Protein AF-0000000081495431 (afdb_homodimer)

Secondary structure (DSSP, 8-state):
-HHHHHHH--PEESB-GGGTT-TTSSS-SBSTTSPPB--TBS--BEEESSTTTTTPEEEEE---SS-GGG-EEEEE-TTSPPTTPEEEEEEEEEEE-SS-SSSHHHHHHHHHHHHHHHHHTTT---SEEEEEETTEEE----HHHHHHHHHHHTS---B---TT--TT--EEEEEEEEE-STTTTB-HHHHHHHHHHHHHHHHHHTT---S-GGG-B-TTSPBPEEEEEEE-SSTT-BS-HHHHHHHHHHHHHTSTTEEEEEEEGGG--HHHHHHHHHT-SEEEEESSGGGGGGGGSPTT-EEEEEE-TTHHHHSGGGGGHHHHHHHHTT-EEEEEEE-S-----TT-TT-GGGHHHHTT--B---HHHHHHHHHHHHHHHHHHHHHHHHHTTS----SS-TT-/-HHHHHHH--PEESB-GGGGGGTTSSS-SBSTTSPPB--TBS--BEEESSTTTTTPEEEEE---SS-GGG-EEEEE-TTSPPTTPEEEEEEEEEEE-SS-SSSHHHHHHHHHHHHHHHHHTTTPPPSEEEEEETTEEE----HHHHHHHHHHHTS---B---TT--TT--EEEEEEEEE-STTTTB-HHHHHHHHHHHHHHHHHHTT--SS-GGG-B-TTSPBPEEEEEEE-SSTT-BS-HHHHHHHHHHHHHTSTTEEEEEEEGGG--HHHHHHHHHT-SEEEEESSGGGGGGGGSPTT-EEEEEE-TTHHHHSGGGGGHHHHHHHHTT-EEEEEEE-S-----TT-TT-GGGHHHHTT--B---HHHHHHHHHHHHHHHHHHHHHHHHHTTS-------TT-

Solvent-accessible surface area (backbone atoms only — not comparable to full-atom values): 42639 Å² total; per-residue (Å²): 107,51,63,57,44,18,68,41,51,55,71,40,46,23,29,35,70,89,30,63,89,40,47,86,58,92,50,53,21,64,50,57,92,57,76,64,49,68,52,94,40,32,53,41,30,39,55,21,46,31,80,91,51,71,53,15,19,48,27,39,30,44,72,35,62,84,49,8,59,67,13,26,34,33,60,31,42,84,86,19,52,46,82,78,45,44,78,44,79,55,36,32,38,36,38,42,31,94,73,45,38,61,49,57,40,52,29,47,43,46,44,48,32,55,51,42,49,20,66,74,53,82,49,56,61,63,66,30,34,37,41,26,38,71,38,8,46,42,79,70,61,22,69,65,53,46,50,50,46,15,32,56,62,74,43,76,76,42,65,53,70,60,79,91,54,54,66,86,37,34,40,30,33,62,25,36,40,37,40,74,50,38,64,43,62,41,30,63,66,52,37,28,52,37,39,48,34,43,34,42,25,44,31,55,65,56,71,44,77,84,68,65,62,75,79,42,48,42,98,87,66,38,56,51,41,23,34,29,41,46,47,58,76,71,60,34,8,56,73,53,56,67,60,53,51,50,48,54,46,55,54,33,65,72,38,84,41,40,43,80,42,77,45,49,65,95,77,48,54,67,55,52,47,46,50,53,27,51,53,29,42,32,40,36,30,46,67,54,58,76,58,58,52,60,51,41,25,52,70,66,21,35,35,38,37,33,38,21,18,59,42,87,81,53,51,59,76,70,74,44,52,64,53,51,46,23,55,34,35,40,33,37,61,75,51,71,48,64,27,90,52,62,83,88,52,94,77,41,83,85,32,72,80,35,37,74,58,29,69,49,24,43,18,68,85,52,70,68,58,52,44,52,51,48,45,52,54,52,49,53,51,49,54,50,50,52,53,46,54,69,62,50,82,71,67,81,72,85,92,62,41,74,86,98,106,50,64,58,44,19,67,41,51,55,72,40,46,23,28,36,71,90,30,62,90,38,48,86,57,90,55,52,22,64,50,56,90,58,76,62,48,68,51,92,39,32,54,42,30,37,54,22,47,31,79,92,52,71,54,15,21,48,26,39,29,42,73,34,63,84,50,7,60,67,12,26,35,32,59,31,42,85,87,21,52,48,82,79,46,44,78,43,80,53,36,32,38,36,39,42,32,92,71,47,38,59,49,57,42,54,28,46,44,46,44,49,32,56,51,42,49,20,65,74,53,82,50,55,61,61,64,31,33,36,40,25,38,71,37,9,48,41,78,71,60,21,69,66,51,45,50,51,48,16,33,56,63,72,44,75,76,41,66,54,68,60,79,92,55,55,65,85,38,34,40,30,33,63,25,36,40,36,40,73,51,38,64,44,63,41,31,63,67,51,35,28,52,37,38,49,35,44,35,42,25,44,31,54,66,57,74,43,76,83,68,63,63,76,76,42,49,42,98,84,66,38,57,51,41,23,35,30,40,46,47,56,76,73,59,34,8,56,73,52,54,67,60,54,51,49,47,54,45,54,54,34,67,73,37,82,40,41,42,80,43,81,44,49,67,96,77,46,54,67,55,52,47,46,51,53,26,51,54,28,42,33,39,37,29,46,68,54,58,74,58,58,52,60,50,42,24,51,70,66,22,35,34,38,35,35,37,22,18,58,42,87,82,52,51,57,77,70,73,45,52,64,52,51,46,23,55,35,35,40,33,37,60,75,51,72,47,64,28,90,52,61,82,87,52,96,78,41,83,84,31,72,80,33,37,75,59,29,69,49,24,43,17,70,84,52,69,69,58,52,44,53,51,49,46,52,54,50,49,52,52,50,52,50,50,54,53,47,54,70,64,54,83,72,72,77,70,87,70,72,39,71,86,102

Organism: Populus tomentosa (NCBI:txid118781)

Sequence (808 aa):
MAEKLRQAVTFLPLKDLRYADTAPQGHTWFMSSMYDTHEEGEVQYQQFPSESSKGRLLCLKGKETHDGSWNSYALAWPEALPINATLLKGLTFVSYNHYNYDNIWHGLSAMVPFVSWHRRNGCESPSRWILYHWGELRLNMSPWLKILIEATFGGAPYIENFEGVNDSQPVCFEKSVVMRHNEGGMSRDRRIETYDLMRCRAKVYCNLSLEGRIAEVNKQGLPVIGMTLFMRTGPRSFKNESAVIGIFEKECAKIDGCRLMVAYSNNLTFCEQVKLMSLTDILASPHGAQLTNLFLMDKNSSVMEFFPKGWLKLAGVGQYVYHWMASWSGMRHQGAWRDPNGDECPYGEDDRRCMSIYKTGKIGLNETYFTEWAKKVLNEVKIKKLEEAAANKTNASASICACGMAEKLRQAVTFLPLKDLRYADTAPQGHTWFMSSMYDTHEEGEVQYQQFPSESSKGRLLCLKGKETHDGSWNSYALAWPEALPINATLLKGLTFVSYNHYNYDNIWHGLSAMVPFVSWHRRNGCESPSRWILYHWGELRLNMSPWLKILIEATFGGAPYIENFEGVNDSQPVCFEKSVVMRHNEGGMSRDRRIETYDLMRCRAKVYCNLSLEGRIAEVNKQGLPVIGMTLFMRTGPRSFKNESAVIGIFEKECAKIDGCRLMVAYSNNLTFCEQVKLMSLTDILASPHGAQLTNLFLMDKNSSVMEFFPKGWLKLAGVGQYVYHWMASWSGMRHQGAWRDPNGDECPYGEDDRRCMSIYKTGKIGLNETYFTEWAKKVLNEVKIKKLEEAAANKTNASASICACG

Foldseek 3Di:
DLAVLQVPWDWAQQAQVVCVPPCVPPAHRGVRVAFWDADFQAATKDKPPDVRLVRWWKKKFAQAAPALRLITITTGHPSRHHDQEAEDEWEEEEWEFQPDQAQPLSVVLRCLNVLLVCLVPLVGATPAYWYDHSNHTDQDHHPLSQVLSCLLSVHGHHYDNCPPPDNGYMYTYPMYMYHHDRCPSHDLVSLQLSLLQSLQSLCVSLVHDPQAQLCDAPPVRARAAEEEEAAEDAFQGAPDPPLLLVLLVVLQVVDPRYDYHYHYPVPDDNSRLLVSQSRHQEYEYEDDSSLVSNLNHDAQREYEYEFEALCVQAVPPVSCSSVVVCSSNRYHYLDYYYANDWDDDPVDSNDNVCCVVRVRIYHYDDSVVSNVSSNVSVVVSSVVSVVCSVVPPPDSDDRDRRSD/DLAVLQVPWDWAQQAQVVCVPPCVPDAHRGVRVAFWDADFQAATKDKPPDVRLVRWWKKKFAQAAPALRLITITTGHPSRHHDQEAEDEWEEEEWEFQPDQAQPLSVCLRCLNVLLVCLVPLVGATPAYWYDHSNHTDQDHHPLSQVLSCLLSVHGHHYDSCPPPDNGYMYTYPMYMYHHDRCPSHDLVSLQLSLLLSLQSLCVSLVHAPQAQLCPAPPVRARAAEEEEAAEDAFQGAPDPPLLLVLLVVLQVVDPRYDYHYHYPVPDDNSRLLVSQSRHQEYEYEDDSSLVSNLNYDAQREYEYEFEALCVQAVPPVSCSSVVVCSSNRYHYLDYYYANDWDDDPVDSNDNVCCVVRVRIYHYDDSVVSNVSSNVSVVVSSVVSVVSSVVPPPDSPSDDRSSD

Structure (mmCIF, N/CA/C/O backbone):
data_AF-0000000081495431-model_v1
#
loop_
_entity.id
_entity.type
_entity.pdbx_description
1 polymer 'Glycosyltransferase 61 catalytic domain-containing protein'
#
loop_
_atom_site.group_PDB
_atom_site.id
_atom_site.type_symbol
_atom_site.label_atom_id
_atom_site.label_alt_id
_atom_site.label_comp_id
_atom_site.label_asym_id
_atom_site.label_entity_id
_atom_site.label_seq_id
_atom_site.pdbx_PDB_ins_code
_atom_site.Cartn_x
_atom_site.Cartn_y
_atom_site.Cartn_z
_atom_site.occupancy
_atom_site.B_iso_or_equiv
_atom_site.auth_seq_id
_atom_site.auth_comp_id
_atom_site.auth_asym_id
_atom_site.auth_atom_id
_atom_site.pdbx_PDB_model_num
ATOM 1 N N . MET A 1 1 ? 33.969 2.383 -5.781 1 79.5 1 MET A N 1
ATOM 2 C CA . MET A 1 1 ? 33.312 2.371 -4.488 1 79.5 1 MET A CA 1
ATOM 3 C C . MET A 1 1 ? 32.156 3.371 -4.465 1 79.5 1 MET A C 1
ATOM 5 O O . MET A 1 1 ? 31.031 3.021 -4.109 1 79.5 1 MET A O 1
ATOM 9 N N . ALA A 1 2 ? 32.469 4.52 -4.949 1 86.31 2 ALA A N 1
ATOM 10 C CA . ALA A 1 2 ? 31.406 5.527 -5.035 1 86.31 2 ALA A CA 1
ATOM 11 C C . ALA A 1 2 ? 30.297 5.09 -5.992 1 86.31 2 ALA A C 1
ATOM 13 O O . ALA A 1 2 ? 29.125 5.332 -5.742 1 86.31 2 ALA A O 1
ATOM 14 N N . GLU A 1 3 ? 30.734 4.391 -6.973 1 91 3 GLU A N 1
ATOM 15 C CA . GLU A 1 3 ? 29.75 3.924 -7.957 1 91 3 GLU A CA 1
ATOM 16 C C . GLU A 1 3 ? 28.812 2.891 -7.355 1 91 3 GLU A C 1
ATOM 18 O O . GLU A 1 3 ? 27.609 2.908 -7.629 1 91 3 GLU A O 1
ATOM 23 N N . LYS A 1 4 ? 29.375 2.041 -6.57 1 92.44 4 LYS A N 1
ATOM 24 C CA . LYS A 1 4 ? 28.531 1.056 -5.898 1 92.44 4 LYS A CA 1
ATOM 25 C C . LYS A 1 4 ? 27.531 1.732 -4.953 1 92.44 4 LYS A C 1
ATOM 27 O O . LYS A 1 4 ? 26.375 1.33 -4.867 1 92.44 4 LYS A O 1
ATOM 32 N N . LEU A 1 5 ? 28.016 2.713 -4.32 1 93.19 5 LEU A N 1
ATOM 33 C CA . LEU A 1 5 ? 27.156 3.438 -3.396 1 93.19 5 LEU A CA 1
ATOM 34 C C . LEU A 1 5 ? 26.031 4.145 -4.148 1 93.19 5 LEU A C 1
ATOM 36 O O . LEU A 1 5 ? 24.891 4.18 -3.68 1 93.19 5 LEU A O 1
ATOM 40 N N . ARG A 1 6 ? 26.359 4.676 -5.277 1 93.31 6 ARG A N 1
ATOM 41 C CA . ARG A 1 6 ? 25.344 5.312 -6.121 1 93.31 6 ARG A CA 1
ATOM 42 C C . ARG A 1 6 ? 24.281 4.312 -6.551 1 93.31 6 ARG A C 1
ATOM 44 O O . ARG A 1 6 ? 23.094 4.621 -6.523 1 93.31 6 ARG A O 1
ATOM 51 N N . GLN A 1 7 ? 24.734 3.184 -6.836 1 90.31 7 GLN A N 1
ATOM 52 C CA . GLN A 1 7 ? 23.828 2.141 -7.32 1 90.31 7 GLN A CA 1
ATOM 53 C C . GLN A 1 7 ? 23 1.558 -6.184 1 90.31 7 GLN A C 1
ATOM 55 O O . GLN A 1 7 ? 21.938 0.988 -6.418 1 90.31 7 GLN A O 1
ATOM 60 N N . ALA A 1 8 ? 23.484 1.745 -5.004 1 91.81 8 ALA A N 1
ATOM 61 C CA . ALA A 1 8 ? 22.828 1.162 -3.836 1 91.81 8 ALA A CA 1
ATOM 62 C C . ALA A 1 8 ? 21.656 2.027 -3.375 1 91.81 8 ALA A C 1
ATOM 64 O O . ALA A 1 8 ? 20.844 1.596 -2.557 1 91.81 8 ALA A O 1
ATOM 65 N N . VAL A 1 9 ? 21.547 3.227 -3.9 1 93.94 9 VAL A N 1
ATOM 66 C CA . VAL A 1 9 ? 20.453 4.109 -3.479 1 93.94 9 VAL A CA 1
ATOM 67 C C . VAL A 1 9 ? 19.125 3.525 -3.916 1 93.94 9 VAL A C 1
ATOM 69 O O . VAL A 1 9 ? 18.906 3.256 -5.102 1 93.94 9 VAL A O 1
ATOM 72 N N . THR A 1 10 ? 18.266 3.25 -2.943 1 94.12 10 THR A N 1
ATOM 73 C CA . THR A 1 10 ? 16.938 2.691 -3.182 1 94.12 10 THR A CA 1
ATOM 74 C C . THR A 1 10 ? 15.852 3.646 -2.693 1 94.12 10 THR A C 1
ATOM 76 O O . THR A 1 10 ? 15.867 4.082 -1.54 1 94.12 10 THR A O 1
ATOM 79 N N . PHE A 1 11 ? 14.953 3.971 -3.59 1 95.31 11 PHE A N 1
ATOM 80 C CA . PHE A 1 11 ? 13.883 4.902 -3.268 1 95.31 11 PHE A CA 1
ATOM 81 C C . PHE A 1 11 ? 12.688 4.168 -2.668 1 95.31 11 PHE A C 1
ATOM 83 O O . PHE A 1 11 ? 12.227 3.17 -3.223 1 95.31 11 PHE A O 1
ATOM 90 N N . LEU A 1 12 ? 12.25 4.645 -1.57 1 95 12 LEU A N 1
ATOM 91 C CA . LEU A 1 12 ? 11.062 4.176 -0.87 1 95 12 LEU A CA 1
ATOM 92 C C . LEU A 1 12 ? 9.883 5.113 -1.112 1 95 12 LEU A C 1
ATOM 94 O O . LEU A 1 12 ? 10.07 6.312 -1.325 1 95 12 LEU A O 1
ATOM 98 N N . PRO A 1 13 ? 8.703 4.531 -1.135 1 92.5 13 PRO A N 1
ATOM 99 C CA . PRO A 1 13 ? 7.547 5.418 -1.3 1 92.5 13 PRO A CA 1
ATOM 100 C C . PRO A 1 13 ? 7.418 6.43 -0.164 1 92.5 13 PRO A C 1
ATOM 102 O O . PRO A 1 13 ? 7.656 6.094 0.999 1 92.5 13 PRO A O 1
ATOM 105 N N . LEU A 1 14 ? 7.066 7.625 -0.516 1 95.12 14 LEU A N 1
ATOM 106 C CA . LEU A 1 14 ? 6.797 8.641 0.5 1 95.12 14 LEU A CA 1
ATOM 107 C C . LEU A 1 14 ? 5.594 8.25 1.354 1 95.12 14 LEU A C 1
ATOM 109 O O . LEU A 1 14 ? 5.59 8.469 2.566 1 95.12 14 LEU A O 1
ATOM 113 N N . LYS A 1 15 ? 4.691 7.719 0.676 1 92.44 15 LYS A N 1
ATOM 114 C CA . LYS A 1 15 ? 3.48 7.234 1.332 1 92.44 15 LYS A CA 1
ATOM 115 C C . LYS A 1 15 ? 3.521 5.723 1.521 1 92.44 15 LYS A C 1
ATOM 117 O O . LYS A 1 15 ? 3.443 4.969 0.548 1 92.44 15 LYS A O 1
ATOM 122 N N . ASP A 1 16 ? 3.684 5.309 2.664 1 90.44 16 ASP A N 1
ATOM 123 C CA . ASP A 1 16 ? 3.686 3.887 3 1 90.44 16 ASP A CA 1
ATOM 124 C C . ASP A 1 16 ? 2.264 3.361 3.18 1 90.44 16 ASP A C 1
ATOM 126 O O . ASP A 1 16 ? 1.643 3.578 4.223 1 90.44 16 ASP A O 1
ATOM 130 N N . LEU A 1 17 ? 1.799 2.639 2.229 1 89.38 17 LEU A N 1
ATOM 131 C CA . LEU A 1 17 ? 0.406 2.213 2.154 1 89.38 17 LEU A CA 1
ATOM 132 C C . LEU A 1 17 ? 0.091 1.193 3.244 1 89.38 17 LEU A C 1
ATOM 134 O O . LEU A 1 17 ? -1.078 0.931 3.535 1 89.38 17 LEU A O 1
ATOM 138 N N . ARG A 1 18 ? 1.053 0.629 3.943 1 88.31 18 ARG A N 1
ATOM 139 C CA . ARG A 1 18 ? 0.846 -0.298 5.051 1 88.31 18 ARG A CA 1
ATOM 140 C C . ARG A 1 18 ? 0.197 0.403 6.238 1 88.31 18 ARG A C 1
ATOM 142 O O . ARG A 1 18 ? -0.5 -0.229 7.035 1 88.31 18 ARG A O 1
ATOM 149 N N . TYR A 1 19 ? 0.465 1.66 6.234 1 84.81 19 TYR A N 1
ATOM 150 C CA . TYR A 1 19 ? -0.022 2.432 7.371 1 84.81 19 TYR A CA 1
ATOM 151 C C . TYR A 1 19 ? -1.181 3.334 6.965 1 84.81 19 TYR A C 1
ATOM 153 O O . TYR A 1 19 ? -1.578 4.223 7.723 1 84.81 19 TYR A O 1
ATOM 161 N N . ALA A 1 20 ? -1.657 3.1 5.789 1 76.19 20 ALA A N 1
ATOM 162 C CA . ALA A 1 20 ? -2.678 3.99 5.238 1 76.19 20 ALA A CA 1
ATOM 163 C C . ALA A 1 20 ? -3.912 4.027 6.137 1 76.19 20 ALA A C 1
ATOM 165 O O . ALA A 1 20 ? -4.547 5.074 6.281 1 76.19 20 ALA A O 1
ATOM 166 N N . ASP A 1 21 ? -4.207 2.959 6.852 1 73.88 21 ASP A N 1
ATOM 167 C CA . ASP A 1 21 ? -5.43 2.906 7.648 1 73.88 21 ASP A CA 1
ATOM 168 C C . ASP A 1 21 ? -5.156 3.301 9.102 1 73.88 21 ASP A C 1
ATOM 170 O O . ASP A 1 21 ? -6.082 3.404 9.906 1 73.88 21 ASP A O 1
ATOM 174 N N . THR A 1 22 ? -3.877 3.482 9.461 1 68.62 22 THR A N 1
ATOM 175 C CA . THR A 1 22 ? -3.562 3.795 10.852 1 68.62 22 THR A CA 1
ATOM 176 C C . THR A 1 22 ? -2.799 5.113 10.945 1 68.62 22 THR A C 1
ATOM 178 O O . THR A 1 22 ? -2.004 5.309 11.867 1 68.62 22 THR A O 1
ATOM 181 N N . ALA A 1 23 ? -2.963 5.953 10.07 1 57.31 23 ALA A N 1
ATOM 182 C CA . ALA A 1 23 ? -2.201 7.195 9.977 1 57.31 23 ALA A CA 1
ATOM 183 C C . ALA A 1 23 ? -2.051 7.852 11.344 1 57.31 23 ALA A C 1
ATOM 185 O O . ALA A 1 23 ? -0.956 8.281 11.719 1 57.31 23 ALA A O 1
ATOM 186 N N . PRO A 1 24 ? -3.113 7.844 12.07 1 53.66 24 PRO A N 1
ATOM 187 C CA . PRO A 1 24 ? -2.988 8.602 13.312 1 53.66 24 PRO A CA 1
ATOM 188 C C . PRO A 1 24 ? -2.242 7.828 14.406 1 53.66 24 PRO A C 1
ATOM 190 O O . PRO A 1 24 ? -1.797 8.422 15.391 1 53.66 24 PRO A O 1
ATOM 193 N N . GLN A 1 25 ? -2.162 6.484 14.094 1 54.25 25 GLN A N 1
ATOM 194 C CA . GLN A 1 25 ? -1.682 5.688 15.219 1 54.25 25 GLN A CA 1
ATOM 195 C C . GLN A 1 25 ? -0.157 5.621 15.234 1 54.25 25 GLN A C 1
ATOM 197 O O . GLN A 1 25 ? 0.447 4.898 14.438 1 54.25 25 GLN A O 1
ATOM 202 N N . GLY A 1 26 ? 0.597 6.355 15.922 1 53.53 26 GLY A N 1
ATOM 203 C CA . GLY A 1 26 ? 1.973 6.297 16.391 1 53.53 26 GLY A CA 1
ATOM 204 C C . GLY A 1 26 ? 2.988 6.379 15.266 1 53.53 26 GLY A C 1
ATOM 205 O O . GLY A 1 26 ? 4.027 7.023 15.406 1 53.53 26 GLY A O 1
ATOM 206 N N . HIS A 1 27 ? 2.754 5.52 14.258 1 62.09 27 HIS A N 1
ATOM 207 C CA . HIS A 1 27 ? 3.742 5.543 13.18 1 62.09 27 HIS A CA 1
ATOM 208 C C . HIS A 1 27 ? 3.193 6.242 11.945 1 62.09 27 HIS A C 1
ATOM 210 O O . HIS A 1 27 ? 2.002 6.133 11.641 1 62.09 27 HIS A O 1
ATOM 216 N N . THR A 1 28 ? 4.012 7.215 11.461 1 74.5 28 THR A N 1
ATOM 217 C CA . THR A 1 28 ? 3.574 8.016 10.328 1 74.5 28 THR A CA 1
ATOM 218 C C . THR A 1 28 ? 3.719 7.227 9.023 1 74.5 28 THR A C 1
ATOM 220 O O . THR A 1 28 ? 4.621 6.398 8.891 1 74.5 28 THR A O 1
ATOM 223 N N . TRP A 1 29 ? 2.752 7.309 8.18 1 86.31 29 TRP A N 1
ATOM 224 C CA . TRP A 1 29 ? 2.785 6.715 6.844 1 86.31 29 TRP A CA 1
ATOM 225 C C . TRP A 1 29 ? 3.676 7.523 5.91 1 86.31 29 TRP A C 1
ATOM 227 O O . TRP A 1 29 ? 4.008 7.07 4.812 1 86.31 29 TRP A O 1
ATOM 237 N N . PHE A 1 30 ? 3.98 8.766 6.285 1 92.5 30 PHE A N 1
ATOM 238 C CA . PHE A 1 30 ? 4.848 9.602 5.469 1 92.5 30 PHE A CA 1
ATOM 239 C C . PHE A 1 30 ? 6.309 9.422 5.863 1 92.5 30 PHE A C 1
ATOM 241 O O . PHE A 1 30 ? 6.691 9.719 6.996 1 92.5 30 PHE A O 1
ATOM 248 N N . MET A 1 31 ? 7.16 8.922 4.934 1 93.06 31 MET A N 1
ATOM 249 C CA . MET A 1 31 ? 8.562 8.609 5.184 1 93.06 31 MET A CA 1
ATOM 250 C C . MET A 1 31 ? 8.719 7.742 6.43 1 93.06 31 MET A C 1
ATOM 252 O O . MET A 1 31 ? 9.453 8.094 7.352 1 93.06 31 MET A O 1
ATOM 256 N N . SER A 1 32 ? 8.117 6.535 6.367 1 89.62 32 SER A N 1
ATOM 257 C CA . SER A 1 32 ? 7.887 5.688 7.535 1 89.62 32 SER A CA 1
ATOM 258 C C . SER A 1 32 ? 9.156 4.949 7.938 1 89.62 32 SER A C 1
ATOM 260 O O . SER A 1 32 ? 9.242 4.398 9.039 1 89.62 32 SER A O 1
ATOM 262 N N . SER A 1 33 ? 10.211 4.957 7.098 1 87.31 33 SER A N 1
ATOM 263 C CA . SER A 1 33 ? 11.383 4.141 7.363 1 87.31 33 SER A CA 1
ATOM 264 C C . SER A 1 33 ? 12.344 4.84 8.32 1 87.31 33 SER A C 1
ATOM 266 O O . SER A 1 33 ? 13.312 4.242 8.789 1 87.31 33 SER A O 1
ATOM 268 N N . MET A 1 34 ? 12.031 6.102 8.602 1 86.12 34 MET A N 1
ATOM 269 C CA . MET A 1 34 ? 12.922 6.863 9.477 1 86.12 34 MET A CA 1
ATOM 270 C C . MET A 1 34 ? 12.164 7.391 10.695 1 86.12 34 MET A C 1
ATOM 272 O O . MET A 1 34 ? 11 7.781 10.586 1 86.12 34 MET A O 1
ATOM 276 N N . TYR A 1 35 ? 12.891 7.449 11.773 1 86.44 35 TYR A N 1
ATOM 277 C CA . TYR A 1 35 ? 12.305 8 12.984 1 86.44 35 TYR A CA 1
ATOM 278 C C . TYR A 1 35 ? 12.641 9.484 13.133 1 86.44 35 TYR A C 1
ATOM 280 O O . TYR A 1 35 ? 13.648 9.953 12.594 1 86.44 35 TYR A O 1
ATOM 288 N N . ASP A 1 36 ? 11.828 10.109 13.828 1 90.94 36 ASP A N 1
ATOM 289 C CA . ASP A 1 36 ? 12.07 11.523 14.117 1 90.94 36 ASP A CA 1
ATOM 290 C C . ASP A 1 36 ? 13.102 11.688 15.234 1 90.94 36 ASP A C 1
ATOM 292 O O . ASP A 1 36 ? 13.195 10.844 16.125 1 90.94 36 ASP A O 1
ATOM 296 N N . THR A 1 37 ? 13.883 12.742 15.086 1 90.56 37 THR A N 1
ATOM 297 C CA . THR A 1 37 ? 14.609 13.258 16.234 1 90.56 37 THR A CA 1
ATOM 298 C C . THR A 1 37 ? 13.672 13.992 17.188 1 90.56 37 THR A C 1
ATOM 300 O O . THR A 1 37 ? 12.828 14.781 16.75 1 90.56 37 THR A O 1
ATOM 303 N N . HIS A 1 38 ? 13.773 13.617 18.469 1 91.44 38 HIS A N 1
ATOM 304 C CA . HIS A 1 38 ? 12.875 14.273 19.422 1 91.44 38 HIS A CA 1
ATOM 305 C C . HIS A 1 38 ? 13.539 14.43 20.781 1 91.44 38 HIS A C 1
ATOM 307 O O . HIS A 1 38 ? 13.984 13.453 21.375 1 91.44 38 HIS A O 1
ATOM 313 N N . GLU A 1 39 ? 13.68 15.641 21.141 1 91.94 39 GLU A N 1
ATOM 314 C CA . GLU A 1 39 ? 13.977 15.984 22.531 1 91.94 39 GLU A CA 1
ATOM 315 C C . GLU A 1 39 ? 12.703 16.359 23.297 1 91.94 39 GLU A C 1
ATOM 317 O O . GLU A 1 39 ? 11.828 17.031 22.75 1 91.94 39 GLU A O 1
ATOM 322 N N . GLU A 1 40 ? 12.625 15.977 24.547 1 92.75 40 GLU A N 1
ATOM 323 C CA . GLU A 1 40 ? 11.422 16.219 25.328 1 92.75 40 GLU A CA 1
ATOM 324 C C . GLU A 1 40 ? 11.047 17.703 25.312 1 92.75 40 GLU A C 1
ATOM 326 O O . GLU A 1 40 ? 11.891 18.562 25.594 1 92.75 40 GLU A O 1
ATOM 331 N N . GLY A 1 41 ? 9.82 17.953 24.906 1 94.81 41 GLY A N 1
ATOM 332 C CA . GLY A 1 41 ? 9.305 19.312 24.922 1 94.81 41 GLY A CA 1
ATOM 333 C C . GLY A 1 41 ? 9.602 20.078 23.641 1 94.81 41 GLY A C 1
ATOM 334 O O . GLY A 1 41 ? 9.125 21.188 23.438 1 94.81 41 GLY A O 1
ATOM 335 N N . GLU A 1 42 ? 10.398 19.438 22.797 1 94.81 42 GLU A N 1
ATOM 336 C CA . GLU A 1 42 ? 10.766 20.078 21.531 1 94.81 42 GLU A CA 1
ATOM 337 C C . GLU A 1 42 ? 10.023 19.438 20.359 1 94.81 42 GLU A C 1
ATOM 339 O O . GLU A 1 42 ? 9.367 18.406 20.516 1 94.81 42 GLU A O 1
ATOM 344 N N . VAL A 1 43 ? 10.141 20.094 19.266 1 94.31 43 VAL A N 1
ATOM 345 C CA . VAL A 1 43 ? 9.477 19.609 18.062 1 94.31 43 VAL A CA 1
ATOM 346 C C . VAL A 1 43 ? 10.117 18.312 17.609 1 94.31 43 VAL A C 1
ATOM 348 O O . VAL A 1 43 ? 11.32 18.094 17.797 1 94.31 43 VAL A O 1
ATOM 351 N N . GLN A 1 44 ? 9.305 17.422 17.094 1 93.5 44 GLN A N 1
ATOM 352 C CA . GLN A 1 44 ? 9.781 16.219 16.422 1 93.5 44 GLN A CA 1
ATOM 353 C C . GLN A 1 44 ? 10.078 16.484 14.945 1 93.5 44 GLN A C 1
ATOM 355 O O . GLN A 1 44 ? 9.258 17.078 14.242 1 93.5 44 GLN A O 1
ATOM 360 N N . TYR A 1 45 ? 11.211 16.141 14.492 1 94.88 45 TYR A N 1
ATOM 361 C CA . TYR A 1 45 ? 11.57 16.422 13.109 1 94.88 45 TYR A CA 1
ATOM 362 C C . TYR A 1 45 ? 12.609 15.422 12.602 1 94.88 45 TYR A C 1
ATOM 364 O O . TYR A 1 45 ? 13.188 14.664 13.383 1 94.88 45 TYR A O 1
ATOM 372 N N . GLN A 1 46 ? 12.766 15.344 11.297 1 96.06 46 GLN A N 1
ATOM 373 C CA . GLN A 1 46 ? 13.898 14.695 10.648 1 96.06 46 GLN A CA 1
ATOM 374 C C . GLN A 1 46 ? 14.82 15.711 9.984 1 96.06 46 GLN A C 1
ATOM 376 O O . GLN A 1 46 ? 14.352 16.703 9.406 1 96.06 46 GLN A O 1
ATOM 381 N N . GLN A 1 47 ? 16.078 15.531 10.172 1 97.56 47 GLN A N 1
ATOM 382 C CA . GLN A 1 47 ? 17.047 16.406 9.539 1 97.56 47 GLN A CA 1
ATOM 383 C C . GLN A 1 47 ? 18.062 15.609 8.727 1 97.56 47 GLN A C 1
ATOM 385 O O . GLN A 1 47 ? 18.516 14.539 9.156 1 97.56 47 GLN A O 1
ATOM 390 N N . PHE A 1 48 ? 18.375 16.109 7.602 1 98.25 48 PHE A N 1
ATOM 391 C CA . PHE A 1 48 ? 19.375 15.5 6.738 1 98.25 48 PHE A CA 1
ATOM 392 C C . PHE A 1 48 ? 20.359 16.531 6.238 1 98.25 48 PHE A C 1
ATOM 394 O O . PHE A 1 48 ? 19.969 17.625 5.801 1 98.25 48 PHE A O 1
ATOM 401 N N . PRO A 1 49 ? 21.609 16.375 6.254 1 97.88 49 PRO A N 1
ATOM 402 C CA . PRO A 1 49 ? 22.234 15.227 6.91 1 97.88 49 PRO A CA 1
ATOM 403 C C . PRO A 1 49 ? 22.219 15.336 8.438 1 97.88 49 PRO A C 1
ATOM 405 O O . PRO A 1 49 ? 21.984 16.422 8.977 1 97.88 49 PRO A O 1
ATOM 408 N N . SER A 1 50 ? 22.359 14.273 9.102 1 96.38 50 SER A N 1
ATOM 409 C CA . SER A 1 50 ? 22.469 14.188 10.555 1 96.38 50 SER A CA 1
ATOM 410 C C . SER A 1 50 ? 23.188 12.914 10.992 1 96.38 50 SER A C 1
ATOM 412 O O . SER A 1 50 ? 23.641 12.141 10.148 1 96.38 50 SER A O 1
ATOM 414 N N . GLU A 1 51 ? 23.344 12.727 12.32 1 94 51 GLU A N 1
ATOM 415 C CA . GLU A 1 51 ? 23.922 11.492 12.844 1 94 51 GLU A CA 1
ATOM 416 C C . GLU A 1 51 ? 23 10.297 12.57 1 94 51 GLU A C 1
ATOM 418 O O . GLU A 1 51 ? 23.469 9.227 12.188 1 94 51 GLU A O 1
ATOM 423 N N . SER A 1 52 ? 21.688 10.555 12.672 1 91.88 52 SER A N 1
ATOM 424 C CA . SER A 1 52 ? 20.719 9.492 12.469 1 91.88 52 SER A CA 1
ATOM 425 C C . SER A 1 52 ? 20.703 9.031 11.016 1 91.88 52 SER A C 1
ATOM 427 O O . SER A 1 52 ? 20.422 7.863 10.727 1 91.88 52 SER A O 1
ATOM 429 N N . SER A 1 53 ? 20.984 9.914 10.094 1 94.69 53 SER A N 1
ATOM 430 C CA . SER A 1 53 ? 21.016 9.562 8.68 1 94.69 53 SER A CA 1
ATOM 431 C C . SER A 1 53 ? 22.406 9.109 8.258 1 94.69 53 SER A C 1
ATOM 433 O O . SER A 1 53 ? 22.656 8.852 7.074 1 94.69 53 SER A O 1
ATOM 435 N N . LYS A 1 54 ? 23.406 9.117 9.266 1 93.56 54 LYS A N 1
ATOM 436 C CA . LYS A 1 54 ? 24.797 8.742 9.023 1 93.56 54 LYS A CA 1
ATOM 437 C C . LYS A 1 54 ? 25.422 9.648 7.969 1 93.56 54 LYS A C 1
ATOM 439 O O . LYS A 1 54 ? 26.188 9.18 7.125 1 93.56 54 LYS A O 1
ATOM 444 N N . GLY A 1 55 ? 24.953 10.898 7.996 1 96 55 GLY A N 1
ATOM 445 C CA . GLY A 1 55 ? 25.562 11.898 7.129 1 96 55 GLY A CA 1
ATOM 446 C C . GLY A 1 55 ? 24.953 11.922 5.738 1 96 55 GLY A C 1
ATOM 447 O O . GLY A 1 55 ? 25.438 12.633 4.855 1 96 55 GLY A O 1
ATOM 448 N N . ARG A 1 56 ? 23.922 11.148 5.469 1 97.31 56 ARG A N 1
ATOM 449 C CA . ARG A 1 56 ? 23.328 11.062 4.141 1 97.31 56 ARG A CA 1
ATOM 450 C C . ARG A 1 56 ? 22.328 12.195 3.92 1 97.31 56 ARG A C 1
ATOM 452 O O . ARG A 1 56 ? 21.734 12.703 4.875 1 97.31 56 ARG A O 1
ATOM 459 N N . LEU A 1 57 ? 22.188 12.555 2.684 1 98.56 57 LEU A N 1
ATOM 460 C CA . LEU A 1 57 ? 21.25 13.586 2.248 1 98.56 57 LEU A CA 1
ATOM 461 C C . LEU A 1 57 ? 19.891 12.969 1.897 1 98.56 57 LEU A C 1
ATOM 463 O O . LEU A 1 57 ? 19.812 11.789 1.544 1 98.56 57 LEU A O 1
ATOM 467 N N . LEU A 1 58 ? 18.906 13.789 2.049 1 98.62 58 LEU A N 1
ATOM 468 C CA . LEU A 1 58 ? 17.578 13.391 1.57 1 98.62 58 LEU A CA 1
ATOM 469 C C . LEU A 1 58 ? 17.453 13.633 0.07 1 98.62 58 LEU A C 1
ATOM 471 O O . LEU A 1 58 ? 17.812 14.695 -0.428 1 98.62 58 LEU A O 1
ATOM 475 N N . CYS A 1 59 ? 17.062 12.648 -0.646 1 98.62 59 CYS A N 1
ATOM 476 C CA . CYS A 1 59 ? 16.75 12.75 -2.066 1 98.62 59 CYS A CA 1
ATOM 477 C C . CYS A 1 59 ? 15.281 12.398 -2.322 1 98.62 59 CYS A C 1
ATOM 479 O O . CYS A 1 59 ? 14.75 11.461 -1.719 1 98.62 59 CYS A O 1
ATOM 481 N N . LEU A 1 60 ? 14.648 13.18 -3.143 1 98.31 60 LEU A N 1
ATOM 482 C CA . LEU A 1 60 ? 13.258 12.938 -3.521 1 98.31 60 LEU A CA 1
ATOM 483 C C . LEU A 1 60 ? 13.148 12.633 -5.012 1 98.31 60 LEU A C 1
ATOM 485 O O . LEU A 1 60 ? 13.961 13.109 -5.809 1 98.31 60 LEU A O 1
ATOM 489 N N . LYS A 1 61 ? 12.234 11.812 -5.348 1 97.44 61 LYS A N 1
ATOM 490 C CA . LYS A 1 61 ? 11.953 11.453 -6.734 1 97.44 61 LYS A CA 1
ATOM 491 C C . LYS A 1 61 ? 10.453 11.367 -6.984 1 97.44 61 LYS A C 1
ATOM 493 O O . LYS A 1 61 ? 9.719 10.75 -6.203 1 97.44 61 LYS A O 1
ATOM 498 N N . GLY A 1 62 ? 10.039 11.992 -8.047 1 95.88 62 GLY A N 1
ATOM 499 C CA . GLY A 1 62 ? 8.625 12.039 -8.367 1 95.88 62 GLY A CA 1
ATOM 500 C C . GLY A 1 62 ? 7.977 13.367 -8.039 1 95.88 62 GLY A C 1
ATOM 501 O O . GLY A 1 62 ? 8.375 14.039 -7.086 1 95.88 62 GLY A O 1
ATOM 502 N N . LYS A 1 63 ? 7.008 13.773 -8.758 1 96.19 63 LYS A N 1
ATOM 503 C CA . LYS A 1 63 ? 6.297 15.031 -8.539 1 96.19 63 LYS A CA 1
ATOM 504 C C . LYS A 1 63 ? 4.793 14.852 -8.727 1 96.19 63 LYS A C 1
ATOM 506 O O . LYS A 1 63 ? 4.121 15.727 -9.273 1 96.19 63 LYS A O 1
ATOM 511 N N . GLU A 1 64 ? 4.297 13.664 -8.352 1 95.31 64 GLU A N 1
ATOM 512 C CA . GLU A 1 64 ? 2.881 13.352 -8.5 1 95.31 64 GLU A CA 1
ATOM 513 C C . GLU A 1 64 ? 2.027 14.195 -7.562 1 95.31 64 GLU A C 1
ATOM 515 O O . GLU A 1 64 ? 2.346 14.336 -6.379 1 95.31 64 GLU A O 1
ATOM 520 N N . THR A 1 65 ? 0.901 14.734 -8.07 1 95.62 65 THR A N 1
ATOM 521 C CA . THR A 1 65 ? 0.033 15.617 -7.293 1 95.62 65 THR A CA 1
ATOM 522 C C . THR A 1 65 ? -1.283 14.914 -6.961 1 95.62 65 THR A C 1
ATOM 524 O O . THR A 1 65 ? -2.117 15.461 -6.238 1 95.62 65 THR A O 1
ATOM 527 N N . HIS A 1 66 ? -1.51 13.695 -7.461 1 94.44 66 HIS A N 1
ATOM 528 C CA . HIS A 1 66 ? -2.801 13.047 -7.27 1 94.44 66 HIS A CA 1
ATOM 529 C C . HIS A 1 66 ? -2.652 11.734 -6.512 1 94.44 66 HIS A C 1
ATOM 531 O O . HIS A 1 66 ? -3.57 11.312 -5.805 1 94.44 66 HIS A O 1
ATOM 537 N N . ASP A 1 67 ? -1.519 11.055 -6.703 1 92.44 67 ASP A N 1
ATOM 538 C CA . ASP A 1 67 ? -1.241 9.805 -6.004 1 92.44 67 ASP A CA 1
ATOM 539 C C . ASP A 1 67 ? 0.149 9.828 -5.371 1 92.44 67 ASP A C 1
ATOM 541 O O . ASP A 1 67 ? 1.148 9.578 -6.051 1 92.44 67 ASP A O 1
ATOM 545 N N . GLY A 1 68 ? 0.148 9.969 -4.094 1 93.19 68 GLY A N 1
ATOM 546 C CA . GLY A 1 68 ? 1.38 10.18 -3.35 1 93.19 68 GLY A CA 1
ATOM 547 C C . GLY A 1 68 ? 2.246 8.938 -3.27 1 93.19 68 GLY A C 1
ATOM 548 O O . GLY A 1 68 ? 3.42 9.016 -2.898 1 93.19 68 GLY A O 1
ATOM 549 N N . SER A 1 69 ? 1.73 7.762 -3.568 1 91.38 69 SER A N 1
ATOM 550 C CA . SER A 1 69 ? 2.498 6.523 -3.482 1 91.38 69 SER A CA 1
ATOM 551 C C . SER A 1 69 ? 3.551 6.449 -4.582 1 91.38 69 SER A C 1
ATOM 553 O O . SER A 1 69 ? 4.465 5.621 -4.52 1 91.38 69 SER A O 1
ATOM 555 N N . TRP A 1 70 ? 3.48 7.312 -5.551 1 93.38 70 TRP A N 1
ATOM 556 C CA . TRP A 1 70 ? 4.426 7.309 -6.664 1 93.38 70 TRP A CA 1
ATOM 557 C C . TRP A 1 70 ? 5.547 8.312 -6.434 1 93.38 70 TRP A C 1
ATOM 559 O O . TRP A 1 70 ? 6.457 8.438 -7.254 1 93.38 70 TRP A O 1
ATOM 569 N N . ASN A 1 71 ? 5.414 9.125 -5.453 1 96.38 71 ASN A N 1
ATOM 570 C CA . ASN A 1 71 ? 6.535 9.922 -4.977 1 96.38 71 ASN A CA 1
ATOM 571 C C . ASN A 1 71 ? 7.398 9.156 -3.984 1 96.38 71 ASN A C 1
ATOM 573 O O . ASN A 1 71 ? 6.883 8.352 -3.201 1 96.38 71 ASN A O 1
ATOM 577 N N . SER A 1 72 ? 8.703 9.359 -4.086 1 96.75 72 SER A N 1
ATOM 578 C CA . SER A 1 72 ? 9.586 8.5 -3.293 1 96.75 72 SER A CA 1
ATOM 579 C C . SER A 1 72 ? 10.742 9.297 -2.701 1 96.75 72 SER A C 1
ATOM 581 O O . SER A 1 72 ? 10.961 10.453 -3.068 1 96.75 72 SER A O 1
ATOM 583 N N . TYR A 1 73 ? 11.359 8.719 -1.701 1 97.19 73 TYR A N 1
ATOM 584 C CA . TYR A 1 73 ? 12.516 9.32 -1.049 1 97.19 73 TYR A CA 1
ATOM 585 C C . TYR A 1 73 ? 13.625 8.297 -0.846 1 97.19 73 TYR A C 1
ATOM 587 O O . TYR A 1 73 ? 13.359 7.09 -0.816 1 97.19 73 TYR A O 1
ATOM 595 N N . ALA A 1 74 ? 14.836 8.773 -0.771 1 97.5 74 ALA A N 1
ATOM 596 C CA . ALA A 1 74 ? 16.016 7.969 -0.49 1 97.5 74 ALA A CA 1
ATOM 597 C C . ALA A 1 74 ? 17.094 8.797 0.209 1 97.5 74 ALA A C 1
ATOM 599 O O . ALA A 1 74 ? 16.969 10.023 0.309 1 97.5 74 ALA A O 1
ATOM 600 N N . LEU A 1 75 ? 17.969 8.141 0.791 1 97.44 75 LEU A N 1
ATOM 601 C CA . LEU A 1 75 ? 19.141 8.789 1.379 1 97.44 75 LEU A CA 1
ATOM 602 C C . LEU A 1 75 ? 20.406 8.453 0.587 1 97.44 75 LEU A C 1
ATOM 604 O O . LEU A 1 75 ? 20.578 7.324 0.133 1 97.44 75 LEU A O 1
ATOM 608 N N . ALA A 1 76 ? 21.266 9.383 0.381 1 97.56 76 ALA A N 1
ATOM 609 C CA . ALA A 1 76 ? 22.5 9.188 -0.358 1 97.56 76 ALA A CA 1
ATOM 610 C C . ALA A 1 76 ? 23.641 10.016 0.249 1 97.56 76 ALA A C 1
ATOM 612 O O . ALA A 1 76 ? 23.406 11.133 0.728 1 97.56 76 ALA A O 1
ATOM 613 N N . TRP A 1 77 ? 24.812 9.469 0.248 1 96.81 77 TRP A N 1
ATOM 614 C CA . TRP A 1 77 ? 25.969 10.242 0.695 1 96.81 77 TRP A CA 1
ATOM 615 C C . TRP A 1 77 ? 26.312 11.344 -0.307 1 96.81 77 TRP A C 1
ATOM 617 O O . TRP A 1 77 ? 26.141 11.156 -1.516 1 96.81 77 TRP A O 1
ATOM 627 N N . PRO A 1 78 ? 26.766 12.484 0.207 1 96 78 PRO A N 1
ATOM 628 C CA . PRO A 1 78 ? 27.062 13.617 -0.68 1 96 78 PRO A CA 1
ATOM 629 C C . PRO A 1 78 ? 28.031 13.242 -1.802 1 96 78 PRO A C 1
ATOM 631 O O . PRO A 1 78 ? 27.938 13.797 -2.902 1 96 78 PRO A O 1
ATOM 634 N N . GLU A 1 79 ? 28.938 12.281 -1.585 1 94.38 79 GLU A N 1
ATOM 635 C CA . GLU A 1 79 ? 29.938 11.898 -2.574 1 94.38 79 GLU A CA 1
ATOM 636 C C . GLU A 1 79 ? 29.406 10.836 -3.525 1 94.38 79 GLU A C 1
ATOM 638 O O . GLU A 1 79 ? 30.078 10.453 -4.484 1 94.38 79 GLU A O 1
ATOM 643 N N . ALA A 1 80 ? 28.203 10.312 -3.24 1 95.88 80 ALA A N 1
ATOM 644 C CA . ALA A 1 80 ? 27.641 9.219 -4.027 1 95.88 80 ALA A CA 1
ATOM 645 C C . ALA A 1 80 ? 26.141 9.422 -4.27 1 95.88 80 ALA A C 1
ATOM 647 O O . ALA A 1 80 ? 25.328 8.539 -3.986 1 95.88 80 ALA A O 1
ATOM 648 N N . LEU A 1 81 ? 25.797 10.531 -4.859 1 96.94 81 LEU A N 1
ATOM 649 C CA . LEU A 1 81 ? 24.391 10.812 -5.184 1 96.94 81 LEU A CA 1
ATOM 650 C C . LEU A 1 81 ? 23.891 9.867 -6.273 1 96.94 81 LEU A C 1
ATOM 652 O O . LEU A 1 81 ? 24.688 9.336 -7.055 1 96.94 81 LEU A O 1
ATOM 656 N N . PRO A 1 82 ? 22.594 9.609 -6.293 1 95.31 82 PRO A N 1
ATOM 657 C CA . PRO A 1 82 ? 22.062 8.742 -7.348 1 95.31 82 PRO A CA 1
ATOM 658 C C . PRO A 1 82 ? 22.391 9.258 -8.75 1 95.31 82 PRO A C 1
ATOM 660 O O . PRO A 1 82 ? 22.656 10.445 -8.93 1 95.31 82 PRO A O 1
ATOM 663 N N . ILE A 1 83 ? 22.297 8.312 -9.68 1 90.94 83 ILE A N 1
ATOM 664 C CA . ILE A 1 83 ? 22.594 8.633 -11.078 1 90.94 83 ILE A CA 1
ATOM 665 C C . ILE A 1 83 ? 21.641 9.727 -11.57 1 90.94 83 ILE A C 1
ATOM 667 O O . ILE A 1 83 ? 20.438 9.664 -11.328 1 90.94 83 ILE A O 1
ATOM 671 N N . ASN A 1 84 ? 22.172 10.82 -12.203 1 92.81 84 ASN A N 1
ATOM 672 C CA . ASN A 1 84 ? 21.453 11.93 -12.82 1 92.81 84 ASN A CA 1
ATOM 673 C C . ASN A 1 84 ? 20.75 12.797 -11.781 1 92.81 84 ASN A C 1
ATOM 675 O O . ASN A 1 84 ? 19.781 13.492 -12.102 1 92.81 84 ASN A O 1
ATOM 679 N N . ALA A 1 85 ? 21.203 12.727 -10.57 1 96.94 85 ALA A N 1
ATOM 680 C CA . ALA A 1 85 ? 20.578 13.508 -9.508 1 96.94 85 ALA A CA 1
ATOM 681 C C . ALA A 1 85 ? 20.969 14.984 -9.602 1 96.94 85 ALA A C 1
ATOM 683 O O . ALA A 1 85 ? 22.062 15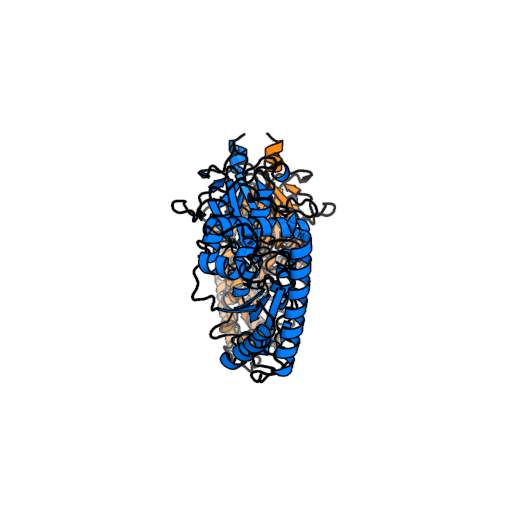.312 -10.055 1 96.94 85 ALA A O 1
ATOM 684 N N . THR A 1 86 ? 20.078 15.836 -9.258 1 96.81 86 THR A N 1
ATOM 685 C CA . THR A 1 86 ? 20.344 17.266 -9.062 1 96.81 86 THR A CA 1
ATOM 686 C C . THR A 1 86 ? 20.469 17.594 -7.574 1 96.81 86 THR A C 1
ATOM 688 O O . THR A 1 86 ? 19.641 17.156 -6.766 1 96.81 86 THR A O 1
ATOM 691 N N . LEU A 1 87 ? 21.531 18.328 -7.227 1 97.81 87 LEU A N 1
ATOM 692 C CA . LEU A 1 87 ? 21.703 18.766 -5.848 1 97.81 87 LEU A CA 1
ATOM 693 C C . LEU A 1 87 ? 21.281 20.219 -5.68 1 97.81 87 LEU A C 1
ATOM 695 O O . LEU A 1 87 ? 21.828 21.109 -6.34 1 97.81 87 LEU A O 1
ATOM 699 N N . LEU A 1 88 ? 20.312 20.438 -4.898 1 97.88 88 LEU A N 1
ATOM 700 C CA . LEU A 1 88 ? 19.875 21.797 -4.594 1 97.88 88 LEU A CA 1
ATOM 701 C C . LEU A 1 88 ? 20.531 22.312 -3.314 1 97.88 88 LEU A C 1
ATOM 703 O O . LEU A 1 88 ? 20.438 21.672 -2.262 1 97.88 88 LEU A O 1
ATOM 707 N N . LYS A 1 89 ? 21.156 23.438 -3.387 1 98.19 89 LYS A N 1
ATOM 708 C CA . LYS A 1 89 ? 21.891 24.016 -2.26 1 98.19 89 LYS A CA 1
ATOM 709 C C . LYS A 1 89 ? 20.938 24.781 -1.336 1 98.19 89 LYS A C 1
ATOM 711 O O . LYS A 1 89 ? 19.859 25.203 -1.75 1 98.19 89 LYS A O 1
ATOM 716 N N . GLY A 1 90 ? 21.406 24.906 -0.015 1 98.25 90 GLY A N 1
ATOM 717 C CA . GLY A 1 90 ? 20.625 25.641 0.971 1 98.25 90 GLY A CA 1
ATOM 718 C C . GLY A 1 90 ? 19.719 24.766 1.808 1 98.25 90 GLY A C 1
ATOM 719 O O . GLY A 1 90 ? 19.766 23.531 1.696 1 98.25 90 GLY A O 1
ATOM 720 N N . LEU A 1 91 ? 18.969 25.375 2.678 1 98.62 91 LEU A N 1
ATOM 721 C CA . LEU A 1 91 ? 18.062 24.672 3.586 1 98.62 91 LEU A CA 1
ATOM 722 C C . LEU A 1 91 ? 16.703 24.484 2.943 1 98.62 91 LEU A C 1
ATOM 724 O O . LEU A 1 91 ? 16.109 25.438 2.426 1 98.62 91 LEU A O 1
ATOM 728 N N . THR A 1 92 ? 16.25 23.219 2.908 1 98.81 92 THR A N 1
ATOM 729 C CA . THR A 1 92 ? 14.922 22.875 2.385 1 98.81 92 THR A CA 1
ATOM 730 C C . THR A 1 92 ? 14 22.438 3.51 1 98.81 92 THR A C 1
ATOM 732 O O . THR A 1 92 ? 14.336 21.531 4.281 1 98.81 92 THR A O 1
ATOM 735 N N . PHE A 1 93 ? 12.906 23.094 3.654 1 98.88 93 PHE A N 1
ATOM 736 C CA . PHE A 1 93 ? 11.852 22.641 4.547 1 98.88 93 PHE A CA 1
ATOM 737 C C . PHE A 1 93 ? 10.883 21.719 3.814 1 98.88 93 PHE A C 1
ATOM 739 O O . PHE A 1 93 ? 10.312 22.109 2.789 1 98.88 93 PHE A O 1
ATOM 746 N N . VAL A 1 94 ? 10.727 20.516 4.27 1 98.75 94 VAL A N 1
ATOM 747 C CA . VAL A 1 94 ? 9.766 19.562 3.725 1 98.75 94 VAL A CA 1
ATOM 748 C C . VAL A 1 94 ? 8.602 19.375 4.695 1 98.75 94 VAL A C 1
ATOM 750 O O . VAL A 1 94 ? 8.781 18.859 5.801 1 98.75 94 VAL A O 1
ATOM 753 N N . SER A 1 95 ? 7.41 19.719 4.277 1 98 95 SER A N 1
ATOM 754 C CA . SER A 1 95 ? 6.242 19.719 5.152 1 98 95 SER A CA 1
ATOM 755 C C . SER A 1 95 ? 5.246 18.641 4.73 1 98 95 SER A C 1
ATOM 757 O O . SER A 1 95 ? 4.891 18.531 3.555 1 98 95 SER A O 1
ATOM 759 N N . TYR A 1 96 ? 4.93 17.859 5.664 1 95.62 96 TYR A N 1
ATOM 760 C CA . TYR A 1 96 ? 3.785 16.969 5.488 1 95.62 96 TYR A CA 1
ATOM 761 C C . TYR A 1 96 ? 2.582 17.469 6.281 1 95.62 96 TYR A C 1
ATOM 763 O O . TYR A 1 96 ? 2.691 17.734 7.48 1 95.62 96 TYR A O 1
ATOM 771 N N . ASN A 1 97 ? 1.479 17.594 5.586 1 93.06 97 ASN A N 1
ATOM 772 C CA . ASN A 1 97 ? 0.212 17.969 6.199 1 93.06 97 ASN A CA 1
ATOM 773 C C . ASN A 1 97 ? -0.891 16.969 5.883 1 93.06 97 ASN A C 1
ATOM 775 O O . ASN A 1 97 ? -1.175 16.688 4.715 1 93.06 97 ASN A O 1
ATOM 779 N N . HIS A 1 98 ? -1.523 16.422 6.902 1 89.31 98 HIS A N 1
ATOM 780 C CA . HIS A 1 98 ? -2.578 15.43 6.723 1 89.31 98 HIS A CA 1
ATOM 781 C C . HIS A 1 98 ? -3.812 16.047 6.074 1 89.31 98 HIS A C 1
ATOM 783 O O . HIS A 1 98 ? -4.609 15.352 5.445 1 89.31 98 HIS A O 1
ATOM 789 N N . TYR A 1 99 ? -3.988 17.328 6.152 1 91.62 99 TYR A N 1
ATOM 790 C CA . TYR A 1 99 ? -5.184 18.016 5.672 1 91.62 99 TYR A CA 1
ATOM 791 C C . TYR A 1 99 ? -4.887 18.812 4.414 1 91.62 99 TYR A C 1
ATOM 793 O O . TYR A 1 99 ? -4.891 18.266 3.307 1 91.62 99 TYR A O 1
ATOM 801 N N . ASN A 1 100 ? -4.57 20.047 4.504 1 93.88 100 ASN A N 1
ATOM 802 C CA . ASN A 1 100 ? -4.234 20.891 3.363 1 93.88 100 ASN A CA 1
ATOM 803 C C . ASN A 1 100 ? -3.547 22.172 3.801 1 93.88 100 ASN A C 1
ATOM 805 O O . ASN A 1 100 ? -3.393 22.422 4.996 1 93.88 100 ASN A O 1
ATOM 809 N N . TYR A 1 101 ? -3.109 22.922 2.842 1 97.06 101 TYR A N 1
ATOM 810 C CA . TYR A 1 101 ? -2.42 24.172 3.129 1 97.06 101 TYR A CA 1
ATOM 811 C C . TYR A 1 101 ? -3.295 25.375 2.783 1 97.06 101 TYR A C 1
ATOM 813 O O . TYR A 1 101 ? -2.869 26.516 2.922 1 97.06 101 TYR A O 1
ATOM 821 N N . ASP A 1 102 ? -4.488 25.078 2.395 1 95.69 102 ASP A N 1
ATOM 822 C CA . ASP A 1 102 ? -5.414 26.156 2.031 1 95.69 102 ASP A CA 1
ATOM 823 C C . ASP A 1 102 ? -6.145 26.688 3.26 1 95.69 102 ASP A C 1
ATOM 825 O O . ASP A 1 102 ? -6.371 27.891 3.375 1 95.69 102 ASP A O 1
ATOM 829 N N . ASN A 1 103 ? -6.605 25.75 4.078 1 95.56 103 ASN A N 1
ATOM 830 C CA . ASN A 1 103 ? -7.211 26.125 5.352 1 95.56 103 ASN A CA 1
ATOM 831 C C . ASN A 1 103 ? -6.176 26.719 6.301 1 95.56 103 ASN A C 1
ATOM 833 O O . ASN A 1 103 ? -5.145 26.109 6.574 1 95.56 103 ASN A O 1
ATOM 837 N N . ILE A 1 104 ? -6.434 27.844 6.883 1 96.06 104 ILE A N 1
ATOM 838 C CA . ILE A 1 104 ? -5.406 28.594 7.602 1 96.06 104 ILE A CA 1
ATOM 839 C C . ILE A 1 104 ? -5.074 27.875 8.914 1 96.06 104 ILE A C 1
ATOM 841 O O . ILE A 1 104 ? -3.938 27.938 9.383 1 96.06 104 ILE A O 1
ATOM 845 N N . TRP A 1 105 ? -6.012 27.188 9.492 1 96.5 105 TRP A N 1
ATOM 846 C CA . TRP A 1 105 ? -5.695 26.422 10.695 1 96.5 105 TRP A CA 1
ATOM 847 C C . TRP A 1 105 ? -4.797 25.234 10.367 1 96.5 105 TRP A C 1
ATOM 849 O O . TRP A 1 105 ? -3.766 25.031 11.008 1 96.5 105 TRP A O 1
ATOM 859 N N . HIS A 1 106 ? -5.184 24.484 9.383 1 95.94 106 HIS A N 1
ATOM 860 C CA . HIS A 1 106 ? -4.383 23.344 8.977 1 95.94 106 HIS A CA 1
ATOM 861 C C . HIS A 1 106 ? -2.99 23.766 8.531 1 95.94 106 HIS A C 1
ATOM 863 O O . HIS A 1 106 ? -1.997 23.125 8.883 1 95.94 106 HIS A O 1
ATOM 869 N N . GLY A 1 107 ? -2.959 24.812 7.773 1 97.31 107 GLY A N 1
ATOM 870 C CA . GLY A 1 107 ? -1.677 25.344 7.344 1 97.31 107 GLY A CA 1
ATOM 871 C C . GLY A 1 107 ? -0.798 25.797 8.492 1 97.31 107 GLY A C 1
ATOM 872 O O . GLY A 1 107 ? 0.383 25.453 8.555 1 97.31 107 GLY A O 1
ATOM 873 N N . LEU A 1 108 ? -1.386 26.547 9.398 1 97.88 108 LEU A N 1
ATOM 874 C CA . LEU A 1 108 ? -0.625 27.047 10.531 1 97.88 108 LEU A CA 1
ATOM 875 C C . LEU A 1 108 ? -0.079 25.891 11.375 1 97.88 108 LEU A C 1
ATOM 877 O O . LEU A 1 108 ? 1.088 25.906 11.773 1 97.88 108 LEU A O 1
ATOM 881 N N . SER A 1 109 ? -0.912 24.922 11.609 1 95.75 109 SER A N 1
ATOM 882 C CA . SER A 1 109 ? -0.494 23.797 12.422 1 95.75 109 SER A CA 1
ATOM 883 C C . SER A 1 109 ? 0.722 23.094 11.82 1 95.75 109 SER A C 1
ATOM 885 O O . SER A 1 109 ? 1.578 22.594 12.547 1 95.75 109 SER A O 1
ATOM 887 N N . ALA A 1 110 ? 0.809 23.094 10.531 1 96.56 110 ALA A N 1
ATOM 888 C CA . ALA A 1 110 ? 1.925 22.453 9.836 1 96.56 110 ALA A CA 1
ATOM 889 C C . ALA A 1 110 ? 3.166 23.328 9.859 1 96.56 110 ALA A C 1
ATOM 891 O O . ALA A 1 110 ? 4.289 22.844 9.727 1 96.56 110 ALA A O 1
ATOM 892 N N . MET A 1 111 ? 2.992 24.641 10.039 1 97.38 111 MET A N 1
ATOM 893 C CA . MET A 1 111 ? 4.102 25.594 9.953 1 97.38 111 MET A CA 1
ATOM 894 C C . MET A 1 111 ? 4.742 25.812 11.32 1 97.38 111 MET A C 1
ATOM 896 O O . MET A 1 111 ? 5.941 26.062 11.414 1 97.38 111 MET A O 1
ATOM 900 N N . VAL A 1 112 ? 3.988 25.656 12.391 1 97.94 112 VAL A N 1
ATOM 901 C CA . VAL A 1 112 ? 4.418 25.984 13.742 1 97.94 112 VAL A CA 1
ATOM 902 C C . VAL A 1 112 ? 5.688 25.203 14.086 1 97.94 112 VAL A C 1
ATOM 904 O O . VAL A 1 112 ? 6.652 25.766 14.609 1 97.94 112 VAL A O 1
ATOM 907 N N . PRO A 1 113 ? 5.773 23.906 13.742 1 97.5 113 PRO A N 1
ATOM 908 C CA . PRO A 1 113 ? 6.992 23.172 14.086 1 97.5 113 PRO A CA 1
ATOM 909 C C . PRO A 1 113 ? 8.234 23.719 13.375 1 97.5 113 PRO A C 1
ATOM 911 O O . PRO A 1 113 ? 9.328 23.703 13.945 1 97.5 113 PRO A O 1
ATOM 914 N N . PHE A 1 114 ? 8.094 24.172 12.164 1 98.5 114 PHE A N 1
ATOM 915 C CA . PHE A 1 114 ? 9.219 24.766 11.445 1 98.5 114 PHE A CA 1
ATOM 916 C C . PHE A 1 114 ? 9.695 26.031 12.133 1 98.5 114 PHE A C 1
ATOM 918 O O . PHE A 1 114 ? 10.898 26.297 12.211 1 98.5 114 PHE A O 1
ATOM 925 N N . VAL A 1 115 ? 8.758 26.828 12.633 1 98.38 115 VAL A N 1
ATOM 926 C CA . VAL A 1 115 ? 9.102 28.062 13.328 1 98.38 115 VAL A CA 1
ATOM 927 C C . VAL A 1 115 ? 9.844 27.734 14.625 1 98.38 115 VAL A C 1
ATOM 929 O O . VAL A 1 115 ? 10.836 28.406 14.961 1 98.38 115 VAL A O 1
ATOM 932 N N . SER A 1 116 ? 9.336 26.766 15.305 1 97.94 116 SER A N 1
ATOM 933 C CA . SER A 1 116 ? 10.016 26.344 16.516 1 97.94 116 SER A CA 1
ATOM 934 C C . SER A 1 116 ? 11.445 25.891 16.219 1 97.94 116 SER A C 1
ATOM 936 O O . SER A 1 116 ? 12.383 26.281 16.922 1 97.94 116 SER A O 1
ATOM 938 N N . TRP A 1 117 ? 11.602 25.078 15.203 1 97.62 117 TRP A N 1
ATOM 939 C CA . TRP A 1 117 ? 12.93 24.625 14.781 1 97.62 117 TRP A CA 1
ATOM 940 C C . TRP A 1 117 ? 13.812 25.812 14.406 1 97.62 117 TRP A C 1
ATOM 942 O O . TRP A 1 117 ? 14.977 25.875 14.797 1 97.62 117 TRP A O 1
ATOM 952 N N . HIS A 1 118 ? 13.289 26.766 13.641 1 97.75 118 HIS A N 1
ATOM 953 C CA . HIS A 1 118 ? 13.969 27.984 13.219 1 97.75 118 HIS A CA 1
ATOM 954 C C . HIS A 1 118 ? 14.531 28.75 14.414 1 97.75 118 HIS A C 1
ATOM 956 O O . HIS A 1 118 ? 15.711 29.109 14.43 1 97.75 118 HIS A O 1
ATOM 962 N N . ARG A 1 119 ? 13.688 28.906 15.383 1 96.31 119 ARG A N 1
ATOM 963 C CA . ARG A 1 119 ? 14.07 29.656 16.578 1 96.31 119 ARG A CA 1
ATOM 964 C C . ARG A 1 119 ? 15.195 28.969 17.328 1 96.31 119 ARG A C 1
ATOM 966 O O . ARG A 1 119 ? 16.078 29.625 17.891 1 96.31 119 ARG A O 1
ATOM 973 N N . ARG A 1 120 ? 15.211 27.656 17.281 1 95.5 120 ARG A N 1
ATOM 974 C CA . ARG A 1 120 ? 16.156 26.875 18.094 1 95.5 120 ARG A CA 1
ATOM 975 C C . ARG A 1 120 ? 17.422 26.578 17.297 1 95.5 120 ARG A C 1
ATOM 977 O O . ARG A 1 120 ? 18.391 26.047 17.859 1 95.5 120 ARG A O 1
ATOM 984 N N . ASN A 1 121 ? 17.438 26.891 16.031 1 96.31 121 ASN A N 1
ATOM 985 C CA . ASN A 1 121 ? 18.578 26.562 15.18 1 96.31 121 ASN A CA 1
ATOM 986 C C . ASN A 1 121 ? 19.156 27.797 14.492 1 96.31 121 ASN A C 1
ATOM 988 O O . ASN A 1 121 ? 19.344 27.812 13.281 1 96.31 121 ASN A O 1
ATOM 992 N N . GLY A 1 122 ? 19.375 28.875 15.383 1 95.06 122 GLY A N 1
ATOM 993 C CA . GLY A 1 122 ? 20.062 30.078 14.93 1 95.06 122 GLY A CA 1
ATOM 994 C C . GLY A 1 122 ? 19.219 30.938 14 1 95.06 122 GLY A C 1
ATOM 995 O O . GLY A 1 122 ? 19.766 31.703 13.195 1 95.06 122 GLY A O 1
ATOM 996 N N . CYS A 1 123 ? 17.875 30.703 13.953 1 97.06 123 CYS A N 1
ATOM 997 C CA . CYS A 1 123 ? 16.938 31.453 13.125 1 97.06 123 CYS A CA 1
ATOM 998 C C . CYS A 1 123 ? 17.281 31.312 11.648 1 97.06 123 CYS A C 1
ATOM 1000 O O . CYS A 1 123 ? 17.188 32.281 10.891 1 97.06 123 CYS A O 1
ATOM 1002 N N . GLU A 1 124 ? 17.812 30.047 11.336 1 96.81 124 GLU A N 1
ATOM 1003 C CA . GLU A 1 124 ? 18.078 29.734 9.93 1 96.81 124 GLU A CA 1
ATOM 1004 C C . GLU A 1 124 ? 16.781 29.672 9.133 1 96.81 124 GLU A C 1
ATOM 1006 O O . GLU A 1 124 ? 15.797 29.062 9.578 1 96.81 124 GLU A O 1
ATOM 1011 N N . SER A 1 125 ? 16.781 30.359 7.961 1 97.06 125 SER A N 1
ATOM 1012 C CA . SER A 1 125 ? 15.586 30.375 7.117 1 97.06 125 SER A CA 1
ATOM 1013 C C . SER A 1 125 ? 15.758 29.453 5.91 1 97.06 125 SER A C 1
ATOM 1015 O O . SER A 1 125 ? 16.859 29.312 5.387 1 97.06 125 SER A O 1
ATOM 1017 N N . PRO A 1 126 ? 14.711 28.859 5.438 1 98.06 126 PRO A N 1
ATOM 1018 C CA . PRO A 1 126 ? 14.805 27.953 4.301 1 98.06 126 PRO A CA 1
ATOM 1019 C C . PRO A 1 126 ? 14.938 28.672 2.965 1 98.06 126 PRO A C 1
ATOM 1021 O O . PRO A 1 126 ? 14.344 29.75 2.775 1 98.06 126 PRO A O 1
ATOM 1024 N N . SER A 1 127 ? 15.672 28.047 2.064 1 97.94 127 SER A N 1
ATOM 1025 C CA . SER A 1 127 ? 15.734 28.516 0.681 1 97.94 127 SER A CA 1
ATOM 1026 C C . SER A 1 127 ? 14.516 28.062 -0.109 1 97.94 127 SER A C 1
ATOM 1028 O O . SER A 1 127 ? 14.148 28.672 -1.111 1 97.94 127 SER A O 1
ATOM 1030 N N . ARG A 1 128 ? 13.891 27 0.314 1 98.06 128 ARG A N 1
ATOM 1031 C CA . ARG A 1 128 ? 12.734 26.453 -0.4 1 98.06 128 ARG A CA 1
ATOM 1032 C C . ARG A 1 128 ? 11.852 25.625 0.529 1 98.06 128 ARG A C 1
ATOM 1034 O O . ARG A 1 128 ? 12.312 25.156 1.57 1 98.06 128 ARG A O 1
ATOM 1041 N N . TRP A 1 129 ? 10.609 25.562 0.118 1 98.69 129 TRP A N 1
ATOM 1042 C CA . TRP A 1 129 ? 9.609 24.719 0.764 1 98.69 129 TRP A CA 1
ATOM 1043 C C . TRP A 1 129 ? 9.117 23.625 -0.185 1 98.69 129 TRP A C 1
ATOM 1045 O O . TRP A 1 129 ? 8.891 23.891 -1.37 1 98.69 129 TRP A O 1
ATOM 1055 N N . ILE A 1 130 ? 9.031 22.438 0.303 1 98.75 130 ILE A N 1
ATOM 1056 C CA . ILE A 1 130 ? 8.344 21.375 -0.4 1 98.75 130 ILE A CA 1
ATOM 1057 C C . ILE A 1 130 ? 7.145 20.906 0.425 1 98.75 130 ILE A C 1
ATOM 1059 O O . ILE A 1 130 ? 7.289 20.562 1.603 1 98.75 130 ILE A O 1
ATOM 1063 N N . LEU A 1 131 ? 5.973 20.891 -0.159 1 98.56 131 LEU A N 1
ATOM 1064 C CA . LEU A 1 131 ? 4.738 20.609 0.562 1 98.56 131 LEU A CA 1
ATOM 1065 C C . LEU A 1 131 ? 4.117 19.297 0.097 1 98.56 131 LEU A C 1
ATOM 1067 O O . LEU A 1 131 ? 4 19.062 -1.105 1 98.56 131 LEU A O 1
ATOM 1071 N N . TYR A 1 132 ? 3.758 18.516 1.049 1 97.44 132 TYR A N 1
ATOM 1072 C CA . TYR A 1 132 ? 3.094 17.25 0.718 1 97.44 132 TYR A CA 1
ATOM 1073 C C . TYR A 1 132 ? 1.793 17.109 1.499 1 97.44 132 TYR A C 1
ATOM 1075 O O . TYR A 1 132 ? 1.719 17.484 2.672 1 97.44 132 TYR A O 1
ATOM 1083 N N . HIS A 1 133 ? 0.792 16.594 0.907 1 95.31 133 HIS A N 1
ATOM 1084 C CA . HIS A 1 133 ? -0.438 16.062 1.475 1 95.31 133 HIS A CA 1
ATOM 1085 C C . HIS A 1 133 ? -0.673 14.617 1.014 1 95.31 133 HIS A C 1
ATOM 1087 O O . HIS A 1 133 ? -0.884 14.375 -0.176 1 95.31 133 HIS A O 1
ATOM 1093 N N . TRP A 1 134 ? -0.589 13.648 1.93 1 90.25 134 TRP A N 1
ATOM 1094 C CA . TRP A 1 134 ? -0.724 12.227 1.616 1 90.25 134 TRP A CA 1
ATOM 1095 C C . TRP A 1 134 ? 0.304 11.797 0.575 1 90.25 134 TRP A C 1
ATOM 1097 O O . TRP A 1 134 ? -0.029 11.102 -0.387 1 90.25 134 TRP A O 1
ATOM 1107 N N . GLY A 1 135 ? 1.516 12.344 0.731 1 94.25 135 GLY A N 1
ATOM 1108 C CA . GLY A 1 135 ? 2.59 12.031 -0.196 1 94.25 135 GLY A CA 1
ATOM 1109 C C . GLY A 1 135 ? 2.453 12.742 -1.53 1 94.25 135 GLY A C 1
ATOM 1110 O O . GLY A 1 135 ? 3.332 12.633 -2.389 1 94.25 135 GLY A O 1
ATOM 1111 N N . GLU A 1 136 ? 1.361 13.453 -1.767 1 96.62 136 GLU A N 1
ATOM 1112 C CA . GLU A 1 136 ? 1.121 14.203 -2.994 1 96.62 136 GLU A CA 1
ATOM 1113 C C . GLU A 1 136 ? 1.754 15.586 -2.924 1 96.62 136 GLU A C 1
ATOM 1115 O O . GLU A 1 136 ? 1.598 16.297 -1.928 1 96.62 136 GLU A O 1
ATOM 1120 N N . LEU A 1 137 ? 2.438 15.93 -3.979 1 97.5 137 LEU A N 1
ATOM 1121 C CA . LEU A 1 137 ? 3.072 17.25 -4.02 1 97.5 137 LEU A CA 1
ATOM 1122 C C . LEU A 1 137 ? 2.023 18.359 -4.078 1 97.5 137 LEU A C 1
ATOM 1124 O O . LEU A 1 137 ? 1.066 18.266 -4.848 1 97.5 137 LEU A O 1
ATOM 1128 N N . ARG A 1 138 ? 2.102 19.297 -3.209 1 98 138 ARG A N 1
ATOM 1129 C CA . ARG A 1 138 ? 1.245 20.484 -3.217 1 98 138 ARG A CA 1
ATOM 1130 C C . ARG A 1 138 ? 2.016 21.719 -3.674 1 98 138 ARG A C 1
ATOM 1132 O O . ARG A 1 138 ? 3.182 21.891 -3.316 1 98 138 ARG A O 1
ATOM 1139 N N . LEU A 1 139 ? 1.342 22.562 -4.371 1 97.06 139 LEU A N 1
ATOM 1140 C CA . LEU A 1 139 ? 2.055 23.609 -5.094 1 97.06 139 LEU A CA 1
ATOM 1141 C C . LEU A 1 139 ? 1.746 24.984 -4.512 1 97.06 139 LEU A C 1
ATOM 1143 O O . LEU A 1 139 ? 2.342 25.984 -4.918 1 97.06 139 LEU A O 1
ATOM 1147 N N . ASN A 1 140 ? 0.809 25 -3.592 1 96.38 140 ASN A N 1
ATOM 1148 C CA . ASN A 1 140 ? 0.412 26.297 -3.064 1 96.38 140 ASN A CA 1
ATOM 1149 C C . ASN A 1 140 ? -0.05 26.203 -1.613 1 96.38 140 ASN A C 1
ATOM 1151 O O . ASN A 1 140 ? -0.271 25.094 -1.103 1 96.38 140 ASN A O 1
ATOM 1155 N N . MET A 1 141 ? -0.043 27.312 -0.986 1 97.12 141 MET A N 1
ATOM 1156 C CA . MET A 1 141 ? -0.664 27.5 0.321 1 97.12 141 MET A CA 1
ATOM 1157 C C . MET A 1 141 ? -1.562 28.734 0.316 1 97.12 141 MET A C 1
ATOM 1159 O O . MET A 1 141 ? -1.547 29.516 -0.638 1 97.12 141 MET A O 1
ATOM 1163 N N . SER A 1 142 ? -2.369 28.938 1.329 1 96.75 142 SER A N 1
ATOM 1164 C CA . SER A 1 142 ? -3.254 30.094 1.398 1 96.75 142 SER A CA 1
ATOM 1165 C C . SER A 1 142 ? -2.459 31.406 1.437 1 96.75 142 SER A C 1
ATOM 1167 O O . SER A 1 142 ? -1.35 31.438 1.971 1 96.75 142 SER A O 1
ATOM 1169 N N . PRO A 1 143 ? -3.047 32.469 0.879 1 96.56 143 PRO A N 1
ATOM 1170 C CA . PRO A 1 143 ? -2.363 33.781 0.942 1 96.56 143 PRO A CA 1
ATOM 1171 C C . PRO A 1 143 ? -2.039 34.188 2.373 1 96.56 143 PRO A C 1
ATOM 1173 O O . PRO A 1 143 ? -0.958 34.719 2.633 1 96.56 143 PRO A O 1
ATOM 1176 N N . TRP A 1 144 ? -2.963 33.938 3.254 1 97.12 144 TRP A N 1
ATOM 1177 C CA . TRP A 1 144 ? -2.752 34.25 4.66 1 97.12 144 TRP A CA 1
ATOM 1178 C C . TRP A 1 144 ? -1.504 33.562 5.199 1 97.12 144 TRP A C 1
ATOM 1180 O O . TRP A 1 144 ? -0.653 34.219 5.824 1 97.12 144 TRP A O 1
ATOM 1190 N N . LEU A 1 145 ? -1.401 32.312 4.938 1 97.94 145 LEU A N 1
ATOM 1191 C CA . LEU A 1 145 ? -0.266 31.516 5.406 1 97.94 145 LEU A CA 1
ATOM 1192 C C . LEU A 1 145 ? 1.03 32 4.758 1 97.94 145 LEU A C 1
ATOM 1194 O O . LEU A 1 145 ? 2.064 32.094 5.422 1 97.94 145 LEU A O 1
ATOM 1198 N N . LYS A 1 146 ? 0.978 32.312 3.484 1 97.94 146 LYS A N 1
ATOM 1199 C CA . LYS A 1 146 ? 2.148 32.781 2.758 1 97.94 146 LYS A CA 1
ATOM 1200 C C . LYS A 1 146 ? 2.701 34.062 3.387 1 97.94 146 LYS A C 1
ATOM 1202 O O . LYS A 1 146 ? 3.91 34.188 3.594 1 97.94 146 LYS A O 1
ATOM 1207 N N . ILE A 1 147 ? 1.842 34.969 3.703 1 98.25 147 ILE A N 1
ATOM 1208 C CA . ILE A 1 147 ? 2.26 36.25 4.277 1 98.25 147 ILE A CA 1
ATOM 1209 C C . ILE A 1 147 ? 2.803 36.031 5.688 1 98.25 147 ILE A C 1
ATOM 1211 O O . ILE A 1 147 ? 3.807 36.625 6.074 1 98.25 147 ILE A O 1
ATOM 1215 N N . LEU A 1 148 ? 2.141 35.188 6.445 1 98.44 148 LEU A N 1
ATOM 1216 C CA . LEU A 1 148 ? 2.641 34.906 7.785 1 98.44 148 LEU A CA 1
ATOM 1217 C C . LEU A 1 148 ? 4.051 34.312 7.723 1 98.44 148 LEU A C 1
ATOM 1219 O O . LEU A 1 148 ? 4.914 34.688 8.516 1 98.44 148 LEU A O 1
ATOM 1223 N N . ILE A 1 149 ? 4.254 33.344 6.816 1 98.19 149 ILE A N 1
ATOM 1224 C CA . ILE A 1 149 ? 5.57 32.75 6.645 1 98.19 149 ILE A CA 1
ATOM 1225 C C . ILE A 1 149 ? 6.586 33.812 6.242 1 98.19 149 ILE A C 1
ATOM 1227 O O . ILE A 1 149 ? 7.695 33.844 6.777 1 98.19 149 ILE A O 1
ATOM 1231 N N . GLU A 1 150 ? 6.188 34.625 5.305 1 98.12 150 GLU A N 1
ATOM 1232 C CA . GLU A 1 150 ? 7.051 35.719 4.887 1 98.12 150 GLU A CA 1
ATOM 1233 C C . GLU A 1 150 ? 7.422 36.625 6.066 1 98.12 150 GLU A C 1
ATOM 1235 O O . GLU A 1 150 ? 8.594 36.969 6.242 1 98.12 150 GLU A O 1
ATOM 1240 N N . ALA A 1 151 ? 6.469 36.969 6.902 1 97.81 151 ALA A N 1
ATOM 1241 C CA . ALA A 1 151 ? 6.688 37.812 8.078 1 97.81 151 ALA A CA 1
ATOM 1242 C C . ALA A 1 151 ? 7.605 37.125 9.078 1 97.81 151 ALA A C 1
ATOM 1244 O O . ALA A 1 151 ? 8.477 37.75 9.68 1 97.81 151 ALA A O 1
ATOM 1245 N N . THR A 1 152 ? 7.441 35.875 9.258 1 98.06 152 THR A N 1
ATOM 1246 C CA . THR A 1 152 ? 8.125 35.094 10.305 1 98.06 152 THR A CA 1
ATOM 1247 C C . THR A 1 152 ? 9.57 34.844 9.914 1 98.06 152 THR A C 1
ATOM 1249 O O . THR A 1 152 ? 10.484 35 10.727 1 98.06 152 THR A O 1
ATOM 1252 N N . PHE A 1 153 ? 9.797 34.469 8.617 1 97.38 153 PHE A N 1
ATOM 1253 C CA . PHE A 1 153 ? 11.117 34 8.195 1 97.38 153 PHE A CA 1
ATOM 1254 C C . PHE A 1 153 ? 11.859 35.125 7.465 1 97.38 153 PHE A C 1
ATOM 1256 O O . PHE A 1 153 ? 13.039 35 7.145 1 97.38 153 PHE A O 1
ATOM 1263 N N . GLY A 1 154 ? 11.18 36.25 7.176 1 94.56 154 GLY A N 1
ATOM 1264 C CA . GLY A 1 154 ? 11.836 37.438 6.617 1 94.56 154 GLY A CA 1
ATOM 1265 C C . GLY A 1 154 ? 11.898 37.406 5.102 1 94.56 154 GLY A C 1
ATOM 1266 O O . GLY A 1 154 ? 12.625 38.188 4.496 1 94.56 154 GLY A O 1
ATOM 1267 N N . GLY A 1 155 ? 11.156 36.5 4.496 1 94.81 155 GLY A N 1
ATOM 1268 C CA . GLY A 1 155 ? 11.109 36.406 3.045 1 94.81 155 GLY A CA 1
ATOM 1269 C C . GLY A 1 155 ? 9.961 35.562 2.545 1 94.81 155 GLY A C 1
ATOM 1270 O O . GLY A 1 155 ? 9.547 34.594 3.221 1 94.81 155 GLY A O 1
ATOM 1271 N N . ALA A 1 156 ? 9.562 35.938 1.299 1 96 156 ALA A N 1
ATOM 1272 C CA . ALA A 1 156 ? 8.484 35.156 0.693 1 96 156 ALA A CA 1
ATOM 1273 C C . ALA A 1 156 ? 8.906 33.688 0.501 1 96 156 ALA A C 1
ATOM 1275 O O . ALA A 1 156 ? 10.016 33.406 0.036 1 96 156 ALA A O 1
ATOM 1276 N N . PRO A 1 157 ? 8.047 32.812 0.908 1 97.5 157 PRO A N 1
ATOM 1277 C CA . PRO A 1 157 ? 8.398 31.391 0.734 1 97.5 157 PRO A CA 1
ATOM 1278 C C . PRO A 1 157 ? 8.453 30.969 -0.733 1 97.5 157 PRO A C 1
ATOM 1280 O O . PRO A 1 157 ? 7.551 31.312 -1.506 1 97.5 157 PRO A O 1
ATOM 1283 N N . TYR A 1 158 ? 9.508 30.312 -1.104 1 98 158 TYR A N 1
ATOM 1284 C CA . TYR A 1 158 ? 9.594 29.672 -2.41 1 98 158 TYR A CA 1
ATOM 1285 C C . TYR A 1 158 ? 9.141 28.219 -2.332 1 98 158 TYR A C 1
ATOM 1287 O O . TYR A 1 158 ? 9.789 27.391 -1.692 1 98 158 TYR A O 1
ATOM 1295 N N . ILE A 1 159 ? 8.039 27.922 -2.963 1 98.12 159 ILE A N 1
ATOM 1296 C CA . ILE A 1 159 ? 7.508 26.562 -2.965 1 98.12 159 ILE A CA 1
ATOM 1297 C C . ILE A 1 159 ? 8.039 25.797 -4.18 1 98.12 159 ILE A C 1
ATOM 1299 O O . ILE A 1 159 ? 7.738 26.156 -5.32 1 98.12 159 ILE A O 1
ATOM 1303 N N . GLU A 1 160 ? 8.797 24.734 -3.936 1 97.31 160 GLU A N 1
ATOM 1304 C CA . GLU A 1 160 ? 9.414 23.938 -4.984 1 97.31 160 GLU A CA 1
ATOM 1305 C C . GLU A 1 160 ? 8.391 23.031 -5.664 1 97.31 160 GLU A C 1
ATOM 1307 O O . GLU A 1 160 ? 7.691 22.266 -4.996 1 97.31 160 GLU A O 1
ATOM 1312 N N . ASN A 1 161 ? 8.266 23.172 -6.941 1 95.5 161 ASN A N 1
ATOM 1313 C CA . ASN A 1 161 ? 7.328 22.359 -7.703 1 95.5 161 ASN A CA 1
ATOM 1314 C C . ASN A 1 161 ? 8.055 21.391 -8.641 1 95.5 161 ASN A C 1
ATOM 1316 O O . ASN A 1 161 ? 7.422 20.688 -9.43 1 95.5 161 ASN A O 1
ATOM 1320 N N . PHE A 1 162 ? 9.344 21.438 -8.625 1 96 162 PHE A N 1
ATOM 1321 C CA . PHE A 1 162 ? 10.203 20.562 -9.414 1 96 162 PHE A CA 1
ATOM 1322 C C . PHE A 1 162 ? 9.969 20.781 -10.906 1 96 162 PHE A C 1
ATOM 1324 O O . PHE A 1 162 ? 9.984 19.812 -11.688 1 96 162 PHE A O 1
ATOM 1331 N N . GLU A 1 163 ? 9.727 22.031 -11.172 1 90.25 163 GLU A N 1
ATOM 1332 C CA . GLU A 1 163 ? 9.617 22.375 -12.586 1 90.25 163 GLU A CA 1
ATOM 1333 C C . GLU A 1 163 ? 10.938 22.125 -13.312 1 90.25 163 GLU A C 1
ATOM 1335 O O . GLU A 1 163 ? 12.008 22.5 -12.82 1 90.25 163 GLU A O 1
ATOM 1340 N N . GLY A 1 164 ? 11.008 21.469 -14.398 1 90.19 164 GLY A N 1
ATOM 1341 C CA . GLY A 1 164 ? 12.203 21.203 -15.18 1 90.19 164 GLY A CA 1
ATOM 1342 C C . GLY A 1 164 ? 12.867 19.891 -14.828 1 90.19 164 GLY A C 1
ATOM 1343 O O . GLY A 1 164 ? 13.867 19.516 -15.438 1 90.19 164 GLY A O 1
ATOM 1344 N N . VAL A 1 165 ? 12.469 19.328 -13.773 1 91.25 165 VAL A N 1
ATOM 1345 C CA . VAL A 1 165 ? 13 18.031 -13.367 1 91.25 165 VAL A CA 1
ATOM 1346 C C . VAL A 1 165 ? 12.211 16.922 -14.047 1 91.25 165 VAL A C 1
ATOM 1348 O O . VAL A 1 165 ? 10.977 16.938 -14.07 1 91.25 165 VAL A O 1
ATOM 1351 N N . ASN A 1 166 ? 12.914 16.031 -14.594 1 89.06 166 ASN A N 1
ATOM 1352 C CA . ASN A 1 166 ? 12.242 14.883 -15.18 1 89.06 166 ASN A CA 1
ATOM 1353 C C . ASN A 1 166 ? 11.609 14 -14.102 1 89.06 166 ASN A C 1
ATOM 1355 O O . ASN A 1 166 ? 12.125 13.914 -12.984 1 89.06 166 ASN A O 1
ATOM 1359 N N . ASP A 1 167 ? 10.516 13.32 -14.375 1 83.88 167 ASP A N 1
ATOM 1360 C CA . ASP A 1 167 ? 9.75 12.523 -13.43 1 83.88 167 ASP A CA 1
ATOM 1361 C C . ASP A 1 167 ? 10.625 11.469 -12.766 1 83.88 167 ASP A C 1
ATOM 1363 O O . ASP A 1 167 ? 10.43 11.133 -11.594 1 83.88 167 ASP A O 1
ATOM 1367 N N . SER A 1 168 ? 11.609 10.977 -13.445 1 86.5 168 SER A N 1
ATOM 1368 C CA . SER A 1 168 ? 12.43 9.891 -12.906 1 86.5 168 SER A CA 1
ATOM 1369 C C . SER A 1 168 ? 13.758 10.422 -12.375 1 86.5 168 SER A C 1
ATOM 1371 O O . SER A 1 168 ? 14.609 9.648 -11.938 1 86.5 168 SER A O 1
ATOM 1373 N N . GLN A 1 169 ? 13.938 11.68 -12.398 1 95.12 169 GLN A N 1
ATOM 1374 C CA . GLN A 1 169 ? 15.195 12.266 -11.953 1 95.12 169 GLN A CA 1
ATOM 1375 C C . GLN A 1 169 ? 15.164 12.562 -10.461 1 95.12 169 GLN A C 1
ATOM 1377 O O . GLN A 1 169 ? 14.289 13.289 -9.984 1 95.12 169 GLN A O 1
ATOM 1382 N N . PRO A 1 170 ? 16.141 12.039 -9.719 1 97.69 170 PRO A N 1
ATOM 1383 C CA . PRO A 1 170 ? 16.203 12.344 -8.289 1 97.69 170 PRO A CA 1
ATOM 1384 C C . PRO A 1 170 ? 16.688 13.766 -8.008 1 97.69 170 PRO A C 1
ATOM 1386 O O . PRO A 1 170 ? 17.516 14.297 -8.75 1 97.69 170 PRO A O 1
ATOM 1389 N N . VAL A 1 171 ? 16.156 14.383 -7.074 1 98.5 171 VAL A N 1
ATOM 1390 C CA . VAL A 1 171 ? 16.609 15.672 -6.562 1 98.5 171 VAL A CA 1
ATOM 1391 C C . VAL A 1 171 ? 17.062 15.516 -5.113 1 98.5 171 VAL A C 1
ATOM 1393 O O . VAL A 1 171 ? 16.297 15.055 -4.262 1 98.5 171 VAL A O 1
ATOM 1396 N N . CYS A 1 172 ? 18.281 15.836 -4.824 1 98.69 172 CYS A N 1
ATOM 1397 C CA . CYS A 1 172 ? 18.844 15.75 -3.482 1 98.69 172 CYS A CA 1
ATOM 1398 C C . CYS A 1 172 ? 19.062 17.125 -2.887 1 98.69 172 CYS A C 1
ATOM 1400 O O . CYS A 1 172 ? 19.188 18.109 -3.619 1 98.69 172 CYS A O 1
ATOM 1402 N N . PHE A 1 173 ? 19.125 17.234 -1.604 1 98.81 173 PHE A N 1
ATOM 1403 C CA . PHE A 1 173 ? 19.172 18.516 -0.919 1 98.81 173 PHE A CA 1
ATOM 1404 C C . PHE A 1 173 ? 20.375 18.594 0.012 1 98.81 173 PHE A C 1
ATOM 1406 O O . PHE A 1 173 ? 20.625 17.672 0.785 1 98.81 173 PHE A O 1
ATOM 1413 N N . GLU A 1 174 ? 21 19.734 -0.023 1 98.75 174 GLU A N 1
ATOM 1414 C CA . GLU A 1 174 ? 22.188 19.953 0.809 1 98.75 174 GLU A CA 1
ATOM 1415 C C . GLU A 1 174 ? 21.844 19.844 2.291 1 98.75 174 GLU A C 1
ATOM 1417 O O . GLU A 1 174 ? 22.594 19.234 3.061 1 98.75 174 GLU A O 1
ATOM 1422 N N . LYS A 1 175 ? 20.797 20.438 2.656 1 98.69 175 LYS A N 1
ATOM 1423 C CA . LYS A 1 175 ? 20.234 20.375 4.004 1 98.69 175 LYS A CA 1
ATOM 1424 C C . LYS A 1 175 ? 18.703 20.406 3.963 1 98.69 175 LYS A C 1
ATOM 1426 O O . LYS A 1 175 ? 18.109 21.156 3.189 1 98.69 175 LYS A O 1
ATOM 1431 N N . SER A 1 176 ? 18.078 19.5 4.711 1 98.75 176 SER A N 1
ATOM 1432 C CA . SER A 1 176 ? 16.625 19.484 4.734 1 98.75 176 SER A CA 1
ATOM 1433 C C . SER A 1 176 ? 16.094 19.172 6.129 1 98.75 176 SER A C 1
ATOM 1435 O O . SER A 1 176 ? 16.766 18.484 6.91 1 98.75 176 SER A O 1
ATOM 1437 N N . VAL A 1 177 ? 15.031 19.734 6.469 1 98.56 177 VAL A N 1
ATOM 1438 C CA . VAL A 1 177 ? 14.281 19.453 7.691 1 98.56 177 VAL A CA 1
ATOM 1439 C C . VAL A 1 177 ? 12.852 19.062 7.348 1 98.56 177 VAL A C 1
ATOM 1441 O O . VAL A 1 177 ? 12.164 19.766 6.602 1 98.56 177 VAL A O 1
ATOM 1444 N N . VAL A 1 178 ? 12.414 17.875 7.859 1 97.81 178 VAL A N 1
ATOM 1445 C CA . VAL A 1 178 ? 11.109 17.312 7.543 1 97.81 178 VAL A CA 1
ATOM 1446 C C . VAL A 1 178 ? 10.219 17.359 8.789 1 97.81 178 VAL A C 1
ATOM 1448 O O . VAL A 1 178 ? 10.633 16.938 9.867 1 97.81 178 VAL A O 1
ATOM 1451 N N . MET A 1 179 ? 9.07 17.922 8.68 1 96.38 179 MET A N 1
ATOM 1452 C CA . MET A 1 179 ? 8.062 17.922 9.742 1 96.38 179 MET A CA 1
ATOM 1453 C C . MET A 1 179 ? 6.844 17.094 9.344 1 96.38 179 MET A C 1
ATOM 1455 O O . MET A 1 179 ? 6.234 17.344 8.297 1 96.38 179 MET A O 1
ATOM 1459 N N . ARG A 1 180 ? 6.492 16.156 10.211 1 92.06 180 ARG A N 1
ATOM 1460 C CA . ARG A 1 180 ? 5.395 15.273 9.844 1 92.06 180 ARG A CA 1
ATOM 1461 C C . ARG A 1 180 ? 4.383 15.156 10.977 1 92.06 180 ARG A C 1
ATOM 1463 O O . ARG A 1 180 ? 3.406 14.406 10.867 1 92.06 180 ARG A O 1
ATOM 1470 N N . HIS A 1 181 ? 4.57 15.938 12.18 1 89.62 181 HIS A N 1
ATOM 1471 C CA . HIS A 1 181 ? 3.736 15.695 13.352 1 89.62 181 HIS A CA 1
ATOM 1472 C C . HIS A 1 181 ? 3.162 17 13.891 1 89.62 181 HIS A C 1
ATOM 1474 O O . HIS A 1 181 ? 2.869 17.109 15.086 1 89.62 181 HIS A O 1
ATOM 1480 N N . ASN A 1 182 ? 3.053 17.922 13.062 1 91.38 182 ASN A N 1
ATOM 1481 C CA . ASN A 1 182 ? 2.574 19.219 13.555 1 91.38 182 ASN A CA 1
ATOM 1482 C C . ASN A 1 182 ? 3.225 19.578 14.883 1 91.38 182 ASN A C 1
ATOM 1484 O O . ASN A 1 182 ? 4.449 19.516 15.023 1 91.38 182 ASN A O 1
ATOM 1488 N N . GLU A 1 183 ? 2.451 20.047 15.828 1 90.88 183 GLU A N 1
ATOM 1489 C CA . GLU A 1 183 ? 3.027 20.516 17.078 1 90.88 183 GLU A CA 1
ATOM 1490 C C . GLU A 1 183 ? 3.277 19.359 18.047 1 90.88 183 GLU A C 1
ATOM 1492 O O . GLU A 1 183 ? 3.596 19.578 19.219 1 90.88 183 GLU A O 1
ATOM 1497 N N . GLY A 1 184 ? 3.189 18.234 17.547 1 85.88 184 GLY A N 1
ATOM 1498 C CA . GLY A 1 184 ? 3.381 17.062 18.406 1 85.88 184 GLY A CA 1
ATOM 1499 C C . GLY A 1 184 ? 4.711 17.062 19.141 1 85.88 184 GLY A C 1
ATOM 1500 O O . GLY A 1 184 ? 5.734 17.453 18.562 1 85.88 184 GLY A O 1
ATOM 1501 N N . GLY A 1 185 ? 4.676 16.672 20.453 1 88.19 185 GLY A N 1
ATOM 1502 C CA . GLY A 1 185 ? 5.879 16.516 21.25 1 88.19 185 GLY A CA 1
ATOM 1503 C C . GLY A 1 185 ? 6.312 17.812 21.922 1 88.19 185 GLY A C 1
ATOM 1504 O O . GLY A 1 185 ? 7.125 17.797 22.844 1 88.19 185 GLY A O 1
ATOM 1505 N N . MET A 1 186 ? 5.781 18.953 21.5 1 94.5 186 MET A N 1
ATOM 1506 C CA . MET A 1 186 ? 6.203 20.234 22.031 1 94.5 186 MET A CA 1
ATOM 1507 C C . MET A 1 186 ? 5.57 20.5 23.391 1 94.5 186 MET A C 1
ATOM 1509 O O . MET A 1 186 ? 4.398 20.188 23.609 1 94.5 186 MET A O 1
ATOM 1513 N N . SER A 1 187 ? 6.34 21.078 24.266 1 96.31 187 SER A N 1
ATOM 1514 C CA . SER A 1 187 ? 5.809 21.531 25.547 1 96.31 187 SER A CA 1
ATOM 1515 C C . SER A 1 187 ? 4.98 22.797 25.391 1 96.31 187 SER A C 1
ATOM 1517 O O . SER A 1 187 ? 5.062 23.484 24.359 1 96.31 187 SER A O 1
ATOM 1519 N N . ARG A 1 188 ? 4.227 23.094 26.406 1 94.88 188 ARG A N 1
ATOM 1520 C CA . ARG A 1 188 ? 3.426 24.312 26.391 1 94.88 188 ARG A CA 1
ATOM 1521 C C . ARG A 1 188 ? 4.312 25.547 26.281 1 94.88 188 ARG A C 1
ATOM 1523 O O . ARG A 1 188 ? 4.008 26.469 25.516 1 94.88 188 ARG A O 1
ATOM 1530 N N . ASP A 1 189 ? 5.383 25.531 26.984 1 95.75 189 ASP A N 1
ATOM 1531 C CA . ASP A 1 189 ? 6.289 26.672 26.969 1 95.75 189 ASP A CA 1
ATOM 1532 C C . ASP A 1 189 ? 6.875 26.891 25.578 1 95.75 189 ASP A C 1
ATOM 1534 O O . ASP A 1 189 ? 6.957 28.016 25.094 1 95.75 189 ASP A O 1
ATOM 1538 N N . ARG A 1 190 ? 7.254 25.797 24.984 1 96.75 190 ARG A N 1
ATOM 1539 C CA . ARG A 1 190 ? 7.832 25.891 23.641 1 96.75 190 ARG A CA 1
ATOM 1540 C C . ARG A 1 190 ? 6.805 26.406 22.641 1 96.75 190 ARG A C 1
ATOM 1542 O O . ARG A 1 190 ? 7.141 27.203 21.75 1 96.75 190 ARG A O 1
ATOM 1549 N N . ARG A 1 191 ? 5.594 26 22.812 1 97.69 191 ARG A N 1
ATOM 1550 C CA . ARG A 1 191 ? 4.523 26.469 21.938 1 97.69 191 ARG A CA 1
ATOM 1551 C C . ARG A 1 191 ? 4.301 27.969 22.109 1 97.69 191 ARG A C 1
ATOM 1553 O O . ARG A 1 191 ? 4.234 28.719 21.125 1 97.69 191 ARG A O 1
ATOM 1560 N N . ILE A 1 192 ? 4.254 28.359 23.344 1 96.75 192 ILE A N 1
ATOM 1561 C CA . ILE A 1 192 ? 4.027 29.766 23.641 1 96.75 192 ILE A CA 1
ATOM 1562 C C . ILE A 1 192 ? 5.152 30.609 23.031 1 96.75 192 ILE A C 1
ATOM 1564 O O . ILE A 1 192 ? 4.895 31.625 22.391 1 96.75 192 ILE A O 1
ATOM 1568 N N . GLU A 1 193 ? 6.344 30.172 23.172 1 96.38 193 GLU A N 1
ATOM 1569 C CA . GLU A 1 193 ? 7.488 30.875 22.625 1 96.38 193 GLU A CA 1
ATOM 1570 C C . GLU A 1 193 ? 7.395 30.984 21.109 1 96.38 193 GLU A C 1
ATOM 1572 O O . GLU A 1 193 ? 7.73 32 20.516 1 96.38 193 GLU A O 1
ATOM 1577 N N . THR A 1 194 ? 6.977 29.922 20.516 1 97.88 194 THR A N 1
ATOM 1578 C CA . THR A 1 194 ? 6.867 29.875 19.062 1 97.88 194 THR A CA 1
ATOM 1579 C C . THR A 1 194 ? 5.793 30.828 18.562 1 97.88 194 THR A C 1
ATOM 1581 O O . THR A 1 194 ? 6.023 31.594 17.641 1 97.88 194 THR A O 1
ATOM 1584 N N . TYR A 1 195 ? 4.656 30.797 19.203 1 98 195 TYR A N 1
ATOM 1585 C CA . TYR A 1 195 ? 3.576 31.703 18.828 1 98 195 TYR A CA 1
ATOM 1586 C C . TYR A 1 195 ? 3.965 33.156 19.109 1 98 195 TYR A C 1
ATOM 1588 O O . TYR A 1 195 ? 3.59 34.062 18.359 1 98 195 TYR A O 1
ATOM 1596 N N . ASP A 1 196 ? 4.734 33.344 20.219 1 96.69 196 ASP A N 1
ATOM 1597 C CA . ASP A 1 196 ? 5.223 34.688 20.516 1 96.69 196 ASP A CA 1
ATOM 1598 C C . ASP A 1 196 ? 6.074 35.25 19.375 1 96.69 196 ASP A C 1
ATOM 1600 O O . ASP A 1 196 ? 5.941 36.406 18.984 1 96.69 196 ASP A O 1
ATOM 1604 N N . LEU A 1 197 ? 6.891 34.375 18.875 1 97.06 197 LEU A N 1
ATOM 1605 C CA . LEU A 1 197 ? 7.742 34.812 17.766 1 97.06 197 LEU A CA 1
ATOM 1606 C C . LEU A 1 197 ? 6.906 35.188 16.547 1 97.06 197 LEU A C 1
ATOM 1608 O O . LEU A 1 197 ? 7.121 36.219 15.938 1 97.06 197 LEU A O 1
ATOM 1612 N N . MET A 1 198 ? 5.969 34.375 16.188 1 98 198 MET A N 1
ATOM 1613 C CA . MET A 1 198 ? 5.133 34.625 15.016 1 98 198 MET A CA 1
ATOM 1614 C C . MET A 1 198 ? 4.32 35.906 15.211 1 98 198 MET A C 1
ATOM 1616 O O . MET A 1 198 ? 4.195 36.719 14.297 1 98 198 MET A O 1
ATOM 1620 N N . ARG A 1 199 ? 3.791 36.062 16.391 1 96.81 199 ARG A N 1
ATOM 1621 C CA . ARG A 1 199 ? 3.014 37.25 16.719 1 96.81 199 ARG A CA 1
ATOM 1622 C C . ARG A 1 199 ? 3.859 38.531 16.594 1 96.81 199 ARG A C 1
ATOM 1624 O O . ARG A 1 199 ? 3.438 39.5 15.945 1 96.81 199 ARG A O 1
ATOM 1631 N N . CYS A 1 200 ? 4.992 38.438 17.203 1 96.12 200 CYS A N 1
ATOM 1632 C CA . CYS A 1 200 ? 5.914 39.562 17.172 1 96.12 200 CYS A CA 1
ATOM 1633 C C . CYS A 1 200 ? 6.293 39.938 15.734 1 96.12 200 CYS A C 1
ATOM 1635 O O . CYS A 1 200 ? 6.207 41.094 15.328 1 96.12 200 CYS A O 1
ATOM 1637 N N . ARG A 1 201 ? 6.648 38.906 14.922 1 97.25 201 ARG A N 1
ATOM 1638 C CA . ARG A 1 201 ? 7.09 39.125 13.547 1 97.25 201 ARG A CA 1
ATOM 1639 C C . ARG A 1 201 ? 5.945 39.625 12.672 1 97.25 201 ARG A C 1
ATOM 1641 O O . ARG A 1 201 ? 6.16 40.438 11.758 1 97.25 201 ARG A O 1
ATOM 1648 N N . ALA A 1 202 ? 4.758 39.156 12.945 1 97.75 202 ALA A N 1
ATOM 1649 C CA . ALA A 1 202 ? 3.586 39.625 12.211 1 97.75 202 ALA A CA 1
ATOM 1650 C C . ALA A 1 202 ? 3.348 41.094 12.461 1 97.75 202 ALA A C 1
ATOM 1652 O O . ALA A 1 202 ? 3.068 41.875 11.531 1 97.75 202 ALA A O 1
ATOM 1653 N N . LYS A 1 203 ? 3.479 41.531 13.719 1 96.19 203 LYS A N 1
ATOM 1654 C CA . LYS A 1 203 ? 3.307 42.938 14.062 1 96.19 203 LYS A CA 1
ATOM 1655 C C . LYS A 1 203 ? 4.359 43.812 13.375 1 96.19 203 LYS A C 1
ATOM 1657 O O . LYS A 1 203 ? 4.035 44.844 12.812 1 96.19 203 LYS A O 1
ATOM 1662 N N . VAL A 1 204 ? 5.547 43.344 13.445 1 95.5 204 VAL A N 1
ATOM 1663 C CA . VAL A 1 204 ? 6.629 44.062 12.805 1 95.5 204 VAL A CA 1
ATOM 1664 C C . VAL A 1 204 ? 6.367 44.188 11.305 1 95.5 204 VAL A C 1
ATOM 1666 O O . VAL A 1 204 ? 6.492 45.25 10.719 1 95.5 204 VAL A O 1
ATOM 1669 N N . TYR A 1 205 ? 6.004 43.062 10.719 1 96.5 205 TYR A N 1
ATOM 1670 C CA . TYR A 1 205 ? 5.73 43.031 9.289 1 96.5 205 TYR A CA 1
ATOM 1671 C C . TYR A 1 205 ? 4.652 44.031 8.906 1 96.5 205 TYR A C 1
ATOM 1673 O O . TYR A 1 205 ? 4.727 44.656 7.848 1 96.5 205 TYR A O 1
ATOM 1681 N N . CYS A 1 206 ? 3.66 44.219 9.734 1 97.38 206 CYS A N 1
ATOM 1682 C CA . CYS A 1 206 ? 2.525 45.094 9.453 1 97.38 206 CYS A CA 1
ATOM 1683 C C . CYS A 1 206 ? 2.764 46.469 10 1 97.38 206 CYS A C 1
ATOM 1685 O O . CYS A 1 206 ? 1.847 47.312 10.031 1 97.38 206 CYS A O 1
ATOM 1687 N N . ASN A 1 207 ? 3.928 46.812 10.523 1 94.94 207 ASN A N 1
ATOM 1688 C CA . ASN A 1 207 ? 4.332 48.094 11.047 1 94.94 207 ASN A CA 1
ATOM 1689 C C . ASN A 1 207 ? 3.469 48.531 12.234 1 94.94 207 ASN A C 1
ATOM 1691 O O . ASN A 1 207 ? 2.982 49.656 12.289 1 94.94 207 ASN A O 1
ATOM 1695 N N . LEU A 1 208 ? 3.24 47.562 13.094 1 93.31 208 LEU A N 1
ATOM 1696 C CA . LEU A 1 208 ? 2.49 47.844 14.32 1 93.31 208 LEU A CA 1
ATOM 1697 C C . LEU A 1 208 ? 3.424 47.906 15.523 1 93.31 208 LEU A C 1
ATOM 1699 O O . LEU A 1 208 ? 4.512 47.344 15.508 1 93.31 208 LEU A O 1
ATOM 1703 N N . SER A 1 209 ? 2.932 48.594 16.484 1 85.19 209 SER A N 1
ATOM 1704 C CA . SER A 1 209 ? 3.713 48.719 17.719 1 85.19 209 SER A CA 1
ATOM 1705 C C . SER A 1 209 ? 3.801 47.406 18.469 1 85.19 209 SER A C 1
ATOM 1707 O O . SER A 1 209 ? 2.828 46.656 18.516 1 85.19 209 SER A O 1
ATOM 1709 N N . LEU A 1 210 ? 4.977 47.219 19.016 1 82 210 LEU A N 1
ATOM 1710 C CA . LEU A 1 210 ? 5.168 46 19.812 1 82 210 LEU A CA 1
ATOM 1711 C C . LEU A 1 210 ? 4.777 46.25 21.266 1 82 210 LEU A C 1
ATOM 1713 O O . LEU A 1 210 ? 4.676 45.281 22.047 1 82 210 LEU A O 1
ATOM 1717 N N . GLU A 1 211 ? 4.523 47.531 21.453 1 74.31 211 GLU A N 1
ATOM 1718 C CA . GLU A 1 211 ? 4.152 47.875 22.828 1 74.31 211 GLU A CA 1
ATOM 1719 C C . GLU A 1 211 ? 2.713 47.469 23.125 1 74.31 211 GLU A C 1
ATOM 1721 O O . GLU A 1 211 ? 1.799 47.812 22.375 1 74.31 211 GLU A O 1
ATOM 1726 N N . GLY A 1 212 ? 2.539 46.375 23.625 1 63.66 212 GLY A N 1
ATOM 1727 C CA . GLY A 1 212 ? 1.228 45.906 24.016 1 63.66 212 GLY A CA 1
ATOM 1728 C C . GLY A 1 212 ? 0.256 47 24.344 1 63.66 212 GLY A C 1
ATOM 1729 O O . GLY A 1 212 ? 0.615 48.188 24.297 1 63.66 212 GLY A O 1
ATOM 1730 N N . ARG A 1 213 ? -1.076 46.75 24.312 1 60.88 213 ARG A N 1
ATOM 1731 C CA . ARG A 1 213 ? -2.148 47.688 24.578 1 60.88 213 ARG A CA 1
ATOM 1732 C C . ARG A 1 213 ? -2.172 48.094 26.047 1 60.88 213 ARG A C 1
ATOM 1734 O O . ARG A 1 213 ? -3.09 48.781 26.5 1 60.88 213 ARG A O 1
ATOM 1741 N N . ILE A 1 214 ? -1.225 47.625 26.828 1 56.06 214 ILE A N 1
ATOM 1742 C CA . ILE A 1 214 ? -1.304 47.875 28.266 1 56.06 214 ILE A CA 1
ATOM 1743 C C . ILE A 1 214 ? -1.353 49.375 28.531 1 56.06 214 ILE A C 1
ATOM 1745 O O . ILE A 1 214 ? -2.088 49.844 29.406 1 56.06 214 ILE A O 1
ATOM 1749 N N . ALA A 1 215 ? -0.832 50.156 27.562 1 62.16 215 ALA A N 1
ATOM 1750 C CA . ALA A 1 215 ? -0.636 51.562 27.906 1 62.16 215 ALA A CA 1
ATOM 1751 C C . ALA A 1 215 ? -1.781 52.406 27.391 1 62.16 215 ALA A C 1
ATOM 1753 O O . ALA A 1 215 ? -1.862 53.594 27.703 1 62.16 215 ALA A O 1
ATOM 1754 N N . GLU A 1 216 ? -2.709 51.688 26.812 1 72.62 216 GLU A N 1
ATOM 1755 C CA . GLU A 1 216 ? -3.762 52.531 26.25 1 72.62 216 GLU A CA 1
ATOM 1756 C C . GLU A 1 216 ? -4.832 52.844 27.297 1 72.62 216 GLU A C 1
ATOM 1758 O O . GLU A 1 216 ? -5.449 51.938 27.859 1 72.62 216 GLU A O 1
ATOM 1763 N N . VAL A 1 217 ? -4.906 54.031 27.641 1 74.69 217 VAL A N 1
ATOM 1764 C CA . VAL A 1 217 ? -5.902 54.469 28.609 1 74.69 217 VAL A CA 1
ATOM 1765 C C . VAL A 1 217 ? -6.863 55.438 27.953 1 74.69 217 VAL A C 1
ATOM 1767 O O . VAL A 1 217 ? -6.496 56.156 27 1 74.69 217 VAL A O 1
ATOM 1770 N N . ASN A 1 218 ? -8.078 55.375 28.375 1 77.38 218 ASN A N 1
ATOM 1771 C CA . ASN A 1 218 ? -9.055 56.344 27.859 1 77.38 218 ASN A CA 1
ATOM 1772 C C . ASN A 1 218 ? -8.852 57.719 28.484 1 77.38 218 ASN A C 1
ATOM 1774 O O . ASN A 1 218 ? -7.844 57.969 29.156 1 77.38 218 ASN A O 1
ATOM 1778 N N . LYS A 1 219 ? -9.758 58.656 28.188 1 77 219 LYS A N 1
ATOM 1779 C CA . LYS A 1 219 ? -9.664 60.031 28.641 1 77 219 LYS A CA 1
ATOM 1780 C C . LYS A 1 219 ? -9.672 60.125 30.156 1 77 219 LYS A C 1
ATOM 1782 O O . LYS A 1 219 ? -9.094 61.031 30.75 1 77 219 LYS A O 1
ATOM 1787 N N . GLN A 1 220 ? -10.242 59.125 30.828 1 78.75 220 GLN A N 1
ATOM 1788 C CA . GLN A 1 220 ? -10.367 59.125 32.281 1 78.75 220 GLN A CA 1
ATOM 1789 C C . GLN A 1 220 ? -9.203 58.375 32.906 1 78.75 220 GLN A C 1
ATOM 1791 O O . GLN A 1 220 ? -9.172 58.188 34.156 1 78.75 220 GLN A O 1
ATOM 1796 N N . GLY A 1 221 ? -8.383 57.844 32.125 1 77.81 221 GLY A N 1
ATOM 1797 C CA . GLY A 1 221 ? -7.207 57.156 32.625 1 77.81 221 GLY A CA 1
ATOM 1798 C C . GLY A 1 221 ? -7.441 55.688 32.844 1 77.81 221 GLY A C 1
ATOM 1799 O O . GLY A 1 221 ? -6.621 55 33.469 1 77.81 221 GLY A O 1
ATOM 1800 N N . LEU A 1 222 ? -8.531 55.25 32.375 1 81.5 222 LEU A N 1
ATOM 1801 C CA . LEU A 1 222 ? -8.852 53.844 32.531 1 81.5 222 LEU A CA 1
ATOM 1802 C C . LEU A 1 222 ? -8.367 53.031 31.344 1 81.5 222 LEU A C 1
ATOM 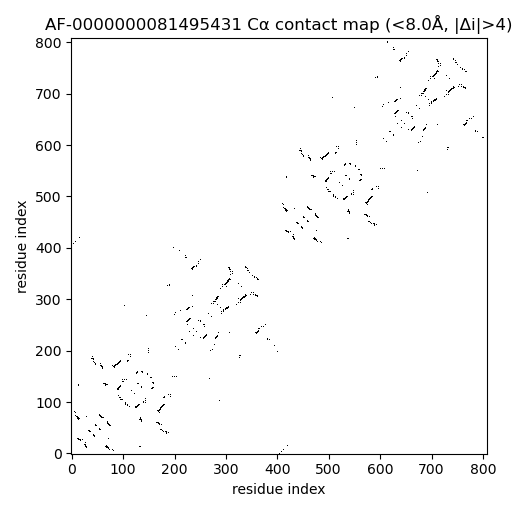1804 O O . LEU A 1 222 ? -8.383 53.5 30.203 1 81.5 222 LEU A O 1
ATOM 1808 N N . PRO A 1 223 ? -8.047 51.844 31.656 1 86.56 223 PRO A N 1
ATOM 1809 C CA . PRO A 1 223 ? -7.578 51 30.547 1 86.56 223 PRO A CA 1
ATOM 1810 C C . PRO A 1 223 ? -8.672 50.719 29.531 1 86.56 223 PRO A C 1
ATOM 1812 O O . PRO A 1 223 ? -9.828 50.5 29.906 1 86.56 223 PRO A O 1
ATOM 1815 N N . VAL A 1 224 ? -8.297 50.719 28.297 1 91.31 224 VAL A N 1
ATOM 1816 C CA . VAL A 1 224 ? -9.242 50.438 27.219 1 91.31 224 VAL A CA 1
ATOM 1817 C C . VAL A 1 224 ? -9.367 48.938 27.031 1 91.31 224 VAL A C 1
ATOM 1819 O O . VAL A 1 224 ? -8.367 48.188 27.062 1 91.31 224 VAL A O 1
ATOM 1822 N N . ILE A 1 225 ? -10.57 48.469 26.953 1 94.69 225 ILE A N 1
ATOM 1823 C CA . ILE A 1 225 ? -10.852 47.062 26.688 1 94.69 225 ILE A CA 1
ATOM 1824 C C . ILE A 1 225 ? -11.398 46.906 25.266 1 94.69 225 ILE A C 1
ATOM 1826 O O . ILE A 1 225 ? -12.461 47.438 24.938 1 94.69 225 ILE A O 1
ATOM 1830 N N . GLY A 1 226 ? -10.625 46.219 24.406 1 96.56 226 GLY A N 1
ATOM 1831 C CA . GLY A 1 226 ? -11.094 45.938 23.062 1 96.56 226 GLY A CA 1
ATOM 1832 C C . GLY A 1 226 ? -11.859 44.625 22.953 1 96.56 226 GLY A C 1
ATOM 1833 O O . GLY A 1 226 ? -11.289 43.562 23.125 1 96.56 226 GLY A O 1
ATOM 1834 N N . MET A 1 227 ? -13.156 44.719 22.719 1 98.06 227 MET A N 1
ATOM 1835 C CA . MET A 1 227 ? -13.992 43.531 22.453 1 98.06 227 MET A CA 1
ATOM 1836 C C . MET A 1 227 ? -14.32 43.438 20.969 1 98.06 227 MET A C 1
ATOM 1838 O O . MET A 1 227 ? -14.797 44.406 20.359 1 98.06 227 MET A O 1
ATOM 1842 N N . THR A 1 228 ? -14 42.312 20.406 1 98.5 228 THR A N 1
ATOM 1843 C CA . THR A 1 228 ? -14.25 42.125 18.984 1 98.5 228 THR A CA 1
ATOM 1844 C C . THR A 1 228 ? -15.219 40.969 18.75 1 98.5 228 THR A C 1
ATOM 1846 O O . THR A 1 228 ? -14.992 39.875 19.234 1 98.5 228 THR A O 1
ATOM 1849 N N . LEU A 1 229 ? -16.312 41.312 18.078 1 98.56 229 LEU A N 1
ATOM 1850 C CA . LEU A 1 229 ? -17.172 40.281 17.484 1 98.56 229 LEU A CA 1
ATOM 1851 C C . LEU A 1 229 ? -16.688 39.938 16.078 1 98.56 229 LEU A C 1
ATOM 1853 O O . LEU A 1 229 ? -16.844 40.719 15.148 1 98.56 229 LEU A O 1
ATOM 1857 N N . PHE A 1 230 ? -16.031 38.781 15.992 1 97.81 230 PHE A N 1
ATOM 1858 C CA . PHE A 1 230 ? -15.516 38.312 14.711 1 97.81 230 PHE A CA 1
ATOM 1859 C C . PHE A 1 230 ? -16.531 37.438 14.016 1 97.81 230 PHE A C 1
ATOM 1861 O O . PHE A 1 230 ? -16.562 36.219 14.25 1 97.81 230 PHE A O 1
ATOM 1868 N N . MET A 1 231 ? -17.266 38 13.055 1 96.94 231 MET A N 1
ATOM 1869 C CA . MET A 1 231 ? -18.484 37.406 12.531 1 96.94 231 MET A CA 1
ATOM 1870 C C . MET A 1 231 ? -18.203 36.594 11.273 1 96.94 231 MET A C 1
ATOM 1872 O O . MET A 1 231 ? -17.172 36.781 10.625 1 96.94 231 MET A O 1
ATOM 1876 N N . ARG A 1 232 ? -19.062 35.594 11.023 1 94.69 232 ARG A N 1
ATOM 1877 C CA . ARG A 1 232 ? -19.031 34.812 9.797 1 94.69 232 ARG A CA 1
ATOM 1878 C C . ARG A 1 232 ? -20.25 35.094 8.93 1 94.69 232 ARG A C 1
ATOM 1880 O O . ARG A 1 232 ? -21.281 35.562 9.43 1 94.69 232 ARG A O 1
ATOM 1887 N N . THR A 1 233 ? -19.953 34.844 7.629 1 91.38 233 THR A N 1
ATOM 1888 C CA . THR A 1 233 ? -21.062 34.875 6.695 1 91.38 233 THR A CA 1
ATOM 1889 C C . THR A 1 233 ? -21.406 33.469 6.184 1 91.38 233 THR A C 1
ATOM 1891 O O . THR A 1 233 ? -20.5 32.656 5.957 1 91.38 233 THR A O 1
ATOM 1894 N N . GLY A 1 234 ? -22.672 33.156 6.062 1 90.38 234 GLY A N 1
ATOM 1895 C CA . GLY A 1 234 ? -23.047 31.859 5.539 1 90.38 234 GLY A CA 1
ATOM 1896 C C . GLY A 1 234 ? -23.078 30.766 6.602 1 90.38 234 GLY A C 1
ATOM 1897 O O . GLY A 1 234 ? -23.766 30.906 7.617 1 90.38 234 GLY A O 1
ATOM 1898 N N . PRO A 1 235 ? -22.188 29.719 6.391 1 93.25 235 PRO A N 1
ATOM 1899 C CA . PRO A 1 235 ? -22.203 28.625 7.359 1 93.25 235 PRO A CA 1
ATOM 1900 C C . PRO A 1 235 ? -21.703 29.047 8.742 1 93.25 235 PRO A C 1
ATOM 1902 O O . PRO A 1 235 ? -20.75 29.812 8.852 1 93.25 235 PRO A O 1
ATOM 1905 N N . ARG A 1 236 ? -22.438 28.578 9.766 1 95.56 236 ARG A N 1
ATOM 1906 C CA . ARG A 1 236 ? -22.125 28.766 11.172 1 95.56 236 ARG A CA 1
ATOM 1907 C C . ARG A 1 236 ? -22.188 30.25 11.547 1 95.56 236 ARG A C 1
ATOM 1909 O O . ARG A 1 236 ? -21.562 30.672 12.523 1 95.56 236 ARG A O 1
ATOM 1916 N N . SER A 1 237 ? -22.859 31.031 10.742 1 96.12 237 SER A N 1
ATOM 1917 C CA . SER A 1 237 ? -23.125 32.406 11.117 1 96.12 237 SER A CA 1
ATOM 1918 C C . SER A 1 237 ? -24.297 32.531 12.07 1 96.12 237 SER A C 1
ATOM 1920 O O . SER A 1 237 ? -25.062 31.562 12.25 1 96.12 237 SER A O 1
ATOM 1922 N N . PHE A 1 238 ? -24.422 33.656 12.734 1 97.19 238 PHE A N 1
ATOM 1923 C CA . PHE A 1 238 ? -25.578 33.875 13.602 1 97.19 238 PHE A CA 1
ATOM 1924 C C . PHE A 1 238 ? -26.828 34.125 12.781 1 97.19 238 PHE A C 1
ATOM 1926 O O . PHE A 1 238 ? -26.797 34.781 11.75 1 97.19 238 PHE A O 1
ATOM 1933 N N . LYS A 1 239 ? -27.953 33.562 13.234 1 96.75 239 LYS A N 1
ATOM 1934 C CA . LYS A 1 239 ? -29.234 33.781 12.586 1 96.75 239 LYS A CA 1
ATOM 1935 C C . LYS A 1 239 ? -29.641 35.25 12.633 1 96.75 239 LYS A C 1
ATOM 1937 O O . LYS A 1 239 ? -30.188 35.781 11.664 1 96.75 239 LYS A O 1
ATOM 1942 N N . ASN A 1 240 ? -29.422 35.844 13.75 1 96.75 240 ASN A N 1
ATOM 1943 C CA . ASN A 1 240 ? -29.719 37.25 13.969 1 96.75 240 ASN A CA 1
ATOM 1944 C C . ASN A 1 240 ? -28.484 38.031 14.438 1 96.75 240 ASN A C 1
ATOM 1946 O O . ASN A 1 240 ? -28.312 38.281 15.633 1 96.75 240 ASN A O 1
ATOM 1950 N N . GLU A 1 241 ? -27.75 38.531 13.516 1 96.44 241 GLU A N 1
ATOM 1951 C CA . GLU A 1 241 ? -26.484 39.188 13.797 1 96.44 241 GLU A CA 1
ATOM 1952 C C . GLU A 1 241 ? -26.703 40.469 14.594 1 96.44 241 GLU A C 1
ATOM 1954 O O . GLU A 1 241 ? -25.969 40.75 15.555 1 96.44 241 GLU A O 1
ATOM 1959 N N . SER A 1 242 ? -27.688 41.188 14.18 1 97.31 242 SER A N 1
ATOM 1960 C CA . SER A 1 242 ? -27.938 42.5 14.805 1 97.31 242 SER A CA 1
ATOM 1961 C C . SER A 1 242 ? -28.281 42.344 16.281 1 97.31 242 SER A C 1
ATOM 1963 O O . SER A 1 242 ? -27.859 43.156 17.109 1 97.31 242 SER A O 1
ATOM 1965 N N . ALA A 1 243 ? -29.047 41.312 16.531 1 97.81 243 ALA A N 1
ATOM 1966 C CA . ALA A 1 243 ? -29.406 41.062 17.938 1 97.81 243 ALA A CA 1
ATOM 1967 C C . ALA A 1 243 ? -28.188 40.688 18.766 1 97.81 243 ALA A C 1
ATOM 1969 O O . ALA A 1 243 ? -28.031 41.156 19.891 1 97.81 243 ALA A O 1
ATOM 1970 N N . VAL A 1 244 ? -27.375 39.875 18.25 1 98 244 VAL A N 1
ATOM 1971 C CA . VAL A 1 244 ? -26.172 39.469 18.938 1 98 244 VAL A CA 1
ATOM 1972 C C . VAL A 1 244 ? -25.266 40.688 19.172 1 98 244 VAL A C 1
ATOM 1974 O O . VAL A 1 244 ? -24.766 40.906 20.281 1 98 244 VAL A O 1
ATOM 1977 N N . ILE A 1 245 ? -25.062 41.469 18.125 1 98.19 245 ILE A N 1
ATOM 1978 C CA . ILE A 1 245 ? -24.25 42.656 18.219 1 98.19 245 ILE A CA 1
ATOM 1979 C C . ILE A 1 245 ? -24.812 43.594 19.297 1 98.19 245 ILE A C 1
ATOM 1981 O O . ILE A 1 245 ? -24.062 44.125 20.125 1 98.19 245 ILE A O 1
ATOM 1985 N N . GLY A 1 246 ? -26.125 43.688 19.297 1 98.38 246 GLY A N 1
ATOM 1986 C CA . GLY A 1 246 ? -26.766 44.562 20.266 1 98.38 246 GLY A CA 1
ATOM 1987 C C . GLY A 1 246 ? -26.516 44.125 21.703 1 98.38 246 GLY A C 1
ATOM 1988 O O . GLY A 1 246 ? -26.297 44.969 22.578 1 98.38 246 GLY A O 1
ATOM 1989 N N . ILE A 1 247 ? -26.531 42.875 21.953 1 98.12 247 ILE A N 1
ATOM 1990 C CA . ILE A 1 247 ? -26.312 42.344 23.297 1 98.12 247 ILE A CA 1
ATOM 1991 C C . ILE A 1 247 ? -24.906 42.688 23.781 1 98.12 247 ILE A C 1
ATOM 1993 O O . ILE A 1 247 ? -24.734 43.219 24.875 1 98.12 247 ILE A O 1
ATOM 1997 N N . PHE A 1 248 ? -23.906 42.469 23 1 98.44 248 PHE A N 1
ATOM 1998 C CA . PHE A 1 248 ? -22.516 42.688 23.391 1 98.44 248 PHE A CA 1
ATOM 1999 C C . PHE A 1 248 ? -22.203 44.188 23.422 1 98.44 248 PHE A C 1
ATOM 2001 O O . PHE A 1 248 ? -21.391 44.625 24.25 1 98.44 248 PHE A O 1
ATOM 2008 N N . GLU A 1 249 ? -22.844 44.938 22.547 1 98.06 249 GLU A N 1
ATOM 2009 C CA . GLU A 1 249 ? -22.703 46.375 22.578 1 98.06 249 GLU A CA 1
ATOM 2010 C C . GLU A 1 249 ? -23.203 46.969 23.906 1 98.06 249 GLU A C 1
ATOM 2012 O O . GLU A 1 249 ? -22.562 47.812 24.5 1 98.06 249 GLU A O 1
ATOM 2017 N N . LYS A 1 250 ? -24.328 46.5 24.281 1 98.06 250 LYS A N 1
ATOM 2018 C CA . LYS A 1 250 ? -24.938 46.969 25.516 1 98.06 250 LYS A CA 1
ATOM 2019 C C . LYS A 1 250 ? -24.047 46.656 26.719 1 98.06 250 LYS A C 1
ATOM 2021 O O . LYS A 1 250 ? -23.844 47.531 27.594 1 98.06 250 LYS A O 1
ATOM 2026 N N . GLU A 1 251 ? -23.562 45.469 26.766 1 98 251 GLU A N 1
ATOM 2027 C CA . GLU A 1 251 ? -22.719 45.094 27.891 1 98 251 GLU A CA 1
ATOM 2028 C C . GLU A 1 251 ? -21.391 45.812 27.875 1 98 251 GLU A C 1
ATOM 2030 O O . GLU A 1 251 ? -20.859 46.219 28.922 1 98 251 GLU A O 1
ATOM 2035 N N . CYS A 1 252 ? -20.781 46 26.75 1 97.75 252 CYS A N 1
ATOM 2036 C CA . CYS A 1 252 ? -19.547 46.75 26.609 1 97.75 252 CYS A CA 1
ATOM 2037 C C . CYS A 1 252 ? -19.734 48.188 27.047 1 97.75 252 CYS A C 1
ATOM 2039 O O . CYS A 1 252 ? -18.859 48.75 27.719 1 97.75 252 CYS A O 1
ATOM 2041 N N . ALA A 1 253 ? -20.859 48.781 26.75 1 96.06 253 ALA A N 1
ATOM 2042 C CA . ALA A 1 253 ? -21.156 50.188 27.062 1 96.06 253 ALA A CA 1
ATOM 2043 C C . ALA A 1 253 ? -21.219 50.406 28.562 1 96.06 253 ALA A C 1
ATOM 2045 O O . ALA A 1 253 ? -21.031 51.531 29.031 1 96.06 253 ALA A O 1
ATOM 2046 N N . LYS A 1 254 ? -21.406 49.375 29.25 1 95.88 254 LYS A N 1
ATOM 2047 C CA . LYS A 1 254 ? -21.531 49.5 30.703 1 95.88 254 LYS A CA 1
ATOM 2048 C C . LYS A 1 254 ? -20.156 49.656 31.359 1 95.88 254 LYS A C 1
ATOM 2050 O O . LYS A 1 254 ? -20.047 50 32.531 1 95.88 254 LYS A O 1
ATOM 2055 N N . ILE A 1 255 ? -19.172 49.312 30.641 1 93.62 255 ILE A N 1
ATOM 2056 C CA . ILE A 1 255 ? -17.812 49.406 31.156 1 93.62 255 ILE A CA 1
ATOM 2057 C C . ILE A 1 255 ? -17.078 50.562 30.531 1 93.62 255 ILE A C 1
ATOM 2059 O O . ILE A 1 255 ? -16.891 50.625 29.312 1 93.62 255 ILE A O 1
ATOM 2063 N N . ASP A 1 256 ? -16.641 51.438 31.422 1 88.69 256 ASP A N 1
ATOM 2064 C CA . ASP A 1 256 ? -15.891 52.594 30.922 1 88.69 256 ASP A CA 1
ATOM 2065 C C . ASP A 1 256 ? -14.609 52.156 30.219 1 88.69 256 ASP A C 1
ATOM 2067 O O . ASP A 1 256 ? -13.797 51.406 30.797 1 88.69 256 ASP A O 1
ATOM 2071 N N . GLY A 1 257 ? -14.531 52.5 28.938 1 89.56 257 GLY A N 1
ATOM 2072 C CA . GLY A 1 257 ? -13.312 52.188 28.203 1 89.56 257 GLY A CA 1
ATOM 2073 C C . GLY A 1 257 ? -13.438 51 27.297 1 89.56 257 GLY A C 1
ATOM 2074 O O . GLY A 1 257 ? -12.5 50.656 26.578 1 89.56 257 GLY A O 1
ATOM 2075 N N . CYS A 1 258 ? -14.562 50.375 27.391 1 95.06 258 CYS A N 1
ATOM 2076 C CA . CYS A 1 258 ? -14.773 49.25 26.5 1 95.06 258 CYS A CA 1
ATOM 2077 C C . CYS A 1 258 ? -15.141 49.719 25.094 1 95.06 258 CYS A C 1
ATOM 2079 O O . CYS A 1 258 ? -16 50.562 24.938 1 95.06 258 CYS A O 1
ATOM 2081 N N . ARG A 1 259 ? -14.484 49.188 24.125 1 95.25 259 ARG A N 1
ATOM 2082 C CA . ARG A 1 259 ? -14.773 49.438 22.719 1 95.25 259 ARG A CA 1
ATOM 2083 C C . ARG A 1 259 ? -15.148 48.156 21.984 1 95.25 259 ARG A C 1
ATOM 2085 O O . ARG A 1 259 ? -14.398 47.188 22 1 95.25 259 ARG A O 1
ATOM 2092 N N . LEU A 1 260 ? -16.312 48.219 21.344 1 97.69 260 LEU A N 1
ATOM 2093 C CA . LEU A 1 260 ? -16.766 47.062 20.594 1 97.69 260 LEU A CA 1
ATOM 2094 C C . LEU A 1 260 ? -16.453 47.219 19.109 1 97.69 260 LEU A C 1
ATOM 2096 O O . LEU A 1 260 ? -16.766 48.25 18.516 1 97.69 260 LEU A O 1
ATOM 2100 N N . MET A 1 261 ? -15.789 46.25 18.562 1 97.56 261 MET A N 1
ATOM 2101 C CA . MET A 1 261 ? -15.547 46.156 17.125 1 97.56 261 MET A CA 1
ATOM 2102 C C . MET A 1 261 ? -16.25 44.938 16.531 1 97.56 261 MET A C 1
ATOM 2104 O O . MET A 1 261 ? -16.281 43.875 17.141 1 97.56 261 MET A O 1
ATOM 2108 N N . VAL A 1 262 ? -16.906 45.188 15.391 1 97.69 262 VAL A N 1
ATOM 2109 C CA . VAL A 1 262 ? -17.516 44.094 14.625 1 97.69 262 VAL A CA 1
ATOM 2110 C C . VAL A 1 262 ? -16.781 43.938 13.305 1 97.69 262 VAL A C 1
ATOM 2112 O O . VAL A 1 262 ? -16.578 44.875 12.555 1 97.69 262 VAL A O 1
ATOM 2115 N N . ALA A 1 263 ? -16.281 42.719 13.109 1 97 263 ALA A N 1
ATOM 2116 C CA . ALA A 1 263 ? -15.492 42.5 11.906 1 97 263 ALA A CA 1
ATOM 2117 C C . ALA A 1 263 ? -15.859 41.188 11.242 1 97 263 ALA A C 1
ATOM 2119 O O . ALA A 1 263 ? -16.422 40.281 11.883 1 97 263 ALA A O 1
ATOM 2120 N N . TYR A 1 264 ? -15.562 41.125 9.922 1 93.12 264 TYR A N 1
ATOM 2121 C CA . TYR A 1 264 ? -15.727 39.938 9.086 1 93.12 264 TYR A CA 1
ATOM 2122 C C . TYR A 1 264 ? -14.406 39.562 8.414 1 93.12 264 TYR A C 1
ATOM 2124 O O . TYR A 1 264 ? -13.773 40.406 7.77 1 93.12 264 TYR A O 1
ATOM 2132 N N . SER A 1 265 ? -14.023 38.344 8.609 1 82.62 265 SER A N 1
ATOM 2133 C CA . SER A 1 265 ? -12.68 37.938 8.188 1 82.62 265 SER A CA 1
ATOM 2134 C C . SER A 1 265 ? -12.523 38.062 6.676 1 82.62 265 SER A C 1
ATOM 2136 O O . SER A 1 265 ? -11.453 38.438 6.188 1 82.62 265 SER A O 1
ATOM 2138 N N . ASN A 1 266 ? -13.508 37.781 5.887 1 83.62 266 ASN A N 1
ATOM 2139 C CA . ASN A 1 266 ? -13.414 37.75 4.43 1 83.62 266 ASN A CA 1
ATOM 2140 C C . ASN A 1 266 ? -13.203 39.156 3.854 1 83.62 266 ASN A C 1
ATOM 2142 O O . ASN A 1 266 ? -12.891 39.312 2.67 1 83.62 266 ASN A O 1
ATOM 2146 N N . ASN A 1 267 ? -13.18 40.188 4.711 1 84.81 267 ASN A N 1
ATOM 2147 C CA . ASN A 1 267 ? -13.047 41.531 4.234 1 84.81 267 ASN A CA 1
ATOM 2148 C C . ASN A 1 267 ? -11.75 42.188 4.719 1 84.81 267 ASN A C 1
ATOM 2150 O O . ASN A 1 267 ? -11.555 43.406 4.578 1 84.81 267 ASN A O 1
ATOM 2154 N N . LEU A 1 268 ? -10.891 41.375 5.23 1 94.81 268 LEU A N 1
ATOM 2155 C CA . LEU A 1 268 ? -9.68 41.969 5.824 1 94.81 268 LEU A CA 1
ATOM 2156 C C . LEU A 1 268 ? -8.43 41.375 5.184 1 94.81 268 LEU A C 1
ATOM 2158 O O . LEU A 1 268 ? -8.375 40.188 4.898 1 94.81 268 LEU A O 1
ATOM 2162 N N . THR A 1 269 ? -7.504 42.219 4.883 1 96.44 269 THR A N 1
ATOM 2163 C CA . THR A 1 269 ? -6.168 41.781 4.512 1 96.44 269 THR A CA 1
ATOM 2164 C C . THR A 1 269 ? -5.453 41.156 5.715 1 96.44 269 THR A C 1
ATOM 2166 O O . THR A 1 269 ? -5.945 41.25 6.84 1 96.44 269 THR A O 1
ATOM 2169 N N . PHE A 1 270 ? -4.359 40.625 5.461 1 97.19 270 PHE A N 1
ATOM 2170 C CA . PHE A 1 270 ? -3.584 40.031 6.539 1 97.19 270 PHE A CA 1
ATOM 2171 C C . PHE A 1 270 ? -3.25 41.094 7.605 1 97.19 270 PHE A C 1
ATOM 2173 O O . PHE A 1 270 ? -3.496 40.844 8.797 1 97.19 270 PHE A O 1
ATOM 2180 N N . CYS A 1 271 ? -2.695 42.188 7.188 1 98 271 CYS A N 1
ATOM 2181 C CA . CYS A 1 271 ? -2.252 43.188 8.133 1 98 271 CYS A CA 1
ATOM 2182 C C . CYS A 1 271 ? -3.439 43.812 8.852 1 98 271 CYS A C 1
ATOM 2184 O O . CYS A 1 271 ? -3.34 44.188 10.023 1 98 271 CYS A O 1
ATOM 2186 N N . GLU A 1 272 ? -4.594 43.906 8.188 1 97.88 272 GLU A N 1
ATOM 2187 C CA . GLU A 1 272 ? -5.793 44.375 8.867 1 97.88 272 GLU A CA 1
ATOM 2188 C C . GLU A 1 272 ? -6.227 43.406 9.961 1 97.88 272 GLU A C 1
ATOM 2190 O O . GLU A 1 272 ? -6.711 43.844 11.016 1 97.88 272 GLU A O 1
ATOM 2195 N N . GLN A 1 273 ? -6.082 42.188 9.727 1 97.94 273 GLN A N 1
ATOM 2196 C CA . GLN A 1 273 ? -6.402 41.188 10.734 1 97.94 273 GLN A CA 1
ATOM 2197 C C . GLN A 1 273 ? -5.441 41.25 11.914 1 97.94 273 GLN A C 1
ATOM 2199 O O . GLN A 1 273 ? -5.859 41.156 13.07 1 97.94 273 GLN A O 1
ATOM 2204 N N . VAL A 1 274 ? -4.133 41.438 11.609 1 97.75 274 VAL A N 1
ATOM 2205 C CA . VAL A 1 274 ? -3.141 41.562 12.672 1 97.75 274 VAL A CA 1
ATOM 2206 C C . VAL A 1 274 ? -3.467 42.812 13.516 1 97.75 274 VAL A C 1
ATOM 2208 O O . VAL A 1 274 ? -3.438 42.75 14.75 1 97.75 274 VAL A O 1
ATOM 2211 N N . LYS A 1 275 ? -3.803 43.875 12.867 1 96.62 275 LYS A N 1
ATOM 2212 C CA . LYS A 1 275 ? -4.156 45.094 13.57 1 96.62 275 LYS A CA 1
ATOM 2213 C C . LYS A 1 275 ? -5.395 44.875 14.438 1 96.62 275 LYS A C 1
ATOM 2215 O O . LYS A 1 275 ? -5.398 45.25 15.617 1 96.62 275 LYS A O 1
ATOM 2220 N N . LEU A 1 276 ? -6.391 44.312 13.828 1 96.81 276 LEU A N 1
ATOM 2221 C CA . LEU A 1 276 ? -7.633 44.062 14.547 1 96.81 276 LEU A CA 1
ATOM 2222 C C . LEU A 1 276 ? -7.371 43.219 15.797 1 96.81 276 LEU A C 1
ATOM 2224 O O . LEU A 1 276 ? -7.855 43.562 16.891 1 96.81 276 LEU A O 1
ATOM 2228 N N . MET A 1 277 ? -6.633 42.219 15.664 1 97.38 277 MET A N 1
ATOM 2229 C CA . MET A 1 277 ? -6.355 41.344 16.797 1 97.38 277 MET A CA 1
ATOM 2230 C C . MET A 1 277 ? -5.488 42.031 17.828 1 97.38 277 MET A C 1
ATOM 2232 O O . MET A 1 277 ? -5.656 41.812 19.031 1 97.38 277 MET A O 1
ATOM 2236 N N . SER A 1 278 ? -4.566 42.844 17.375 1 94.88 278 SER A N 1
ATOM 2237 C CA . SER A 1 278 ? -3.713 43.594 18.312 1 94.88 278 SER A CA 1
ATOM 2238 C C . SER A 1 278 ? -4.531 44.531 19.188 1 94.88 278 SER A C 1
ATOM 2240 O O . SER A 1 278 ? -4.105 44.875 20.281 1 94.88 278 SER A O 1
ATOM 2242 N N . LEU A 1 279 ? -5.707 44.875 18.734 1 94.38 279 LEU A N 1
ATOM 2243 C CA . LEU A 1 279 ? -6.578 45.781 19.453 1 94.38 279 LEU A CA 1
ATOM 2244 C C . LEU A 1 279 ? -7.617 45.031 20.266 1 94.38 279 LEU A C 1
ATOM 2246 O O . LEU A 1 279 ? -8.484 45.625 20.906 1 94.38 279 LEU A O 1
ATOM 2250 N N . THR A 1 280 ? -7.531 43.75 20.25 1 96.81 280 THR A N 1
ATOM 2251 C CA . THR A 1 280 ? -8.594 42.938 20.828 1 96.81 280 THR A CA 1
ATOM 2252 C C . THR A 1 280 ? -8.125 42.281 22.125 1 96.81 280 THR A C 1
ATOM 2254 O O . THR A 1 280 ? -7.062 41.656 22.156 1 96.81 280 THR A O 1
ATOM 2257 N N . ASP A 1 281 ? -8.914 42.406 23.203 1 96.44 281 ASP A N 1
ATOM 2258 C CA . ASP A 1 281 ? -8.703 41.75 24.469 1 96.44 281 ASP A CA 1
ATOM 2259 C C . ASP A 1 281 ? -9.672 40.562 24.656 1 96.44 281 ASP A C 1
ATOM 2261 O O . ASP A 1 281 ? -9.391 39.625 25.391 1 96.44 281 ASP A O 1
ATOM 2265 N N . ILE A 1 282 ? -10.828 40.75 24.094 1 98.38 282 ILE A N 1
ATOM 2266 C CA . ILE A 1 282 ? -11.875 39.719 24.125 1 98.38 282 ILE A CA 1
ATOM 2267 C C . ILE A 1 282 ? -12.367 39.438 22.703 1 98.38 282 ILE A C 1
ATOM 2269 O O . ILE A 1 282 ? -12.891 40.344 22.031 1 98.38 282 ILE A O 1
ATOM 2273 N N . LEU A 1 283 ? -12.18 38.219 22.25 1 98.69 283 LEU A N 1
ATOM 2274 C CA . LEU A 1 283 ? -12.617 37.812 20.922 1 98.69 283 LEU A CA 1
ATOM 2275 C C . LEU A 1 283 ? -13.805 36.844 21.016 1 98.69 283 LEU A C 1
ATOM 2277 O O . LEU A 1 283 ? -13.703 35.781 21.641 1 98.69 283 LEU A O 1
ATOM 2281 N N . ALA A 1 284 ? -14.914 37.25 20.531 1 98.62 284 ALA A N 1
ATOM 2282 C CA . ALA A 1 284 ? -16.094 36.406 20.406 1 98.62 284 ALA A CA 1
ATOM 2283 C C . ALA A 1 284 ? -16.344 36 18.953 1 98.62 284 ALA A C 1
ATOM 2285 O O . ALA A 1 284 ? -16.469 36.875 18.094 1 98.62 284 ALA A O 1
ATOM 2286 N N . SER A 1 285 ? -16.375 34.781 18.703 1 98.25 285 SER A N 1
ATOM 2287 C CA . SER A 1 285 ? -16.453 34.344 17.312 1 98.25 285 SER A CA 1
ATOM 2288 C C . SER A 1 285 ? -17.125 32.969 17.203 1 98.25 285 SER A C 1
ATOM 2290 O O . SER A 1 285 ? -16.891 32.094 18.047 1 98.25 285 SER A O 1
ATOM 2292 N N . PRO A 1 286 ? -17.953 32.75 16.125 1 97.44 286 PRO A N 1
ATOM 2293 C CA . PRO A 1 286 ? -18.328 31.391 15.805 1 97.44 286 PRO A CA 1
ATOM 2294 C C . PRO A 1 286 ? -17.125 30.5 15.484 1 97.44 286 PRO A C 1
ATOM 2296 O O . PRO A 1 286 ? -16.094 31 15 1 97.44 286 PRO A O 1
ATOM 2299 N N . HIS A 1 287 ? -17.281 29.219 15.789 1 97.12 287 HIS A N 1
ATOM 2300 C CA . HIS A 1 287 ? -16.25 28.25 15.461 1 97.12 287 HIS A CA 1
ATOM 2301 C C . HIS A 1 287 ? -15.938 28.25 13.969 1 97.12 287 HIS A C 1
ATOM 2303 O O . HIS A 1 287 ? -16.859 28.219 13.141 1 97.12 287 HIS A O 1
ATOM 2309 N N . GLY A 1 288 ? -14.641 28.266 13.656 1 95.5 288 GLY A N 1
ATOM 2310 C CA . GLY A 1 288 ? -14.188 28.203 12.281 1 95.5 288 GLY A CA 1
ATOM 2311 C C . GLY A 1 288 ? -12.734 28.625 12.109 1 95.5 288 GLY A C 1
ATOM 2312 O O . GLY A 1 288 ? -12.133 29.172 13.039 1 95.5 288 GLY A O 1
ATOM 2313 N N . ALA A 1 289 ? -12.273 28.5 10.961 1 95.25 289 ALA A N 1
ATOM 2314 C CA . ALA A 1 289 ? -10.859 28.688 10.68 1 95.25 289 ALA A CA 1
ATOM 2315 C C . ALA A 1 289 ? -10.438 30.125 10.977 1 95.25 289 ALA A C 1
ATOM 2317 O O . ALA A 1 289 ? -9.273 30.391 11.305 1 95.25 289 ALA A O 1
ATOM 2318 N N . GLN A 1 290 ? -11.375 31.062 10.922 1 95.69 290 GLN A N 1
ATOM 2319 C CA . GLN A 1 290 ? -11.039 32.438 11.18 1 95.69 290 GLN A CA 1
ATOM 2320 C C . GLN A 1 290 ? -10.469 32.625 12.586 1 95.69 290 GLN A C 1
ATOM 2322 O O . GLN A 1 290 ? -9.727 33.594 12.844 1 95.69 290 GLN A O 1
ATOM 2327 N N . LEU A 1 291 ? -10.789 31.719 13.461 1 97.5 291 LEU A N 1
ATOM 2328 C CA . LEU A 1 291 ? -10.305 31.797 14.836 1 97.5 291 LEU A CA 1
ATOM 2329 C C . LEU A 1 291 ? -8.805 31.516 14.898 1 97.5 291 LEU A C 1
ATOM 2331 O O . LEU A 1 291 ? -8.172 31.734 15.938 1 97.5 291 LEU A O 1
ATOM 2335 N N . THR A 1 292 ? -8.234 31.094 13.805 1 97.44 292 THR A N 1
ATOM 2336 C CA . THR A 1 292 ? -6.789 30.906 13.75 1 97.44 292 THR A CA 1
ATOM 2337 C C . THR A 1 292 ? -6.059 32.188 14.078 1 97.44 292 THR A C 1
ATOM 2339 O O . THR A 1 292 ? -4.93 32.188 14.57 1 97.44 292 THR A O 1
ATOM 2342 N N . ASN A 1 293 ? -6.707 33.281 13.938 1 96.06 293 ASN A N 1
ATOM 2343 C CA . ASN A 1 293 ? -6.148 34.625 14.172 1 96.06 293 ASN A CA 1
ATOM 2344 C C . ASN A 1 293 ? -5.961 34.875 15.656 1 96.06 293 ASN A C 1
ATOM 2346 O O . ASN A 1 293 ? -5.281 35.844 16.047 1 96.06 293 ASN A O 1
ATOM 2350 N N . LEU A 1 294 ? -6.488 34.062 16.484 1 98.25 294 LEU A N 1
ATOM 2351 C CA . LEU A 1 294 ? -6.547 34.406 17.906 1 98.25 294 LEU A CA 1
ATOM 2352 C C . LEU A 1 294 ? -5.145 34.562 18.484 1 98.25 294 LEU A C 1
ATOM 2354 O O . LEU A 1 294 ? -4.941 35.312 19.438 1 98.25 294 LEU A O 1
ATOM 2358 N N . PHE A 1 295 ? -4.18 33.844 17.875 1 97.88 295 PHE A N 1
ATOM 2359 C CA . PHE A 1 295 ? -2.842 33.906 18.453 1 97.88 295 PHE A CA 1
ATOM 2360 C C . PHE A 1 295 ? -2.203 35.25 18.234 1 97.88 295 PHE A C 1
ATOM 2362 O O . PHE A 1 295 ? -1.191 35.594 18.859 1 97.88 295 PHE A O 1
ATOM 2369 N N . LEU A 1 296 ? -2.752 36.094 17.406 1 97.69 296 LEU A N 1
ATOM 2370 C CA . LEU A 1 296 ? -2.215 37.438 17.062 1 97.69 296 LEU A CA 1
ATOM 2371 C C . LEU A 1 296 ? -2.594 38.438 18.125 1 97.69 296 LEU A C 1
ATOM 2373 O O . LEU A 1 296 ? -2.096 39.562 18.109 1 97.69 296 LEU A O 1
ATOM 2377 N N . MET A 1 297 ? -3.482 38.094 19.047 1 96.94 297 MET A N 1
ATOM 2378 C CA . MET A 1 297 ? -3.803 38.938 20.172 1 96.94 297 MET A CA 1
ATOM 2379 C C . MET A 1 297 ? -2.668 38.938 21.188 1 96.94 297 MET A C 1
ATOM 2381 O O . MET A 1 297 ? -1.776 38.094 21.141 1 96.94 297 MET A O 1
ATOM 2385 N N . ASP A 1 298 ? -2.727 39.938 22.047 1 93.19 298 ASP A N 1
ATOM 2386 C CA . ASP A 1 298 ? -1.758 39.938 23.125 1 93.19 298 ASP A CA 1
ATOM 2387 C C . ASP A 1 298 ? -2.025 38.781 24.094 1 93.19 298 ASP A C 1
ATOM 2389 O O . ASP A 1 298 ? -3.174 38.375 24.281 1 93.19 298 ASP A O 1
ATOM 2393 N N . LYS A 1 299 ? -1.011 38.25 24.641 1 93.25 299 LYS A N 1
ATOM 2394 C CA . LYS A 1 299 ? -1.147 37.125 25.578 1 93.25 299 LYS A CA 1
ATOM 2395 C C . LYS A 1 299 ? -2.15 37.469 26.688 1 93.25 299 LYS A C 1
ATOM 2397 O O . LYS A 1 299 ? -2.291 38.625 27.078 1 93.25 299 LYS A O 1
ATOM 2402 N N . ASN A 1 300 ? -2.822 36.438 27.156 1 93.88 300 ASN A N 1
ATOM 2403 C CA . ASN A 1 300 ? -3.811 36.469 28.234 1 93.88 300 ASN A CA 1
ATOM 2404 C C . ASN A 1 300 ? -5.133 37.062 27.75 1 93.88 300 ASN A C 1
ATOM 2406 O O . ASN A 1 300 ? -6.043 37.281 28.547 1 93.88 300 ASN A O 1
ATOM 2410 N N . SER A 1 301 ? -5.27 37.406 26.469 1 96.56 301 SER A N 1
ATOM 2411 C CA . SER A 1 301 ? -6.566 37.781 25.906 1 96.56 301 SER A CA 1
ATOM 2412 C C . SER A 1 301 ? -7.559 36.625 26 1 96.56 301 SER A C 1
ATOM 2414 O O . SER A 1 301 ? -7.168 35.5 26.203 1 96.56 301 SER A O 1
ATOM 2416 N N . SER A 1 302 ? -8.797 37 25.859 1 98.38 302 SER A N 1
ATOM 2417 C CA . SER A 1 302 ? -9.867 36.031 26.094 1 98.38 302 SER A CA 1
ATOM 2418 C C . SER A 1 302 ? -10.578 35.688 24.797 1 98.38 302 SER A C 1
ATOM 2420 O O . SER A 1 302 ? -10.711 36.531 23.906 1 98.38 302 SER A O 1
ATOM 2422 N N . VAL A 1 303 ? -11.062 34.438 24.703 1 98.75 303 VAL A N 1
ATOM 2423 C CA . VAL A 1 303 ? -11.766 33.938 23.531 1 98.75 303 VAL A CA 1
ATOM 2424 C C . VAL A 1 303 ? -13.102 33.344 23.938 1 98.75 303 VAL A C 1
ATOM 2426 O O . VAL A 1 303 ? -13.172 32.531 24.859 1 98.75 303 VAL A O 1
ATOM 2429 N N . MET A 1 304 ? -14.141 33.75 23.344 1 98.69 304 MET A N 1
ATOM 2430 C CA . MET A 1 304 ? -15.484 33.188 23.469 1 98.69 304 MET A CA 1
ATOM 2431 C C . MET A 1 304 ? -15.922 32.562 22.172 1 98.69 304 MET A C 1
ATOM 2433 O O . MET A 1 304 ? -15.992 33.219 21.125 1 98.69 304 MET A O 1
ATOM 2437 N N . GLU A 1 305 ? -16.25 31.266 22.203 1 98.62 305 GLU A N 1
ATOM 2438 C CA . GLU A 1 305 ? -16.484 30.5 20.984 1 98.62 305 GLU A CA 1
ATOM 2439 C C . GLU A 1 305 ? -17.938 30.031 20.906 1 98.62 305 GLU A C 1
ATOM 2441 O O . GLU A 1 305 ? -18.516 29.594 21.906 1 98.62 305 GLU A O 1
ATOM 2446 N N . PHE A 1 306 ? -18.547 30.125 19.75 1 98.38 306 PHE A N 1
ATOM 2447 C CA . PHE A 1 306 ? -19.938 29.781 19.547 1 98.38 306 PHE A CA 1
ATOM 2448 C C . PHE A 1 306 ? -20.078 28.656 18.531 1 98.38 306 PHE A C 1
ATOM 2450 O O . PHE A 1 306 ? -19.375 28.641 17.516 1 98.38 306 PHE A O 1
ATOM 2457 N N . PHE A 1 307 ? -21.016 27.703 18.797 1 97.69 307 PHE A N 1
ATOM 2458 C CA . PHE A 1 307 ? -21.234 26.547 17.938 1 97.69 307 PHE A CA 1
ATOM 2459 C C . PHE A 1 307 ? -22.703 26.406 17.578 1 97.69 307 PHE A C 1
ATOM 2461 O O . PHE A 1 307 ? -23.578 26.719 18.406 1 97.69 307 PHE A O 1
ATOM 2468 N N . PRO A 1 308 ? -22.938 25.875 16.375 1 96.31 308 PRO A N 1
ATOM 2469 C CA . PRO A 1 308 ? -24.297 25.438 16.094 1 96.31 308 PRO A CA 1
ATOM 2470 C C . PRO A 1 308 ? -24.703 24.203 16.875 1 96.31 308 PRO A C 1
ATOM 2472 O O . PRO A 1 308 ? -23.875 23.609 17.562 1 96.31 308 PRO A O 1
ATOM 2475 N N . LYS A 1 309 ? -25.891 23.938 16.688 1 94.69 309 LYS A N 1
ATOM 2476 C CA . LYS A 1 309 ? -26.438 22.734 17.328 1 94.69 309 LYS A CA 1
ATOM 2477 C C . LYS A 1 309 ? -25.703 21.484 16.859 1 94.69 309 LYS A C 1
ATOM 2479 O O . LYS A 1 309 ? -25.328 21.375 15.695 1 94.69 309 LYS A O 1
ATOM 2484 N N . GLY A 1 310 ? -25.516 20.562 17.828 1 93.62 310 GLY A N 1
ATOM 2485 C CA . GLY A 1 310 ? -25.109 19.219 17.453 1 93.62 310 GLY A CA 1
ATOM 2486 C C . GLY A 1 310 ? -23.609 19.016 17.516 1 93.62 310 GLY A C 1
ATOM 2487 O O . GLY A 1 310 ? -23.125 17.875 17.516 1 93.62 310 GLY A O 1
ATOM 2488 N N . TRP A 1 311 ? -22.781 20.031 17.641 1 93.56 311 TRP A N 1
ATOM 2489 C CA . TRP A 1 311 ? -21.344 19.922 17.562 1 93.56 311 TRP A CA 1
ATOM 2490 C C . TRP A 1 311 ? -20.781 19.172 18.766 1 93.56 311 TRP A C 1
ATOM 2492 O O . TRP A 1 311 ? -19.859 18.359 18.625 1 93.56 311 TRP A O 1
ATOM 2502 N N . LEU A 1 312 ? -21.312 19.438 19.891 1 91.69 312 LEU A N 1
ATOM 2503 C CA . LEU A 1 312 ? -20.781 18.828 21.094 1 91.69 312 LEU A CA 1
ATOM 2504 C C . LEU A 1 312 ? -20.797 17.312 20.984 1 91.69 312 LEU A C 1
ATOM 2506 O O . LEU A 1 312 ? -19.812 16.641 21.328 1 91.69 312 LEU A O 1
ATOM 2510 N N . LYS A 1 313 ? -21.859 16.797 20.438 1 90.81 313 LYS A N 1
ATOM 2511 C CA . LYS A 1 313 ? -22.047 15.359 20.422 1 90.81 313 LYS A CA 1
ATOM 2512 C C . LYS A 1 313 ? -21.406 14.734 19.188 1 90.81 313 LYS A C 1
ATOM 2514 O O . LYS A 1 313 ? -20.922 13.602 19.234 1 90.81 313 LYS A O 1
ATOM 2519 N N . LEU A 1 314 ? -21.344 15.547 18.125 1 92.62 314 LEU A N 1
ATOM 2520 C CA . LEU A 1 314 ? -21.109 14.859 16.859 1 92.62 314 LEU A CA 1
ATOM 2521 C C . LEU A 1 314 ? -19.797 15.281 16.234 1 92.62 314 LEU A C 1
ATOM 2523 O O . LEU A 1 314 ? -19.297 14.617 15.328 1 92.62 314 LEU A O 1
ATOM 2527 N N . ALA A 1 315 ? -19.188 16.328 16.609 1 92 315 ALA A N 1
ATOM 2528 C CA . ALA A 1 315 ? -18.047 16.891 15.883 1 92 315 ALA A CA 1
ATOM 2529 C C . ALA A 1 315 ? -16.75 16.234 16.328 1 92 315 ALA A C 1
ATOM 2531 O O . ALA A 1 315 ? -15.703 16.438 15.688 1 92 315 ALA A O 1
ATOM 2532 N N . GLY A 1 316 ? -16.766 15.461 17.391 1 90.06 316 GLY A N 1
ATOM 2533 C CA . GLY A 1 316 ? -15.555 14.805 17.875 1 90.06 316 GLY A CA 1
ATOM 2534 C C . GLY A 1 316 ? -14.539 15.766 18.453 1 90.06 316 GLY A C 1
ATOM 2535 O O . GLY A 1 316 ? -14.883 16.875 18.844 1 90.06 316 GLY A O 1
ATOM 2536 N N . VAL A 1 317 ? -13.266 15.398 18.438 1 88.94 317 VAL A N 1
ATOM 2537 C CA . VAL A 1 317 ? -12.211 16.094 19.172 1 88.94 317 VAL A CA 1
ATOM 2538 C C . VAL A 1 317 ? -11.828 17.375 18.422 1 88.94 317 VAL A C 1
ATOM 2540 O O . VAL A 1 317 ? -11.328 18.328 19.031 1 88.94 317 VAL A O 1
ATOM 2543 N N . GLY A 1 318 ? -12.125 17.422 17.172 1 90 318 GLY A N 1
ATOM 2544 C CA . GLY A 1 318 ? -11.781 18.578 16.344 1 90 318 GLY A CA 1
ATOM 2545 C C . GLY A 1 318 ? -12.461 19.859 16.797 1 90 318 GLY A C 1
ATOM 2546 O O . GLY A 1 318 ? -11.984 20.953 16.516 1 90 318 GLY A O 1
ATOM 2547 N N . GLN A 1 319 ? -13.539 19.766 17.547 1 93.75 319 GLN A N 1
ATOM 2548 C CA . GLN A 1 319 ? -14.281 20.938 18 1 93.75 319 GLN A CA 1
ATOM 2549 C C . GLN A 1 319 ? -13.492 21.734 19.031 1 93.75 319 GLN A C 1
ATOM 2551 O O . GLN A 1 319 ? -13.789 22.891 19.297 1 93.75 319 GLN A O 1
ATOM 2556 N N . TYR A 1 320 ? -12.414 21.141 19.547 1 95.69 320 TYR A N 1
ATOM 2557 C CA . TYR A 1 320 ? -11.695 21.766 20.641 1 95.69 320 TYR A CA 1
ATOM 2558 C C . TYR A 1 320 ? -10.406 22.406 20.156 1 95.69 320 TYR A C 1
ATOM 2560 O O . TYR A 1 320 ? -9.594 22.875 20.969 1 95.69 320 TYR A O 1
ATOM 2568 N N . VAL A 1 321 ? -10.133 22.469 18.938 1 95.81 321 VAL A N 1
ATOM 2569 C CA . VAL A 1 321 ? -8.852 22.875 18.391 1 95.81 321 VAL A CA 1
ATOM 2570 C C . VAL A 1 321 ? -8.539 24.312 18.844 1 95.81 321 VAL A C 1
ATOM 2572 O O . VAL A 1 321 ? -7.398 24.625 19.188 1 95.81 321 VAL A O 1
ATOM 2575 N N . TYR A 1 322 ? -9.516 25.141 18.906 1 97.88 322 TYR A N 1
ATOM 2576 C CA . TYR A 1 322 ? -9.227 26.531 19.234 1 97.88 322 TYR A CA 1
ATOM 2577 C C . TYR A 1 322 ? -9.164 26.719 20.75 1 97.88 322 TYR A C 1
ATOM 2579 O O . TYR A 1 322 ? -8.602 27.703 21.234 1 97.88 322 TYR A O 1
ATOM 2587 N N . HIS A 1 323 ? -9.773 25.828 21.469 1 97.06 323 HIS A N 1
ATOM 2588 C CA . HIS A 1 323 ? -9.5 25.781 22.891 1 97.06 323 HIS A CA 1
ATOM 2589 C C . HIS A 1 323 ? -8.031 25.438 23.156 1 97.06 323 HIS A C 1
ATOM 2591 O O . HIS A 1 323 ? -7.371 26.125 23.938 1 97.06 323 HIS A O 1
ATOM 2597 N N . TRP A 1 324 ? -7.559 24.484 22.484 1 96 324 TRP A N 1
ATOM 2598 C CA . TRP A 1 324 ? -6.16 24.094 22.625 1 96 324 TRP A CA 1
ATOM 2599 C C . TRP A 1 324 ? -5.234 25.188 22.125 1 96 324 TRP A C 1
ATOM 2601 O O . TRP A 1 324 ? -4.254 25.531 22.781 1 96 324 TRP A O 1
ATOM 2611 N N . MET A 1 325 ? -5.617 25.703 20.984 1 97.25 325 MET A N 1
ATOM 2612 C CA . MET A 1 325 ? -4.785 26.75 20.391 1 97.25 325 MET A CA 1
ATOM 2613 C C . MET A 1 325 ? -4.668 27.953 21.344 1 97.25 325 MET A C 1
ATOM 2615 O O . MET A 1 325 ? -3.602 28.562 21.438 1 97.25 325 MET A O 1
ATOM 2619 N N . ALA A 1 326 ? -5.75 28.312 21.969 1 98.12 326 ALA A N 1
ATOM 2620 C CA . ALA A 1 326 ? -5.711 29.406 22.922 1 98.12 326 ALA A CA 1
ATOM 2621 C C . ALA A 1 326 ? -4.688 29.125 24.031 1 98.12 326 ALA A C 1
ATOM 2623 O O . ALA A 1 326 ? -3.855 29.984 24.328 1 98.12 326 ALA A O 1
ATOM 2624 N N . SER A 1 327 ? -4.727 27.969 24.484 1 95.88 327 SER A N 1
ATOM 2625 C CA . SER A 1 327 ? -3.773 27.578 25.516 1 95.88 327 SER A CA 1
ATOM 2626 C C . SER A 1 327 ? -2.346 27.578 24.984 1 95.88 327 SER A C 1
ATOM 2628 O O . SER A 1 327 ? -1.436 28.094 25.625 1 95.88 327 SER A O 1
ATOM 2630 N N . TRP A 1 328 ? -2.154 27.094 23.812 1 96.31 328 TRP A N 1
ATOM 2631 C CA . TRP A 1 328 ? -0.839 26.953 23.203 1 96.31 328 TRP A CA 1
ATOM 2632 C C . TRP A 1 328 ? -0.245 28.312 22.844 1 96.31 328 TRP A C 1
ATOM 2634 O O . TRP A 1 328 ? 0.975 28.453 22.75 1 96.31 328 TRP A O 1
ATOM 2644 N N . SER A 1 329 ? -1.112 29.297 22.688 1 97.25 329 SER A N 1
ATOM 2645 C CA . SER A 1 329 ? -0.626 30.594 22.234 1 97.25 329 SER A CA 1
ATOM 2646 C C . SER A 1 329 ? -0.679 31.625 23.359 1 97.25 329 SER A C 1
ATOM 2648 O O . SER A 1 329 ? -0.466 32.812 23.125 1 97.25 329 SER A O 1
ATOM 2650 N N . GLY A 1 330 ? -1.07 31.172 24.594 1 96.19 330 GLY A N 1
ATOM 2651 C CA . GLY A 1 330 ? -1.037 32.031 25.75 1 96.19 330 GLY A CA 1
ATOM 2652 C C . GLY A 1 330 ? -2.322 32.812 25.953 1 96.19 330 GLY A C 1
ATOM 2653 O O . GLY A 1 330 ? -2.34 33.812 26.656 1 96.19 330 GLY A O 1
ATOM 2654 N N . MET A 1 331 ? -3.369 32.406 25.328 1 97.5 331 MET A N 1
ATOM 2655 C CA . MET A 1 331 ? -4.676 33.031 25.484 1 97.5 331 MET A CA 1
ATOM 2656 C C . MET A 1 331 ? -5.504 32.281 26.547 1 97.5 331 MET A C 1
ATOM 2658 O O . MET A 1 331 ? -5.09 31.25 27.047 1 97.5 331 MET A O 1
ATOM 2662 N N . ARG A 1 332 ? -6.613 32.906 26.859 1 97.44 332 ARG A N 1
ATOM 2663 C CA . ARG A 1 332 ? -7.586 32.312 27.766 1 97.44 332 ARG A CA 1
ATOM 2664 C C . ARG A 1 332 ? -8.891 32 27.031 1 97.44 332 ARG A C 1
ATOM 2666 O O . ARG A 1 332 ? -9.602 32.906 26.594 1 97.44 332 ARG A O 1
ATOM 2673 N N . HIS A 1 333 ? -9.141 30.75 26.938 1 98.25 333 HIS A N 1
ATOM 2674 C CA . HIS A 1 333 ? -10.438 30.359 26.391 1 98.25 333 HIS A CA 1
ATOM 2675 C C . HIS A 1 333 ? -11.523 30.406 27.453 1 98.25 333 HIS A C 1
ATOM 2677 O O . HIS A 1 333 ? -11.453 29.688 28.469 1 98.25 333 HIS A O 1
ATOM 2683 N N . GLN A 1 334 ? -12.469 31.203 27.281 1 98.25 334 GLN A N 1
ATOM 2684 C CA . GLN A 1 334 ? -13.461 31.5 28.312 1 98.25 334 GLN A CA 1
ATOM 2685 C C . GLN A 1 334 ? -14.68 30.578 28.188 1 98.25 334 GLN A C 1
ATOM 2687 O O . GLN A 1 334 ? -15.719 30.844 28.781 1 98.25 334 GLN A O 1
ATOM 2692 N N . GLY A 1 335 ? -14.531 29.594 27.344 1 96.88 335 GLY A N 1
ATOM 2693 C CA . GLY A 1 335 ? -15.617 28.641 27.188 1 96.88 335 GLY A CA 1
ATOM 2694 C C . GLY A 1 335 ? -16.297 28.719 25.828 1 96.88 335 GLY A C 1
ATOM 2695 O O . GLY A 1 335 ? -15.875 29.5 24.969 1 96.88 335 GLY A O 1
ATOM 2696 N N . ALA A 1 336 ? -17.328 27.844 25.656 1 97.56 336 ALA A N 1
ATOM 2697 C CA . ALA A 1 336 ? -18.062 27.734 24.391 1 97.56 336 ALA A CA 1
ATOM 2698 C C . ALA A 1 336 ? -19.562 27.656 24.641 1 97.56 336 ALA A C 1
ATOM 2700 O O . ALA A 1 336 ? -20 27.094 25.641 1 97.56 336 ALA A O 1
ATOM 2701 N N . TRP A 1 337 ? -20.25 28.328 23.812 1 97.75 337 TRP A N 1
ATOM 2702 C CA . TRP A 1 337 ? -21.688 28.156 23.781 1 97.75 337 TRP A CA 1
ATOM 2703 C C . TRP A 1 337 ? -22.125 27.344 22.578 1 97.75 337 TRP A C 1
ATOM 2705 O O . TRP A 1 337 ? -21.734 27.641 21.453 1 97.75 337 TRP A O 1
ATOM 2715 N N . ARG A 1 338 ? -22.891 26.359 22.828 1 96.44 338 ARG A N 1
ATOM 2716 C CA . ARG A 1 338 ? -23.453 25.5 21.781 1 96.44 338 ARG A CA 1
ATOM 2717 C C . ARG A 1 338 ? -24.969 25.656 21.703 1 96.44 338 ARG A C 1
ATOM 2719 O O . ARG A 1 338 ? -25.688 25.312 22.641 1 96.44 338 ARG A O 1
ATOM 2726 N N . ASP A 1 339 ? -25.406 26.125 20.562 1 96.44 339 ASP A N 1
ATOM 2727 C CA . ASP A 1 339 ? -26.828 26.359 20.375 1 96.44 339 ASP A CA 1
ATOM 2728 C C . ASP A 1 339 ? -27.641 25.078 20.562 1 96.44 339 ASP A C 1
ATOM 2730 O O . ASP A 1 339 ? -27.406 24.094 19.859 1 96.44 339 ASP A O 1
ATOM 2734 N N . PRO A 1 340 ? -28.578 25.125 21.531 1 94.56 340 PRO A N 1
ATOM 2735 C CA . PRO A 1 340 ? -29.406 23.922 21.703 1 94.56 340 PRO A CA 1
ATOM 2736 C C . PRO A 1 340 ? -30.438 23.75 20.609 1 94.56 340 PRO A C 1
ATOM 2738 O O . PRO A 1 340 ? -31.031 22.688 20.453 1 94.56 340 PRO A O 1
ATOM 2741 N N . ASN A 1 341 ? -30.641 24.875 19.906 1 93.44 341 ASN A N 1
ATOM 2742 C CA . ASN A 1 341 ? -31.625 24.844 18.844 1 93.44 341 ASN A CA 1
ATOM 2743 C C . ASN A 1 341 ? -30.969 24.891 17.469 1 93.44 341 ASN A C 1
ATOM 2745 O O . ASN A 1 341 ? -29.922 25.5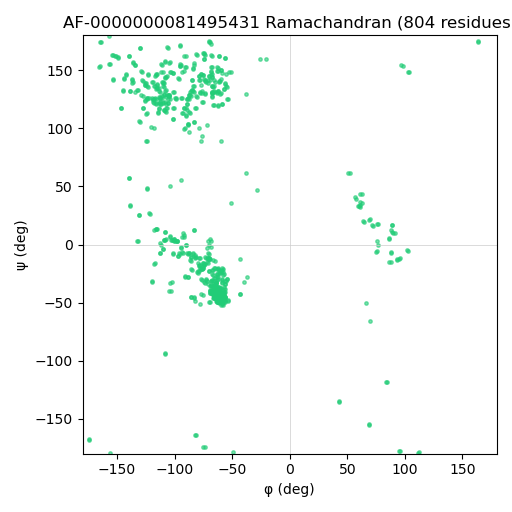 17.297 1 93.44 341 ASN A O 1
ATOM 2749 N N . GLY A 1 342 ? -31.531 24.188 16.516 1 90.88 342 GLY A N 1
ATOM 2750 C CA . GLY A 1 342 ? -31.016 24.156 15.148 1 90.88 342 GLY A CA 1
ATOM 2751 C C . GLY A 1 342 ? -31.906 23.375 14.203 1 90.88 342 GLY A C 1
ATOM 2752 O O . GLY A 1 342 ? -33.062 23.094 14.508 1 90.88 342 GLY A O 1
ATOM 2753 N N . ASP A 1 343 ? -31.328 23.141 13.086 1 89.81 343 ASP A N 1
ATOM 2754 C CA . ASP A 1 343 ? -32.062 22.438 12.055 1 89.81 343 ASP A CA 1
ATOM 2755 C C . ASP A 1 343 ? -32.438 21.016 12.516 1 89.81 343 ASP A C 1
ATOM 2757 O O . ASP A 1 343 ? -31.719 20.438 13.336 1 89.81 343 ASP A O 1
ATOM 2761 N N . GLU A 1 344 ? -33.5 20.547 11.984 1 89.44 344 GLU A N 1
ATOM 2762 C CA . GLU A 1 344 ? -33.938 19.188 12.336 1 89.44 344 GLU A CA 1
ATOM 2763 C C . GLU A 1 344 ? -33.188 18.141 11.5 1 89.44 344 GLU A C 1
ATOM 2765 O O . GLU A 1 344 ? -32.875 18.391 10.328 1 89.44 344 GLU A O 1
ATOM 2770 N N . CYS A 1 345 ? -32.781 17.094 12.219 1 90.81 345 CYS A N 1
ATOM 2771 C CA . CYS A 1 345 ? -32.188 15.961 11.539 1 90.81 345 CYS A CA 1
ATOM 2772 C C . CYS A 1 345 ? -33.125 14.758 11.516 1 90.81 345 CYS A C 1
ATOM 2774 O O . CYS A 1 345 ? -33.688 14.391 12.539 1 90.81 345 CYS A O 1
ATOM 2776 N N . PRO A 1 346 ? -33.281 14.117 10.359 1 90.75 346 PRO A N 1
ATOM 2777 C CA . PRO A 1 346 ? -34.25 13.031 10.203 1 90.75 346 PRO A CA 1
ATOM 2778 C C . PRO A 1 346 ? -33.781 11.727 10.852 1 90.75 346 PRO A C 1
ATOM 2780 O O . PRO A 1 346 ? -34.562 10.805 11.031 1 90.75 346 PRO A O 1
ATOM 2783 N N . TYR A 1 347 ? -32.531 11.391 11.258 1 89.62 347 TYR A N 1
ATOM 2784 C CA . TYR A 1 347 ? -31.984 10.125 11.719 1 89.62 347 TYR A CA 1
ATOM 2785 C C . TYR A 1 347 ? -31.891 10.094 13.242 1 89.62 347 TYR A C 1
ATOM 2787 O O . TYR A 1 347 ? -31.375 9.133 13.82 1 89.62 347 TYR A O 1
ATOM 2795 N N . GLY A 1 348 ? -32.375 11.117 13.914 1 84.81 348 GLY A N 1
ATOM 2796 C CA . GLY A 1 348 ? -32.125 11.312 15.336 1 84.81 348 GLY A CA 1
ATOM 2797 C C . GLY A 1 348 ? -30.984 12.258 15.625 1 84.81 348 GLY A C 1
ATOM 2798 O O . GLY A 1 348 ? -29.984 12.289 14.891 1 84.81 348 GLY A O 1
ATOM 2799 N N . GLU A 1 349 ? -30.938 12.867 16.656 1 81 349 GLU A N 1
ATOM 2800 C CA . GLU A 1 349 ? -30.047 13.992 16.906 1 81 349 GLU A CA 1
ATOM 2801 C C . GLU A 1 349 ? -28.625 13.516 17.203 1 81 349 GLU A C 1
ATOM 2803 O O . GLU A 1 349 ? -27.656 14.242 16.969 1 81 349 GLU A O 1
ATOM 2808 N N . ASP A 1 350 ? -28.484 12.219 17.609 1 86.75 350 ASP A N 1
ATOM 2809 C CA . ASP A 1 350 ? -27.156 11.727 17.984 1 86.75 350 ASP A CA 1
ATOM 2810 C C . ASP A 1 350 ? -26.562 10.867 16.859 1 86.75 350 ASP A C 1
ATOM 2812 O O . ASP A 1 350 ? -25.469 10.32 17.016 1 86.75 350 ASP A O 1
ATOM 2816 N N . ASP A 1 351 ? -27.344 10.859 15.812 1 91.06 351 ASP A N 1
ATOM 2817 C CA . ASP A 1 351 ? -26.859 10.078 14.672 1 91.06 351 ASP A CA 1
ATOM 2818 C C . ASP A 1 351 ? -25.75 10.812 13.922 1 91.06 351 ASP A C 1
ATOM 2820 O O . ASP A 1 351 ? -25.891 11.992 13.602 1 91.06 351 ASP A O 1
ATOM 2824 N N . ARG A 1 352 ? -24.625 10.07 13.641 1 89.75 352 ARG A N 1
ATOM 2825 C CA . ARG A 1 352 ? -23.453 10.664 13.008 1 89.75 352 ARG A CA 1
ATOM 2826 C C . ARG A 1 352 ? -23.828 11.289 11.664 1 89.75 352 ARG A C 1
ATOM 2828 O O . ARG A 1 352 ? -23.188 12.266 11.234 1 89.75 352 ARG A O 1
ATOM 2835 N N . ARG A 1 353 ? -24.875 10.812 11 1 88.69 353 ARG A N 1
ATOM 2836 C CA . ARG A 1 353 ? -25.344 11.344 9.719 1 88.69 353 ARG A CA 1
ATOM 2837 C C . ARG A 1 353 ? -25.844 12.773 9.867 1 88.69 353 ARG A C 1
ATOM 2839 O O . ARG A 1 353 ? -25.922 13.516 8.891 1 88.69 353 ARG A O 1
ATOM 2846 N N . CYS A 1 354 ? -26.047 13.172 11.031 1 92.75 354 CYS A N 1
ATOM 2847 C CA . CYS A 1 354 ? -26.609 14.5 11.273 1 92.75 354 CYS A CA 1
ATOM 2848 C C . CYS A 1 354 ? -25.5 15.547 11.305 1 92.75 354 CYS A C 1
ATOM 2850 O O . CYS A 1 354 ? -25.781 16.75 11.234 1 92.75 354 CYS A O 1
ATOM 2852 N N . MET A 1 355 ? -24.25 15.18 11.414 1 92.38 355 MET A N 1
ATOM 2853 C CA . MET A 1 355 ? -23.156 16.141 11.484 1 92.38 355 MET A CA 1
ATOM 2854 C C . MET A 1 355 ? -23.078 16.969 10.203 1 92.38 355 MET A C 1
ATOM 2856 O O . MET A 1 355 ? -22.734 18.156 10.242 1 92.38 355 MET A O 1
ATOM 2860 N N . SER A 1 356 ? -23.469 16.391 9.141 1 91.5 356 SER A N 1
ATOM 2861 C CA . SER A 1 356 ? -23.438 17.125 7.887 1 91.5 356 SER A CA 1
ATOM 2862 C C . SER A 1 356 ? -24.438 18.297 7.906 1 91.5 356 SER A C 1
ATOM 2864 O O . SER A 1 356 ? -24.219 19.312 7.254 1 91.5 356 SER A O 1
ATOM 2866 N N . ILE A 1 357 ? -25.484 18.172 8.641 1 90.81 357 ILE A N 1
ATOM 2867 C CA . ILE A 1 357 ? -26.516 19.203 8.773 1 90.81 357 ILE A CA 1
ATOM 2868 C C . ILE A 1 357 ? -26.078 20.234 9.812 1 90.81 357 ILE A C 1
ATOM 2870 O O . ILE A 1 357 ? -26.125 21.438 9.555 1 90.81 357 ILE A O 1
ATOM 2874 N N . TYR A 1 358 ? -25.609 19.75 10.875 1 93 358 TYR A N 1
ATOM 2875 C CA . TYR A 1 358 ? -25.266 20.625 12 1 93 358 TYR A CA 1
ATOM 2876 C C . TYR A 1 358 ? -23.969 21.359 11.742 1 93 358 TYR A C 1
ATOM 2878 O O . TYR A 1 358 ? -23.766 22.484 12.227 1 93 358 TYR A O 1
ATOM 2886 N N . LYS A 1 359 ? -23.078 20.766 11 1 93.69 359 LYS A N 1
ATOM 2887 C CA . LYS A 1 359 ? -21.75 21.312 10.75 1 93.69 359 LYS A CA 1
ATOM 2888 C C . LYS A 1 359 ? -21.844 22.719 10.141 1 93.69 359 LYS A C 1
ATOM 2890 O O . LYS A 1 359 ? -21.062 23.594 10.477 1 93.69 359 LYS A O 1
ATOM 2895 N N . THR A 1 360 ? -22.875 22.953 9.312 1 93 360 THR A N 1
ATOM 2896 C CA . THR A 1 360 ? -22.984 24.219 8.602 1 93 360 THR A CA 1
ATOM 2897 C C . THR A 1 360 ? -24.219 24.984 9.062 1 93 360 THR A C 1
ATOM 2899 O O . THR A 1 360 ? -24.656 25.922 8.391 1 93 360 THR A O 1
ATOM 2902 N N . GLY A 1 361 ? -24.766 24.547 10.125 1 94.88 361 GLY A N 1
ATOM 2903 C CA . GLY A 1 361 ? -25.953 25.203 10.641 1 94.88 361 GLY A CA 1
ATOM 2904 C C . GLY A 1 361 ? -25.688 26.609 11.156 1 94.88 361 GLY A C 1
ATOM 2905 O O . GLY A 1 361 ? -24.531 26.969 11.406 1 94.88 361 GLY A O 1
ATOM 2906 N N . LYS A 1 362 ? -26.75 27.391 11.305 1 96.38 362 LYS A N 1
ATOM 2907 C CA . LYS A 1 362 ? -26.641 28.734 11.859 1 96.38 362 LYS A CA 1
ATOM 2908 C C . LYS A 1 362 ? -26.797 28.719 13.383 1 96.38 362 LYS A C 1
ATOM 2910 O O . LYS A 1 362 ? -27.281 27.734 13.953 1 96.38 362 LYS A O 1
ATOM 2915 N N . ILE A 1 363 ? -26.391 29.734 13.969 1 97.62 363 ILE A N 1
ATOM 2916 C CA . ILE A 1 363 ? -26.375 29.797 15.422 1 97.62 363 ILE A CA 1
ATOM 2917 C C . ILE A 1 363 ? -27.453 30.766 15.906 1 97.62 363 ILE A C 1
ATOM 2919 O 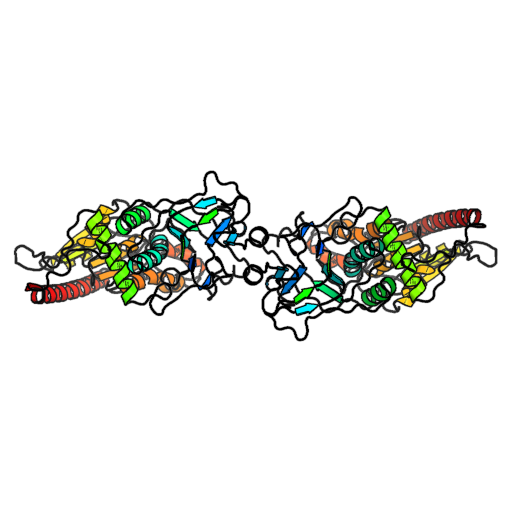O . ILE A 1 363 ? -27.531 31.906 15.453 1 97.62 363 ILE A O 1
ATOM 2923 N N . GLY A 1 364 ? -28.234 30.328 16.781 1 97 364 GLY A N 1
ATOM 2924 C CA . GLY A 1 364 ? -29.234 31.188 17.391 1 97 364 GLY A CA 1
ATOM 2925 C C . GLY A 1 364 ? -28.688 32.062 18.5 1 97 364 GLY A C 1
ATOM 2926 O O . GLY A 1 364 ? -27.484 32.344 18.531 1 97 364 GLY A O 1
ATOM 2927 N N . LEU A 1 365 ? -29.578 32.625 19.312 1 95.5 365 LEU A N 1
ATOM 2928 C CA . LEU A 1 365 ? -29.141 33.531 20.375 1 95.5 365 LEU A CA 1
ATOM 2929 C C . LEU A 1 365 ? -29.906 33.219 21.672 1 95.5 365 LEU A C 1
ATOM 2931 O O . LEU A 1 365 ? -31.047 32.781 21.625 1 95.5 365 LEU A O 1
ATOM 2935 N N . ASN A 1 366 ? -29.234 33.312 22.672 1 97.25 366 ASN A N 1
ATOM 2936 C CA . ASN A 1 366 ? -29.766 33.344 24.031 1 97.25 366 ASN A CA 1
ATOM 2937 C C . ASN A 1 366 ? -29.391 34.625 24.75 1 97.25 366 ASN A C 1
ATOM 2939 O O . ASN A 1 366 ? -28.297 34.75 25.312 1 97.25 366 ASN A O 1
ATOM 2943 N N . GLU A 1 367 ? -30.344 35.531 24.797 1 97.25 367 GLU A N 1
ATOM 2944 C CA . GLU A 1 367 ? -30.047 36.875 25.266 1 97.25 367 GLU A CA 1
ATOM 2945 C C . GLU A 1 367 ? -29.547 36.875 26.703 1 97.25 367 GLU A C 1
ATOM 2947 O O . GLU A 1 367 ? -28.578 37.531 27.031 1 97.25 367 GLU A O 1
ATOM 2952 N N . THR A 1 368 ? -30.234 36.125 27.516 1 97.62 368 THR A N 1
ATOM 2953 C CA . THR A 1 368 ? -29.875 36.062 28.922 1 97.62 368 THR A CA 1
ATOM 2954 C C . THR A 1 368 ? -28.484 35.5 29.094 1 97.62 368 THR A C 1
ATOM 2956 O O . THR A 1 368 ? -27.641 36.062 29.812 1 97.62 368 THR A O 1
ATOM 2959 N N . TYR A 1 369 ? -28.25 34.438 28.469 1 97.81 369 TYR A N 1
ATOM 2960 C CA . TYR A 1 369 ? -26.953 33.75 28.625 1 97.81 369 TYR A CA 1
ATOM 2961 C C . TYR A 1 369 ? -25.828 34.625 28.062 1 97.81 369 TYR A C 1
ATOM 2963 O O . TYR A 1 369 ? -24.781 34.781 28.703 1 97.81 369 TYR A O 1
ATOM 2971 N N . PHE A 1 370 ? -26.062 35.219 26.859 1 98.44 370 PHE A N 1
ATOM 2972 C CA . PHE A 1 370 ? -25.031 36.031 26.25 1 98.44 370 PHE A CA 1
ATOM 2973 C C . PHE A 1 370 ? -24.719 37.25 27.109 1 98.44 370 PHE A C 1
ATOM 2975 O O . PHE A 1 370 ? -23.547 37.625 27.234 1 98.44 370 PHE A O 1
ATOM 2982 N N . THR A 1 371 ? -25.719 37.781 27.672 1 98.19 371 THR A N 1
ATOM 2983 C CA . THR A 1 371 ? -25.547 38.969 28.531 1 98.19 371 THR A CA 1
ATOM 2984 C C . THR A 1 371 ? -24.688 38.625 29.75 1 98.19 371 THR A C 1
ATOM 2986 O O . THR A 1 371 ? -23.719 39.312 30.047 1 98.19 371 THR A O 1
ATOM 2989 N N . GLU A 1 372 ? -25.062 37.531 30.391 1 98.25 372 GLU A N 1
ATOM 2990 C CA . GLU A 1 372 ? -24.344 37.125 31.594 1 98.25 372 GLU A CA 1
ATOM 2991 C C . GLU A 1 372 ? -22.906 36.719 31.281 1 98.25 372 GLU A C 1
ATOM 2993 O O . GLU A 1 372 ? -21.984 37.031 32.031 1 98.25 372 GLU A O 1
ATOM 2998 N N . TRP A 1 373 ? -22.766 36 30.203 1 98.38 373 TRP A N 1
ATOM 2999 C CA . TRP A 1 373 ? -21.438 35.562 29.781 1 98.38 373 TRP A CA 1
ATOM 3000 C C . TRP A 1 373 ? -20.547 36.75 29.438 1 98.38 373 TRP A C 1
ATOM 3002 O O . TRP A 1 373 ? -19.406 36.812 29.875 1 98.38 373 TRP A O 1
ATOM 3012 N N . ALA A 1 374 ? -21.062 37.688 28.688 1 98.25 374 ALA A N 1
ATOM 3013 C CA . ALA A 1 374 ? -20.344 38.906 28.328 1 98.25 374 ALA A CA 1
ATOM 3014 C C . ALA A 1 374 ? -19.953 39.688 29.562 1 98.25 374 ALA A C 1
ATOM 3016 O O . ALA A 1 374 ? -18.812 40.156 29.688 1 98.25 374 ALA A O 1
ATOM 3017 N N . LYS A 1 375 ? -20.906 39.844 30.438 1 97.88 375 LYS A N 1
ATOM 3018 C CA . LYS A 1 375 ? -20.656 40.562 31.672 1 97.88 375 LYS A CA 1
ATOM 3019 C C . LYS A 1 375 ? -19.516 39.938 32.469 1 97.88 375 LYS A C 1
ATOM 3021 O O . LYS A 1 375 ? -18.625 40.656 32.938 1 97.88 375 LYS A O 1
ATOM 3026 N N . LYS A 1 376 ? -19.609 38.688 32.594 1 98.12 376 LYS A N 1
ATOM 3027 C CA . LYS A 1 376 ? -18.594 37.969 33.344 1 98.12 376 LYS A CA 1
ATOM 3028 C C . LYS A 1 376 ? -17.203 38.156 32.75 1 98.12 376 LYS A C 1
ATOM 3030 O O . LYS A 1 376 ? -16.25 38.5 33.469 1 98.12 376 LYS A O 1
ATOM 3035 N N . VAL A 1 377 ? -17.031 37.969 31.469 1 98.31 377 VAL A N 1
ATOM 3036 C CA . VAL A 1 377 ? -15.734 38.031 30.781 1 98.31 377 VAL A CA 1
ATOM 3037 C C . VAL A 1 377 ? -15.219 39.469 30.797 1 98.31 377 VAL A C 1
ATOM 3039 O O . VAL A 1 377 ? -14.031 39.688 31.062 1 98.31 377 VAL A O 1
ATOM 3042 N N . LEU A 1 378 ? -16.094 40.438 30.578 1 97.69 378 LEU A N 1
ATOM 3043 C CA . LEU A 1 378 ? -15.711 41.844 30.594 1 97.69 378 LEU A CA 1
ATOM 3044 C C . LEU A 1 378 ? -15.18 42.25 31.969 1 97.69 378 LEU A C 1
ATOM 3046 O O . LEU A 1 378 ? -14.164 42.938 32.062 1 97.69 378 LEU A O 1
ATOM 3050 N N . ASN A 1 379 ? -15.875 41.781 32.969 1 96.5 379 ASN A N 1
ATOM 3051 C CA . ASN A 1 379 ? -15.438 42.094 34.312 1 96.5 379 ASN A CA 1
ATOM 3052 C C . ASN A 1 379 ? -14.078 41.469 34.625 1 96.5 379 ASN A C 1
ATOM 3054 O O . ASN A 1 379 ? -13.234 42.125 35.25 1 96.5 379 ASN A O 1
ATOM 3058 N N . GLU A 1 380 ? -13.953 40.281 34.25 1 96.69 380 GLU A N 1
ATOM 3059 C CA . GLU A 1 380 ? -12.672 39.625 34.469 1 96.69 380 GLU A CA 1
ATOM 3060 C C . GLU A 1 380 ? -11.539 40.344 33.781 1 96.69 380 GLU A C 1
ATOM 3062 O O . GLU A 1 380 ? -10.461 40.531 34.344 1 96.69 380 GLU A O 1
ATOM 3067 N N . VAL A 1 381 ? -11.727 40.719 32.531 1 95.62 381 VAL A N 1
ATOM 3068 C CA . VAL A 1 381 ? -10.703 41.406 31.75 1 95.62 381 VAL A CA 1
ATOM 3069 C C . VAL A 1 381 ? -10.43 42.781 32.344 1 95.62 381 VAL A C 1
ATOM 3071 O O . VAL A 1 381 ? -9.281 43.219 32.375 1 95.62 381 VAL A O 1
ATOM 3074 N N . LYS A 1 382 ? -11.477 43.438 32.781 1 93.12 382 LYS A N 1
ATOM 3075 C CA . LYS A 1 382 ? -11.32 44.75 33.438 1 93.12 382 LYS A CA 1
ATOM 3076 C C . LYS A 1 382 ? -10.406 44.625 34.656 1 93.12 382 LYS A C 1
ATOM 3078 O O . LYS A 1 382 ? -9.477 45.438 34.812 1 93.12 382 LYS A O 1
ATOM 3083 N N . ILE A 1 383 ? -10.711 43.719 35.5 1 92.62 383 ILE A N 1
ATOM 3084 C CA . ILE A 1 383 ? -9.938 43.5 36.719 1 92.62 383 ILE A CA 1
ATOM 3085 C C . ILE A 1 383 ? -8.477 43.219 36.375 1 92.62 383 ILE A C 1
ATOM 3087 O O . ILE A 1 383 ? -7.562 43.812 36.938 1 92.62 383 ILE A O 1
ATOM 3091 N N . LYS A 1 384 ? -8.297 42.406 35.469 1 91.69 384 LYS A N 1
ATOM 3092 C CA . LYS A 1 384 ? -6.945 42.031 35.031 1 91.69 384 LYS A CA 1
ATOM 3093 C C . LYS A 1 384 ? -6.18 43.219 34.5 1 91.69 384 LYS A C 1
ATOM 3095 O O . LYS A 1 384 ? -5 43.406 34.812 1 91.69 384 LYS A O 1
ATOM 3100 N N . LYS A 1 385 ? -6.816 43.969 33.625 1 88.75 385 LYS A N 1
ATOM 3101 C CA . LYS A 1 385 ? -6.16 45.094 33.031 1 88.75 385 LYS A CA 1
ATOM 3102 C C . LYS A 1 385 ? -5.84 46.188 34.062 1 88.75 385 LYS A C 1
ATOM 3104 O O . LYS A 1 385 ? -4.824 46.875 33.969 1 88.75 385 LYS A O 1
ATOM 3109 N N . LEU A 1 386 ? -6.656 46.312 35 1 86.31 386 LEU A N 1
ATOM 3110 C CA . LEU A 1 386 ? -6.402 47.25 36.094 1 86.31 386 LEU A CA 1
ATOM 3111 C C . LEU A 1 386 ? -5.199 46.812 36.938 1 86.31 386 LEU A C 1
ATOM 3113 O O . LEU A 1 386 ? -4.371 47.625 37.312 1 86.31 386 LEU A O 1
ATOM 3117 N N . GLU A 1 387 ? -5.176 45.562 37.156 1 86.44 387 GLU A N 1
ATOM 3118 C CA . GLU A 1 387 ? -4.047 45 37.906 1 86.44 387 GLU A CA 1
ATOM 3119 C C . GLU A 1 387 ? -2.742 45.188 37.125 1 86.44 387 GLU A C 1
ATOM 3121 O O . GLU A 1 387 ? -1.708 45.5 37.719 1 86.44 387 GLU A O 1
ATOM 3126 N N . GLU A 1 388 ? -2.768 44.938 35.875 1 82.88 388 GLU A N 1
ATOM 3127 C CA . GLU A 1 388 ? -1.587 45.094 35.031 1 82.88 388 GLU A CA 1
ATOM 3128 C C . GLU A 1 388 ? -1.139 46.531 34.969 1 82.88 388 GLU A C 1
ATOM 3130 O O . GLU A 1 388 ? 0.06 46.812 34.938 1 82.88 388 GLU A O 1
ATOM 3135 N N . ALA A 1 389 ? -2.062 47.406 34.844 1 77.69 389 ALA A N 1
ATOM 3136 C CA . ALA A 1 389 ? -1.755 48.844 34.781 1 77.69 389 ALA A CA 1
ATOM 3137 C C . ALA A 1 389 ? -1.095 49.281 36.094 1 77.69 389 ALA A C 1
ATOM 3139 O O . ALA A 1 389 ? -0.196 50.125 36.094 1 77.69 389 ALA A O 1
ATOM 3140 N N . ALA A 1 390 ? -1.509 48.75 37.125 1 76.5 390 ALA A N 1
ATOM 3141 C CA . ALA A 1 390 ? -0.949 49.094 38.406 1 76.5 390 ALA A CA 1
ATOM 3142 C C . ALA A 1 390 ? 0.462 48.562 38.594 1 76.5 390 ALA A C 1
ATOM 3144 O O . ALA A 1 390 ? 1.312 49.156 39.219 1 76.5 390 ALA A O 1
ATOM 3145 N N . ALA A 1 391 ? 0.665 47.438 38.031 1 73.62 391 ALA A N 1
ATOM 3146 C CA . ALA A 1 391 ? 1.976 46.781 38.125 1 73.62 391 ALA A CA 1
ATOM 3147 C C . ALA A 1 391 ? 2.965 47.438 37.156 1 73.62 391 ALA A C 1
ATOM 3149 O O . ALA A 1 391 ? 4.172 47.438 37.406 1 73.62 391 ALA A O 1
ATOM 3150 N N . ASN A 1 392 ? 2.633 47.594 35.875 1 59.97 392 ASN A N 1
ATOM 3151 C CA . ASN A 1 392 ? 3.461 47.875 34.688 1 59.97 392 ASN A CA 1
ATOM 3152 C C . ASN A 1 392 ? 3.99 49.312 34.719 1 59.97 392 ASN A C 1
ATOM 3154 O O . ASN A 1 392 ? 4.625 49.75 33.781 1 59.97 392 ASN A O 1
ATOM 3158 N N . LYS A 1 393 ? 3.867 50.25 35.625 1 53.28 393 LYS A N 1
ATOM 3159 C CA . LYS A 1 393 ? 4.75 51.438 35.625 1 53.28 393 LYS A CA 1
ATOM 3160 C C . LYS A 1 393 ? 6.188 51.031 35.281 1 53.28 393 LYS A C 1
ATOM 3162 O O . LYS A 1 393 ? 7.02 51.875 34.969 1 53.28 393 LYS A O 1
ATOM 3167 N N . THR A 1 394 ? 6.727 49.875 35.594 1 44.91 394 THR A N 1
ATOM 3168 C CA . THR A 1 394 ? 8.164 49.719 35.406 1 44.91 394 THR A CA 1
ATOM 3169 C C . THR A 1 394 ? 8.469 48.875 34.188 1 44.91 394 THR A C 1
ATOM 3171 O O . THR A 1 394 ? 9.609 48.812 33.719 1 44.91 394 THR A O 1
ATOM 3174 N N . ASN A 1 395 ? 7.77 47.75 33.812 1 46.12 395 ASN A N 1
ATOM 3175 C CA . ASN A 1 395 ? 8.43 46.688 33.031 1 46.12 395 ASN A CA 1
ATOM 3176 C C . ASN A 1 395 ? 8.195 46.875 31.531 1 46.12 395 ASN A C 1
ATOM 3178 O O . ASN A 1 395 ? 7.207 46.375 30.984 1 46.12 395 ASN A O 1
ATOM 3182 N N . ALA A 1 396 ? 8.453 47.906 30.812 1 46.62 396 ALA A N 1
ATOM 3183 C CA . ALA A 1 396 ? 8.547 48.062 29.359 1 46.62 396 ALA A CA 1
ATOM 3184 C C . ALA A 1 396 ? 9.195 46.844 28.703 1 46.62 396 ALA A C 1
ATOM 3186 O O . ALA A 1 396 ? 10.414 46.688 28.781 1 46.62 396 ALA A O 1
ATOM 3187 N N . SER A 1 397 ? 8.711 45.688 28.766 1 48.53 397 SER A N 1
ATOM 3188 C CA . SER A 1 397 ? 9.375 44.5 28.234 1 48.53 397 SER A CA 1
ATOM 3189 C C . SER A 1 397 ? 9.852 44.75 26.797 1 48.53 397 SER A C 1
ATOM 3191 O O . SER A 1 397 ? 9.375 45.656 26.125 1 48.53 397 SER A O 1
ATOM 3193 N N . ALA A 1 398 ? 10.516 43.625 26.109 1 52.16 398 ALA A N 1
ATOM 3194 C CA . ALA A 1 398 ? 11.578 43.438 25.125 1 52.16 398 ALA A CA 1
ATOM 3195 C C . ALA A 1 398 ? 11.141 43.875 23.734 1 52.16 398 ALA A C 1
ATOM 3197 O O . ALA A 1 398 ? 10.133 43.406 23.219 1 52.16 398 ALA A O 1
ATOM 3198 N N . SER A 1 399 ? 11.516 45.062 23.156 1 63.53 399 SER A N 1
ATOM 3199 C CA . SER A 1 399 ? 11.531 45.844 21.922 1 63.53 399 SER A CA 1
ATOM 3200 C C . SER A 1 399 ? 11.922 44.969 20.719 1 63.53 399 SER A C 1
ATOM 3202 O O . SER A 1 399 ? 11.836 45.438 19.578 1 63.53 399 SER A O 1
ATOM 3204 N N . ILE A 1 400 ? 12.398 43.812 20.844 1 80.75 400 ILE A N 1
ATOM 3205 C CA . ILE A 1 400 ? 12.844 43.156 19.609 1 80.75 400 ILE A CA 1
ATOM 3206 C C . ILE A 1 400 ? 12.336 41.719 19.578 1 80.75 400 ILE A C 1
ATOM 3208 O O . ILE A 1 400 ? 12.305 41.031 20.625 1 80.75 400 ILE A O 1
ATOM 3212 N N . CYS A 1 401 ? 11.742 41.281 18.5 1 90.81 401 CYS A N 1
ATOM 3213 C CA . CYS A 1 401 ? 11.297 39.906 18.312 1 90.81 401 CYS A CA 1
ATOM 3214 C C . CYS A 1 401 ? 12.469 38.938 18.438 1 90.81 401 CYS A C 1
ATOM 3216 O O . CYS A 1 401 ? 13.602 39.281 18.125 1 90.81 401 CYS A O 1
ATOM 3218 N N . ALA A 1 402 ? 12.18 37.781 18.938 1 86.06 402 ALA A N 1
ATOM 3219 C CA . ALA A 1 402 ? 13.188 36.75 18.797 1 86.06 402 ALA A CA 1
ATOM 3220 C C . ALA A 1 402 ? 13.594 36.531 17.344 1 86.06 402 ALA A C 1
ATOM 3222 O O . ALA A 1 402 ? 12.758 36.656 16.438 1 86.06 402 ALA A O 1
ATOM 3223 N N . CYS A 1 403 ? 14.875 36.375 16.969 1 88.31 403 CYS A N 1
ATOM 3224 C CA . CYS A 1 403 ? 15.43 36.188 15.633 1 88.31 403 CYS A CA 1
ATOM 3225 C C . CYS A 1 403 ? 15.438 37.5 14.844 1 88.31 403 CYS A C 1
ATOM 3227 O O . CYS A 1 403 ? 15.359 37.469 13.617 1 88.31 403 CYS A O 1
ATOM 3229 N N . GLY A 1 404 ? 15.312 38.688 15.523 1 77.56 404 GLY A N 1
ATOM 3230 C CA . GLY A 1 404 ? 15.523 40 14.945 1 77.56 404 GLY A CA 1
ATOM 3231 C C . GLY A 1 404 ? 14.234 40.656 14.484 1 77.56 404 GLY A C 1
ATOM 3232 O O . GLY A 1 404 ? 13.195 40.031 14.398 1 77.56 404 GLY A O 1
ATOM 3233 N N . MET B 1 1 ? 34.281 1.612 3.412 1 79.56 1 MET B N 1
ATOM 3234 C CA . MET B 1 1 ? 33.531 1.531 2.164 1 79.56 1 MET B CA 1
ATOM 3235 C C . MET B 1 1 ? 32.5 0.399 2.215 1 79.56 1 MET B C 1
ATOM 3237 O O . MET B 1 1 ? 31.328 0.609 1.935 1 79.56 1 MET B O 1
ATOM 3241 N N . ALA B 1 2 ? 33 -0.702 2.682 1 86.5 2 ALA B N 1
ATOM 3242 C CA . ALA B 1 2 ? 32.062 -1.829 2.826 1 86.5 2 ALA B CA 1
ATOM 3243 C C . ALA B 1 2 ? 30.984 -1.522 3.854 1 86.5 2 ALA B C 1
ATOM 3245 O O . ALA B 1 2 ? 29.828 -1.905 3.674 1 86.5 2 ALA B O 1
ATOM 3246 N N . GLU B 1 3 ? 31.391 -0.779 4.809 1 91.12 3 GLU B N 1
ATOM 3247 C CA . GLU B 1 3 ? 30.422 -0.43 5.852 1 91.12 3 GLU B CA 1
ATOM 3248 C C . GLU B 1 3 ? 29.328 0.48 5.309 1 91.12 3 GLU B C 1
ATOM 3250 O O . GLU B 1 3 ? 28.156 0.323 5.656 1 91.12 3 GLU B O 1
ATOM 3255 N N . LYS B 1 4 ? 29.734 1.396 4.492 1 92.5 4 LYS B N 1
ATOM 3256 C CA . LYS B 1 4 ? 28.734 2.27 3.875 1 92.5 4 LYS B CA 1
ATOM 3257 C C . LYS B 1 4 ? 27.781 1.476 2.986 1 92.5 4 LYS B C 1
ATOM 3259 O O . LYS B 1 4 ? 26.578 1.736 2.973 1 92.5 4 LYS B O 1
ATOM 3264 N N . LEU B 1 5 ? 28.328 0.557 2.316 1 93.25 5 LEU B N 1
ATOM 3265 C CA . LEU B 1 5 ? 27.5 -0.272 1.447 1 93.25 5 LEU B CA 1
ATOM 3266 C C . LEU B 1 5 ? 26.531 -1.104 2.264 1 93.25 5 LEU B C 1
ATOM 3268 O O . LEU B 1 5 ? 25.375 -1.277 1.865 1 93.25 5 LEU B O 1
ATOM 3272 N N . ARG B 1 6 ? 26.984 -1.578 3.375 1 93.31 6 ARG B N 1
ATOM 3273 C CA . ARG B 1 6 ? 26.125 -2.326 4.281 1 93.31 6 ARG B CA 1
ATOM 3274 C C . ARG B 1 6 ? 24.969 -1.46 4.777 1 93.31 6 ARG B C 1
ATOM 3276 O O . ARG B 1 6 ? 23.828 -1.91 4.824 1 93.31 6 ARG B O 1
ATOM 3283 N N . GLN B 1 7 ? 25.297 -0.289 5.043 1 90.31 7 GLN B N 1
ATOM 3284 C CA . GLN B 1 7 ? 24.312 0.64 5.586 1 90.31 7 GLN B CA 1
ATOM 3285 C C . GLN B 1 7 ? 23.359 1.113 4.504 1 90.31 7 GLN B C 1
ATOM 3287 O O . GLN B 1 7 ? 22.234 1.551 4.801 1 90.31 7 GLN B O 1
ATOM 3292 N N . ALA B 1 8 ? 23.766 0.985 3.287 1 91.81 8 ALA B N 1
ATOM 3293 C CA . ALA B 1 8 ? 22.984 1.478 2.162 1 91.81 8 ALA B CA 1
ATOM 3294 C C . ALA B 1 8 ? 21.906 0.475 1.771 1 91.81 8 ALA B C 1
ATOM 3296 O O . ALA B 1 8 ? 20.984 0.802 1.008 1 91.81 8 ALA B O 1
ATOM 3297 N N . VAL B 1 9 ? 21.953 -0.73 2.309 1 94.06 9 VAL B N 1
ATOM 3298 C CA . VAL B 1 9 ? 20.969 -1.739 1.954 1 94.06 9 VAL B CA 1
ATOM 3299 C 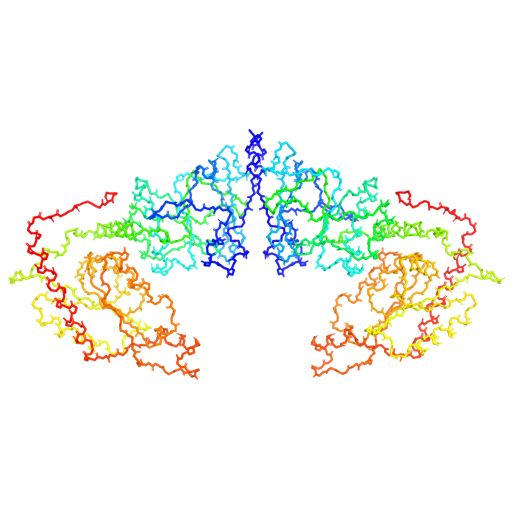C . VAL B 1 9 ? 19.594 -1.316 2.467 1 94.06 9 VAL B C 1
ATOM 3301 O O . VAL B 1 9 ? 19.422 -1.061 3.66 1 94.06 9 VAL B O 1
ATOM 3304 N N . THR B 1 10 ? 18.656 -1.157 1.547 1 94.25 10 THR B N 1
ATOM 3305 C CA . THR B 1 10 ? 17.297 -0.755 1.86 1 94.25 10 THR B CA 1
ATOM 3306 C C . THR B 1 10 ? 16.297 -1.834 1.438 1 94.25 10 THR B C 1
ATOM 3308 O O . THR B 1 10 ? 16.297 -2.27 0.284 1 94.25 10 THR B O 1
ATOM 3311 N N . PHE B 1 11 ? 15.5 -2.264 2.391 1 95.31 11 PHE B N 1
ATOM 3312 C CA . PHE B 1 11 ? 14.523 -3.318 2.129 1 95.31 11 PHE B CA 1
ATOM 3313 C C . PHE B 1 11 ? 13.219 -2.732 1.604 1 95.31 11 PHE B C 1
ATOM 3315 O O . PHE B 1 11 ? 12.672 -1.797 2.193 1 95.31 11 PHE B O 1
ATOM 3322 N N . LEU B 1 12 ? 12.781 -3.262 0.531 1 95 12 LEU B N 1
ATOM 3323 C CA . LEU B 1 12 ? 11.508 -2.938 -0.096 1 95 12 LEU B CA 1
ATOM 3324 C C . LEU B 1 12 ? 10.461 -4.004 0.212 1 95 12 LEU B C 1
ATOM 3326 O O . LEU B 1 12 ? 10.805 -5.176 0.407 1 95 12 LEU B O 1
ATOM 3330 N N . PRO B 1 13 ? 9.234 -3.572 0.311 1 92.5 13 PRO B N 1
ATOM 3331 C CA . PRO B 1 13 ? 8.211 -4.594 0.541 1 92.5 13 PRO B CA 1
ATOM 3332 C C . PRO B 1 13 ? 8.125 -5.613 -0.591 1 92.5 13 PRO B C 1
ATOM 3334 O O . PRO B 1 13 ? 8.258 -5.254 -1.764 1 92.5 13 PRO B O 1
ATOM 3337 N N . LEU B 1 14 ? 7.934 -6.844 -0.225 1 95.06 14 LEU B N 1
ATOM 3338 C CA . LEU B 1 14 ? 7.719 -7.879 -1.229 1 95.06 14 LEU B CA 1
ATOM 3339 C C . LEU B 1 14 ? 6.43 -7.633 -2.002 1 95.06 14 LEU B C 1
ATOM 3341 O O . LEU B 1 14 ? 6.371 -7.863 -3.211 1 95.06 14 LEU B O 1
ATOM 3345 N N . LYS B 1 15 ? 5.523 -7.203 -1.265 1 92.25 15 LYS B N 1
ATOM 3346 C CA . LYS B 1 15 ? 4.223 -6.871 -1.836 1 92.25 15 LYS B CA 1
ATOM 3347 C C . LYS B 1 15 ? 4.074 -5.363 -2.025 1 92.25 15 LYS B C 1
ATOM 3349 O O . LYS B 1 15 ? 3.971 -4.617 -1.049 1 92.25 15 LYS B O 1
ATOM 3354 N N . ASP B 1 16 ? 4.109 -4.941 -3.178 1 90.19 16 ASP B N 1
ATOM 3355 C CA . ASP B 1 16 ? 3.922 -3.533 -3.514 1 90.19 16 ASP B CA 1
ATOM 3356 C C . ASP B 1 16 ? 2.438 -3.184 -3.604 1 90.19 16 ASP B C 1
ATOM 3358 O O . ASP B 1 16 ? 1.781 -3.492 -4.598 1 90.19 16 ASP B O 1
ATOM 3362 N N . LEU B 1 17 ? 1.949 -2.51 -2.631 1 89.19 17 LEU B N 1
ATOM 3363 C CA . LEU B 1 17 ? 0.522 -2.248 -2.473 1 89.19 17 LEU B CA 1
ATOM 3364 C C . LEU B 1 17 ? 0.024 -1.281 -3.541 1 89.19 17 LEU B C 1
ATOM 3366 O O . LEU B 1 17 ? -1.183 -1.161 -3.762 1 89.19 17 LEU B O 1
ATOM 3370 N N . ARG B 1 18 ? 0.873 -0.62 -4.301 1 88.06 18 ARG B N 1
ATOM 3371 C CA . ARG B 1 18 ? 0.49 0.271 -5.391 1 88.06 18 ARG B CA 1
ATOM 3372 C C . ARG B 1 18 ? -0.136 -0.511 -6.543 1 88.06 18 ARG B C 1
ATOM 3374 O O . ARG B 1 18 ? -0.949 0.029 -7.297 1 88.06 18 ARG B O 1
ATOM 3381 N N . TYR B 1 19 ? 0.274 -1.721 -6.547 1 84.31 19 TYR B N 1
ATOM 3382 C CA . TYR B 1 19 ? -0.182 -2.553 -7.656 1 84.31 19 TYR B CA 1
ATOM 3383 C C . TYR B 1 19 ? -1.202 -3.582 -7.18 1 84.31 19 TYR B C 1
ATOM 3385 O O . TYR B 1 19 ? -1.533 -4.52 -7.91 1 84.31 19 TYR B O 1
ATOM 3393 N N . ALA B 1 20 ? -1.633 -3.402 -5.98 1 75.69 20 ALA B N 1
ATOM 3394 C CA . ALA B 1 20 ? -2.51 -4.402 -5.371 1 75.69 20 ALA B CA 1
ATOM 3395 C C . ALA B 1 20 ? -3.777 -4.594 -6.199 1 75.69 20 ALA B C 1
ATOM 3397 O O . ALA B 1 20 ? -4.289 -5.711 -6.312 1 75.69 20 ALA B O 1
ATOM 3398 N N . ASP B 1 21 ? -4.25 -3.566 -6.891 1 73.38 21 ASP B N 1
ATOM 3399 C CA . ASP B 1 21 ? -5.512 -3.662 -7.617 1 73.38 21 ASP B CA 1
ATOM 3400 C C . ASP B 1 21 ? -5.277 -4.031 -9.078 1 73.38 21 ASP B C 1
ATOM 3402 O O . ASP B 1 21 ? -6.234 -4.246 -9.828 1 73.38 21 ASP B O 1
ATOM 3406 N N . THR B 1 22 ? -4.016 -4.047 -9.523 1 68.5 22 THR B N 1
ATOM 3407 C CA . THR B 1 22 ? -3.754 -4.324 -10.93 1 68.5 22 THR B CA 1
ATOM 3408 C C . THR B 1 22 ? -2.857 -5.547 -11.086 1 68.5 22 THR B C 1
ATOM 3410 O O . THR B 1 22 ? -2.102 -5.652 -12.055 1 68.5 22 THR B O 1
ATOM 3413 N N . ALA B 1 23 ? -2.869 -6.387 -10.195 1 57.53 23 ALA B N 1
ATOM 3414 C CA . ALA B 1 23 ? -1.96 -7.531 -10.148 1 57.53 23 ALA B CA 1
ATOM 3415 C C . ALA B 1 23 ? -1.814 -8.172 -11.523 1 57.53 23 ALA B C 1
ATOM 3417 O O . ALA B 1 23 ? -0.701 -8.477 -11.961 1 57.53 23 ALA B O 1
ATOM 3418 N N . PRO B 1 24 ? -2.916 -8.281 -12.164 1 53.81 24 PRO B N 1
ATOM 3419 C CA . PRO B 1 24 ? -2.783 -9.023 -13.422 1 53.81 24 PRO B CA 1
ATOM 3420 C C . PRO B 1 24 ? -2.184 -8.18 -14.547 1 53.81 24 PRO B C 1
ATOM 3422 O O . PRO B 1 24 ? -1.71 -8.727 -15.547 1 53.81 24 PRO B O 1
ATOM 3425 N N . GLN B 1 25 ? -2.285 -6.82 -14.25 1 54.41 25 GLN B N 1
ATOM 3426 C CA . GLN B 1 25 ? -1.954 -5.996 -15.406 1 54.41 25 GLN B CA 1
ATOM 3427 C C . GLN B 1 25 ? -0.457 -5.711 -15.469 1 54.41 25 GLN B C 1
ATOM 3429 O O . GLN B 1 25 ? 0.082 -5.008 -14.609 1 54.41 25 GLN B O 1
ATOM 3434 N N . GLY B 1 26 ? 0.412 -6.277 -16.25 1 53.69 26 GLY B N 1
ATOM 3435 C CA . GLY B 1 26 ? 1.754 -5.992 -16.734 1 53.69 26 GLY B CA 1
ATOM 3436 C C . GLY B 1 26 ? 2.814 -6.105 -15.648 1 53.69 26 GLY B C 1
ATOM 3437 O O . GLY B 1 26 ? 3.795 -6.836 -15.805 1 53.69 26 GLY B O 1
ATOM 3438 N N . HIS B 1 27 ? 2.721 -5.172 -14.648 1 61.59 27 HIS B N 1
ATOM 3439 C CA . HIS B 1 27 ? 3.768 -5.137 -13.633 1 61.59 27 HIS B CA 1
ATOM 3440 C C . HIS B 1 27 ? 3.338 -5.879 -12.367 1 61.59 27 HIS B C 1
ATOM 3442 O O . HIS B 1 27 ? 2.174 -5.816 -11.977 1 61.59 27 HIS B O 1
ATOM 3448 N N . THR B 1 28 ? 4.23 -6.855 -12 1 73.75 28 THR B N 1
ATOM 3449 C CA . THR B 1 28 ? 3.92 -7.691 -10.844 1 73.75 28 THR B CA 1
ATOM 3450 C C . THR B 1 28 ? 4.047 -6.891 -9.547 1 73.75 28 THR B C 1
ATOM 3452 O O . THR B 1 28 ? 4.859 -5.969 -9.461 1 73.75 28 THR B O 1
ATOM 3455 N N . TRP B 1 29 ? 3.148 -7.078 -8.633 1 85.38 29 TRP B N 1
ATOM 3456 C CA . TRP B 1 29 ? 3.182 -6.473 -7.305 1 85.38 29 TRP B CA 1
ATOM 3457 C C . TRP B 1 29 ? 4.219 -7.16 -6.422 1 85.38 29 TRP B C 1
ATOM 3459 O O . TRP B 1 29 ? 4.57 -6.648 -5.355 1 85.38 29 TRP B O 1
ATOM 3469 N N . PHE B 1 30 ? 4.637 -8.375 -6.809 1 92.31 30 PHE B N 1
ATOM 3470 C CA . PHE B 1 30 ? 5.645 -9.094 -6.047 1 92.31 30 PHE B CA 1
ATOM 3471 C C . PHE B 1 30 ? 7.047 -8.742 -6.527 1 92.31 30 PHE B C 1
ATOM 3473 O O . PHE B 1 30 ? 7.395 -9 -7.684 1 92.31 30 PHE B O 1
ATOM 3480 N N . MET B 1 31 ? 7.871 -8.117 -5.66 1 92.81 31 MET B N 1
ATOM 3481 C CA . MET B 1 31 ? 9.211 -7.641 -5.992 1 92.81 31 MET B CA 1
ATOM 3482 C C . MET B 1 31 ? 9.18 -6.766 -7.242 1 92.81 31 MET B C 1
ATOM 3484 O O . MET B 1 31 ? 9.891 -7.035 -8.211 1 92.81 31 MET B O 1
ATOM 3488 N N . SER B 1 32 ? 8.438 -5.645 -7.137 1 89.44 32 SER B N 1
ATOM 3489 C CA . SER B 1 32 ? 8.047 -4.832 -8.281 1 89.44 32 SER B CA 1
ATOM 3490 C C . SER B 1 32 ? 9.195 -3.951 -8.758 1 89.44 32 SER B C 1
ATOM 3492 O O . SER B 1 32 ? 9.148 -3.396 -9.859 1 89.44 32 SER B O 1
ATOM 3494 N N . SER B 1 33 ? 10.289 -3.834 -7.977 1 87 33 SER B N 1
ATOM 3495 C CA . SER B 1 33 ? 11.344 -2.885 -8.305 1 87 33 SER B CA 1
ATOM 3496 C C . SER B 1 33 ? 12.32 -3.475 -9.32 1 87 33 SER B C 1
ATOM 3498 O O . SER B 1 33 ? 13.188 -2.77 -9.836 1 87 33 SER B O 1
ATOM 3500 N N . MET B 1 34 ? 12.125 -4.762 -9.594 1 85.75 34 MET B N 1
ATOM 3501 C CA . MET B 1 34 ? 13.047 -5.426 -10.516 1 85.75 34 MET B CA 1
ATOM 3502 C C . MET B 1 34 ? 12.297 -6.027 -11.695 1 85.75 34 MET B C 1
ATOM 3504 O O . MET B 1 34 ? 11.195 -6.555 -11.531 1 85.75 34 MET B O 1
ATOM 3508 N N . TYR B 1 35 ? 12.977 -5.992 -12.828 1 86.19 35 TYR B N 1
ATOM 3509 C CA . TYR B 1 35 ? 12.398 -6.609 -14.008 1 86.19 35 TYR B CA 1
ATOM 3510 C C . TYR B 1 35 ? 12.891 -8.039 -14.18 1 86.19 35 TYR B C 1
ATOM 3512 O O . TYR B 1 35 ? 13.977 -8.391 -13.703 1 86.19 35 TYR B O 1
ATOM 3520 N N . ASP B 1 36 ? 12.102 -8.773 -14.82 1 90.88 36 ASP B N 1
ATOM 3521 C CA . ASP B 1 36 ? 12.492 -10.141 -15.125 1 90.88 36 ASP B CA 1
ATOM 3522 C C . ASP B 1 36 ? 13.461 -10.188 -16.312 1 90.88 36 ASP B C 1
ATOM 3524 O O . ASP B 1 36 ? 13.406 -9.336 -17.188 1 90.88 36 ASP B O 1
ATOM 3528 N N . THR B 1 37 ? 14.367 -11.125 -16.203 1 90.5 37 THR B N 1
ATOM 3529 C CA . THR B 1 37 ? 15.086 -11.555 -17.406 1 90.5 37 THR B CA 1
ATOM 3530 C C . THR B 1 37 ? 14.18 -12.398 -18.297 1 90.5 37 THR B C 1
ATOM 3532 O O . THR B 1 37 ? 13.477 -13.281 -17.828 1 90.5 37 THR B O 1
ATOM 3535 N N . HIS B 1 38 ? 14.148 -12.008 -19.594 1 91.25 38 HIS B N 1
ATOM 3536 C CA . HIS B 1 38 ? 13.281 -12.766 -20.484 1 91.25 38 HIS B CA 1
ATOM 3537 C C . HIS B 1 38 ? 13.883 -12.852 -21.891 1 91.25 38 HIS B C 1
ATOM 3539 O O . HIS B 1 38 ? 14.172 -11.82 -22.5 1 91.25 38 HIS B O 1
ATOM 3545 N N . GLU B 1 39 ? 14.148 -14.039 -22.25 1 91.81 39 GLU B N 1
ATOM 3546 C CA . GLU B 1 39 ? 14.398 -14.352 -23.656 1 91.81 39 GLU B CA 1
ATOM 3547 C C . GLU B 1 39 ? 13.141 -14.875 -24.344 1 91.81 39 GLU B C 1
ATOM 3549 O O . GLU B 1 39 ? 12.383 -15.648 -23.75 1 91.81 39 GLU B O 1
ATOM 3554 N N . GLU B 1 40 ? 12.945 -14.5 -25.578 1 92.62 40 GLU B N 1
ATOM 3555 C CA . GLU B 1 40 ? 11.734 -14.898 -26.297 1 92.62 40 GLU B CA 1
ATOM 3556 C C . GLU B 1 40 ? 11.539 -16.406 -26.266 1 92.62 40 GLU B C 1
ATOM 3558 O O . GLU B 1 40 ? 12.461 -17.172 -26.594 1 92.62 40 GLU B O 1
ATOM 3563 N N . GLY B 1 41 ? 10.383 -16.812 -25.797 1 94.81 41 GLY B N 1
ATOM 3564 C CA . GLY B 1 41 ? 10.031 -18.219 -25.781 1 94.81 41 GLY B CA 1
ATOM 3565 C C . GLY B 1 41 ? 10.492 -18.938 -24.531 1 94.81 41 GLY B C 1
ATOM 3566 O O . GLY B 1 41 ? 10.164 -20.109 -24.312 1 94.81 41 GLY B O 1
ATOM 3567 N N . GLU B 1 42 ? 11.25 -18.203 -23.734 1 94.88 42 GLU B N 1
ATOM 3568 C CA . GLU B 1 42 ? 11.758 -18.797 -22.5 1 94.88 42 GLU B CA 1
ATOM 3569 C C . GLU B 1 42 ? 11.023 -18.25 -21.281 1 94.88 42 GLU B C 1
ATOM 3571 O O . GLU B 1 42 ? 10.25 -17.297 -21.391 1 94.88 42 GLU B O 1
ATOM 3576 N N . VAL B 1 43 ? 11.273 -18.875 -20.203 1 94.44 43 VAL B N 1
ATOM 3577 C CA . VAL B 1 43 ? 10.633 -18.484 -18.969 1 94.44 43 VAL B CA 1
ATOM 3578 C C . VAL B 1 43 ? 11.141 -17.109 -18.531 1 94.44 43 VAL B C 1
ATOM 3580 O O . VAL B 1 43 ? 12.297 -16.75 -18.797 1 94.44 43 VAL B O 1
ATOM 3583 N N . GLN B 1 44 ? 10.266 -16.312 -17.953 1 93.5 44 GLN B N 1
ATOM 3584 C CA . GLN B 1 44 ? 10.633 -15.062 -17.312 1 93.5 44 GLN B CA 1
ATOM 3585 C C . GLN B 1 44 ? 11.047 -15.289 -15.867 1 93.5 44 GLN B C 1
ATOM 3587 O O . GLN B 1 44 ? 10.352 -15.969 -15.109 1 93.5 44 GLN B O 1
ATOM 3592 N N . TYR B 1 45 ? 12.156 -14.812 -15.484 1 94.94 45 TYR B N 1
ATOM 3593 C CA . TYR B 1 45 ? 12.633 -15.047 -14.125 1 94.94 45 TYR B CA 1
ATOM 3594 C C . TYR B 1 45 ? 13.578 -13.945 -13.672 1 94.94 45 TYR B C 1
ATOM 3596 O O . TYR B 1 45 ? 14 -13.109 -14.484 1 94.94 45 TYR B O 1
ATOM 3604 N N . GLN B 1 46 ? 13.805 -13.852 -12.398 1 96.06 46 GLN B N 1
ATOM 3605 C CA . GLN B 1 46 ? 14.891 -13.062 -11.812 1 96.06 46 GLN B CA 1
ATOM 3606 C C . GLN B 1 46 ? 15.961 -13.969 -11.211 1 96.06 46 GLN B C 1
ATOM 3608 O O . GLN B 1 46 ? 15.648 -15 -10.609 1 96.06 46 GLN B O 1
ATOM 3613 N N . GLN B 1 47 ? 17.172 -13.633 -11.461 1 97.56 47 GLN B N 1
ATOM 3614 C CA . GLN B 1 47 ? 18.281 -14.391 -10.883 1 97.56 47 GLN B CA 1
ATOM 3615 C C . GLN B 1 47 ? 19.234 -13.477 -10.125 1 97.56 47 GLN B C 1
ATOM 3617 O O . GLN B 1 47 ? 19.531 -12.367 -10.578 1 97.56 47 GLN B O 1
ATOM 3622 N N . PHE B 1 48 ? 19.656 -13.938 -9.031 1 98.25 48 PHE B N 1
ATOM 3623 C CA . PHE B 1 48 ? 20.625 -13.211 -8.227 1 98.25 48 PHE B CA 1
ATOM 3624 C C . PHE B 1 48 ? 21.766 -14.117 -7.793 1 98.25 48 PHE B C 1
ATOM 3626 O O . PHE B 1 48 ? 21.531 -15.242 -7.34 1 98.25 48 PHE B O 1
ATOM 3633 N N . PRO B 1 49 ? 22.969 -13.82 -7.883 1 97.88 49 PRO B N 1
ATOM 3634 C CA . PRO B 1 49 ? 23.422 -12.609 -8.57 1 97.88 49 PRO B CA 1
ATOM 3635 C C . PRO B 1 49 ? 23.328 -12.727 -10.094 1 97.88 49 PRO B C 1
ATOM 3637 O O . PRO B 1 49 ? 23.203 -13.828 -10.625 1 97.88 49 PRO B O 1
ATOM 3640 N N . SER B 1 50 ? 23.312 -11.641 -10.773 1 96.38 50 SER B N 1
ATOM 3641 C CA . SER B 1 50 ? 23.312 -11.547 -12.227 1 96.38 50 SER B CA 1
ATOM 3642 C C . SER B 1 50 ? 23.844 -10.195 -12.695 1 96.38 50 SER B C 1
ATOM 3644 O O . SER B 1 50 ? 24.266 -9.375 -11.883 1 96.38 50 SER B O 1
ATOM 3646 N N . GLU B 1 51 ? 23.891 -10 -14.039 1 93.94 51 GLU B N 1
ATOM 3647 C CA . GLU B 1 51 ? 24.281 -8.703 -14.586 1 93.94 51 GLU B CA 1
ATOM 3648 C C . GLU B 1 51 ? 23.266 -7.629 -14.25 1 93.94 51 GLU B C 1
ATOM 3650 O O . GLU B 1 51 ? 23.625 -6.508 -13.891 1 93.94 51 GLU B O 1
ATOM 3655 N N . SER B 1 52 ? 21.984 -8.047 -14.273 1 91.75 52 SER B N 1
ATOM 3656 C CA . SER B 1 52 ? 20.906 -7.109 -14.008 1 91.75 52 SER B CA 1
ATOM 3657 C C . SER B 1 52 ? 20.922 -6.648 -12.555 1 91.75 52 SER B C 1
ATOM 3659 O O . SER B 1 52 ? 20.516 -5.52 -12.258 1 91.75 52 SER B O 1
ATOM 3661 N N . SER B 1 53 ? 21.359 -7.488 -11.656 1 94.56 53 SER B N 1
ATOM 3662 C CA . SER B 1 53 ? 21.438 -7.125 -10.25 1 94.56 53 SER B CA 1
ATOM 3663 C C . SER B 1 53 ? 22.797 -6.504 -9.906 1 94.56 53 SER B C 1
ATOM 3665 O O . SER B 1 53 ? 23.062 -6.203 -8.742 1 94.56 53 SER B O 1
ATOM 3667 N N . LYS B 1 54 ? 23.719 -6.402 -10.977 1 93.5 54 LYS B N 1
ATOM 3668 C CA . LYS B 1 54 ? 25.062 -5.867 -10.82 1 93.5 54 LYS B CA 1
ATOM 3669 C C . LYS B 1 54 ? 25.859 -6.68 -9.805 1 93.5 54 LYS B C 1
ATOM 3671 O O . LYS B 1 54 ? 26.609 -6.117 -9 1 93.5 54 LYS B O 1
ATOM 3676 N N . GLY B 1 55 ? 25.547 -7.977 -9.805 1 96 55 GLY B N 1
ATOM 3677 C CA . GLY B 1 55 ? 26.312 -8.898 -8.977 1 96 55 GLY B CA 1
ATOM 3678 C C . GLY B 1 55 ? 25.797 -8.984 -7.547 1 96 55 GLY B C 1
ATOM 3679 O O . GLY B 1 55 ? 26.406 -9.633 -6.699 1 96 55 GLY B O 1
ATOM 3680 N N . ARG B 1 56 ? 24.703 -8.344 -7.219 1 97.25 56 ARG B N 1
ATOM 3681 C CA . ARG B 1 56 ? 24.172 -8.328 -5.859 1 97.25 56 ARG B CA 1
ATOM 3682 C C . ARG B 1 56 ? 23.328 -9.57 -5.586 1 97.25 56 ARG B C 1
ATOM 3684 O O . ARG B 1 56 ? 22.75 -10.148 -6.508 1 97.25 56 ARG B O 1
ATOM 3691 N N . LEU B 1 57 ? 23.312 -9.938 -4.336 1 98.56 57 LEU B N 1
ATOM 3692 C CA . LEU B 1 57 ? 22.531 -11.07 -3.85 1 98.56 57 LEU B CA 1
ATOM 3693 C C . LEU B 1 57 ? 21.141 -10.617 -3.418 1 98.56 57 LEU B C 1
ATOM 3695 O O . LEU B 1 57 ? 20.938 -9.453 -3.053 1 98.56 57 LEU B O 1
ATOM 3699 N N . LEU B 1 58 ? 20.234 -11.555 -3.518 1 98.56 58 LEU B N 1
ATOM 3700 C CA . LEU B 1 58 ? 18.906 -11.32 -2.959 1 98.56 58 LEU B CA 1
ATOM 3701 C C . LEU B 1 58 ? 18.906 -11.562 -1.454 1 98.56 58 LEU B C 1
ATOM 3703 O O . LEU B 1 58 ? 19.422 -12.578 -0.983 1 98.56 58 LEU B O 1
ATOM 3707 N N . CYS B 1 59 ? 18.453 -10.625 -0.718 1 98.56 59 CYS B N 1
ATOM 3708 C CA . CYS B 1 59 ? 18.219 -10.758 0.717 1 98.56 59 CYS B CA 1
ATOM 3709 C C . CYS B 1 59 ? 16.75 -10.586 1.061 1 98.56 59 CYS B C 1
ATOM 3711 O O . CYS B 1 59 ? 16.078 -9.719 0.494 1 98.56 59 CYS B O 1
ATOM 3713 N N . LEU B 1 60 ? 16.25 -11.445 1.921 1 98.25 60 LEU B N 1
ATOM 3714 C CA . LEU B 1 60 ? 14.875 -11.367 2.383 1 98.25 60 LEU B CA 1
ATOM 3715 C C . LEU B 1 60 ? 14.82 -11.078 3.879 1 98.25 60 LEU B C 1
ATOM 3717 O O . LEU B 1 60 ? 15.727 -11.453 4.621 1 98.25 60 LEU B O 1
ATOM 3721 N N . LYS B 1 61 ? 13.836 -10.359 4.27 1 97.44 61 LYS B N 1
ATOM 3722 C CA . LYS B 1 61 ? 13.602 -10.039 5.672 1 97.44 61 LYS B CA 1
ATOM 3723 C C . LYS B 1 61 ? 12.109 -10.125 6.012 1 97.44 61 LYS B C 1
ATOM 3725 O O . LYS B 1 61 ? 11.273 -9.602 5.273 1 97.44 61 LYS B O 1
ATOM 3730 N N . GLY B 1 62 ? 11.844 -10.805 7.094 1 95.88 62 GLY B N 1
ATOM 3731 C CA . GLY B 1 62 ? 10.461 -11.008 7.5 1 95.88 62 GLY B CA 1
ATOM 3732 C C . GLY B 1 62 ? 9.953 -12.406 7.199 1 95.88 62 GLY B C 1
ATOM 3733 O O . GLY B 1 62 ? 10.367 -13.023 6.215 1 95.88 62 GLY B O 1
ATOM 3734 N N . LYS B 1 63 ? 9.086 -12.922 7.969 1 96.19 63 LYS B N 1
ATOM 3735 C CA . LYS B 1 63 ? 8.516 -14.258 7.781 1 96.19 63 LYS B CA 1
ATOM 3736 C C . LYS B 1 63 ? 7.012 -14.258 8.055 1 96.19 63 LYS B C 1
ATOM 3738 O O . LYS B 1 63 ? 6.48 -15.211 8.625 1 96.19 63 LYS B O 1
ATOM 3743 N N . GLU B 1 64 ? 6.371 -13.133 7.73 1 95.31 64 GLU B N 1
ATOM 3744 C CA . GLU B 1 64 ? 4.938 -12.984 7.957 1 95.31 64 GLU B CA 1
ATOM 3745 C C . GLU B 1 64 ? 4.133 -13.93 7.062 1 95.31 64 GLU B C 1
ATOM 3747 O O . GLU B 1 64 ? 4.391 -14.016 5.859 1 95.31 64 GLU B O 1
ATOM 3752 N N . THR B 1 65 ? 3.107 -14.602 7.629 1 95.62 65 THR B N 1
ATOM 3753 C CA . THR B 1 65 ? 2.307 -15.578 6.895 1 95.62 65 THR B CA 1
ATOM 3754 C C . THR B 1 65 ? 0.899 -15.039 6.645 1 95.62 65 THR B C 1
ATOM 3756 O O . THR B 1 65 ? 0.095 -15.68 5.969 1 95.62 65 THR B O 1
ATOM 3759 N N . HIS B 1 66 ? 0.566 -13.859 7.156 1 94.44 66 HIS B N 1
ATOM 3760 C CA . HIS B 1 66 ? -0.802 -13.367 7.043 1 94.44 66 HIS B CA 1
ATOM 3761 C C . HIS B 1 66 ? -0.851 -12.047 6.281 1 94.44 66 HIS B C 1
ATOM 3763 O O . HIS B 1 66 ? -1.848 -11.742 5.621 1 94.44 66 HIS B O 1
ATOM 3769 N N . ASP B 1 67 ? 0.202 -11.234 6.418 1 92.5 67 ASP B N 1
ATOM 3770 C CA . ASP B 1 67 ? 0.29 -9.961 5.707 1 92.5 67 ASP B CA 1
ATOM 3771 C C . ASP B 1 67 ? 1.635 -9.82 5 1 92.5 67 ASP B C 1
ATOM 3773 O O . ASP B 1 67 ? 2.635 -9.453 5.621 1 92.5 67 ASP B O 1
ATOM 3777 N N . GLY B 1 68 ? 1.595 -9.977 3.727 1 93.25 68 GLY B N 1
ATOM 3778 C CA . GLY B 1 68 ? 2.799 -10.039 2.914 1 93.25 68 GLY B CA 1
ATOM 3779 C C . GLY B 1 68 ? 3.508 -8.703 2.795 1 93.25 68 GLY B C 1
ATOM 3780 O O . GLY B 1 68 ? 4.66 -8.641 2.361 1 93.25 68 GLY B O 1
ATOM 3781 N N . SER B 1 69 ? 2.857 -7.59 3.131 1 91.38 69 SER B N 1
ATOM 3782 C CA . SER B 1 69 ? 3.467 -6.27 3.008 1 91.38 69 SER B CA 1
ATOM 3783 C C . SER B 1 69 ? 4.566 -6.066 4.043 1 91.38 69 SER B C 1
ATOM 3785 O O . SER B 1 69 ? 5.375 -5.141 3.932 1 91.38 69 SER B O 1
ATOM 3787 N N . TRP B 1 70 ? 4.652 -6.934 5.012 1 93.44 70 TRP B N 1
ATOM 3788 C CA . TRP B 1 70 ? 5.652 -6.816 6.066 1 93.44 70 TRP B CA 1
ATOM 3789 C C . TRP B 1 70 ? 6.871 -7.684 5.766 1 93.44 70 TRP B C 1
ATOM 3791 O O . TRP B 1 70 ? 7.832 -7.703 6.531 1 93.44 70 TRP B O 1
ATOM 3801 N N . ASN B 1 71 ? 6.781 -8.5 4.797 1 96.31 71 ASN B N 1
ATOM 3802 C CA . ASN B 1 71 ? 7.961 -9.164 4.25 1 96.31 71 ASN B CA 1
ATOM 3803 C C . ASN B 1 71 ? 8.664 -8.297 3.211 1 96.31 71 ASN B C 1
ATOM 3805 O O . ASN B 1 71 ? 8.016 -7.566 2.461 1 96.31 71 ASN B O 1
ATOM 3809 N N . SER B 1 72 ? 9.977 -8.344 3.232 1 96.69 72 SER B N 1
ATOM 3810 C CA . SER B 1 72 ? 10.703 -7.398 2.393 1 96.69 72 SER B CA 1
ATOM 3811 C C . SER B 1 72 ? 11.906 -8.055 1.729 1 96.69 72 SER B C 1
ATOM 3813 O O . SER B 1 72 ? 12.281 -9.18 2.074 1 96.69 72 SER B O 1
ATOM 3815 N N . TYR B 1 73 ? 12.391 -7.41 0.705 1 97.19 73 TYR B N 1
ATOM 3816 C CA . TYR B 1 73 ? 13.57 -7.871 -0.019 1 97.19 73 TYR B CA 1
ATOM 3817 C C . TYR B 1 73 ? 14.531 -6.719 -0.283 1 97.19 73 TYR B C 1
ATOM 3819 O O . TYR B 1 73 ? 14.125 -5.551 -0.294 1 97.19 73 TYR B O 1
ATOM 3827 N N . ALA B 1 74 ? 15.781 -7.043 -0.434 1 97.5 74 ALA B N 1
ATOM 3828 C CA . ALA B 1 74 ? 16.844 -6.105 -0.778 1 97.5 74 ALA B CA 1
ATOM 3829 C C . ALA B 1 74 ? 17.969 -6.805 -1.541 1 97.5 74 ALA B C 1
ATOM 3831 O O . ALA B 1 74 ? 17.984 -8.031 -1.645 1 97.5 74 ALA B O 1
ATOM 3832 N N . LEU B 1 75 ? 18.734 -6.051 -2.162 1 97.44 75 LEU B N 1
ATOM 3833 C CA . LEU B 1 75 ? 19.938 -6.555 -2.82 1 97.44 75 LEU B CA 1
ATOM 3834 C C . LEU B 1 75 ? 21.188 -6.074 -2.104 1 97.44 75 LEU B C 1
ATOM 3836 O O . LEU B 1 75 ? 21.25 -4.93 -1.65 1 97.44 75 LEU B O 1
ATOM 3840 N N . ALA B 1 76 ? 22.156 -6.887 -1.957 1 97.5 76 ALA B N 1
ATOM 3841 C CA . ALA B 1 76 ? 23.406 -6.551 -1.294 1 97.5 76 ALA B CA 1
ATOM 3842 C C . ALA B 1 76 ? 24.594 -7.242 -1.972 1 97.5 76 ALA B C 1
ATOM 3844 O O . ALA B 1 76 ? 24.469 -8.375 -2.443 1 97.5 76 ALA B O 1
ATOM 3845 N N . TRP B 1 77 ? 25.688 -6.562 -2.049 1 96.81 77 TRP B N 1
ATOM 3846 C CA . TRP B 1 77 ? 26.891 -7.195 -2.57 1 96.81 77 TRP B CA 1
ATOM 3847 C C . TRP B 1 77 ? 27.422 -8.242 -1.597 1 96.81 77 TRP B C 1
ATOM 3849 O O . TRP B 1 77 ? 27.312 -8.078 -0.379 1 96.81 77 TRP B O 1
ATOM 3859 N N . PRO B 1 78 ? 27.984 -9.328 -2.139 1 96 78 PRO B N 1
ATOM 3860 C CA . PRO B 1 78 ? 28.469 -10.406 -1.279 1 96 78 PRO B CA 1
ATOM 3861 C C . PRO B 1 78 ? 29.453 -9.922 -0.215 1 96 78 PRO B C 1
ATOM 3863 O O . PRO B 1 78 ? 29.5 -10.477 0.885 1 96 78 PRO B O 1
ATOM 3866 N N . GLU B 1 79 ? 30.219 -8.859 -0.48 1 94.38 79 GLU B N 1
ATOM 3867 C CA . GLU B 1 79 ? 31.234 -8.359 0.448 1 94.38 79 GLU B CA 1
ATOM 3868 C C . GLU B 1 79 ? 30.641 -7.363 1.436 1 94.38 79 GLU B C 1
ATOM 3870 O O . GLU B 1 79 ? 31.312 -6.906 2.355 1 94.38 79 GLU B O 1
ATOM 3875 N N . ALA B 1 80 ? 29.359 -6.984 1.227 1 95.81 80 ALA B N 1
ATOM 3876 C CA . ALA B 1 80 ? 28.719 -5.961 2.051 1 95.81 80 ALA B CA 1
ATOM 3877 C C . ALA B 1 80 ? 27.281 -6.34 2.381 1 95.81 80 ALA B C 1
ATOM 3879 O O . ALA B 1 80 ? 26.359 -5.555 2.152 1 95.81 80 ALA B O 1
ATOM 3880 N N . LEU B 1 81 ? 27.094 -7.484 2.984 1 96.88 81 LEU B N 1
ATOM 3881 C CA . LEU B 1 81 ? 25.766 -7.922 3.395 1 96.88 81 LEU B CA 1
ATOM 3882 C C . LEU B 1 81 ? 25.234 -7.043 4.516 1 96.88 81 LEU B C 1
ATOM 3884 O O . LEU B 1 81 ? 26 -6.422 5.25 1 96.88 81 LEU B O 1
ATOM 3888 N N . PRO B 1 82 ? 23.906 -6.938 4.617 1 95.31 82 PRO B N 1
ATOM 3889 C CA . PRO B 1 82 ? 23.344 -6.145 5.707 1 95.31 82 PRO B CA 1
ATOM 3890 C C . PRO B 1 82 ? 23.812 -6.609 7.082 1 95.31 82 PRO B C 1
ATOM 3892 O O . PRO B 1 82 ? 24.234 -7.758 7.242 1 95.31 82 PRO B O 1
ATOM 3895 N N . ILE B 1 83 ? 23.656 -5.688 8.023 1 90.88 83 ILE B N 1
ATOM 3896 C CA . ILE B 1 83 ? 24.078 -5.965 9.398 1 90.88 83 ILE B CA 1
ATOM 3897 C C . ILE B 1 83 ? 23.297 -7.164 9.938 1 90.88 83 ILE B C 1
ATOM 3899 O O . ILE B 1 83 ? 22.078 -7.246 9.773 1 90.88 83 ILE B O 1
ATOM 3903 N N . ASN B 1 84 ? 23.984 -8.188 10.523 1 92.69 84 ASN B N 1
ATOM 3904 C CA . ASN B 1 84 ? 23.438 -9.375 11.188 1 92.69 84 ASN B CA 1
ATOM 3905 C C . ASN B 1 84 ? 22.781 -10.32 10.18 1 92.69 84 ASN B C 1
ATOM 3907 O O . ASN B 1 84 ? 21.938 -11.125 10.555 1 92.69 84 ASN B O 1
ATOM 3911 N N . ALA B 1 85 ? 23.156 -10.203 8.938 1 96.94 85 ALA B N 1
ATOM 3912 C CA . ALA B 1 85 ? 22.562 -11.055 7.906 1 96.94 85 ALA B CA 1
ATOM 3913 C C . ALA B 1 85 ? 23.125 -12.469 7.973 1 96.94 85 ALA B C 1
ATOM 3915 O O . ALA B 1 85 ? 24.281 -12.664 8.367 1 96.94 85 ALA B O 1
ATOM 3916 N N . THR B 1 86 ? 22.328 -13.422 7.684 1 96.81 86 THR B N 1
ATOM 3917 C CA . THR B 1 86 ? 22.734 -14.797 7.465 1 96.81 86 THR B CA 1
ATOM 3918 C C . THR B 1 86 ? 22.812 -15.117 5.977 1 96.81 86 THR B C 1
ATOM 3920 O O . THR B 1 86 ? 21.906 -14.773 5.219 1 96.81 86 THR B O 1
ATOM 3923 N N . LEU B 1 87 ? 23.938 -15.734 5.559 1 97.81 87 LEU B N 1
ATOM 3924 C CA . LEU B 1 87 ? 24.078 -16.141 4.168 1 97.81 87 LEU B CA 1
ATOM 3925 C C . LEU B 1 87 ? 23.812 -17.641 4.02 1 97.81 87 LEU B C 1
ATOM 3927 O O . LEU B 1 87 ? 24.5 -18.469 4.641 1 97.81 87 LEU B O 1
ATOM 3931 N N . LEU B 1 88 ? 22.828 -17.984 3.297 1 97.88 88 LEU B N 1
ATOM 3932 C CA . LEU B 1 88 ? 22.531 -19.375 3.008 1 97.88 88 LEU B CA 1
ATOM 3933 C C . LEU B 1 88 ? 23.172 -19.812 1.688 1 97.88 88 LEU B C 1
ATOM 3935 O O . LEU B 1 88 ? 22.938 -19.188 0.651 1 97.88 88 LEU B O 1
ATOM 3939 N N . LYS B 1 89 ? 23.922 -20.859 1.722 1 98.19 89 LYS B N 1
ATOM 3940 C CA . LYS B 1 89 ? 24.641 -21.359 0.551 1 98.19 89 LYS B CA 1
ATOM 3941 C C . LYS B 1 89 ? 23.75 -22.234 -0.322 1 98.19 89 LYS B C 1
ATOM 3943 O O . LYS B 1 89 ? 22.734 -22.75 0.149 1 98.19 89 LYS B O 1
ATOM 3948 N N . GLY B 1 90 ? 24.125 -22.297 -1.665 1 98.25 90 GLY B N 1
ATOM 3949 C CA . GLY B 1 90 ? 23.391 -23.125 -2.609 1 98.25 90 GLY B CA 1
ATOM 3950 C C . GLY B 1 90 ? 22.344 -22.359 -3.387 1 98.25 90 GLY B C 1
ATOM 3951 O O . GLY B 1 90 ? 22.25 -21.125 -3.27 1 98.25 90 GLY B O 1
ATOM 3952 N N . LEU B 1 91 ? 21.625 -23.047 -4.219 1 98.62 91 LEU B N 1
ATOM 3953 C CA . LEU B 1 91 ? 20.594 -22.469 -5.07 1 98.62 91 LEU B CA 1
ATOM 3954 C C . LEU B 1 91 ? 19.25 -22.422 -4.344 1 98.62 91 LEU B C 1
ATOM 3956 O O . LEU B 1 91 ? 18.812 -23.438 -3.791 1 98.62 91 LEU B O 1
ATOM 3960 N N . THR B 1 92 ? 18.656 -21.219 -4.273 1 98.81 92 THR B N 1
ATOM 3961 C CA . THR B 1 92 ? 17.344 -21.031 -3.668 1 98.81 92 THR B CA 1
ATOM 3962 C C . THR B 1 92 ? 16.297 -20.703 -4.73 1 98.81 92 THR B C 1
ATOM 3964 O O . THR B 1 92 ? 16.484 -19.766 -5.516 1 98.81 92 THR B O 1
ATOM 3967 N N . PHE B 1 93 ? 15.289 -21.5 -4.812 1 98.88 93 PHE B N 1
ATOM 3968 C CA . PHE B 1 93 ? 14.133 -21.172 -5.641 1 98.88 93 PHE B CA 1
ATOM 3969 C C . PHE B 1 93 ? 13.109 -20.375 -4.848 1 98.88 93 PHE B C 1
ATOM 3971 O O . PHE B 1 93 ? 12.641 -20.812 -3.795 1 98.88 93 PHE B O 1
ATOM 3978 N N . VAL B 1 94 ? 12.797 -19.188 -5.289 1 98.75 94 VAL B N 1
ATOM 3979 C CA . VAL B 1 94 ? 11.766 -18.344 -4.684 1 98.75 94 VAL B CA 1
ATOM 3980 C C . VAL B 1 94 ? 10.531 -18.312 -5.582 1 98.75 94 VAL B C 1
ATOM 3982 O O . VAL B 1 94 ? 10.578 -17.766 -6.688 1 98.75 94 VAL B O 1
ATOM 3985 N N . SER B 1 95 ? 9.422 -18.797 -5.086 1 98.06 95 SER B N 1
ATOM 3986 C CA . SER B 1 95 ? 8.203 -18.938 -5.887 1 98.06 95 SER B CA 1
ATOM 3987 C C . SER B 1 95 ? 7.117 -17.984 -5.402 1 98.06 95 SER B C 1
ATOM 3989 O O . SER B 1 95 ? 6.82 -17.922 -4.207 1 98.06 95 SER B O 1
ATOM 3991 N N . TYR B 1 96 ? 6.672 -17.25 -6.324 1 95.62 96 TYR B N 1
ATOM 3992 C CA . TYR B 1 96 ? 5.445 -16.5 -6.074 1 95.62 96 TYR B CA 1
ATOM 3993 C C . TYR B 1 96 ? 4.266 -17.141 -6.797 1 95.62 96 TYR B C 1
ATOM 3995 O O . TYR B 1 96 ? 4.332 -17.391 -8 1 95.62 96 TYR B O 1
ATOM 4003 N N . ASN B 1 97 ? 3.219 -17.391 -6.031 1 93.12 97 ASN B N 1
ATOM 4004 C CA . ASN B 1 97 ? 1.972 -17.922 -6.57 1 93.12 97 ASN B CA 1
ATOM 4005 C C . ASN B 1 97 ? 0.78 -17.047 -6.191 1 93.12 97 ASN B C 1
ATOM 4007 O O . ASN B 1 97 ? 0.53 -16.812 -5.008 1 93.12 97 ASN B O 1
ATOM 4011 N N . HIS B 1 98 ? 0.051 -16.578 -7.184 1 89.19 98 HIS B N 1
ATOM 4012 C CA . HIS B 1 98 ? -1.099 -15.719 -6.938 1 89.19 98 HIS B CA 1
ATOM 4013 C C . HIS B 1 98 ? -2.213 -16.484 -6.223 1 89.19 98 HIS B C 1
ATOM 4015 O O . HIS B 1 98 ? -3.041 -15.867 -5.535 1 89.19 98 HIS B O 1
ATOM 4021 N N . TYR B 1 99 ? -2.246 -17.766 -6.297 1 91.44 99 TYR B N 1
ATOM 4022 C CA . TYR B 1 99 ? -3.324 -18.578 -5.75 1 91.44 99 TYR B CA 1
ATOM 4023 C C . TYR B 1 99 ? -2.859 -19.344 -4.512 1 91.44 99 TYR B C 1
ATOM 4025 O O . TYR B 1 99 ? -2.816 -18.781 -3.414 1 91.44 99 TYR B O 1
ATOM 4033 N N . ASN B 1 100 ? -2.428 -20.531 -4.629 1 93.62 100 ASN B N 1
ATOM 4034 C CA . ASN B 1 100 ? -1.928 -21.328 -3.512 1 93.62 100 ASN B CA 1
ATOM 4035 C C . ASN B 1 100 ? -1.119 -22.531 -3.992 1 93.62 100 ASN B C 1
ATOM 4037 O O . ASN B 1 100 ? -1.006 -22.766 -5.199 1 93.62 100 ASN B O 1
ATOM 4041 N N . TYR B 1 101 ? -0.548 -23.219 -3.059 1 97.06 101 TYR B N 1
ATOM 4042 C CA . TYR B 1 101 ? 0.268 -24.375 -3.391 1 97.06 101 TYR B CA 1
ATOM 4043 C C . TYR B 1 101 ? -0.44 -25.672 -3.002 1 97.06 101 TYR B C 1
ATOM 4045 O O . TYR B 1 101 ? 0.111 -26.766 -3.168 1 97.06 101 TYR B O 1
ATOM 4053 N N . ASP B 1 102 ? -1.636 -25.516 -2.545 1 95.75 102 ASP B N 1
ATOM 4054 C CA . ASP B 1 102 ? -2.406 -26.688 -2.131 1 95.75 102 ASP B CA 1
ATOM 4055 C C . ASP B 1 102 ? -3.139 -27.312 -3.318 1 95.75 102 ASP B C 1
ATOM 4057 O O . ASP B 1 102 ? -3.227 -28.531 -3.43 1 95.75 102 ASP B O 1
ATOM 4061 N N . ASN B 1 103 ? -3.766 -26.422 -4.098 1 95.62 103 ASN B N 1
ATOM 4062 C CA . ASN B 1 103 ? -4.395 -26.875 -5.336 1 95.62 103 ASN B CA 1
ATOM 4063 C C . ASN B 1 103 ? -3.355 -27.344 -6.348 1 95.62 103 ASN B C 1
ATOM 4065 O O . ASN B 1 103 ? -2.42 -26.625 -6.676 1 95.62 103 ASN B O 1
ATOM 4069 N N . ILE B 1 104 ? -3.51 -28.484 -6.914 1 96.12 104 ILE B N 1
ATOM 4070 C CA . ILE B 1 104 ? -2.447 -29.109 -7.691 1 96.12 104 ILE B CA 1
ATOM 4071 C C . ILE B 1 104 ? -2.277 -28.375 -9.016 1 96.12 104 ILE B C 1
ATOM 4073 O O . ILE B 1 104 ? -1.168 -28.297 -9.555 1 96.12 104 ILE B O 1
ATOM 4077 N N . TRP B 1 105 ? -3.32 -27.797 -9.539 1 96.5 105 TRP B N 1
ATOM 4078 C CA . TRP B 1 105 ? -3.166 -27.016 -10.758 1 96.5 105 TRP B CA 1
ATOM 4079 C C . TRP B 1 105 ? -2.396 -25.734 -10.477 1 96.5 105 TRP B C 1
ATOM 4081 O O . TRP B 1 105 ? -1.436 -25.406 -11.18 1 96.5 105 TRP B O 1
ATOM 4091 N N . HIS B 1 106 ? -2.807 -25.031 -9.477 1 95.94 106 HIS B N 1
ATOM 4092 C CA . HIS B 1 106 ? -2.127 -23.797 -9.109 1 95.94 106 HIS B CA 1
ATOM 4093 C C . HIS B 1 106 ? -0.669 -24.047 -8.75 1 95.94 106 HIS B C 1
ATOM 4095 O O . HIS B 1 106 ? 0.22 -23.297 -9.156 1 95.94 106 HIS B O 1
ATOM 4101 N N . GLY B 1 107 ? -0.469 -25.078 -8 1 97.38 107 GLY B N 1
ATOM 4102 C CA . GLY B 1 107 ? 0.89 -25.453 -7.645 1 97.38 107 GLY B CA 1
ATOM 4103 C C . GLY B 1 107 ? 1.747 -25.812 -8.844 1 97.38 107 GLY B C 1
ATOM 4104 O O . GLY B 1 107 ? 2.875 -25.328 -8.969 1 97.38 107 GLY B O 1
ATOM 4105 N N . LEU B 1 108 ? 1.196 -26.625 -9.711 1 97.94 108 LEU B N 1
ATOM 4106 C CA . LEU B 1 108 ? 1.943 -27.031 -10.898 1 97.94 108 LEU B CA 1
ATOM 4107 C C . LEU B 1 108 ? 2.301 -25.828 -11.766 1 97.94 108 LEU B C 1
ATOM 4109 O O . LEU B 1 108 ? 3.438 -25.719 -12.227 1 97.94 108 LEU B O 1
ATOM 4113 N N . SER B 1 109 ? 1.35 -24.953 -11.938 1 95.88 109 SER B N 1
ATOM 4114 C CA . SER B 1 109 ? 1.58 -23.781 -12.773 1 95.88 109 SER B CA 1
ATOM 4115 C C . SER B 1 109 ? 2.74 -22.953 -12.242 1 95.88 109 SER B C 1
ATOM 4117 O O . SER B 1 109 ? 3.486 -22.344 -13.016 1 95.88 109 SER B O 1
ATOM 4119 N N . ALA B 1 110 ? 2.9 -22.938 -10.953 1 96.62 110 ALA B N 1
ATOM 4120 C CA . ALA B 1 110 ? 3.973 -22.156 -10.328 1 96.62 110 ALA B CA 1
ATOM 4121 C C . ALA B 1 110 ? 5.309 -22.891 -10.43 1 96.62 110 ALA B C 1
ATOM 4123 O O . ALA B 1 110 ? 6.371 -22.281 -10.359 1 96.62 110 ALA B O 1
ATOM 4124 N N . MET B 1 111 ? 5.277 -24.219 -10.602 1 97.44 111 MET B N 1
ATOM 4125 C CA . MET B 1 111 ? 6.492 -25.031 -10.578 1 97.44 111 MET B CA 1
ATOM 4126 C C . MET B 1 111 ? 7.07 -25.172 -11.984 1 97.44 111 MET B C 1
ATOM 4128 O O . MET B 1 111 ? 8.289 -25.281 -12.148 1 97.44 111 MET B O 1
ATOM 4132 N N . VAL B 1 112 ? 6.242 -25.094 -13.008 1 98 112 VAL B N 1
ATOM 4133 C CA . VAL B 1 112 ? 6.629 -25.391 -14.383 1 98 112 VAL B CA 1
ATOM 4134 C C . VAL B 1 112 ? 7.773 -24.453 -14.797 1 98 112 VAL B C 1
ATOM 4136 O O . VAL B 1 112 ? 8.766 -24.906 -15.375 1 98 112 VAL B O 1
ATOM 4139 N N . PRO B 1 113 ? 7.727 -23.172 -14.453 1 97.56 113 PRO B N 1
ATOM 4140 C CA . PRO B 1 113 ? 8.828 -22.297 -14.867 1 97.56 113 PRO B CA 1
ATOM 4141 C C . PRO B 1 113 ? 10.164 -22.703 -14.234 1 97.56 113 PRO B C 1
ATOM 4143 O O . PRO B 1 113 ? 11.219 -22.562 -14.859 1 97.56 113 PRO B O 1
ATOM 4146 N N . PHE B 1 114 ? 10.148 -23.156 -13.016 1 98.5 114 PHE B N 1
ATOM 4147 C CA . PHE B 1 114 ? 11.375 -23.609 -12.367 1 98.5 114 PHE B CA 1
ATOM 4148 C C . PHE B 1 114 ? 11.961 -24.828 -13.094 1 98.5 114 PHE B C 1
ATOM 4150 O O . PHE B 1 114 ? 13.18 -24.938 -13.242 1 98.5 114 PHE B O 1
ATOM 4157 N N . VAL B 1 115 ? 11.094 -25.719 -13.531 1 98.38 115 VAL B N 1
ATOM 4158 C CA . VAL B 1 115 ? 11.539 -26.906 -14.25 1 98.38 115 VAL B CA 1
ATOM 4159 C C . VAL B 1 115 ? 12.156 -26.5 -15.586 1 98.38 115 VAL B C 1
ATOM 4161 O O . VAL B 1 115 ? 13.195 -27.047 -15.984 1 98.38 115 VAL B O 1
ATOM 4164 N N . SER B 1 116 ? 11.492 -25.594 -16.234 1 97.88 116 SER B N 1
ATOM 4165 C CA . SER B 1 116 ? 12.055 -25.094 -17.484 1 97.88 116 SER B CA 1
ATOM 4166 C C . SER B 1 116 ? 13.438 -24.484 -17.266 1 97.88 116 SER B C 1
ATOM 4168 O O . SER B 1 116 ? 14.367 -24.766 -18.031 1 97.88 116 SER B O 1
ATOM 4170 N N . TRP B 1 117 ? 13.555 -23.641 -16.266 1 97.62 117 TRP B N 1
ATOM 4171 C CA . TRP B 1 117 ? 14.844 -23.031 -15.914 1 97.62 117 TRP B CA 1
ATOM 4172 C C . TRP B 1 117 ? 15.875 -24.109 -15.594 1 97.62 117 TRP B C 1
ATOM 4174 O O . TRP B 1 117 ? 17.016 -24.031 -16.062 1 97.62 117 TRP B O 1
ATOM 4184 N N . HIS B 1 118 ? 15.516 -25.109 -14.805 1 97.75 118 HIS B N 1
ATOM 4185 C CA . HIS B 1 118 ? 16.359 -26.25 -14.43 1 97.75 118 HIS B CA 1
ATOM 4186 C C . HIS B 1 118 ? 16.922 -26.938 -15.656 1 97.75 118 HIS B C 1
ATOM 4188 O O . HIS B 1 118 ? 18.141 -27.156 -15.75 1 97.75 118 HIS B O 1
ATOM 4194 N N . ARG B 1 119 ? 16.062 -27.203 -16.578 1 96.44 119 ARG B N 1
ATOM 4195 C CA . ARG B 1 119 ? 16.453 -27.922 -17.797 1 96.44 119 ARG B CA 1
ATOM 4196 C C . ARG B 1 119 ? 17.453 -27.094 -18.609 1 96.44 119 ARG B C 1
ATOM 4198 O O . ARG B 1 119 ? 18.359 -27.641 -19.219 1 96.44 119 ARG B O 1
ATOM 4205 N N . ARG B 1 120 ? 17.312 -25.781 -18.547 1 95.44 120 ARG B N 1
ATOM 4206 C CA . ARG B 1 120 ? 18.109 -24.906 -19.406 1 95.44 120 ARG B CA 1
ATOM 4207 C C . ARG B 1 120 ? 19.375 -24.453 -18.688 1 95.44 120 ARG B C 1
ATOM 4209 O O . ARG B 1 120 ? 20.234 -23.797 -19.281 1 95.44 120 ARG B O 1
ATOM 4216 N N . ASN B 1 121 ? 19.516 -24.766 -17.438 1 96.31 121 ASN B N 1
ATOM 4217 C CA . ASN B 1 121 ? 20.641 -24.297 -16.641 1 96.31 121 ASN B CA 1
ATOM 4218 C C . ASN B 1 121 ? 21.406 -25.469 -16.016 1 96.31 121 ASN B C 1
ATOM 4220 O O . ASN B 1 121 ? 21.672 -25.453 -14.805 1 96.31 121 ASN B O 1
ATOM 4224 N N . GLY B 1 122 ? 21.703 -26.516 -16.922 1 95.06 122 GLY B N 1
ATOM 4225 C CA . GLY B 1 122 ? 22.547 -27.625 -16.516 1 95.06 122 GLY B CA 1
ATOM 4226 C C . GLY B 1 122 ? 21.875 -28.562 -15.539 1 95.06 122 GLY B C 1
ATOM 4227 O O . GLY B 1 122 ? 22.547 -29.266 -14.781 1 95.06 122 GLY B O 1
ATOM 4228 N N . CYS B 1 123 ? 20.5 -28.484 -15.422 1 97.12 123 CYS B N 1
ATOM 4229 C CA . CYS B 1 123 ? 19.719 -29.344 -14.539 1 97.12 123 CYS B CA 1
ATOM 4230 C C . CYS B 1 123 ? 20.125 -29.156 -13.086 1 97.12 123 CYS B C 1
ATOM 4232 O O . CYS B 1 123 ? 20.188 -30.125 -12.328 1 97.12 123 CYS B O 1
ATOM 4234 N N . GLU B 1 124 ? 20.531 -27.844 -12.797 1 96.88 124 GLU B N 1
ATOM 4235 C CA . GLU B 1 124 ? 20.828 -27.5 -11.406 1 96.88 124 GLU B CA 1
ATOM 4236 C C . GLU B 1 124 ? 19.578 -27.578 -10.531 1 96.88 124 GLU B C 1
ATOM 4238 O O . GLU B 1 124 ? 18.516 -27.094 -10.914 1 96.88 124 GLU B O 1
ATOM 4243 N N . SER B 1 125 ? 19.734 -28.281 -9.367 1 97.12 125 SER B N 1
ATOM 4244 C CA . SER B 1 125 ? 18.594 -28.438 -8.461 1 97.12 125 SER B CA 1
ATOM 4245 C C . SER B 1 125 ? 18.719 -27.5 -7.262 1 97.12 125 SER B C 1
ATOM 4247 O O . SER B 1 125 ? 19.828 -27.219 -6.801 1 97.12 125 SER B O 1
ATOM 4249 N N . PRO B 1 126 ? 17.656 -27.031 -6.727 1 98.12 126 PRO B N 1
ATOM 4250 C CA . PRO B 1 126 ? 17.703 -26.109 -5.59 1 98.12 126 PRO B CA 1
ATOM 4251 C C . PRO B 1 126 ? 18 -26.812 -4.27 1 98.12 126 PRO B C 1
ATOM 4253 O O . PRO B 1 126 ? 17.562 -27.938 -4.055 1 98.12 126 PRO B O 1
ATOM 4256 N N . SER B 1 127 ? 18.703 -26.094 -3.414 1 97.94 127 SER B N 1
ATOM 4257 C CA . SER B 1 127 ? 18.891 -26.547 -2.039 1 97.94 127 SER B CA 1
ATOM 4258 C C . SER B 1 127 ? 17.688 -26.234 -1.176 1 97.94 127 SER B C 1
ATOM 4260 O O . SER B 1 127 ? 17.453 -26.891 -0.156 1 97.94 127 SER B O 1
ATOM 4262 N N . ARG B 1 128 ? 16.906 -25.25 -1.553 1 98.12 128 ARG B N 1
ATOM 4263 C CA . ARG B 1 128 ? 15.742 -24.844 -0.77 1 98.12 128 ARG B CA 1
ATOM 4264 C C . ARG B 1 128 ? 14.719 -24.125 -1.643 1 98.12 128 ARG B C 1
ATOM 4266 O O . ARG B 1 128 ? 15.062 -23.594 -2.705 1 98.12 128 ARG B O 1
ATOM 4273 N N . TRP B 1 129 ? 13.5 -24.203 -1.155 1 98.69 129 TRP B N 1
ATOM 4274 C CA . TRP B 1 129 ? 12.367 -23.484 -1.738 1 98.69 129 TRP B CA 1
ATOM 4275 C C . TRP B 1 129 ? 11.805 -22.453 -0.758 1 98.69 129 TRP B C 1
ATOM 4277 O O . TRP B 1 129 ? 11.68 -22.734 0.437 1 98.69 129 TRP B O 1
ATOM 4287 N N . ILE B 1 130 ? 11.57 -21.297 -1.247 1 98.75 130 ILE B N 1
ATOM 4288 C CA . ILE B 1 130 ? 10.805 -20.297 -0.499 1 98.75 130 ILE B CA 1
ATOM 4289 C C . ILE B 1 130 ? 9.508 -19.984 -1.25 1 98.75 130 ILE B C 1
ATOM 4291 O O . ILE B 1 130 ? 9.547 -19.625 -2.432 1 98.75 130 ILE B O 1
ATOM 4295 N N . LEU B 1 131 ? 8.383 -20.125 -0.583 1 98.56 131 LEU B N 1
ATOM 4296 C CA . LEU B 1 131 ? 7.082 -20 -1.229 1 98.56 131 LEU B CA 1
ATOM 4297 C C . LEU B 1 131 ? 6.34 -18.766 -0.72 1 98.56 131 LEU B C 1
ATOM 4299 O O . LEU B 1 131 ? 6.27 -18.531 0.489 1 98.56 131 LEU B O 1
ATOM 4303 N N . TYR B 1 132 ? 5.848 -18.031 -1.653 1 97.44 132 TYR B N 1
ATOM 4304 C CA . TYR B 1 132 ? 5.062 -16.859 -1.277 1 97.44 132 TYR B CA 1
ATOM 4305 C C . TYR B 1 132 ? 3.711 -16.859 -1.982 1 97.44 132 TYR B C 1
ATOM 4307 O O . TYR B 1 132 ? 3.613 -17.234 -3.15 1 97.44 132 TYR B O 1
ATOM 4315 N N . HIS B 1 133 ? 2.695 -16.469 -1.328 1 95.19 133 HIS B N 1
ATOM 4316 C CA . HIS B 1 133 ? 1.382 -16.062 -1.823 1 95.19 133 HIS B CA 1
ATOM 4317 C C . HIS B 1 133 ? 1.012 -14.664 -1.344 1 95.19 133 HIS B C 1
ATOM 4319 O O . HIS B 1 133 ? 0.844 -14.445 -0.143 1 95.19 133 HIS B O 1
ATOM 4325 N N . TRP B 1 134 ? 0.931 -13.703 -2.258 1 90 134 TRP B N 1
ATOM 4326 C CA . TRP B 1 134 ? 0.65 -12.312 -1.931 1 90 134 TRP B CA 1
ATOM 4327 C C . TRP B 1 134 ? 1.674 -11.766 -0.939 1 90 134 TRP B C 1
ATOM 4329 O O . TRP B 1 134 ? 1.311 -11.109 0.041 1 90 134 TRP B O 1
ATOM 4339 N N . GLY B 1 135 ? 2.947 -12.156 -1.178 1 94.25 135 GLY B N 1
ATOM 4340 C CA . GLY B 1 135 ? 4.023 -11.719 -0.305 1 94.25 135 GLY B CA 1
ATOM 4341 C C . GLY B 1 135 ? 4.043 -12.445 1.028 1 94.25 135 GLY B C 1
ATOM 4342 O O . GLY B 1 135 ? 4.953 -12.242 1.836 1 94.25 135 GLY B O 1
ATOM 4343 N N . GLU B 1 136 ? 3.051 -13.273 1.323 1 96.5 136 GLU B N 1
ATOM 4344 C CA . GLU B 1 136 ? 2.969 -14.047 2.557 1 96.5 136 GLU B CA 1
ATOM 4345 C C . GLU B 1 136 ? 3.756 -15.352 2.441 1 96.5 136 GLU B C 1
ATOM 4347 O O . GLU B 1 136 ? 3.627 -16.078 1.452 1 96.5 136 GLU B O 1
ATOM 4352 N N . LEU B 1 137 ? 4.527 -15.609 3.449 1 97.5 137 LEU B N 1
ATOM 4353 C CA . LEU B 1 137 ? 5.312 -16.844 3.447 1 97.5 137 LEU B CA 1
ATOM 4354 C C . LEU B 1 137 ? 4.406 -18.062 3.557 1 97.5 137 LEU B C 1
ATOM 4356 O O . LEU B 1 137 ? 3.486 -18.094 4.379 1 97.5 137 LEU B O 1
ATOM 4360 N N . ARG B 1 138 ? 4.551 -19 2.686 1 98 138 ARG B N 1
ATOM 4361 C CA . ARG B 1 138 ? 3.84 -20.266 2.736 1 98 138 ARG B CA 1
ATOM 4362 C C . ARG B 1 138 ? 4.777 -21.406 3.141 1 98 138 ARG B C 1
ATOM 4364 O O . ARG B 1 138 ? 5.93 -21.438 2.715 1 98 138 ARG B O 1
ATOM 4371 N N . LEU B 1 139 ? 4.254 -22.312 3.867 1 97.06 139 LEU B N 1
ATOM 4372 C CA . LEU B 1 139 ? 5.125 -23.266 4.543 1 97.06 139 LEU B CA 1
ATOM 4373 C C . LEU B 1 139 ? 4.941 -24.672 3.975 1 97.06 139 LEU B C 1
ATOM 4375 O O . LEU B 1 139 ? 5.672 -25.594 4.34 1 97.06 139 LEU B O 1
ATOM 4379 N N . ASN B 1 140 ? 3.951 -24.797 3.113 1 96.38 140 ASN B N 1
ATOM 4380 C CA . ASN B 1 140 ? 3.674 -26.141 2.604 1 96.38 140 ASN B CA 1
ATOM 4381 C C . ASN B 1 140 ? 3.127 -26.094 1.18 1 96.38 140 ASN B C 1
ATOM 4383 O O . ASN B 1 140 ? 2.764 -25.031 0.682 1 96.38 140 ASN B O 1
ATOM 4387 N N . MET B 1 141 ? 3.232 -27.203 0.552 1 97.12 141 MET B N 1
ATOM 4388 C CA . MET B 1 141 ? 2.566 -27.469 -0.719 1 97.12 141 MET B CA 1
ATOM 4389 C C . MET B 1 141 ? 1.821 -28.797 -0.667 1 97.12 141 MET B C 1
ATOM 4391 O O . MET B 1 141 ? 1.98 -29.578 0.281 1 97.12 141 MET B O 1
ATOM 4395 N N . SER B 1 142 ? 0.99 -29.094 -1.627 1 96.81 142 SER B N 1
ATOM 4396 C CA . SER B 1 142 ? 0.244 -30.344 -1.647 1 96.81 142 SER B CA 1
ATOM 4397 C C . SER B 1 142 ? 1.18 -31.547 -1.739 1 96.81 142 SER B C 1
ATOM 4399 O O . SER B 1 142 ? 2.254 -31.453 -2.34 1 96.81 142 SER B O 1
ATOM 4401 N N . PRO B 1 143 ? 0.75 -32.688 -1.14 1 96.56 143 PRO B N 1
ATOM 4402 C CA . PRO B 1 143 ? 1.575 -33.875 -1.248 1 96.56 143 PRO B CA 1
ATOM 4403 C C . PRO B 1 143 ? 1.858 -34.281 -2.695 1 96.56 143 PRO B C 1
ATOM 4405 O O . PRO B 1 143 ? 2.977 -34.688 -3.021 1 96.56 143 PRO B O 1
ATOM 4408 N N . TRP B 1 144 ? 0.854 -34.125 -3.523 1 97.19 144 TRP B N 1
ATOM 4409 C CA . TRP B 1 144 ? 1.017 -34.406 -4.941 1 97.19 144 TRP B CA 1
ATOM 4410 C C . TRP B 1 144 ? 2.143 -33.594 -5.551 1 97.19 144 TRP B C 1
ATOM 4412 O O . TRP B 1 144 ? 3.023 -34.125 -6.227 1 97.19 144 TRP B O 1
ATOM 4422 N N . LEU B 1 145 ? 2.111 -32.312 -5.293 1 97.94 145 LEU B N 1
ATOM 4423 C CA . LEU B 1 145 ? 3.115 -31.406 -5.82 1 97.94 145 LEU B CA 1
ATOM 4424 C C . LEU B 1 145 ? 4.496 -31.734 -5.254 1 97.94 145 LEU B C 1
ATOM 4426 O O . LEU B 1 145 ? 5.492 -31.703 -5.977 1 97.94 145 LEU B O 1
ATOM 4430 N N . LYS B 1 146 ? 4.555 -32.031 -3.98 1 98 146 LYS B N 1
ATOM 4431 C CA . LYS B 1 146 ? 5.816 -32.375 -3.326 1 98 146 LYS B CA 1
ATOM 4432 C C . LYS B 1 146 ? 6.477 -33.594 -3.99 1 98 146 LYS B C 1
ATOM 4434 O O . LYS B 1 146 ? 7.676 -33.562 -4.266 1 98 146 LYS B O 1
ATOM 4439 N N . ILE B 1 147 ? 5.711 -34.594 -4.258 1 98.25 147 ILE B N 1
ATOM 4440 C CA . ILE B 1 147 ? 6.238 -35.812 -4.859 1 98.25 147 ILE B CA 1
ATOM 4441 C C . ILE B 1 147 ? 6.668 -35.531 -6.297 1 98.25 147 ILE B C 1
ATOM 4443 O O . ILE B 1 147 ? 7.715 -36 -6.746 1 98.25 147 ILE B O 1
ATOM 4447 N N . LEU B 1 148 ? 5.875 -34.781 -7.016 1 98.44 148 LEU B N 1
ATOM 4448 C CA . LEU B 1 148 ? 6.254 -34.438 -8.375 1 98.44 148 LEU B CA 1
ATOM 4449 C C . LEU B 1 148 ? 7.586 -33.688 -8.398 1 98.44 148 LEU B C 1
ATOM 4451 O O . LEU B 1 148 ? 8.445 -33.969 -9.242 1 98.44 148 LEU B O 1
ATOM 4455 N N . ILE B 1 149 ? 7.727 -32.688 -7.504 1 98.19 149 ILE B N 1
ATOM 4456 C CA . ILE B 1 149 ? 8.969 -31.938 -7.406 1 98.19 149 ILE B CA 1
ATOM 4457 C C . ILE B 1 149 ? 10.125 -32.875 -7.07 1 98.19 149 ILE B C 1
ATOM 4459 O O . ILE B 1 149 ? 11.203 -32.781 -7.668 1 98.19 149 ILE B O 1
ATOM 4463 N N . GLU B 1 150 ? 9.891 -33.75 -6.113 1 98.12 150 GLU B N 1
ATOM 4464 C CA . GLU B 1 150 ? 10.891 -34.75 -5.75 1 98.12 150 GLU B CA 1
ATOM 4465 C C . GLU B 1 150 ? 11.297 -35.594 -6.957 1 98.12 150 GLU B C 1
ATOM 4467 O O . GLU B 1 150 ? 12.484 -35.781 -7.207 1 98.12 150 GLU B O 1
ATOM 4472 N N . ALA B 1 151 ? 10.344 -36.031 -7.727 1 97.81 151 ALA B N 1
ATOM 4473 C CA . ALA B 1 151 ? 10.586 -36.844 -8.914 1 97.81 151 ALA B CA 1
ATOM 4474 C C . ALA B 1 151 ? 11.359 -36.062 -9.969 1 97.81 151 ALA B C 1
ATOM 4476 O O . ALA B 1 151 ? 12.258 -36.594 -10.617 1 97.81 151 ALA B O 1
ATOM 4477 N N . THR B 1 152 ? 11.039 -34.812 -10.133 1 98.06 152 THR B N 1
ATOM 4478 C CA . THR B 1 152 ? 11.562 -34 -11.211 1 98.06 152 THR B CA 1
ATOM 4479 C C . THR B 1 152 ? 12.992 -33.562 -10.906 1 98.06 152 THR B C 1
ATOM 4481 O O . THR B 1 152 ? 13.867 -33.625 -11.773 1 98.06 152 THR B O 1
ATOM 4484 N N . PHE B 1 153 ? 13.25 -33.156 -9.633 1 97.38 153 PHE B N 1
ATOM 4485 C CA . PHE B 1 153 ? 14.539 -32.562 -9.289 1 97.38 153 PHE B CA 1
ATOM 4486 C C . PHE B 1 153 ? 15.445 -33.562 -8.602 1 97.38 153 PHE B C 1
ATOM 4488 O O . PHE B 1 153 ? 16.625 -33.281 -8.359 1 97.38 153 PHE B O 1
ATOM 4495 N N . GLY B 1 154 ? 14.922 -34.75 -8.281 1 94.56 154 GLY B N 1
ATOM 4496 C CA . GLY B 1 154 ? 15.742 -35.844 -7.77 1 94.56 154 GLY B CA 1
ATOM 4497 C C . GLY B 1 154 ? 15.891 -35.844 -6.262 1 94.56 154 GLY B C 1
ATOM 4498 O O . GLY B 1 154 ? 16.75 -36.531 -5.707 1 94.56 154 GLY B O 1
ATOM 4499 N N . GLY B 1 155 ? 15.078 -35 -5.609 1 94.88 155 GLY B N 1
ATOM 4500 C CA . GLY B 1 155 ? 15.109 -34.938 -4.16 1 94.88 155 GLY B CA 1
ATOM 4501 C C . GLY B 1 155 ? 13.906 -34.219 -3.584 1 94.88 155 GLY B C 1
ATOM 4502 O O . GLY B 1 155 ? 13.344 -33.312 -4.227 1 94.88 155 GLY B O 1
ATOM 4503 N N . ALA B 1 156 ? 13.609 -34.625 -2.32 1 96.06 156 ALA B N 1
ATOM 4504 C CA . ALA B 1 156 ? 12.492 -33.969 -1.646 1 96.06 156 ALA B CA 1
ATOM 4505 C C . ALA B 1 156 ? 12.75 -32.5 -1.473 1 96.06 156 ALA B C 1
ATOM 4507 O O . ALA B 1 156 ? 13.844 -32.094 -1.073 1 96.06 156 ALA B O 1
ATOM 4508 N N . PRO B 1 157 ? 11.773 -31.703 -1.831 1 97.56 157 PRO B N 1
ATOM 4509 C CA . PRO B 1 157 ? 11.969 -30.25 -1.67 1 97.56 157 PRO B CA 1
ATOM 4510 C C . PRO B 1 157 ? 12.055 -29.828 -0.205 1 97.56 157 PRO B C 1
ATOM 4512 O O . PRO B 1 157 ? 11.25 -30.281 0.619 1 97.56 157 PRO B O 1
ATOM 4515 N N . TYR B 1 158 ? 13.047 -29.047 0.102 1 98 158 TYR B N 1
ATOM 4516 C CA . TYR B 1 158 ? 13.133 -28.406 1.403 1 98 158 TYR B CA 1
ATOM 4517 C C . TYR B 1 158 ? 12.508 -27.016 1.361 1 98 158 TYR B C 1
ATOM 4519 O O . TYR B 1 158 ? 13.023 -26.109 0.694 1 98 158 TYR B O 1
ATOM 4527 N N . ILE B 1 159 ? 11.414 -26.844 2.053 1 98.12 159 ILE B N 1
ATOM 4528 C CA . ILE B 1 159 ? 10.727 -25.547 2.094 1 98.12 159 ILE B CA 1
ATOM 4529 C C . ILE B 1 159 ? 11.234 -24.734 3.279 1 98.12 159 ILE B C 1
ATOM 4531 O O . ILE B 1 159 ? 11.039 -25.109 4.438 1 98.12 159 ILE B O 1
ATOM 4535 N N . GLU B 1 160 ? 11.852 -23.594 2.992 1 97.31 160 GLU B N 1
ATOM 4536 C CA . GLU B 1 160 ? 12.438 -22.719 4.008 1 97.31 160 GLU B CA 1
ATOM 4537 C C . GLU B 1 160 ? 11.352 -21.938 4.75 1 97.31 160 GLU B C 1
ATOM 4539 O O . GLU B 1 160 ? 10.539 -21.266 4.133 1 97.31 160 GLU B O 1
ATOM 4544 N N . ASN B 1 161 ? 11.32 -22.094 6.031 1 95.5 161 ASN B N 1
ATOM 4545 C CA . ASN B 1 161 ? 10.336 -21.391 6.852 1 95.5 161 ASN B CA 1
ATOM 4546 C C . ASN B 1 161 ? 11 -20.359 7.746 1 95.5 161 ASN B C 1
ATOM 4548 O O . ASN B 1 161 ? 10.336 -19.719 8.57 1 95.5 161 ASN B O 1
ATOM 4552 N N . PHE B 1 162 ? 12.289 -20.234 7.645 1 96 162 PHE B N 1
ATOM 4553 C CA . PHE B 1 162 ? 13.094 -19.266 8.383 1 96 162 PHE B CA 1
ATOM 4554 C C . PHE B 1 162 ? 12.969 -19.5 9.883 1 96 162 PHE B C 1
ATOM 4556 O O . PHE B 1 162 ? 12.922 -18.562 10.664 1 96 162 PHE B O 1
ATOM 4563 N N . GLU B 1 163 ? 12.891 -20.797 10.164 1 90.25 163 GLU B N 1
ATOM 4564 C CA . GLU B 1 163 ? 12.906 -21.141 11.586 1 90.25 163 GLU B CA 1
ATOM 4565 C C . GLU B 1 163 ? 14.227 -20.734 12.234 1 90.25 163 GLU B C 1
ATOM 4567 O O . GLU B 1 163 ? 15.297 -20.969 11.68 1 90.25 163 GLU B O 1
ATOM 4572 N N . GLY B 1 164 ? 14.281 -20.078 13.312 1 90.31 164 GLY B N 1
ATOM 4573 C CA . GLY B 1 164 ? 15.484 -19.672 14.023 1 90.31 164 GLY B CA 1
ATOM 4574 C C . GLY B 1 164 ? 15.969 -18.281 13.648 1 90.31 164 GLY B C 1
ATOM 4575 O O . GLY B 1 164 ? 16.953 -17.797 14.195 1 90.31 164 GLY B O 1
ATOM 4576 N N . VAL B 1 165 ? 15.438 -17.781 12.617 1 91.38 165 VAL B N 1
ATOM 4577 C CA . VAL B 1 165 ? 15.797 -16.438 12.188 1 91.38 165 VAL B CA 1
ATOM 4578 C C . VAL B 1 165 ? 14.922 -15.406 12.914 1 91.38 165 VAL B C 1
ATOM 4580 O O . VAL B 1 165 ? 13.703 -15.578 13 1 91.38 165 VAL B O 1
ATOM 4583 N N . ASN B 1 166 ? 15.547 -14.453 13.422 1 89.12 166 ASN B N 1
ATOM 4584 C CA . ASN B 1 166 ? 14.773 -13.383 14.047 1 89.12 166 ASN B CA 1
ATOM 4585 C C . ASN B 1 166 ? 13.984 -12.586 13.016 1 89.12 166 ASN B C 1
ATOM 4587 O O . ASN B 1 166 ? 14.414 -12.445 11.875 1 89.12 166 ASN B O 1
ATOM 4591 N N . ASP B 1 167 ? 12.836 -12.055 13.352 1 84 167 ASP B N 1
ATOM 4592 C CA . ASP B 1 167 ? 11.93 -11.352 12.453 1 84 167 ASP B CA 1
ATOM 4593 C C . ASP B 1 167 ? 12.633 -10.195 11.75 1 84 167 ASP B C 1
ATOM 4595 O O . ASP B 1 167 ? 12.336 -9.891 10.594 1 84 167 ASP B O 1
ATOM 4599 N N . SER B 1 168 ? 13.578 -9.586 12.375 1 86.62 168 SER B N 1
ATOM 4600 C CA . SER B 1 168 ? 14.242 -8.414 11.797 1 86.62 168 SER B CA 1
ATOM 4601 C C . SER B 1 168 ? 15.586 -8.781 11.188 1 86.62 168 SER B C 1
ATOM 4603 O O . SER B 1 168 ? 16.312 -7.914 10.711 1 86.62 168 SER B O 1
ATOM 4605 N N . GLN B 1 169 ? 15.922 -10.016 11.195 1 95.19 169 GLN B N 1
ATOM 4606 C CA . GLN B 1 169 ? 17.219 -10.445 10.68 1 95.19 169 GLN B CA 1
ATOM 4607 C C . GLN B 1 169 ? 17.141 -10.75 9.188 1 95.19 169 GLN B C 1
ATOM 4609 O O . GLN B 1 169 ? 16.328 -11.57 8.758 1 95.19 169 GLN B O 1
ATOM 4614 N N . PRO B 1 170 ? 18 -10.109 8.391 1 97.69 170 PRO B N 1
ATOM 4615 C CA . PRO B 1 170 ? 18 -10.406 6.957 1 97.69 170 PRO B CA 1
ATOM 4616 C C . PRO B 1 170 ? 18.641 -11.766 6.645 1 97.69 170 PRO B C 1
ATOM 4618 O O . PRO B 1 170 ? 19.562 -12.188 7.332 1 97.69 170 PRO B O 1
ATOM 4621 N N . VAL B 1 171 ? 18.125 -12.438 5.746 1 98.5 171 VAL B N 1
ATOM 4622 C CA . VAL B 1 171 ? 18.703 -13.664 5.207 1 98.5 171 VAL B CA 1
ATOM 4623 C C . VAL B 1 171 ? 19.047 -13.461 3.732 1 98.5 171 VAL B C 1
ATOM 4625 O O . VAL B 1 171 ? 18.188 -13.102 2.928 1 98.5 171 VAL B O 1
ATOM 4628 N N . CYS B 1 172 ? 20.281 -13.633 3.365 1 98.69 172 CYS B N 1
ATOM 4629 C CA . CYS B 1 172 ? 20.75 -13.484 1.993 1 98.69 172 CYS B CA 1
ATOM 4630 C C . CYS B 1 172 ? 21.094 -14.836 1.379 1 98.69 172 CYS B C 1
ATOM 4632 O O . CYS B 1 172 ? 21.375 -15.797 2.098 1 98.69 172 CYS B O 1
ATOM 4634 N N . PHE B 1 173 ? 21.094 -14.938 0.097 1 98.81 173 PHE B N 1
ATOM 4635 C CA . PHE B 1 173 ? 21.234 -16.219 -0.594 1 98.81 173 PHE B CA 1
ATOM 4636 C C . PHE B 1 173 ? 22.391 -16.156 -1.593 1 98.81 173 PHE B C 1
ATOM 4638 O O . PHE B 1 173 ? 22.484 -15.203 -2.375 1 98.81 173 PHE B O 1
ATOM 4645 N N . GLU B 1 174 ? 23.141 -17.203 -1.603 1 98.75 174 GLU B N 1
ATOM 4646 C CA . GLU B 1 174 ? 24.297 -17.281 -2.504 1 98.75 174 GLU B CA 1
ATOM 4647 C C . GLU B 1 174 ? 23.844 -17.219 -3.963 1 98.75 174 GLU B C 1
ATOM 4649 O O . GLU B 1 174 ? 24.469 -16.531 -4.773 1 98.75 174 GLU B O 1
ATOM 4654 N N . LYS B 1 175 ? 22.859 -17.922 -4.258 1 98.69 175 LYS B N 1
ATOM 4655 C CA . LYS B 1 175 ? 22.219 -17.953 -5.57 1 98.69 175 LYS B CA 1
ATOM 4656 C C . LYS B 1 175 ? 20.703 -18.141 -5.441 1 98.69 175 LYS B C 1
ATOM 4658 O O . LYS B 1 175 ? 20.25 -18.953 -4.637 1 98.69 175 LYS B O 1
ATOM 4663 N N . SER B 1 176 ? 19.938 -17.328 -6.152 1 98.75 176 SER B N 1
ATOM 4664 C CA . SER B 1 176 ? 18.5 -17.484 -6.094 1 98.75 176 SER B CA 1
ATOM 4665 C C . SER B 1 176 ? 17.859 -17.234 -7.457 1 98.75 176 SER B C 1
ATOM 4667 O O . SER B 1 176 ? 18.391 -16.484 -8.273 1 98.75 176 SER B O 1
ATOM 4669 N N . VAL B 1 177 ? 16.844 -17.906 -7.73 1 98.56 177 VAL B N 1
ATOM 4670 C CA . VAL B 1 177 ? 16 -17.734 -8.906 1 98.56 177 VAL B CA 1
ATOM 4671 C C . VAL B 1 177 ? 14.547 -17.5 -8.477 1 98.56 177 VAL B C 1
ATOM 4673 O O . VAL B 1 177 ? 14 -18.281 -7.699 1 98.56 177 VAL B O 1
ATOM 4676 N N . VAL B 1 178 ? 13.961 -16.375 -8.961 1 97.88 178 VAL B N 1
ATOM 4677 C CA . VAL B 1 178 ? 12.609 -15.984 -8.562 1 97.88 178 VAL B CA 1
ATOM 4678 C C . VAL B 1 178 ? 11.656 -16.125 -9.75 1 97.88 178 VAL B C 1
ATOM 4680 O O . VAL B 1 178 ? 11.953 -15.656 -10.852 1 97.88 178 VAL B O 1
ATOM 4683 N N . MET B 1 179 ? 10.586 -16.812 -9.578 1 96.38 179 MET B N 1
ATOM 4684 C CA . MET B 1 179 ? 9.531 -16.938 -10.578 1 96.38 179 MET B CA 1
ATOM 4685 C C . MET B 1 179 ? 8.25 -16.266 -10.094 1 96.38 179 MET B C 1
ATOM 4687 O O . MET B 1 179 ? 7.738 -16.594 -9.023 1 96.38 179 MET B O 1
ATOM 4691 N N . ARG B 1 180 ? 7.746 -15.391 -10.945 1 92 180 ARG B N 1
ATOM 4692 C CA . ARG B 1 180 ? 6.578 -14.633 -10.5 1 92 180 ARG B CA 1
ATOM 4693 C C . ARG B 1 180 ? 5.492 -14.633 -11.562 1 92 180 ARG B C 1
ATOM 4695 O O . ARG B 1 180 ? 4.453 -13.984 -11.398 1 92 180 ARG B O 1
ATOM 4702 N N . HIS B 1 181 ? 5.699 -15.391 -12.773 1 89.75 181 HIS B N 1
ATOM 4703 C CA . HIS B 1 181 ? 4.77 -15.25 -13.891 1 89.75 181 HIS B CA 1
ATOM 4704 C C . HIS B 1 181 ? 4.32 -16.609 -14.406 1 89.75 181 HIS B C 1
ATOM 4706 O O . HIS B 1 181 ? 3.971 -16.75 -15.586 1 89.75 181 HIS B O 1
ATOM 4712 N N . ASN B 1 182 ? 4.367 -17.562 -13.586 1 91.44 182 ASN B N 1
ATOM 4713 C CA . ASN B 1 182 ? 4.02 -18.891 -14.062 1 91.44 182 ASN B CA 1
ATOM 4714 C C . ASN B 1 182 ? 4.625 -19.172 -15.43 1 91.44 182 ASN B C 1
ATOM 4716 O O . ASN B 1 182 ? 5.82 -18.969 -15.641 1 91.44 182 ASN B O 1
ATOM 4720 N N . GLU B 1 183 ? 3.855 -19.734 -16.312 1 91 183 GLU B N 1
ATOM 4721 C CA . GLU B 1 183 ? 4.41 -20.141 -17.609 1 91 183 GLU B CA 1
ATOM 4722 C C . GLU B 1 183 ? 4.461 -18.969 -18.578 1 91 183 GLU B C 1
ATOM 4724 O O . GLU B 1 183 ? 4.727 -19.141 -19.766 1 91 183 GLU B O 1
ATOM 4729 N N . GLY B 1 184 ? 4.277 -17.844 -18.078 1 85.81 184 GLY B N 1
ATOM 4730 C CA . GLY B 1 184 ? 4.273 -16.672 -18.938 1 85.81 184 GLY B CA 1
ATOM 4731 C C . GLY B 1 184 ? 5.547 -16.516 -19.75 1 85.81 184 GLY B C 1
ATOM 4732 O O . GLY B 1 184 ? 6.641 -16.781 -19.25 1 85.81 184 GLY B O 1
ATOM 4733 N N . GLY B 1 185 ? 5.383 -16.125 -21.047 1 88.12 185 GLY B N 1
ATOM 4734 C CA . GLY B 1 185 ? 6.508 -15.844 -21.922 1 88.12 185 GLY B CA 1
ATOM 4735 C C . GLY B 1 185 ? 7.047 -17.078 -22.625 1 88.12 185 GLY B C 1
ATOM 4736 O O . GLY B 1 185 ? 7.789 -16.969 -23.609 1 88.12 185 GLY B O 1
ATOM 4737 N N . MET B 1 186 ? 6.684 -18.266 -22.172 1 94.56 186 MET B N 1
ATOM 4738 C CA . MET B 1 186 ? 7.223 -19.5 -22.734 1 94.56 186 MET B CA 1
ATOM 4739 C C . MET B 1 186 ? 6.547 -19.844 -24.062 1 94.56 186 MET B C 1
ATOM 4741 O O . MET B 1 186 ? 5.336 -19.688 -24.203 1 94.56 186 MET B O 1
ATOM 4745 N N . SER B 1 187 ? 7.336 -20.344 -24.969 1 96.31 187 SER B N 1
ATOM 4746 C CA . SER B 1 187 ? 6.789 -20.859 -26.219 1 96.31 187 SER B CA 1
ATOM 4747 C C . SER B 1 187 ? 6.125 -22.219 -26.016 1 96.31 187 SER B C 1
ATOM 4749 O O . SER B 1 187 ? 6.344 -22.875 -25 1 96.31 187 SER B O 1
ATOM 4751 N N . ARG B 1 188 ? 5.355 -22.594 -26.984 1 94.88 188 ARG B N 1
ATOM 4752 C CA . ARG B 1 188 ? 4.703 -23.891 -26.938 1 94.88 188 ARG B CA 1
ATOM 4753 C C . ARG B 1 188 ? 5.734 -25.016 -26.875 1 94.88 188 ARG B C 1
ATOM 4755 O O . ARG B 1 188 ? 5.59 -25.969 -26.094 1 94.88 188 ARG B O 1
ATOM 4762 N N . ASP B 1 189 ? 6.754 -24.875 -27.656 1 95.75 189 ASP B N 1
ATOM 4763 C CA . ASP B 1 189 ? 7.789 -25.906 -27.703 1 95.75 189 ASP B CA 1
ATOM 4764 C C . ASP B 1 189 ? 8.477 -26.047 -26.344 1 95.75 189 ASP B C 1
ATOM 4766 O O . ASP B 1 189 ? 8.711 -27.156 -25.875 1 95.75 189 ASP B O 1
ATOM 4770 N N . ARG B 1 190 ? 8.75 -24.906 -25.766 1 96.75 190 ARG B N 1
ATOM 4771 C CA . ARG B 1 190 ? 9.414 -24.922 -24.453 1 96.75 190 ARG B CA 1
ATOM 4772 C C . ARG B 1 190 ? 8.516 -25.547 -23.391 1 96.75 190 ARG B C 1
ATOM 4774 O O . ARG B 1 190 ? 8.992 -26.297 -22.531 1 96.75 190 ARG B O 1
ATOM 4781 N N . ARG B 1 191 ? 7.266 -25.297 -23.5 1 97.69 191 ARG B N 1
ATOM 4782 C CA . ARG B 1 191 ? 6.309 -25.891 -22.562 1 97.69 191 ARG B CA 1
ATOM 4783 C C . ARG B 1 191 ? 6.254 -27.406 -22.734 1 97.69 191 ARG B C 1
ATOM 4785 O O . ARG B 1 191 ? 6.328 -28.141 -21.75 1 97.69 191 ARG B O 1
ATOM 4792 N N . ILE B 1 192 ? 6.184 -27.797 -23.969 1 96.88 192 ILE B N 1
ATOM 4793 C CA . ILE B 1 192 ? 6.105 -29.234 -24.25 1 96.88 192 ILE B CA 1
ATOM 4794 C C . ILE B 1 192 ? 7.355 -29.922 -23.719 1 96.88 192 ILE B C 1
ATOM 4796 O O . ILE B 1 192 ? 7.258 -30.969 -23.062 1 96.88 192 ILE B O 1
ATOM 4800 N N . GLU B 1 193 ? 8.469 -29.344 -23.938 1 96.44 193 GLU B N 1
ATOM 4801 C CA . GLU B 1 193 ? 9.727 -29.922 -23.453 1 96.44 193 GLU B CA 1
ATOM 4802 C C . GLU B 1 193 ? 9.727 -30.031 -21.922 1 96.44 193 GLU B C 1
ATOM 4804 O O . GLU B 1 193 ? 10.219 -31.016 -21.375 1 96.44 193 GLU B O 1
ATOM 4809 N N . THR B 1 194 ? 9.219 -29.016 -21.312 1 97.94 194 THR B N 1
ATOM 4810 C CA . THR B 1 194 ? 9.188 -28.984 -19.859 1 97.94 194 THR B CA 1
ATOM 4811 C C . THR B 1 194 ? 8.266 -30.062 -19.297 1 97.94 194 THR B C 1
ATOM 4813 O O . THR B 1 194 ? 8.641 -30.797 -18.391 1 97.94 194 THR B O 1
ATOM 4816 N N . TYR B 1 195 ? 7.098 -30.156 -19.875 1 98.06 195 TYR B N 1
ATOM 4817 C CA . TYR B 1 195 ? 6.16 -31.188 -19.438 1 98.06 195 TYR B CA 1
ATOM 4818 C C . TYR B 1 195 ? 6.699 -32.594 -19.75 1 98.06 195 TYR B C 1
ATOM 4820 O O . TYR B 1 195 ? 6.477 -33.531 -18.969 1 98.06 195 TYR B O 1
ATOM 4828 N N . ASP B 1 196 ? 7.422 -32.719 -20.891 1 96.69 196 ASP B N 1
ATOM 4829 C CA . ASP B 1 196 ? 8.047 -33.969 -21.234 1 96.69 196 ASP B CA 1
ATOM 4830 C C . ASP B 1 196 ? 9.016 -34.406 -20.141 1 96.69 196 ASP B C 1
ATOM 4832 O O . ASP B 1 196 ? 9.047 -35.594 -19.75 1 96.69 196 ASP B O 1
ATOM 4836 N N . LEU B 1 197 ? 9.758 -33.469 -19.688 1 97.12 197 LEU B N 1
ATOM 4837 C CA . LEU B 1 197 ? 10.711 -33.75 -18.641 1 97.12 197 LEU B CA 1
ATOM 4838 C C . LEU B 1 197 ? 10 -34.219 -17.375 1 97.12 197 LEU B C 1
ATOM 4840 O O . LEU B 1 197 ? 10.375 -35.25 -16.797 1 97.12 197 LEU B O 1
ATOM 4844 N N . 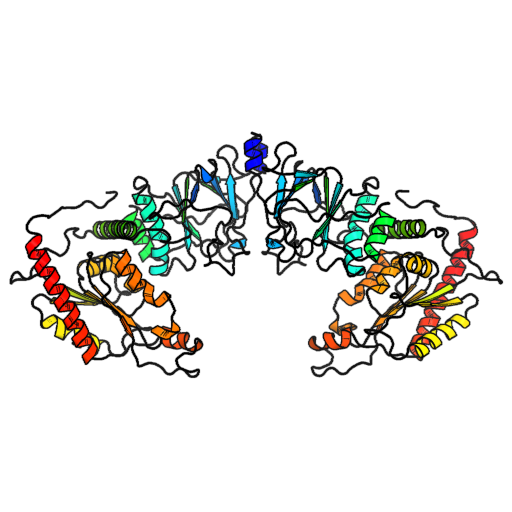MET B 1 198 ? 8.992 -33.531 -16.953 1 98 198 MET B N 1
ATOM 4845 C CA . MET B 1 198 ? 8.266 -33.906 -15.742 1 98 198 MET B CA 1
ATOM 4846 C C . MET B 1 198 ? 7.594 -35.25 -15.898 1 98 198 MET B C 1
ATOM 4848 O O . MET B 1 198 ? 7.621 -36.094 -14.977 1 98 198 MET B O 1
ATOM 4852 N N . ARG B 1 199 ? 7.016 -35.5 -17.047 1 96.88 199 ARG B N 1
ATOM 4853 C CA . ARG B 1 199 ? 6.367 -36.75 -17.328 1 96.88 199 ARG B CA 1
ATOM 4854 C C . ARG B 1 199 ? 7.359 -37.906 -17.25 1 96.88 199 ARG B C 1
ATOM 4856 O O . ARG B 1 199 ? 7.094 -38.938 -16.594 1 96.88 199 ARG B O 1
ATOM 4863 N N . CYS B 1 200 ? 8.445 -37.719 -17.938 1 96.19 200 CYS B N 1
ATOM 4864 C CA . CYS B 1 200 ? 9.5 -38.719 -17.953 1 96.19 200 CYS B CA 1
ATOM 4865 C C . CYS B 1 200 ? 9.992 -39.031 -16.547 1 96.19 200 CYS B C 1
ATOM 4867 O O . CYS B 1 200 ? 10.07 -40.188 -16.156 1 96.19 200 CYS B O 1
ATOM 4869 N N . ARG B 1 201 ? 10.273 -37.969 -15.766 1 97.31 201 ARG B N 1
ATOM 4870 C CA . ARG B 1 201 ? 10.82 -38.125 -14.414 1 97.31 201 ARG B CA 1
ATOM 4871 C C . ARG B 1 201 ? 9.797 -38.75 -13.477 1 97.31 201 ARG B C 1
ATOM 4873 O O . ARG B 1 201 ? 10.156 -39.531 -12.578 1 97.31 201 ARG B O 1
ATOM 4880 N N . ALA B 1 202 ? 8.539 -38.406 -13.672 1 97.81 202 ALA B N 1
ATOM 4881 C CA . ALA B 1 202 ? 7.484 -39.031 -12.867 1 97.81 202 ALA B CA 1
ATOM 4882 C C . ALA B 1 202 ? 7.406 -40.531 -13.117 1 97.81 202 ALA B C 1
ATOM 4884 O O . ALA B 1 202 ? 7.277 -41.312 -12.172 1 97.81 202 ALA B O 1
ATOM 4885 N N . LYS B 1 203 ? 7.504 -40.938 -14.383 1 96.25 203 LYS B N 1
ATOM 4886 C CA . LYS B 1 203 ? 7.484 -42.375 -14.727 1 96.25 203 LYS B CA 1
ATOM 4887 C C . LYS B 1 203 ? 8.672 -43.094 -14.102 1 96.25 203 LYS B C 1
ATOM 4889 O O . LYS B 1 203 ? 8.508 -44.188 -13.523 1 96.25 203 LYS B O 1
ATOM 4894 N N . VAL B 1 204 ? 9.789 -42.469 -14.242 1 95.62 204 VAL B N 1
ATOM 4895 C CA . VAL B 1 204 ? 10.984 -43.094 -13.664 1 95.62 204 VAL B CA 1
ATOM 4896 C C . VAL B 1 204 ? 10.828 -43.219 -12.156 1 95.62 204 VAL B C 1
ATOM 4898 O O . VAL B 1 204 ? 11.109 -44.281 -11.578 1 95.62 204 VAL B O 1
ATOM 4901 N N . TYR B 1 205 ? 10.367 -42.156 -11.539 1 96.56 205 TYR B N 1
ATOM 4902 C CA . TYR B 1 205 ? 10.172 -42.156 -10.094 1 96.56 205 TYR B CA 1
ATOM 4903 C C . TYR B 1 205 ? 9.25 -43.281 -9.656 1 96.56 205 TYR B C 1
ATOM 4905 O O . TYR B 1 205 ? 9.461 -43.906 -8.609 1 96.56 205 TYR B O 1
ATOM 4913 N N . CYS B 1 206 ? 8.234 -43.562 -10.422 1 97.44 206 CYS B N 1
ATOM 4914 C CA . CYS B 1 206 ? 7.227 -44.562 -10.078 1 97.44 206 CYS B CA 1
ATOM 4915 C C . CYS B 1 206 ? 7.594 -45.938 -10.648 1 97.44 206 CYS B C 1
ATOM 4917 O O . CYS B 1 206 ? 6.777 -46.844 -10.625 1 97.44 206 CYS B O 1
ATOM 4919 N N . ASN B 1 207 ? 8.75 -46.125 -11.234 1 95 207 ASN B N 1
ATOM 4920 C CA . ASN B 1 207 ? 9.273 -47.375 -11.789 1 95 207 ASN B CA 1
ATOM 4921 C C . ASN B 1 207 ? 8.398 -47.875 -12.93 1 95 207 ASN B C 1
ATOM 4923 O O . ASN B 1 207 ? 8.055 -49.062 -12.969 1 95 207 ASN B O 1
ATOM 4927 N N . LEU B 1 208 ? 8.008 -46.969 -13.773 1 93.44 208 LEU B N 1
ATOM 4928 C CA . LEU B 1 208 ? 7.227 -47.312 -14.953 1 93.44 208 LEU B CA 1
ATOM 4929 C C . LEU B 1 208 ? 8.086 -47.281 -16.203 1 93.44 208 LEU B C 1
ATOM 4931 O O . LEU B 1 208 ? 9.102 -46.594 -16.25 1 93.44 208 LEU B O 1
ATOM 4935 N N . SER B 1 209 ? 7.613 -48 -17.141 1 85.25 209 SER B N 1
ATOM 4936 C CA . SER B 1 209 ? 8.336 -48.062 -18.422 1 85.25 209 SER B CA 1
ATOM 4937 C C . SER B 1 209 ? 8.227 -46.75 -19.172 1 85.25 209 SER B C 1
ATOM 4939 O O . SER B 1 209 ? 7.164 -46.125 -19.172 1 85.25 209 SER B O 1
ATOM 4941 N N . LEU B 1 210 ? 9.336 -46.438 -19.781 1 82.25 210 LEU B N 1
ATOM 4942 C CA . LEU B 1 210 ? 9.344 -45.219 -20.594 1 82.25 210 LEU B CA 1
ATOM 4943 C C . LEU B 1 210 ? 8.898 -45.5 -22.016 1 82.25 210 LEU B C 1
ATOM 4945 O O . LEU B 1 210 ? 8.633 -44.562 -22.797 1 82.25 210 LEU B O 1
ATOM 4949 N N . GLU B 1 211 ? 8.789 -46.812 -22.203 1 74.06 211 GLU B N 1
ATOM 4950 C CA . GLU B 1 211 ? 8.383 -47.219 -23.547 1 74.06 211 GLU B CA 1
ATOM 4951 C C . GLU B 1 211 ? 6.887 -47 -23.75 1 74.06 211 GLU B C 1
ATOM 4953 O O . GLU B 1 211 ? 6.07 -47.469 -22.969 1 74.06 211 GLU B O 1
ATOM 4958 N N . GLY B 1 212 ? 6.555 -45.906 -24.172 1 63.94 212 GLY B N 1
ATOM 4959 C CA . GLY B 1 212 ? 5.172 -45.594 -24.5 1 63.94 212 GLY B CA 1
ATOM 4960 C C . GLY B 1 212 ? 4.324 -46.812 -24.75 1 63.94 212 GLY B C 1
ATOM 4961 O O . GLY B 1 212 ? 4.832 -47.938 -24.734 1 63.94 212 GLY B O 1
ATOM 4962 N N . ARG B 1 213 ? 2.973 -46.719 -24.656 1 60.84 213 ARG B N 1
ATOM 4963 C CA . ARG B 1 213 ? 2.006 -47.781 -24.859 1 60.84 213 ARG B CA 1
ATOM 4964 C C . ARG B 1 213 ? 1.947 -48.188 -26.328 1 60.84 213 ARG B C 1
ATOM 4966 O O . ARG B 1 213 ? 1.089 -49 -26.719 1 60.84 213 ARG B O 1
ATOM 4973 N N . ILE B 1 214 ? 2.791 -47.625 -27.141 1 56.62 214 ILE B N 1
ATOM 4974 C CA . ILE B 1 214 ? 2.654 -47.875 -28.578 1 56.62 214 ILE B CA 1
ATOM 4975 C C . ILE B 1 214 ? 2.768 -49.375 -28.844 1 56.62 214 ILE B C 1
ATOM 4977 O O . ILE B 1 214 ? 2.045 -49.938 -29.672 1 56.62 214 ILE B O 1
ATOM 4981 N N . ALA B 1 215 ? 3.412 -50.094 -27.875 1 61.59 215 ALA B N 1
ATOM 4982 C CA . ALA B 1 215 ? 3.748 -51.469 -28.25 1 61.59 215 ALA B CA 1
ATOM 4983 C C . ALA B 1 215 ? 2.742 -52.438 -27.656 1 61.59 215 ALA B C 1
ATOM 4985 O O . ALA B 1 215 ? 2.785 -53.625 -27.953 1 61.59 215 ALA B O 1
ATOM 4986 N N . GLU B 1 216 ? 1.768 -51.812 -27.031 1 73.31 216 GLU B N 1
ATOM 4987 C CA . GLU B 1 216 ? 0.851 -52.781 -26.406 1 73.31 216 GLU B CA 1
ATOM 4988 C C . GLU B 1 216 ? -0.232 -53.219 -27.391 1 73.31 216 GLU B C 1
ATOM 4990 O O . GLU B 1 216 ? -0.982 -52.375 -27.906 1 73.31 216 GLU B O 1
ATOM 4995 N N . VAL B 1 217 ? -0.187 -54.406 -27.734 1 74.81 217 VAL B N 1
ATOM 4996 C CA . VAL B 1 217 ? -1.184 -54.969 -28.656 1 74.81 217 VAL B CA 1
ATOM 4997 C C . VAL B 1 217 ? -1.982 -56.062 -27.938 1 74.81 217 VAL B C 1
ATOM 4999 O O . VAL B 1 217 ? -1.48 -56.688 -27.016 1 74.81 217 VAL B O 1
ATOM 5002 N N . ASN B 1 218 ? -3.215 -56.125 -28.281 1 77.75 218 ASN B N 1
ATOM 5003 C CA . ASN B 1 218 ? -4.043 -57.188 -27.719 1 77.75 218 ASN B CA 1
ATOM 5004 C C . ASN B 1 218 ? -3.715 -58.531 -28.344 1 77.75 218 ASN B C 1
ATOM 5006 O O . ASN B 1 218 ? -2.732 -58.656 -29.078 1 77.75 218 ASN B O 1
ATOM 5010 N N . LYS B 1 219 ? -4.477 -59.562 -28 1 77.69 219 LYS B N 1
ATOM 5011 C CA . LYS B 1 219 ? -4.25 -60.938 -28.453 1 77.69 219 LYS B CA 1
ATOM 5012 C C . LYS B 1 219 ? -4.348 -61.031 -29.984 1 77.69 219 LYS B C 1
ATOM 5014 O O . LYS B 1 219 ? -3.705 -61.875 -30.594 1 77.69 219 LYS B O 1
ATOM 5019 N N . GLN B 1 220 ? -5.059 -60.125 -30.609 1 79.19 220 GLN B N 1
ATOM 5020 C CA . GLN B 1 220 ? -5.273 -60.125 -32.062 1 79.19 220 GLN B CA 1
ATOM 5021 C C . GLN B 1 220 ? -4.254 -59.25 -32.781 1 79.19 220 GLN B C 1
ATOM 5023 O O . GLN B 1 220 ? -4.32 -59.062 -33.969 1 79.19 220 GLN B O 1
ATOM 5028 N N . GLY B 1 221 ? -3.436 -58.656 -32.031 1 77.94 221 GLY B N 1
ATOM 5029 C CA . GLY B 1 221 ? -2.387 -57.812 -32.625 1 77.94 221 GLY B CA 1
ATOM 5030 C C . GLY B 1 221 ? -2.805 -56.375 -32.812 1 77.94 221 GLY B C 1
ATOM 5031 O O . GLY B 1 221 ? -2.109 -55.625 -33.469 1 77.94 221 GLY B O 1
ATOM 5032 N N . LEU B 1 222 ? -3.92 -56.062 -32.25 1 81.88 222 LEU B N 1
ATOM 5033 C CA . LEU B 1 222 ? -4.41 -54.719 -32.406 1 81.88 222 LEU B CA 1
ATOM 5034 C C . LEU B 1 222 ? -3.949 -53.844 -31.234 1 81.88 222 LEU B C 1
ATOM 5036 O O . LEU B 1 222 ? -3.848 -54.312 -30.109 1 81.88 222 LEU B O 1
ATOM 5040 N N . PRO B 1 223 ? -3.77 -52.625 -31.578 1 86.56 223 PRO B N 1
ATOM 5041 C CA . PRO B 1 223 ? -3.338 -51.719 -30.5 1 86.56 223 PRO B CA 1
ATOM 5042 C C . PRO B 1 223 ? -4.398 -51.562 -29.406 1 86.56 223 PRO B C 1
ATOM 5044 O O . PRO B 1 223 ? -5.594 -51.5 -29.703 1 86.56 223 PRO B O 1
ATOM 5047 N N . VAL B 1 224 ? -3.953 -51.531 -28.203 1 91.38 224 VAL B N 1
ATOM 5048 C CA . VAL B 1 224 ? -4.855 -51.344 -27.062 1 91.38 224 VAL B CA 1
ATOM 5049 C C . VAL B 1 224 ? -5.145 -49.844 -26.875 1 91.38 224 VAL B C 1
ATOM 5051 O O . VAL B 1 224 ? -4.238 -49 -26.953 1 91.38 224 VAL B O 1
ATOM 5054 N N . ILE B 1 225 ? -6.395 -49.531 -26.734 1 94.69 225 ILE B N 1
ATOM 5055 C CA . ILE B 1 225 ? -6.824 -48.156 -26.453 1 94.69 225 ILE B CA 1
ATOM 5056 C C . ILE B 1 225 ? -7.305 -48.062 -25.016 1 94.69 225 ILE B C 1
ATOM 5058 O O . ILE B 1 225 ? -8.273 -48.688 -24.625 1 94.69 225 ILE B O 1
ATOM 5062 N N . GLY B 1 226 ? -6.562 -47.281 -24.219 1 96.56 226 GLY B N 1
ATOM 5063 C CA . GLY B 1 226 ? -6.977 -47.062 -22.844 1 96.56 226 GLY B CA 1
ATOM 5064 C C . GLY B 1 226 ? -7.883 -45.844 -22.688 1 96.56 226 GLY B C 1
ATOM 5065 O O . GLY B 1 226 ? -7.453 -44.719 -22.891 1 96.56 226 GLY B O 1
ATOM 5066 N N . MET B 1 227 ? -9.148 -46.094 -22.359 1 98.06 227 MET B N 1
ATOM 5067 C CA . MET B 1 227 ? -10.094 -45 -22.047 1 98.06 227 MET B CA 1
ATOM 5068 C C . MET B 1 227 ? -10.344 -44.938 -20.547 1 98.06 227 MET B C 1
ATOM 5070 O O . MET B 1 227 ? -10.664 -45.938 -19.906 1 98.06 227 MET B O 1
ATOM 5074 N N . THR B 1 228 ? -10.117 -43.781 -20 1 98.5 228 THR B N 1
ATOM 5075 C CA . THR B 1 228 ? -10.297 -43.625 -18.562 1 98.5 228 THR B CA 1
ATOM 5076 C C . THR B 1 228 ? -11.383 -42.594 -18.266 1 98.5 228 THR B C 1
ATOM 5078 O O . THR B 1 228 ? -11.32 -41.469 -18.766 1 98.5 228 THR B O 1
ATOM 5081 N N . LEU B 1 229 ? -12.398 -43.062 -17.531 1 98.56 229 LEU B N 1
ATOM 5082 C CA . LEU B 1 229 ? -13.32 -42.125 -16.891 1 98.56 229 LEU B CA 1
ATOM 5083 C C . LEU B 1 229 ? -12.805 -41.719 -15.508 1 98.56 229 LEU B C 1
ATOM 5085 O O . LEU B 1 229 ? -12.805 -42.531 -14.578 1 98.56 229 LEU B O 1
ATOM 5089 N N . PHE B 1 230 ? -12.273 -40.5 -15.461 1 97.88 230 PHE B N 1
ATOM 5090 C CA . PHE B 1 230 ? -11.75 -39.969 -14.203 1 97.88 230 PHE B CA 1
ATOM 5091 C C . PHE B 1 230 ? -12.82 -39.219 -13.453 1 97.88 230 PHE B C 1
ATOM 5093 O O . PHE B 1 230 ? -13.016 -38 -13.695 1 97.88 230 PHE B O 1
ATOM 5100 N N . MET B 1 231 ? -13.422 -39.844 -12.461 1 97 231 MET B N 1
ATOM 5101 C CA . MET B 1 231 ? -14.68 -39.406 -11.867 1 97 231 MET B CA 1
ATOM 5102 C C . MET B 1 231 ? -14.414 -38.562 -10.625 1 97 231 MET B C 1
ATOM 5104 O O . MET B 1 231 ? -13.336 -38.625 -10.031 1 97 231 MET B O 1
ATOM 5108 N N . ARG B 1 232 ? -15.359 -37.688 -10.32 1 94.69 232 ARG B N 1
ATOM 5109 C CA . ARG B 1 232 ? -15.352 -36.906 -9.094 1 94.69 232 ARG B CA 1
ATOM 5110 C C . ARG B 1 232 ? -16.484 -37.312 -8.156 1 94.69 232 ARG B C 1
ATOM 5112 O O . ARG B 1 232 ? -17.484 -37.906 -8.602 1 94.69 232 ARG B O 1
ATOM 5119 N N . THR B 1 233 ? -16.141 -37 -6.875 1 91.5 233 THR B N 1
ATOM 5120 C CA . THR B 1 233 ? -17.188 -37.188 -5.883 1 91.5 233 THR B CA 1
ATOM 5121 C C . THR B 1 233 ? -17.656 -35.812 -5.348 1 91.5 233 THR B C 1
ATOM 5123 O O . THR B 1 233 ? -16.844 -34.906 -5.188 1 91.5 233 THR B O 1
ATOM 5126 N N . GLY B 1 234 ? -18.938 -35.656 -5.148 1 90.44 234 GLY B N 1
ATOM 5127 C CA . GLY B 1 234 ? -19.453 -34.406 -4.602 1 90.44 234 GLY B CA 1
ATOM 5128 C C . GLY B 1 234 ? -19.656 -33.344 -5.652 1 90.44 234 GLY B C 1
ATOM 5129 O O . GLY B 1 234 ? -20.375 -33.531 -6.625 1 90.44 234 GLY B O 1
ATOM 5130 N N . PRO B 1 235 ? -18.891 -32.188 -5.492 1 93.25 235 PRO B N 1
ATOM 5131 C CA . PRO B 1 235 ? -19.078 -31.094 -6.457 1 93.25 235 PRO B CA 1
ATOM 5132 C C . PRO B 1 235 ? -18.625 -31.469 -7.867 1 93.25 235 PRO B C 1
ATOM 5134 O O . PRO B 1 235 ? -17.578 -32.094 -8.031 1 93.25 235 PRO B O 1
ATOM 5137 N N . ARG B 1 236 ? -19.453 -31.094 -8.844 1 95.69 236 ARG B N 1
ATOM 5138 C CA . ARG B 1 236 ? -19.203 -31.25 -10.273 1 95.69 236 ARG B CA 1
ATOM 5139 C C . ARG B 1 236 ? -19.109 -32.719 -10.641 1 95.69 236 ARG B C 1
ATOM 5141 O O . ARG B 1 236 ? -18.5 -33.094 -11.648 1 95.69 236 ARG B O 1
ATOM 5148 N N . SER B 1 237 ? -19.656 -33.594 -9.805 1 96.19 237 SER B N 1
ATOM 5149 C CA . SER B 1 237 ? -19.766 -35 -10.164 1 96.19 237 SER B CA 1
ATOM 5150 C C . SER B 1 237 ? -20.984 -35.25 -11.055 1 96.19 237 SER B C 1
ATOM 5152 O O . SER B 1 237 ? -21.844 -34.375 -11.188 1 96.19 237 SER B O 1
ATOM 5154 N N . PHE B 1 238 ? -21.016 -36.375 -11.688 1 97.25 238 PHE B N 1
ATOM 5155 C CA . PHE B 1 238 ? -22.172 -36.75 -12.492 1 97.25 238 PHE B CA 1
ATOM 5156 C C . PHE B 1 238 ? -23.344 -37.125 -11.602 1 97.25 238 PHE B C 1
ATOM 5158 O O . PHE B 1 238 ? -23.172 -37.781 -10.578 1 97.25 238 PHE B O 1
ATOM 5165 N N . LYS B 1 239 ? -24.531 -36.719 -11.992 1 96.75 239 LYS B N 1
ATOM 5166 C CA . LYS B 1 239 ? -25.75 -37.062 -11.266 1 96.75 239 LYS B CA 1
ATOM 5167 C C . LYS B 1 239 ? -25.984 -38.562 -11.297 1 96.75 239 LYS B C 1
ATOM 5169 O O . LYS B 1 239 ? -26.422 -39.156 -10.297 1 96.75 239 LYS B O 1
ATOM 5174 N N . ASN B 1 240 ? -25.75 -39.156 -12.422 1 96.75 240 ASN B N 1
ATOM 5175 C CA . ASN B 1 240 ? -25.906 -40.594 -12.633 1 96.75 240 ASN B CA 1
ATOM 5176 C C . ASN B 1 240 ? -24.625 -41.219 -13.172 1 96.75 240 ASN B C 1
ATOM 5178 O O . ASN B 1 240 ? -24.484 -41.438 -14.375 1 96.75 240 ASN B O 1
ATOM 5182 N N . GLU B 1 241 ? -23.797 -41.625 -12.297 1 96.5 241 GLU B N 1
ATOM 5183 C CA . GLU B 1 241 ? -22.469 -42.125 -12.656 1 96.5 241 GLU B CA 1
ATOM 5184 C C . GLU B 1 241 ? -22.578 -43.438 -13.445 1 96.5 241 GLU B C 1
ATOM 5186 O O . GLU B 1 241 ? -21.891 -43.594 -14.453 1 96.5 241 GLU B O 1
ATOM 5191 N N . SER B 1 242 ? -23.453 -44.25 -12.977 1 97.31 242 SER B N 1
ATOM 5192 C CA . SER B 1 242 ? -23.578 -45.562 -13.586 1 97.31 242 SER B CA 1
ATOM 5193 C C . SER B 1 242 ? -24.031 -45.469 -15.039 1 97.31 242 SER B C 1
ATOM 5195 O O . SER B 1 242 ? -23.562 -46.219 -15.898 1 97.31 242 SER B O 1
ATOM 5197 N N . ALA B 1 243 ? -24.922 -44.531 -15.242 1 97.81 243 ALA B N 1
ATOM 5198 C CA . ALA B 1 243 ? -25.391 -44.344 -16.609 1 97.81 243 ALA B CA 1
ATOM 5199 C C . ALA B 1 243 ? -24.281 -43.812 -17.516 1 97.81 243 ALA B C 1
ATOM 5201 O O . ALA B 1 243 ? -24.125 -44.281 -18.656 1 97.81 243 ALA B O 1
ATOM 5202 N N . VAL B 1 244 ? -23.531 -42.906 -17.047 1 98.06 244 VAL B N 1
ATOM 5203 C CA . VAL B 1 244 ? -22.422 -42.375 -17.812 1 98.06 244 VAL B CA 1
ATOM 5204 C C . VAL B 1 244 ? -21.391 -43.469 -18.094 1 98.06 244 VAL B C 1
ATOM 5206 O O . VAL B 1 244 ? -20.953 -43.625 -19.234 1 98.06 244 VAL B O 1
ATOM 5209 N N . ILE B 1 245 ? -21.062 -44.219 -17.062 1 98.19 245 ILE B N 1
ATOM 5210 C CA . ILE B 1 245 ? -20.109 -45.312 -17.219 1 98.19 245 ILE B CA 1
ATOM 5211 C C . ILE B 1 245 ? -20.625 -46.312 -18.266 1 98.19 245 ILE B C 1
ATOM 5213 O O . ILE B 1 245 ? -19.875 -46.75 -19.125 1 98.19 245 ILE B O 1
ATOM 5217 N N . GLY B 1 246 ? -21.906 -46.562 -18.172 1 98.44 246 GLY B N 1
ATOM 5218 C CA . GLY B 1 246 ? -22.5 -47.5 -19.109 1 98.44 246 GLY B CA 1
ATOM 5219 C C . GLY B 1 246 ? -22.391 -47.062 -20.562 1 98.44 246 GLY B C 1
ATOM 5220 O O . GLY B 1 246 ? -22.125 -47.875 -21.438 1 98.44 246 GLY B O 1
ATOM 5221 N N . ILE B 1 247 ? -22.562 -45.812 -20.812 1 98.19 247 ILE B N 1
ATOM 5222 C CA . ILE B 1 247 ? -22.484 -45.25 -22.156 1 98.19 247 ILE B CA 1
ATOM 5223 C C . ILE B 1 247 ? -21.078 -45.438 -22.719 1 98.19 247 ILE B C 1
ATOM 5225 O O . ILE B 1 247 ? -20.906 -45.969 -23.828 1 98.19 247 ILE B O 1
ATOM 5229 N N . PHE B 1 248 ? -20.078 -45.094 -22 1 98.5 248 PHE B N 1
ATOM 5230 C CA . PHE B 1 248 ? -18.688 -45.156 -22.469 1 98.5 248 PHE B CA 1
ATOM 5231 C C . PHE B 1 248 ? -18.203 -46.625 -22.531 1 98.5 248 PHE B C 1
ATOM 5233 O O . PHE B 1 248 ? -17.406 -46.969 -23.406 1 98.5 248 PHE B O 1
ATOM 5240 N N . GLU B 1 249 ? -18.703 -47.438 -21.625 1 98.12 249 GLU B N 1
ATOM 5241 C CA . GLU B 1 249 ? -18.391 -48.844 -21.656 1 98.12 249 GLU B CA 1
ATOM 5242 C C . GLU B 1 249 ? -18.906 -49.5 -22.953 1 98.12 249 GLU B C 1
ATOM 5244 O O . GLU B 1 249 ? -18.188 -50.25 -23.594 1 98.12 249 GLU B O 1
ATOM 5249 N N . LYS B 1 250 ? -20.094 -49.156 -23.266 1 98.12 250 LYS B N 1
ATOM 5250 C CA . LYS B 1 250 ? -20.719 -49.719 -24.469 1 98.12 250 LYS B CA 1
ATOM 5251 C C . LYS B 1 250 ? -19.938 -49.312 -25.719 1 98.12 250 LYS B C 1
ATOM 5253 O O . LYS B 1 250 ? -19.672 -50.125 -26.578 1 98.12 250 LYS B O 1
ATOM 5258 N N . GLU B 1 251 ? -19.594 -48.062 -25.781 1 98 251 GLU B N 1
ATOM 5259 C CA . GLU B 1 251 ? -18.875 -47.594 -26.953 1 98 251 GLU B CA 1
ATOM 5260 C C . GLU B 1 251 ? -17.469 -48.156 -27.016 1 98 251 GLU B C 1
ATOM 5262 O O . GLU B 1 251 ? -16.969 -48.5 -28.094 1 98 251 GLU B O 1
ATOM 5267 N N . CYS B 1 252 ? -16.797 -48.25 -25.938 1 97.81 252 CYS B N 1
ATOM 5268 C CA . CYS B 1 252 ? -15.461 -48.844 -25.859 1 97.81 252 CYS B CA 1
ATOM 5269 C C . CYS B 1 252 ? -15.508 -50.312 -26.297 1 97.81 252 CYS B C 1
ATOM 5271 O O . CYS B 1 252 ? -14.625 -50.781 -27.016 1 97.81 252 CYS B O 1
ATOM 5273 N N . ALA B 1 253 ? -16.547 -51.031 -25.938 1 96.12 253 ALA B N 1
ATOM 5274 C CA . ALA B 1 253 ? -16.688 -52.469 -26.219 1 96.12 253 ALA B CA 1
ATOM 5275 C C . ALA B 1 253 ? -16.812 -52.719 -27.719 1 96.12 253 ALA B C 1
ATOM 5277 O O . ALA B 1 253 ? -16.531 -53.812 -28.203 1 96.12 253 ALA B O 1
ATOM 5278 N N . LYS B 1 254 ? -17.172 -51.719 -28.406 1 95.88 254 LYS B N 1
ATOM 5279 C CA . LYS B 1 254 ? -17.359 -51.844 -29.844 1 95.88 254 LYS B CA 1
ATOM 5280 C C . LYS B 1 254 ? -16.016 -51.844 -30.578 1 95.88 254 LYS B C 1
ATOM 5282 O O . LYS B 1 254 ? -15.945 -52.156 -31.766 1 95.88 254 LYS B O 1
ATOM 5287 N N . ILE B 1 255 ? -15.039 -51.406 -29.922 1 93.69 255 ILE B N 1
ATOM 5288 C CA . ILE B 1 255 ? -13.711 -51.312 -30.516 1 93.69 255 ILE B CA 1
ATOM 5289 C C . ILE B 1 255 ? -12.805 -52.375 -29.938 1 93.69 255 ILE B C 1
ATOM 5291 O O . ILE B 1 255 ? -12.539 -52.406 -28.719 1 93.69 255 ILE B O 1
ATOM 5295 N N . ASP B 1 256 ? -12.328 -53.188 -30.844 1 88.88 256 ASP B N 1
ATOM 5296 C CA . ASP B 1 256 ? -11.422 -54.25 -30.391 1 88.88 256 ASP B CA 1
ATOM 5297 C C . ASP B 1 256 ? -10.156 -53.656 -29.766 1 88.88 256 ASP B C 1
ATOM 5299 O O . ASP B 1 256 ? -9.484 -52.844 -30.391 1 88.88 256 ASP B O 1
ATOM 5303 N N . GLY B 1 257 ? -9.969 -54 -28.516 1 89.81 257 GLY B N 1
ATOM 5304 C CA . GLY B 1 257 ? -8.75 -53.562 -27.859 1 89.81 257 GLY B CA 1
ATOM 5305 C C . GLY B 1 257 ? -8.961 -52.375 -26.938 1 89.81 257 GLY B C 1
ATOM 5306 O O . GLY B 1 257 ? -8.031 -51.906 -26.266 1 89.81 257 GLY B O 1
ATOM 5307 N N . CYS B 1 258 ? -10.156 -51.875 -26.953 1 95.12 258 CYS B N 1
ATOM 5308 C CA . CYS B 1 258 ? -10.445 -50.781 -26.047 1 95.12 258 CYS B CA 1
ATOM 5309 C C . CYS B 1 258 ? -10.672 -51.281 -24.625 1 95.12 258 CYS B C 1
ATOM 5311 O O . CYS B 1 258 ? -11.414 -52.25 -24.422 1 95.12 258 CYS B O 1
ATOM 5313 N N . ARG B 1 259 ? -10.031 -50.688 -23.703 1 95.31 259 ARG B N 1
ATOM 5314 C CA . ARG B 1 259 ? -10.195 -50.969 -22.281 1 95.31 259 ARG B CA 1
ATOM 5315 C C . ARG B 1 259 ? -10.68 -49.75 -21.531 1 95.31 259 ARG B C 1
ATOM 5317 O O . ARG B 1 259 ? -10.047 -48.688 -21.578 1 95.31 259 ARG B O 1
ATOM 5324 N N . LEU B 1 260 ? -11.789 -49.938 -20.812 1 97.69 260 LEU B N 1
ATOM 5325 C CA . LEU B 1 260 ? -12.328 -48.812 -20.031 1 97.69 260 LEU B CA 1
ATOM 5326 C C . LEU B 1 260 ? -11.914 -48.938 -18.578 1 97.69 260 LEU B C 1
ATOM 5328 O O . LEU B 1 260 ? -12.062 -50 -17.953 1 97.69 260 LEU B O 1
ATOM 5332 N N . MET B 1 261 ? -11.328 -47.906 -18.078 1 97.56 261 MET B N 1
ATOM 5333 C CA . MET B 1 261 ? -11.016 -47.781 -16.656 1 97.56 261 MET B CA 1
ATOM 5334 C C . MET B 1 261 ? -11.82 -46.656 -16 1 97.56 261 MET B C 1
ATOM 5336 O O . MET B 1 261 ? -12 -45.594 -16.609 1 97.56 261 MET B O 1
ATOM 5340 N N . VAL B 1 262 ? -12.367 -46.969 -14.828 1 97.75 262 VAL B N 1
ATOM 5341 C CA . VAL B 1 262 ? -13.062 -45.969 -14.023 1 97.75 262 VAL B CA 1
ATOM 5342 C C . VAL B 1 262 ? -12.273 -45.688 -12.742 1 97.75 262 VAL B C 1
ATOM 5344 O O . VAL B 1 262 ? -11.914 -46.625 -12.016 1 97.75 262 VAL B O 1
ATOM 5347 N N . ALA B 1 263 ? -11.906 -44.438 -12.594 1 97.12 263 ALA B N 1
ATOM 5348 C CA . ALA B 1 263 ? -11.07 -44.125 -11.438 1 97.12 263 ALA B CA 1
ATOM 5349 C C . ALA B 1 263 ? -11.547 -42.844 -10.742 1 97.12 263 ALA B C 1
ATOM 5351 O O . ALA B 1 263 ? -12.258 -42.031 -11.352 1 97.12 263 ALA B O 1
ATOM 5352 N N . TYR B 1 264 ? -11.203 -42.75 -9.445 1 93.06 264 TYR B N 1
ATOM 5353 C CA . TYR B 1 264 ? -11.453 -41.594 -8.602 1 93.06 264 TYR B CA 1
ATOM 5354 C C . TYR B 1 264 ? -10.148 -41.062 -8.008 1 93.06 264 TYR B C 1
ATOM 5356 O O . TYR B 1 264 ? -9.375 -41.812 -7.414 1 93.06 264 TYR B O 1
ATOM 5364 N N . SER B 1 265 ? -9.922 -39.781 -8.227 1 82.62 265 SER B N 1
ATOM 5365 C CA . SER B 1 265 ? -8.617 -39.219 -7.879 1 82.62 265 SER B CA 1
ATOM 5366 C C . SER B 1 265 ? -8.352 -39.344 -6.383 1 82.62 265 SER B C 1
ATOM 5368 O O . SER B 1 265 ? -7.215 -39.562 -5.965 1 82.62 265 SER B O 1
ATOM 5370 N N . ASN B 1 266 ? -9.32 -39.188 -5.523 1 83.69 266 ASN B N 1
ATOM 5371 C CA . ASN B 1 266 ? -9.141 -39.125 -4.078 1 83.69 266 ASN B CA 1
ATOM 5372 C C . ASN B 1 266 ? -8.734 -40.5 -3.516 1 83.69 266 ASN B C 1
ATOM 5374 O O . ASN B 1 266 ? -8.344 -40.594 -2.352 1 83.69 266 ASN B O 1
ATOM 5378 N N . ASN B 1 267 ? -8.625 -41.5 -4.383 1 85 267 ASN B N 1
ATOM 5379 C CA . ASN B 1 267 ? -8.305 -42.844 -3.91 1 85 267 ASN B CA 1
ATOM 5380 C C . ASN B 1 267 ? -6.977 -43.344 -4.48 1 85 267 ASN B C 1
ATOM 5382 O O . ASN B 1 267 ? -6.641 -44.5 -4.359 1 85 267 ASN B O 1
ATOM 5386 N N . LEU B 1 268 ? -6.25 -42.438 -5.051 1 94.94 268 LEU B N 1
ATOM 5387 C CA . LEU B 1 268 ? -5.027 -42.875 -5.719 1 94.94 268 LEU B CA 1
ATOM 5388 C C . LEU B 1 268 ? -3.812 -42.156 -5.148 1 94.94 268 LEU B C 1
ATOM 5390 O O . LEU B 1 268 ? -3.875 -40.938 -4.863 1 94.94 268 LEU B O 1
ATOM 5394 N N . THR B 1 269 ? -2.77 -42.906 -4.902 1 96.44 269 THR B N 1
ATOM 5395 C CA . THR B 1 269 ? -1.478 -42.281 -4.609 1 96.44 269 THR B CA 1
ATOM 5396 C C . THR B 1 269 ? -0.912 -41.594 -5.848 1 96.44 269 THR B C 1
ATOM 5398 O O . THR B 1 269 ? -1.456 -41.75 -6.945 1 96.44 269 THR B O 1
ATOM 5401 N N . PHE B 1 270 ? 0.124 -40.938 -5.66 1 97.25 270 PHE B N 1
ATOM 5402 C CA . PHE B 1 270 ? 0.757 -40.281 -6.785 1 97.25 270 PHE B CA 1
ATOM 5403 C C . PHE B 1 270 ? 1.146 -41.25 -7.871 1 97.25 270 PHE B C 1
ATOM 5405 O O . PHE B 1 270 ? 0.801 -41.062 -9.039 1 97.25 270 PHE B O 1
ATOM 5412 N N . CYS B 1 271 ? 1.844 -42.281 -7.492 1 98 271 CYS B N 1
ATOM 5413 C CA . CYS B 1 271 ? 2.344 -43.25 -8.469 1 98 271 CYS B CA 1
ATOM 5414 C C . CYS B 1 271 ? 1.198 -44.031 -9.109 1 98 271 CYS B C 1
ATOM 5416 O O . CYS B 1 271 ? 1.271 -44.375 -10.289 1 98 271 CYS B O 1
ATOM 5418 N N . GLU B 1 272 ? 0.111 -44.25 -8.383 1 97.94 272 GLU B N 1
ATOM 5419 C CA . GLU B 1 272 ? -1.064 -44.844 -8.992 1 97.94 272 GLU B CA 1
ATOM 5420 C C . GLU B 1 272 ? -1.674 -43.938 -10.055 1 97.94 272 GLU B C 1
ATOM 5422 O O . GLU B 1 272 ? -2.166 -44.406 -11.078 1 97.94 272 GLU B O 1
ATOM 5427 N N . GLN B 1 273 ? -1.657 -42.688 -9.82 1 97.94 273 GLN B N 1
ATOM 5428 C CA . GLN B 1 273 ? -2.152 -41.75 -10.805 1 97.94 273 GLN B CA 1
ATOM 5429 C C . GLN B 1 273 ? -1.257 -41.719 -12.047 1 97.94 273 GLN B C 1
ATOM 5431 O O . GLN B 1 273 ? -1.751 -41.688 -13.172 1 97.94 273 GLN B O 1
ATOM 5436 N N . VAL B 1 274 ? 0.076 -41.719 -11.82 1 97.81 274 VAL B N 1
ATOM 5437 C CA . VAL B 1 274 ? 1.015 -41.781 -12.938 1 97.81 274 VAL B CA 1
ATOM 5438 C C . VAL B 1 274 ? 0.786 -43.031 -13.766 1 97.81 274 VAL B C 1
ATOM 5440 O O . VAL B 1 274 ? 0.734 -42.969 -14.992 1 97.81 274 VAL B O 1
ATOM 5443 N N . LYS B 1 275 ? 0.607 -44.125 -13.094 1 96.69 275 LYS B N 1
ATOM 5444 C CA . LYS B 1 275 ? 0.358 -45.375 -13.781 1 96.69 275 LYS B CA 1
ATOM 5445 C C . LYS B 1 275 ? -0.946 -45.312 -14.57 1 96.69 275 LYS B C 1
ATOM 5447 O O . LYS B 1 275 ? -0.979 -45.688 -15.75 1 96.69 275 LYS B O 1
ATOM 5452 N N . LEU B 1 276 ? -1.957 -44.875 -13.898 1 96.88 276 LEU B N 1
ATOM 5453 C CA . LEU B 1 276 ? -3.26 -44.781 -14.547 1 96.88 276 LEU B CA 1
ATOM 5454 C C . LEU B 1 276 ? -3.174 -43.906 -15.805 1 96.88 276 LEU B C 1
ATOM 5456 O O . LEU B 1 276 ? -3.67 -44.312 -16.859 1 96.88 276 LEU B O 1
ATOM 5460 N N . MET B 1 277 ? -2.543 -42.812 -15.703 1 97.38 277 MET B N 1
ATOM 5461 C CA . MET B 1 277 ? -2.438 -41.906 -16.844 1 97.38 277 MET B CA 1
ATOM 5462 C C . MET B 1 277 ? -1.561 -42.5 -17.938 1 97.38 277 MET B C 1
ATOM 5464 O O . MET B 1 277 ? -1.827 -42.312 -19.125 1 97.38 277 MET B O 1
ATOM 5468 N N . SER B 1 278 ? -0.533 -43.219 -17.547 1 94.94 278 SER B N 1
ATOM 5469 C CA . SER B 1 278 ? 0.345 -43.844 -18.531 1 94.94 278 SER B CA 1
ATOM 5470 C C . SER B 1 278 ? -0.408 -44.875 -19.359 1 94.94 278 SER B C 1
ATOM 5472 O O . SER B 1 278 ? -0.012 -45.188 -20.484 1 94.94 278 SER B O 1
ATOM 5474 N N . LEU B 1 279 ? -1.507 -45.344 -18.828 1 94.38 279 LEU B N 1
ATOM 5475 C CA . LEU B 1 279 ? -2.307 -46.375 -19.5 1 94.38 279 LEU B CA 1
ATOM 5476 C C . LEU B 1 279 ? -3.475 -45.719 -20.25 1 94.38 279 LEU B C 1
ATOM 5478 O O . LEU B 1 279 ? -4.297 -46.438 -20.844 1 94.38 279 LEU B O 1
ATOM 5482 N N . THR B 1 280 ? -3.543 -44.469 -20.234 1 96.88 280 THR B N 1
ATOM 5483 C CA . THR B 1 280 ? -4.723 -43.75 -20.734 1 96.88 280 THR B CA 1
ATOM 5484 C C . THR B 1 280 ? -4.414 -43.062 -22.062 1 96.88 280 THR B C 1
ATOM 5486 O O . THR B 1 280 ? -3.439 -42.312 -22.156 1 96.88 280 THR B O 1
ATOM 5489 N N . ASP B 1 281 ? -5.246 -43.312 -23.094 1 96.44 281 ASP B N 1
ATOM 5490 C CA . ASP B 1 281 ? -5.184 -42.625 -24.375 1 96.44 281 ASP B CA 1
ATOM 5491 C C . ASP B 1 281 ? -6.293 -41.562 -24.484 1 96.44 281 ASP B C 1
ATOM 5493 O O . ASP B 1 281 ? -6.168 -40.625 -25.25 1 96.44 281 ASP B O 1
ATOM 5497 N N . ILE B 1 282 ? -7.383 -41.875 -23.859 1 98.38 282 ILE B N 1
ATOM 5498 C CA . ILE B 1 282 ? -8.539 -40.969 -23.828 1 98.38 282 ILE B CA 1
ATOM 5499 C C . ILE B 1 282 ? -8.977 -40.75 -22.375 1 98.38 282 ILE B C 1
ATOM 5501 O O . ILE B 1 282 ? -9.344 -41.688 -21.688 1 98.38 282 ILE B O 1
ATOM 5505 N N . LEU B 1 283 ? -8.898 -39.531 -21.953 1 98.75 283 LEU B N 1
ATOM 5506 C CA . LEU B 1 283 ? -9.305 -39.156 -20.594 1 98.75 283 LEU B CA 1
ATOM 5507 C C . LEU B 1 283 ? -10.594 -38.344 -20.609 1 98.75 283 LEU B C 1
ATOM 5509 O O . LEU B 1 283 ? -10.664 -37.281 -21.234 1 98.75 283 LEU B O 1
ATOM 5513 N N . ALA B 1 284 ? -11.625 -38.875 -20.047 1 98.62 284 ALA B N 1
ATOM 5514 C CA . ALA B 1 284 ? -12.891 -38.156 -19.859 1 98.62 284 ALA B CA 1
ATOM 5515 C C . ALA B 1 284 ? -13.102 -37.812 -18.391 1 98.62 284 ALA B C 1
ATOM 5517 O O . ALA B 1 284 ? -13.078 -38.656 -17.516 1 98.62 284 ALA B O 1
ATOM 5518 N N . SER B 1 285 ? -13.266 -36.562 -18.141 1 98.31 285 SER B N 1
ATOM 5519 C CA . SER B 1 285 ? -13.312 -36.125 -16.75 1 98.31 285 SER B CA 1
ATOM 5520 C C . SER B 1 285 ? -14.117 -34.844 -16.594 1 98.31 285 SER B C 1
ATOM 5522 O O . SER B 1 285 ? -14.039 -33.969 -17.438 1 98.31 285 SER B O 1
ATOM 5524 N N . PRO B 1 286 ? -14.898 -34.75 -15.477 1 97.5 286 PRO B N 1
ATOM 5525 C CA . PRO B 1 286 ? -15.414 -33.406 -15.125 1 97.5 286 PRO B CA 1
ATOM 5526 C C . PRO B 1 286 ? -14.305 -32.406 -14.875 1 97.5 286 PRO B C 1
ATOM 5528 O O . PRO B 1 286 ? -13.203 -32.781 -14.453 1 97.5 286 PRO B O 1
ATOM 5531 N N . HIS B 1 287 ? -14.625 -31.156 -15.164 1 97.19 287 HIS B N 1
ATOM 5532 C CA . HIS B 1 287 ? -13.695 -30.078 -14.891 1 97.19 287 HIS B CA 1
ATOM 5533 C C . HIS B 1 287 ? -13.305 -30.031 -13.422 1 97.19 287 HIS B C 1
ATOM 5535 O O . HIS B 1 287 ? -14.164 -30.109 -12.539 1 97.19 287 HIS B O 1
ATOM 5541 N N . GLY B 1 288 ? -11.992 -29.891 -13.188 1 95.56 288 GLY B N 1
ATOM 5542 C CA . GLY B 1 288 ? -11.469 -29.781 -11.836 1 95.56 288 GLY B CA 1
ATOM 5543 C C . GLY B 1 288 ? -9.969 -30.031 -11.75 1 95.56 288 GLY B C 1
ATOM 5544 O O . GLY B 1 288 ? -9.367 -30.516 -12.711 1 95.56 288 GLY B O 1
ATOM 5545 N N . ALA B 1 289 ? -9.461 -29.844 -10.625 1 95.38 289 ALA B N 1
ATOM 5546 C CA . ALA B 1 289 ? -8.016 -29.875 -10.438 1 95.38 289 ALA B CA 1
ATOM 5547 C C . ALA B 1 289 ? -7.449 -31.25 -10.766 1 95.38 289 ALA B C 1
ATOM 5549 O O . ALA B 1 289 ? -6.285 -31.375 -11.156 1 95.38 289 ALA B O 1
ATOM 5550 N N . GLN B 1 290 ? -8.266 -32.281 -10.656 1 95.88 290 GLN B N 1
ATOM 5551 C CA . GLN B 1 290 ? -7.785 -33.625 -10.945 1 95.88 290 GLN B CA 1
ATOM 5552 C C . GLN B 1 290 ? -7.285 -33.75 -12.383 1 95.88 290 GLN B C 1
ATOM 5554 O O . GLN B 1 290 ? -6.457 -34.594 -12.688 1 95.88 290 GLN B O 1
ATOM 5559 N N . LEU B 1 291 ? -7.766 -32.875 -13.234 1 97.56 291 LEU B N 1
ATOM 5560 C CA . LEU B 1 291 ? -7.359 -32.906 -14.633 1 97.56 291 LEU B CA 1
ATOM 5561 C C . LEU B 1 291 ? -5.91 -32.438 -14.781 1 97.56 291 LEU B C 1
ATOM 5563 O O . LEU B 1 291 ? -5.316 -32.594 -15.852 1 97.56 291 LEU B O 1
ATOM 5567 N N . THR B 1 292 ? -5.328 -31.953 -13.719 1 97.56 292 THR B N 1
ATOM 5568 C CA . THR B 1 292 ? -3.912 -31.594 -13.742 1 97.56 292 THR B CA 1
ATOM 5569 C C . THR B 1 292 ? -3.059 -32.812 -14.109 1 97.56 292 THR B C 1
ATOM 5571 O O . THR B 1 292 ? -1.966 -32.656 -14.664 1 97.56 292 THR B O 1
ATOM 5574 N N . ASN B 1 293 ? -3.562 -33.969 -13.953 1 96.5 293 ASN B N 1
ATOM 5575 C CA . ASN B 1 293 ? -2.865 -35.219 -14.227 1 96.5 293 ASN B CA 1
ATOM 5576 C C . ASN B 1 293 ? -2.736 -35.469 -15.727 1 96.5 293 ASN B C 1
ATOM 5578 O O . ASN B 1 293 ? -1.971 -36.344 -16.156 1 96.5 293 ASN B O 1
ATOM 5582 N N . LEU B 1 294 ? -3.402 -34.719 -16.516 1 98.31 294 LEU B N 1
ATOM 5583 C CA . LEU B 1 294 ? -3.506 -35.062 -17.938 1 98.31 294 LEU B CA 1
ATOM 5584 C C . LEU B 1 294 ? -2.135 -35.031 -18.594 1 98.31 294 LEU B C 1
ATOM 5586 O O . LEU B 1 294 ? -1.903 -35.781 -19.562 1 98.31 294 LEU B O 1
ATOM 5590 N N . PHE B 1 295 ? -1.226 -34.219 -18.031 1 97.94 295 PHE B N 1
ATOM 5591 C CA . PHE B 1 295 ? 0.069 -34.125 -18.688 1 97.94 295 PHE B CA 1
ATOM 5592 C C . PHE B 1 295 ? 0.875 -35.406 -18.516 1 97.94 295 PHE B C 1
ATOM 5594 O O . PHE B 1 295 ? 1.88 -35.625 -19.203 1 97.94 295 PHE B O 1
ATOM 5601 N N . LEU B 1 296 ? 0.482 -36.312 -17.656 1 97.75 296 LEU B N 1
ATOM 5602 C CA . LEU B 1 296 ? 1.189 -37.531 -17.359 1 97.75 296 LEU B CA 1
ATOM 5603 C C . LEU B 1 296 ? 0.873 -38.625 -18.406 1 97.75 296 LEU B C 1
ATOM 5605 O O . LEU B 1 296 ? 1.504 -39.688 -18.422 1 97.75 296 LEU B O 1
ATOM 5609 N N . MET B 1 297 ? -0.1 -38.344 -19.266 1 96.94 297 MET B N 1
ATOM 5610 C CA . MET B 1 297 ? -0.385 -39.25 -20.375 1 96.94 297 MET B CA 1
ATOM 5611 C C . MET B 1 297 ? 0.682 -39.125 -21.453 1 96.94 297 MET B C 1
ATOM 5613 O O . MET B 1 297 ? 1.468 -38.188 -21.453 1 96.94 297 MET B O 1
ATOM 5617 N N . ASP B 1 298 ? 0.675 -40.125 -22.297 1 93.19 298 ASP B N 1
ATOM 5618 C CA . ASP B 1 298 ? 1.568 -40 -23.438 1 93.19 298 ASP B CA 1
ATOM 5619 C C . ASP B 1 298 ? 1.11 -38.906 -24.391 1 93.19 298 ASP B C 1
ATOM 5621 O O . ASP B 1 298 ? -0.088 -38.625 -24.5 1 93.19 298 ASP B O 1
ATOM 5625 N N . LYS B 1 299 ? 2.021 -38.25 -24.984 1 93.38 299 LYS B N 1
ATOM 5626 C CA . LYS B 1 299 ? 1.696 -37.156 -25.906 1 93.38 299 LYS B CA 1
ATOM 5627 C C . LYS B 1 299 ? 0.678 -37.594 -26.953 1 93.38 299 LYS B C 1
ATOM 5629 O O . LYS B 1 299 ? 0.652 -38.781 -27.344 1 93.38 299 LYS B O 1
ATOM 5634 N N . ASN B 1 300 ? -0.127 -36.656 -27.375 1 93.94 300 ASN B N 1
ATOM 5635 C CA . ASN B 1 300 ? -1.163 -36.844 -28.391 1 93.94 300 ASN B CA 1
ATOM 5636 C C . ASN B 1 300 ? -2.379 -37.562 -27.844 1 93.94 300 ASN B C 1
ATOM 5638 O O . ASN B 1 300 ? -3.301 -37.906 -28.594 1 93.94 300 ASN B O 1
ATOM 5642 N N . SER B 1 301 ? -2.398 -37.938 -26.562 1 96.56 301 SER B N 1
ATOM 5643 C CA . SER B 1 301 ? -3.607 -38.469 -25.922 1 96.56 301 SER B CA 1
ATOM 5644 C C . SER B 1 301 ? -4.73 -37.438 -25.938 1 96.56 301 SER B C 1
ATOM 5646 O O . SER B 1 301 ? -4.492 -36.25 -26.172 1 96.56 301 SER B O 1
ATOM 5648 N N . SER B 1 302 ? -5.914 -37.938 -25.734 1 98.44 302 SER B N 1
ATOM 5649 C CA . SER B 1 302 ? -7.098 -37.094 -25.891 1 98.44 302 SER B CA 1
ATOM 5650 C C . SER B 1 302 ? -7.766 -36.812 -24.547 1 98.44 302 SER B C 1
ATOM 5652 O O . SER B 1 302 ? -7.746 -37.656 -23.656 1 98.44 302 SER B O 1
ATOM 5654 N N . VAL B 1 303 ? -8.391 -35.625 -24.438 1 98.75 303 VAL B N 1
ATOM 5655 C CA . VAL B 1 303 ? -9.07 -35.25 -23.219 1 98.75 303 VAL B CA 1
ATOM 5656 C C . VAL B 1 303 ? -10.492 -34.781 -23.547 1 98.75 303 VAL B C 1
ATOM 5658 O O . VAL B 1 303 ? -10.703 -34 -24.469 1 98.75 303 VAL B O 1
ATOM 5661 N N . MET B 1 304 ? -11.43 -35.312 -22.906 1 98.75 304 MET B N 1
ATOM 5662 C CA . MET B 1 304 ? -12.836 -34.938 -22.953 1 98.75 304 MET B CA 1
ATOM 5663 C C . MET B 1 304 ? -13.273 -34.344 -21.609 1 98.75 304 MET B C 1
ATOM 5665 O O . MET B 1 304 ? -13.203 -35 -20.578 1 98.75 304 MET B O 1
ATOM 5669 N N . GLU B 1 305 ? -13.742 -33.094 -21.641 1 98.62 305 GLU B N 1
ATOM 5670 C CA . GLU B 1 305 ? -14 -32.375 -20.406 1 98.62 305 GLU B CA 1
ATOM 5671 C C . GLU B 1 305 ? -15.492 -32.062 -20.234 1 98.62 305 GLU B C 1
ATOM 5673 O O . GLU B 1 305 ? -16.156 -31.688 -21.203 1 98.62 305 GLU B O 1
ATOM 5678 N N . PHE B 1 306 ? -16.016 -32.219 -19.047 1 98.38 306 PHE B N 1
ATOM 5679 C CA . PHE B 1 306 ? -17.422 -32.031 -18.75 1 98.38 306 PHE B CA 1
ATOM 5680 C C . PHE B 1 306 ? -17.625 -30.922 -17.734 1 98.38 306 PHE B C 1
ATOM 5682 O O . PHE B 1 306 ? -16.875 -30.828 -16.75 1 98.38 306 PHE B O 1
ATOM 5689 N N . PHE B 1 307 ? -18.688 -30.094 -17.953 1 97.75 307 PHE B N 1
ATOM 5690 C CA . PHE B 1 307 ? -18.984 -28.984 -17.062 1 97.75 307 PHE B CA 1
ATOM 5691 C C . PHE B 1 307 ? -20.453 -29 -16.625 1 97.75 307 PHE B C 1
ATOM 5693 O O . PHE B 1 307 ? -21.328 -29.422 -17.391 1 97.75 307 PHE B O 1
ATOM 5700 N N . PRO B 1 308 ? -20.656 -28.5 -15.398 1 96.38 308 PRO B N 1
ATOM 5701 C CA . PRO B 1 308 ? -22.062 -28.219 -15.039 1 96.38 308 PRO B CA 1
ATOM 5702 C C . PRO B 1 308 ? -22.641 -27.047 -15.805 1 96.38 308 PRO B C 1
ATOM 5704 O O . PRO B 1 308 ? -21.922 -26.359 -16.531 1 96.38 308 PRO B O 1
ATOM 5707 N N . LYS B 1 309 ? -23.844 -26.906 -15.547 1 94.81 309 LYS B N 1
ATOM 5708 C CA . LYS B 1 309 ? -24.562 -25.781 -16.141 1 94.81 309 LYS B CA 1
ATOM 5709 C C . LYS B 1 309 ? -23.953 -24.453 -15.719 1 94.81 309 LYS B C 1
ATOM 5711 O O . LYS B 1 309 ? -23.531 -24.297 -14.57 1 94.81 309 LYS B O 1
ATOM 5716 N N . GLY B 1 310 ? -23.906 -23.531 -16.688 1 93.81 310 GLY B N 1
ATOM 5717 C CA . GLY B 1 310 ? -23.641 -22.141 -16.344 1 93.81 310 GLY B CA 1
ATOM 5718 C C . GLY B 1 310 ? -22.188 -21.766 -16.484 1 93.81 310 GLY B C 1
ATOM 5719 O O . GLY B 1 310 ? -21.844 -20.578 -16.5 1 93.81 310 GLY B O 1
ATOM 5720 N N . TRP B 1 311 ? -21.266 -22.688 -16.656 1 93.69 311 TRP B N 1
ATOM 5721 C CA . TRP B 1 311 ? -19.844 -22.406 -16.672 1 93.69 311 TRP B CA 1
ATOM 5722 C C . TRP B 1 311 ? -19.438 -21.594 -17.906 1 93.69 311 TRP B C 1
ATOM 5724 O O . TRP B 1 311 ? -18.625 -20.672 -17.812 1 93.69 311 TRP B O 1
ATOM 5734 N N . LEU B 1 312 ? -20.016 -21.922 -19 1 91.88 312 LEU B N 1
ATOM 5735 C CA . LEU B 1 312 ? -19.625 -21.266 -20.234 1 91.88 312 LEU B CA 1
ATOM 5736 C C . LEU B 1 312 ? -19.812 -19.75 -20.125 1 91.88 312 LEU B C 1
ATOM 5738 O O . LEU B 1 312 ? -18.922 -18.984 -20.5 1 91.88 312 LEU B O 1
ATOM 5742 N N . LYS B 1 313 ? -20.891 -19.375 -19.5 1 90.94 313 LYS B N 1
ATOM 5743 C CA . LYS B 1 313 ? -21.25 -17.953 -19.469 1 90.94 313 LYS B CA 1
ATOM 5744 C C . LYS B 1 313 ? -20.609 -17.266 -18.281 1 90.94 313 LYS B C 1
ATOM 5746 O O . LYS B 1 313 ? -20.266 -16.078 -18.344 1 90.94 313 LYS B O 1
ATOM 5751 N N . LEU B 1 314 ? -20.375 -18.062 -17.219 1 92.81 314 LEU B N 1
ATOM 5752 C CA . LEU B 1 314 ? -20.172 -17.344 -15.969 1 92.81 314 LEU B CA 1
ATOM 5753 C C . LEU B 1 314 ? -18.766 -17.609 -15.422 1 92.81 314 LEU B C 1
ATOM 5755 O O . LEU B 1 314 ? -18.297 -16.891 -14.539 1 92.81 314 LEU B O 1
ATOM 5759 N N . ALA B 1 315 ? -18.062 -18.578 -15.828 1 92.19 315 ALA B N 1
ATOM 5760 C CA . ALA B 1 315 ? -16.828 -19 -15.172 1 92.19 315 ALA B CA 1
ATOM 5761 C C . ALA B 1 315 ? -15.641 -18.203 -15.688 1 92.19 315 ALA B C 1
ATOM 5763 O O . ALA B 1 315 ? -14.547 -18.266 -15.117 1 92.19 315 ALA B O 1
ATOM 5764 N N . GLY B 1 316 ? -15.812 -17.438 -16.75 1 90.12 316 GLY B N 1
ATOM 5765 C CA . GLY B 1 316 ? -14.719 -16.641 -17.297 1 90.12 316 GLY B CA 1
ATOM 5766 C C . GLY B 1 316 ? -13.633 -17.484 -17.938 1 90.12 316 GLY B C 1
ATOM 5767 O O . GLY B 1 316 ? -13.867 -18.625 -18.328 1 90.12 316 GLY B O 1
ATOM 5768 N N . VAL B 1 317 ? -12.414 -16.969 -18.016 1 89 317 VAL B N 1
ATOM 5769 C CA . VAL B 1 317 ? -11.328 -17.547 -18.797 1 89 317 VAL B CA 1
ATOM 5770 C C . VAL B 1 317 ? -10.758 -18.766 -18.078 1 89 317 VAL B C 1
ATOM 5772 O O . VAL B 1 317 ? -10.188 -19.656 -18.703 1 89 317 VAL B O 1
ATOM 5775 N N . GLY B 1 318 ? -10.977 -18.844 -16.812 1 90.06 318 GLY B N 1
ATOM 5776 C CA . GLY B 1 318 ? -10.461 -19.953 -16.016 1 90.06 318 GLY B CA 1
ATOM 5777 C C . GLY B 1 318 ? -11.008 -21.297 -16.438 1 90.06 318 GLY B C 1
ATOM 5778 O O . GLY B 1 318 ? -10.391 -22.328 -16.172 1 90.06 318 GLY B O 1
ATOM 5779 N N . GLN B 1 319 ? -12.133 -21.328 -17.109 1 93.75 319 GLN B N 1
ATOM 5780 C CA . GLN B 1 319 ? -12.758 -22.594 -17.516 1 93.75 319 GLN B CA 1
ATOM 5781 C C . GLN B 1 319 ? -11.938 -23.281 -18.609 1 93.75 319 GLN B C 1
ATOM 5783 O O . GLN B 1 319 ? -12.109 -24.484 -18.844 1 93.75 319 GLN B O 1
ATOM 5788 N N . TYR B 1 320 ? -10.969 -22.562 -19.172 1 95.69 320 TYR B N 1
ATOM 5789 C CA . TYR B 1 320 ? -10.25 -23.109 -20.312 1 95.69 320 TYR B CA 1
ATOM 5790 C C . TYR B 1 320 ? -8.867 -23.594 -19.906 1 95.69 320 TYR B C 1
ATOM 5792 O O . TYR B 1 320 ? -8.055 -23.969 -20.766 1 95.69 320 TYR B O 1
ATOM 5800 N N . VAL B 1 321 ? -8.531 -23.625 -18.703 1 95.81 321 VAL B N 1
ATOM 5801 C CA . VAL B 1 321 ? -7.172 -23.891 -18.234 1 95.81 321 VAL B CA 1
ATOM 5802 C C . VAL B 1 321 ? -6.723 -25.281 -18.703 1 95.81 321 VAL B C 1
ATOM 5804 O O . VAL B 1 321 ? -5.574 -25.469 -19.109 1 95.81 321 VAL B O 1
ATOM 5807 N N . TYR B 1 322 ? -7.59 -26.203 -18.719 1 97.88 322 TYR B N 1
ATOM 5808 C CA . TYR B 1 322 ? -7.16 -27.547 -19.078 1 97.88 322 TYR B CA 1
ATOM 5809 C C . TYR B 1 322 ? -7.168 -27.75 -20.578 1 97.88 322 TYR B C 1
ATOM 5811 O O . TYR B 1 322 ? -6.523 -28.656 -21.109 1 97.88 322 TYR B O 1
ATOM 5819 N N . HIS B 1 323 ? -7.918 -26.922 -21.266 1 97.06 323 HIS B N 1
ATOM 5820 C CA . HIS B 1 323 ? -7.727 -26.844 -22.719 1 97.06 323 HIS B CA 1
ATOM 5821 C C . HIS B 1 323 ? -6.328 -26.344 -23.062 1 97.06 323 HIS B C 1
ATOM 5823 O O . HIS B 1 323 ? -5.629 -26.953 -23.875 1 97.06 323 HIS B O 1
ATOM 5829 N N . TRP B 1 324 ? -5.934 -25.344 -22.406 1 96 324 TRP B N 1
ATOM 5830 C CA . TRP B 1 324 ? -4.602 -24.781 -22.609 1 96 324 TRP B CA 1
ATOM 5831 C C . TRP B 1 324 ? -3.525 -25.766 -22.172 1 96 324 TRP B C 1
ATOM 5833 O O . TRP B 1 324 ? -2.555 -26 -22.891 1 96 324 TRP B O 1
ATOM 5843 N N . MET B 1 325 ? -3.777 -26.328 -21.031 1 97.25 325 MET B N 1
ATOM 5844 C CA . MET B 1 325 ? -2.797 -27.266 -20.484 1 97.25 325 MET B CA 1
ATOM 5845 C C . MET B 1 325 ? -2.596 -28.438 -21.438 1 97.25 325 MET B C 1
ATOM 5847 O O . MET B 1 325 ? -1.476 -28.922 -21.609 1 97.25 325 MET B O 1
ATOM 5851 N N . ALA B 1 326 ? -3.672 -28.938 -22 1 98.12 326 ALA B N 1
ATOM 5852 C CA . ALA B 1 326 ? -3.561 -30.016 -22.969 1 98.12 326 ALA B CA 1
ATOM 5853 C C . ALA B 1 326 ? -2.643 -29.625 -24.125 1 98.12 326 ALA B C 1
ATOM 5855 O O . ALA B 1 326 ? -1.733 -30.375 -24.484 1 98.12 326 ALA B O 1
ATOM 5856 N N . SER B 1 327 ? -2.848 -28.484 -24.578 1 95.88 327 SER B N 1
ATOM 5857 C CA . SER B 1 327 ? -2.012 -27.984 -25.656 1 95.88 327 SER B CA 1
ATOM 5858 C C . SER B 1 327 ? -0.562 -27.812 -25.203 1 95.88 327 SER B C 1
ATOM 5860 O O . SER B 1 327 ? 0.361 -28.234 -25.906 1 95.88 327 SER B O 1
ATOM 5862 N N . TRP B 1 328 ? -0.361 -27.312 -24.062 1 96.38 328 TRP B N 1
ATOM 5863 C CA . TRP B 1 328 ? 0.962 -27.016 -23.531 1 96.38 328 TRP B CA 1
ATOM 5864 C C . TRP B 1 328 ? 1.732 -28.297 -23.219 1 96.38 328 TRP B C 1
ATOM 5866 O O . TRP B 1 328 ? 2.965 -28.281 -23.172 1 96.38 328 TRP B O 1
ATOM 5876 N N . SER B 1 329 ? 0.998 -29.359 -23.016 1 97.31 329 SER B N 1
ATOM 5877 C CA . SER B 1 329 ? 1.658 -30.594 -22.594 1 97.31 329 SER B CA 1
ATOM 5878 C C . SER B 1 329 ? 1.658 -31.641 -23.719 1 97.31 329 SER B C 1
ATOM 5880 O O . SER B 1 329 ? 2.033 -32.781 -23.5 1 97.31 329 SER B O 1
ATOM 5882 N N . GLY B 1 330 ? 1.135 -31.234 -24.922 1 96.19 330 GLY B N 1
ATOM 5883 C CA . GLY B 1 330 ? 1.199 -32.094 -26.078 1 96.19 330 GLY B CA 1
ATOM 5884 C C . GLY B 1 330 ? 0.005 -33.031 -26.203 1 96.19 330 GLY B C 1
ATOM 5885 O O . GLY B 1 330 ? 0.065 -34.031 -26.906 1 96.19 330 GLY B O 1
ATOM 5886 N N . MET B 1 331 ? -1.045 -32.719 -25.5 1 97.56 331 MET B N 1
ATOM 5887 C CA . MET B 1 331 ? -2.273 -33.5 -25.594 1 97.56 331 MET B CA 1
ATOM 5888 C C . MET B 1 331 ? -3.244 -32.875 -26.594 1 97.56 331 MET B C 1
ATOM 5890 O O . MET B 1 331 ? -2.99 -31.781 -27.125 1 97.56 331 MET B O 1
ATOM 5894 N N . ARG B 1 332 ? -4.289 -33.625 -26.844 1 97.44 332 ARG B N 1
ATOM 5895 C CA . ARG B 1 332 ? -5.375 -33.125 -27.688 1 97.44 332 ARG B CA 1
ATOM 5896 C C . ARG B 1 332 ? -6.66 -32.969 -26.891 1 97.44 332 ARG B C 1
ATOM 5898 O O . ARG B 1 332 ? -7.23 -33.938 -26.406 1 97.44 332 ARG B O 1
ATOM 5905 N N . HIS B 1 333 ? -7.047 -31.766 -26.766 1 98.31 333 HIS B N 1
ATOM 5906 C CA . HIS B 1 333 ? -8.336 -31.516 -26.141 1 98.31 333 HIS B CA 1
ATOM 5907 C C . HIS B 1 333 ? -9.477 -31.703 -27.141 1 98.31 333 HIS B C 1
ATOM 5909 O O . HIS B 1 333 ? -9.555 -30.984 -28.141 1 98.31 333 HIS B O 1
ATOM 5915 N N . GLN B 1 334 ? -10.312 -32.594 -26.922 1 98.25 334 GLN B N 1
ATOM 5916 C CA . GLN B 1 334 ? -11.328 -33.031 -27.875 1 98.25 334 GLN B CA 1
ATOM 5917 C C . GLN B 1 334 ? -12.625 -32.25 -27.672 1 98.25 334 GLN B C 1
ATOM 5919 O O . GLN B 1 334 ? -13.672 -32.625 -28.203 1 98.25 334 GLN B O 1
ATOM 5924 N N . GLY B 1 335 ? -12.539 -31.25 -26.828 1 96.94 335 GLY B N 1
ATOM 5925 C CA . GLY B 1 335 ? -13.719 -30.422 -26.609 1 96.94 335 GLY B CA 1
ATOM 5926 C C . GLY B 1 335 ? -14.297 -30.578 -25.219 1 96.94 335 GLY B C 1
ATOM 5927 O O . GLY B 1 335 ? -13.742 -31.297 -24.391 1 96.94 335 GLY B O 1
ATOM 5928 N N . ALA B 1 336 ? -15.422 -29.828 -25 1 97.62 336 ALA B N 1
ATOM 5929 C CA . ALA B 1 336 ? -16.078 -29.797 -23.688 1 97.62 336 ALA B CA 1
ATOM 5930 C C . ALA B 1 336 ? -17.594 -29.891 -23.844 1 97.62 336 ALA B C 1
ATOM 5932 O O . ALA B 1 336 ? -18.156 -29.391 -24.828 1 97.62 336 ALA B O 1
ATOM 5933 N N . TRP B 1 337 ? -18.141 -30.641 -22.984 1 97.81 337 TRP B N 1
ATOM 5934 C CA . TRP B 1 337 ? -19.594 -30.656 -22.891 1 97.81 337 TRP B CA 1
ATOM 5935 C C . TRP B 1 337 ? -20.062 -29.891 -21.656 1 97.81 337 TRP B C 1
ATOM 5937 O O . TRP B 1 337 ? -19.578 -30.125 -20.547 1 97.81 337 TRP B O 1
ATOM 5947 N N . ARG B 1 338 ? -20.953 -29 -21.844 1 96.44 338 ARG B N 1
ATOM 5948 C CA . ARG B 1 338 ? -21.547 -28.203 -20.766 1 96.44 338 ARG B CA 1
ATOM 5949 C C . ARG B 1 338 ? -23.016 -28.547 -20.594 1 96.44 338 ARG B C 1
ATOM 5951 O O . ARG B 1 338 ? -23.828 -28.297 -21.484 1 96.44 338 ARG B O 1
ATOM 5958 N N . ASP B 1 339 ? -23.328 -29.062 -19.438 1 96.56 339 ASP B N 1
ATOM 5959 C CA . ASP B 1 339 ? -24.719 -29.469 -19.156 1 96.56 339 ASP B CA 1
ATOM 5960 C C . ASP B 1 339 ? -25.672 -28.281 -19.297 1 96.56 339 ASP B C 1
ATOM 5962 O O . ASP B 1 339 ? -25.516 -27.281 -18.609 1 96.56 339 ASP B O 1
ATOM 5966 N N . PRO B 1 340 ? -26.656 -28.438 -20.219 1 94.69 340 PRO B N 1
ATOM 5967 C CA . PRO B 1 340 ? -27.625 -27.344 -20.344 1 94.69 340 PRO B CA 1
ATOM 5968 C C . PRO B 1 340 ? -28.594 -27.297 -19.172 1 94.69 340 PRO B C 1
ATOM 5970 O O . PRO B 1 340 ? -29.297 -26.297 -19 1 94.69 340 PRO B O 1
ATOM 5973 N N . ASN B 1 341 ? -28.625 -28.422 -18.469 1 93.56 341 ASN B N 1
ATOM 5974 C CA . ASN B 1 341 ? -29.547 -28.5 -17.344 1 93.56 341 ASN B CA 1
ATOM 5975 C C . ASN B 1 341 ? -28.812 -28.469 -16.016 1 93.56 341 ASN B C 1
ATOM 5977 O O . ASN B 1 341 ? -27.688 -28.953 -15.906 1 93.56 341 ASN B O 1
ATOM 5981 N N . GLY B 1 342 ? -29.375 -27.828 -15.039 1 90.94 342 GLY B N 1
ATOM 5982 C CA . GLY B 1 342 ? -28.797 -27.734 -13.711 1 90.94 342 GLY B CA 1
ATOM 5983 C C . GLY B 1 342 ? -29.703 -27.047 -12.711 1 90.94 342 GLY B C 1
ATOM 5984 O O . GLY B 1 342 ? -30.906 -26.906 -12.945 1 90.94 342 GLY B O 1
ATOM 5985 N N . ASP B 1 343 ? -29.094 -26.75 -11.625 1 89.88 343 ASP B N 1
ATOM 5986 C CA . ASP B 1 343 ? -29.859 -26.125 -10.547 1 89.88 343 ASP B CA 1
ATOM 5987 C C . ASP B 1 343 ? -30.406 -24.766 -10.977 1 89.88 343 ASP B C 1
ATOM 5989 O O . ASP B 1 343 ? -29.828 -24.109 -11.836 1 89.88 343 ASP B O 1
ATOM 5993 N N . GLU B 1 344 ? -31.484 -24.406 -10.383 1 89.56 344 GLU B N 1
ATOM 5994 C CA . GLU B 1 344 ? -32.094 -23.125 -10.703 1 89.56 344 GLU B CA 1
ATOM 5995 C C . GLU B 1 344 ? -31.453 -21.984 -9.914 1 89.56 344 GLU B C 1
ATOM 5997 O O . GLU B 1 344 ? -31.047 -22.188 -8.758 1 89.56 344 GLU B O 1
ATOM 6002 N N . CYS B 1 345 ? -31.219 -20.906 -10.664 1 90.88 345 CYS B N 1
ATOM 6003 C CA . CYS B 1 345 ? -30.703 -19.703 -10.016 1 90.88 345 CYS B CA 1
ATOM 6004 C C . CYS B 1 345 ? -31.766 -18.625 -9.945 1 90.88 345 CYS B C 1
ATOM 6006 O O . CYS B 1 345 ? -32.438 -18.312 -10.945 1 90.88 345 CYS B O 1
ATOM 6008 N N . PRO B 1 346 ? -31.953 -18 -8.781 1 90.88 346 PRO B N 1
ATOM 6009 C CA . PRO B 1 346 ? -33.031 -17.031 -8.57 1 90.88 346 PRO B CA 1
ATOM 6010 C C . PRO B 1 346 ? -32.75 -15.688 -9.234 1 90.88 346 PRO B C 1
ATOM 6012 O O . PRO B 1 346 ? -33.656 -14.867 -9.383 1 90.88 346 PRO B O 1
ATOM 6015 N N . TYR B 1 347 ? -31.578 -15.227 -9.688 1 89.88 347 TYR B N 1
ATOM 6016 C CA . TYR B 1 347 ? -31.203 -13.906 -10.18 1 89.88 347 TYR B CA 1
ATOM 6017 C C . TYR B 1 347 ? -31.203 -13.875 -11.703 1 89.88 347 TYR B C 1
ATOM 6019 O O . TYR B 1 347 ? -30.844 -12.859 -12.305 1 89.88 347 TYR B O 1
ATOM 6027 N N . GLY B 1 348 ? -31.578 -14.961 -12.344 1 85.5 348 GLY B N 1
ATOM 6028 C CA . GLY B 1 348 ? -31.406 -15.125 -13.781 1 85.5 348 GLY B CA 1
ATOM 6029 C C . GLY B 1 348 ? -30.172 -15.93 -14.141 1 85.5 348 GLY B C 1
ATOM 6030 O O . GLY B 1 348 ? -29.141 -15.844 -13.453 1 85.5 348 GLY B O 1
ATOM 6031 N N . GLU B 1 349 ? -30.125 -16.547 -15.164 1 81.44 349 GLU B N 1
ATOM 6032 C CA . GLU B 1 349 ? -29.109 -17.562 -15.484 1 81.44 349 GLU B CA 1
ATOM 6033 C C . GLU B 1 349 ? -27.781 -16.906 -15.859 1 81.44 349 GLU B C 1
ATOM 6035 O O . GLU B 1 349 ? -26.719 -17.516 -15.688 1 81.44 349 GLU B O 1
ATOM 6040 N N . ASP B 1 350 ? -27.828 -15.609 -16.281 1 87.19 350 ASP B N 1
ATOM 6041 C CA . ASP B 1 350 ? -26.594 -14.961 -16.734 1 87.19 350 AS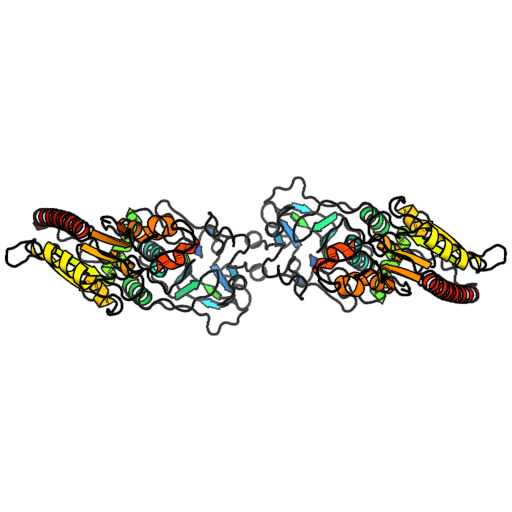P B CA 1
ATOM 6042 C C . ASP B 1 350 ? -26.031 -14.039 -15.656 1 87.19 350 ASP B C 1
ATOM 6044 O O . ASP B 1 350 ? -25.031 -13.359 -15.875 1 87.19 350 ASP B O 1
ATOM 6048 N N . ASP B 1 351 ? -26.734 -14.102 -14.547 1 91.38 351 ASP B N 1
ATOM 6049 C CA . ASP B 1 351 ? -26.297 -13.266 -13.438 1 91.38 351 ASP B CA 1
ATOM 6050 C C . ASP B 1 351 ? -25.062 -13.859 -12.758 1 91.38 351 ASP B C 1
ATOM 6052 O O . ASP B 1 351 ? -25.047 -15.039 -12.422 1 91.38 351 ASP B O 1
ATOM 6056 N N . ARG B 1 352 ? -24.016 -13 -12.555 1 90.06 352 ARG B N 1
ATOM 6057 C CA . ARG B 1 352 ? -22.75 -13.453 -11.992 1 90.06 352 ARG B CA 1
ATOM 6058 C C . ARG B 1 352 ? -22.969 -14.109 -10.625 1 90.06 352 ARG B C 1
ATOM 6060 O O . ARG B 1 352 ? -22.203 -14.992 -10.234 1 90.06 352 ARG B O 1
ATOM 6067 N N . ARG B 1 353 ? -24.047 -13.75 -9.914 1 88.88 353 ARG B N 1
ATOM 6068 C CA . ARG B 1 353 ? -24.359 -14.32 -8.609 1 88.88 353 ARG B CA 1
ATOM 6069 C C . ARG B 1 353 ? -24.703 -15.805 -8.727 1 88.88 353 ARG B C 1
ATOM 6071 O O . ARG B 1 353 ? -24.641 -16.547 -7.738 1 88.88 353 ARG B O 1
ATOM 6078 N N . CYS B 1 354 ? -24.922 -16.219 -9.867 1 92.81 354 CYS B N 1
ATOM 6079 C CA . CYS B 1 354 ? -25.328 -17.609 -10.07 1 92.81 354 CYS B CA 1
ATOM 6080 C C . CYS B 1 354 ? -24.109 -18.516 -10.18 1 92.81 354 CYS B C 1
ATOM 6082 O O . CYS B 1 354 ? -24.25 -19.75 -10.086 1 92.81 354 CYS B O 1
ATOM 6084 N N . MET B 1 355 ? -22.922 -18 -10.352 1 92.44 355 MET B N 1
ATOM 6085 C CA . MET B 1 355 ? -21.734 -18.828 -10.484 1 92.44 355 MET B CA 1
ATOM 6086 C C . MET B 1 355 ? -21.484 -19.641 -9.211 1 92.44 355 MET B C 1
ATOM 6088 O O . MET B 1 355 ? -21 -20.766 -9.266 1 92.44 355 MET B O 1
ATOM 6092 N N . SER B 1 356 ? -21.875 -19.094 -8.133 1 91.5 356 SER B N 1
ATOM 6093 C CA . SER B 1 356 ? -21.703 -19.812 -6.879 1 91.5 356 SER B CA 1
ATOM 6094 C C . SER B 1 356 ? -22.547 -21.078 -6.84 1 91.5 356 SER B C 1
ATOM 6096 O O . SER B 1 356 ? -22.172 -22.062 -6.203 1 91.5 356 SER B O 1
ATOM 6098 N N . ILE B 1 357 ? -23.641 -21.094 -7.523 1 90.88 357 ILE B N 1
ATOM 6099 C CA . ILE B 1 357 ? -24.547 -22.234 -7.594 1 90.88 357 ILE B CA 1
ATOM 6100 C C . ILE B 1 357 ? -24.047 -23.219 -8.656 1 90.88 357 ILE B C 1
ATOM 6102 O O . ILE B 1 357 ? -23.938 -24.422 -8.391 1 90.88 357 ILE B O 1
ATOM 6106 N N . TYR B 1 358 ? -23.688 -22.703 -9.742 1 93.12 358 TYR B N 1
ATOM 6107 C CA . TYR B 1 358 ? -23.328 -23.531 -10.883 1 93.12 358 TYR B CA 1
ATOM 6108 C C . TYR B 1 358 ? -21.922 -24.109 -10.703 1 93.12 358 TYR B C 1
ATOM 6110 O O . TYR B 1 358 ? -21.625 -25.203 -11.203 1 93.12 358 TYR B O 1
ATOM 6118 N N . LYS B 1 359 ? -21.078 -23.406 -10.016 1 93.75 359 LYS B N 1
ATOM 6119 C CA . LYS B 1 359 ? -19.688 -23.797 -9.844 1 93.75 359 LYS B CA 1
ATOM 6120 C C . LYS B 1 359 ? -19.578 -25.203 -9.234 1 93.75 359 LYS B C 1
ATOM 6122 O O . LYS B 1 359 ? -18.719 -25.984 -9.625 1 93.75 359 LYS B O 1
ATOM 6127 N N . THR B 1 360 ? -20.516 -25.562 -8.359 1 93.06 360 THR B N 1
ATOM 6128 C CA . THR B 1 360 ? -20.438 -26.828 -7.641 1 93.06 360 THR B CA 1
ATOM 6129 C C . THR B 1 360 ? -21.609 -27.734 -8.031 1 93.06 360 THR B C 1
ATOM 6131 O O . THR B 1 360 ? -21.891 -28.719 -7.336 1 93.06 360 THR B O 1
ATOM 6134 N N . GLY B 1 361 ? -22.25 -27.375 -9.055 1 94.88 361 GLY B N 1
ATOM 6135 C CA . GLY B 1 361 ? -23.391 -28.172 -9.5 1 94.88 361 GLY B CA 1
ATOM 6136 C C . GLY B 1 361 ? -22.984 -29.531 -10.031 1 94.88 361 GLY B C 1
ATOM 6137 O O . GLY B 1 361 ? -21.812 -29.75 -10.352 1 94.88 361 GLY B O 1
ATOM 6138 N N . LYS B 1 362 ? -23.969 -30.422 -10.125 1 96.44 362 LYS B N 1
ATOM 6139 C CA . LYS B 1 362 ? -23.719 -31.75 -10.688 1 96.44 362 LYS B CA 1
ATOM 6140 C C 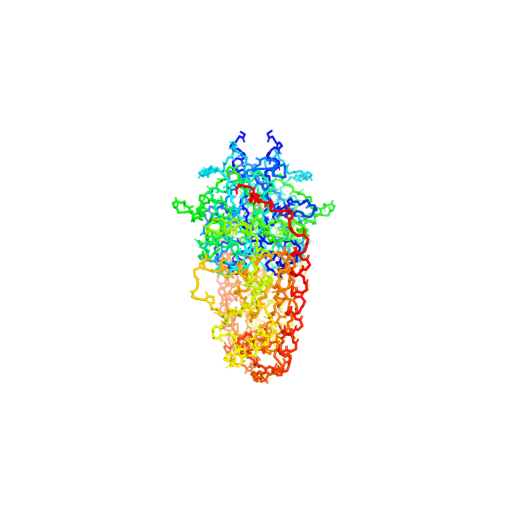. LYS B 1 362 ? -23.984 -31.766 -12.188 1 96.44 362 LYS B C 1
ATOM 6142 O O . LYS B 1 362 ? -24.609 -30.844 -12.727 1 96.44 362 LYS B O 1
ATOM 6147 N N . ILE B 1 363 ? -23.484 -32.719 -12.797 1 97.69 363 ILE B N 1
ATOM 6148 C CA . ILE B 1 363 ? -23.547 -32.812 -14.258 1 97.69 363 ILE B CA 1
ATOM 6149 C C . ILE B 1 363 ? -24.531 -33.875 -14.672 1 97.69 363 ILE B C 1
ATOM 6151 O O . ILE B 1 363 ? -24.453 -35.031 -14.211 1 97.69 363 ILE B O 1
ATOM 6155 N N . GLY B 1 364 ? -25.406 -33.562 -15.5 1 97.06 364 GLY B N 1
ATOM 6156 C CA . GLY B 1 364 ? -26.344 -34.531 -16.047 1 97.06 364 GLY B CA 1
ATOM 6157 C C . GLY B 1 364 ? -25.766 -35.344 -17.203 1 97.06 364 GLY B C 1
ATOM 6158 O O . GLY B 1 364 ? -24.547 -35.5 -17.281 1 97.06 364 GLY B O 1
ATOM 6159 N N . LEU B 1 365 ? -26.609 -36 -17.953 1 95.56 365 LEU B N 1
ATOM 6160 C CA . LEU B 1 365 ? -26.141 -36.812 -19.062 1 95.56 365 LEU B CA 1
ATOM 6161 C C . LEU B 1 365 ? -27 -36.625 -20.297 1 95.56 365 LEU B C 1
ATOM 6163 O O . LEU B 1 365 ? -28.188 -36.312 -20.188 1 95.56 365 LEU B O 1
ATOM 6167 N N . ASN B 1 366 ? -26.406 -36.625 -21.344 1 97.31 366 ASN B N 1
ATOM 6168 C CA . ASN B 1 366 ? -27 -36.719 -22.672 1 97.31 366 ASN B CA 1
ATOM 6169 C C . ASN B 1 366 ? -26.531 -37.969 -23.406 1 97.31 366 ASN B C 1
ATOM 6171 O O . ASN B 1 366 ? -25.453 -37.969 -24.016 1 97.31 366 ASN B O 1
ATOM 6175 N N . GLU B 1 367 ? -27.375 -38.969 -23.406 1 97.31 367 GLU B N 1
ATOM 6176 C CA . GLU B 1 367 ? -26.938 -40.281 -23.891 1 97.31 367 GLU B CA 1
ATOM 6177 C C . GLU B 1 367 ? -26.531 -40.219 -25.359 1 97.31 367 GLU B C 1
ATOM 6179 O O . GLU B 1 367 ? -25.5 -40.75 -25.75 1 97.31 367 GLU B O 1
ATOM 6184 N N . THR B 1 368 ? -27.359 -39.562 -26.125 1 97.69 368 THR B N 1
ATOM 6185 C CA . THR B 1 368 ? -27.078 -39.469 -27.547 1 97.69 368 THR B CA 1
ATOM 6186 C C . THR B 1 368 ? -25.766 -38.719 -27.797 1 97.69 368 THR B C 1
ATOM 6188 O O . THR B 1 368 ? -24.906 -39.219 -28.547 1 97.69 368 THR B O 1
ATOM 6191 N N . TYR B 1 369 ? -25.625 -37.656 -27.188 1 97.81 369 TYR B N 1
ATOM 6192 C CA . TYR B 1 369 ? -24.438 -36.844 -27.406 1 97.81 369 TYR B CA 1
ATOM 6193 C C . TYR B 1 369 ? -23.188 -37.562 -26.922 1 97.81 369 TYR B C 1
ATOM 6195 O O . TYR B 1 369 ? -22.172 -37.625 -27.625 1 97.81 369 TYR B O 1
ATOM 6203 N N . PHE B 1 370 ? -23.281 -38.156 -25.719 1 98.44 370 PHE B N 1
ATOM 6204 C CA . PHE B 1 370 ? -22.125 -38.875 -25.156 1 98.44 370 PHE B CA 1
ATOM 6205 C C . PHE B 1 370 ? -21.734 -40.031 -26.031 1 98.44 370 PHE B C 1
ATOM 6207 O O . PHE B 1 370 ? -20.547 -40.281 -26.25 1 98.44 370 PHE B O 1
ATOM 6214 N N . THR B 1 371 ? -22.688 -40.688 -26.547 1 98.25 371 THR B N 1
ATOM 6215 C CA . THR B 1 371 ? -22.422 -41.844 -27.422 1 98.25 371 THR B CA 1
ATOM 6216 C C . THR B 1 371 ? -21.688 -41.406 -28.688 1 98.25 371 THR B C 1
ATOM 6218 O O . THR B 1 371 ? -20.656 -41.969 -29.031 1 98.25 371 THR B O 1
ATOM 6221 N N . GLU B 1 372 ? -22.219 -40.375 -29.297 1 98.25 372 GLU B N 1
ATOM 6222 C CA . GLU B 1 372 ? -21.625 -39.906 -30.547 1 98.25 372 GLU B CA 1
ATOM 6223 C C . GLU B 1 372 ? -20.219 -39.312 -30.312 1 98.25 372 GLU B C 1
ATOM 6225 O O . GLU B 1 372 ? -19.312 -39.531 -31.109 1 98.25 372 GLU B O 1
ATOM 6230 N N . TRP B 1 373 ? -20.109 -38.594 -29.234 1 98.44 373 TRP B N 1
ATOM 6231 C CA . TRP B 1 373 ? -18.828 -38 -28.891 1 98.44 373 TRP B CA 1
ATOM 6232 C C . TRP B 1 373 ? -17.781 -39.062 -28.609 1 98.44 373 TRP B C 1
ATOM 6234 O O . TRP B 1 373 ? -16.672 -39.031 -29.109 1 98.44 373 TRP B O 1
ATOM 6244 N N . ALA B 1 374 ? -18.156 -40.062 -27.828 1 98.31 374 ALA B N 1
ATOM 6245 C CA . ALA B 1 374 ? -17.266 -41.188 -27.516 1 98.31 374 ALA B CA 1
ATOM 6246 C C . ALA B 1 374 ? -16.859 -41.938 -28.766 1 98.31 374 ALA B C 1
ATOM 6248 O O . ALA B 1 374 ? -15.68 -42.25 -28.969 1 98.31 374 ALA B O 1
ATOM 6249 N N . LYS B 1 375 ? -17.844 -42.188 -29.594 1 97.88 375 LYS B N 1
ATOM 6250 C CA . LYS B 1 375 ? -17.594 -42.875 -30.844 1 97.88 375 LYS B CA 1
ATOM 6251 C C . LYS B 1 375 ? -16.578 -42.125 -31.703 1 97.88 375 LYS B C 1
ATOM 6253 O O . LYS B 1 375 ? -15.633 -42.75 -32.219 1 97.88 375 LYS B O 1
ATOM 6258 N N . LYS B 1 376 ? -16.812 -40.906 -31.812 1 98.19 376 LYS B N 1
ATOM 6259 C CA . LYS B 1 376 ? -15.945 -40.062 -32.625 1 98.19 376 LYS B CA 1
ATOM 6260 C C . LYS B 1 376 ? -14.508 -40.094 -32.125 1 98.19 376 LYS B C 1
ATOM 6262 O O . LYS B 1 376 ? -13.57 -40.344 -32.875 1 98.19 376 LYS B O 1
ATOM 6267 N N . VAL B 1 377 ? -14.289 -39.875 -30.844 1 98.38 377 VAL B N 1
ATOM 6268 C CA . VAL B 1 377 ? -12.961 -39.781 -30.234 1 98.38 377 VAL B CA 1
ATOM 6269 C C . VAL B 1 377 ? -12.273 -41.156 -30.281 1 98.38 377 VAL B C 1
ATOM 6271 O O . VAL B 1 377 ? -11.094 -41.25 -30.609 1 98.38 377 VAL B O 1
ATOM 6274 N N . LEU B 1 378 ? -13.016 -42.188 -30.016 1 97.75 378 LEU B N 1
ATOM 6275 C CA . LEU B 1 378 ? -12.477 -43.562 -30.062 1 97.75 378 LEU B CA 1
ATOM 6276 C C . LEU B 1 378 ? -11.984 -43.906 -31.469 1 97.75 378 LEU B C 1
ATOM 6278 O O . LEU B 1 378 ? -10.906 -44.469 -31.625 1 97.75 378 LEU B O 1
ATOM 6282 N N . ASN B 1 379 ? -12.781 -43.531 -32.406 1 96.56 379 ASN B N 1
ATOM 6283 C CA . ASN B 1 379 ? -12.398 -43.812 -33.781 1 96.56 379 ASN B CA 1
ATOM 6284 C C . ASN B 1 379 ? -11.133 -43.031 -34.188 1 96.56 379 ASN B C 1
ATOM 6286 O O . ASN B 1 379 ? -10.25 -43.594 -34.844 1 96.56 379 ASN B O 1
ATOM 6290 N N . GLU B 1 380 ? -11.125 -41.844 -33.812 1 96.69 380 GLU B N 1
ATOM 6291 C CA . GLU B 1 380 ? -9.945 -41.031 -34.125 1 96.69 380 GLU B CA 1
ATOM 6292 C C . GLU B 1 380 ? -8.695 -41.625 -33.469 1 96.69 380 GLU B C 1
ATOM 6294 O O . GLU B 1 380 ? -7.645 -41.719 -34.125 1 96.69 380 GLU B O 1
ATOM 6299 N N . VAL B 1 381 ? -8.773 -42 -32.25 1 95.62 381 VAL B N 1
ATOM 6300 C CA . VAL B 1 381 ? -7.633 -42.562 -31.516 1 95.62 381 VAL B CA 1
ATOM 6301 C C . VAL B 1 381 ? -7.234 -43.906 -32.125 1 95.62 381 VAL B C 1
ATOM 6303 O O . VAL B 1 381 ? -6.047 -44.219 -32.219 1 95.62 381 VAL B O 1
ATOM 6306 N N . LYS B 1 382 ? -8.219 -44.688 -32.5 1 93.06 382 LYS B N 1
ATOM 6307 C CA . LYS B 1 382 ? -7.953 -45.938 -33.156 1 93.06 382 LYS B CA 1
ATOM 6308 C C . LYS B 1 382 ? -7.133 -45.75 -34.438 1 93.06 382 LYS B C 1
ATOM 6310 O O . LYS B 1 382 ? -6.125 -46.438 -34.625 1 93.06 382 LYS B O 1
ATOM 6315 N N . ILE B 1 383 ? -7.582 -44.875 -35.25 1 92.5 383 ILE B N 1
ATOM 6316 C CA . ILE B 1 383 ? -6.906 -44.594 -36.5 1 92.5 383 ILE B CA 1
ATOM 6317 C C . ILE B 1 383 ? -5.473 -44.125 -36.25 1 92.5 383 ILE B C 1
ATOM 6319 O O . ILE B 1 383 ? -4.535 -44.625 -36.875 1 92.5 383 ILE B O 1
ATOM 6323 N N . LYS B 1 384 ? -5.336 -43.281 -35.344 1 91.56 384 LYS B N 1
ATOM 6324 C CA . LYS B 1 384 ? -4.02 -42.75 -35 1 91.56 384 LYS B CA 1
ATOM 6325 C C . LYS B 1 384 ? -3.09 -43.844 -34.5 1 91.56 384 LYS B C 1
ATOM 6327 O O . LYS B 1 384 ? -1.919 -43.906 -34.875 1 91.56 384 LYS B O 1
ATOM 6332 N N . LYS B 1 385 ? -3.586 -44.656 -33.594 1 88.62 385 LYS B N 1
ATOM 6333 C CA . LYS B 1 385 ? -2.768 -45.719 -33.031 1 88.62 385 LYS B CA 1
ATOM 6334 C C . LYS B 1 385 ? -2.385 -46.75 -34.094 1 88.62 385 LYS B C 1
ATOM 6336 O O . LYS B 1 385 ? -1.29 -47.312 -34.062 1 88.62 385 LYS B O 1
ATOM 6341 N N . LEU B 1 386 ? -3.24 -47 -35 1 86.19 386 LEU B N 1
ATOM 6342 C CA . LEU B 1 386 ? -2.943 -47.906 -36.094 1 86.19 386 LEU B CA 1
ATOM 6343 C C . LEU B 1 386 ? -1.849 -47.344 -37 1 86.19 386 LEU B C 1
ATOM 6345 O O . LEU B 1 386 ? -0.95 -48.062 -37.438 1 86.19 386 LEU B O 1
ATOM 6349 N N . GLU B 1 387 ? -1.983 -46.094 -37.219 1 86.31 387 GLU B N 1
ATOM 6350 C CA . GLU B 1 387 ? -0.97 -45.406 -38.031 1 86.31 387 GLU B CA 1
ATOM 6351 C C . GLU B 1 387 ? 0.39 -45.438 -37.344 1 86.31 387 GLU B C 1
ATOM 6353 O O . GLU B 1 387 ? 1.419 -45.656 -37.969 1 86.31 387 GLU B O 1
ATOM 6358 N N . GLU B 1 388 ? 0.41 -45.219 -36.062 1 82.75 388 GLU B N 1
ATOM 6359 C CA . GLU B 1 388 ? 1.645 -45.219 -35.312 1 82.75 388 GLU B CA 1
ATOM 6360 C C . GLU B 1 388 ? 2.26 -46.625 -35.25 1 82.75 388 GLU B C 1
ATOM 6362 O O . GLU B 1 388 ? 3.482 -46.75 -35.312 1 82.75 388 GLU B O 1
ATOM 6367 N N . ALA B 1 389 ? 1.448 -47.594 -35.062 1 77.56 389 ALA B N 1
ATOM 6368 C CA . ALA B 1 389 ? 1.918 -48.969 -35.031 1 77.56 389 ALA B CA 1
ATOM 6369 C C . ALA B 1 389 ? 2.551 -49.344 -36.375 1 77.56 389 ALA B C 1
ATOM 6371 O O . ALA B 1 389 ? 3.539 -50.094 -36.406 1 77.56 389 ALA B O 1
ATOM 6372 N N . ALA B 1 390 ? 2.027 -48.875 -37.344 1 76.19 390 ALA B N 1
ATOM 6373 C CA . ALA B 1 390 ? 2.545 -49.156 -38.688 1 76.19 390 ALA B CA 1
ATOM 6374 C C . ALA B 1 390 ? 3.873 -48.438 -38.938 1 76.19 390 ALA B C 1
ATOM 6376 O O . ALA B 1 390 ? 4.75 -48.969 -39.625 1 76.19 390 ALA B O 1
ATOM 6377 N N . ALA B 1 391 ? 4.016 -47.344 -38.344 1 73.69 391 ALA B N 1
ATOM 6378 C CA . ALA B 1 391 ? 5.238 -46.562 -38.5 1 73.69 391 ALA B CA 1
ATOM 6379 C C . ALA B 1 391 ? 6.348 -47.062 -37.594 1 73.69 391 ALA B C 1
ATOM 6381 O O . ALA B 1 391 ? 7.531 -46.969 -37.906 1 73.69 391 ALA B O 1
ATOM 6382 N N . ASN B 1 392 ? 6.145 -47.312 -36.25 1 60.28 392 ASN B N 1
ATOM 6383 C CA . ASN B 1 392 ? 7.07 -47.531 -35.125 1 60.28 392 ASN B CA 1
ATOM 6384 C C . ASN B 1 392 ? 7.746 -48.875 -35.219 1 60.28 392 ASN B C 1
ATOM 6386 O O . ASN B 1 392 ? 8.477 -49.281 -34.281 1 60.28 392 ASN B O 1
ATOM 6390 N N . LYS B 1 393 ? 7.691 -49.938 -36.031 1 52.94 393 LYS B N 1
ATOM 6391 C CA . LYS B 1 393 ? 8.648 -51.031 -36.031 1 52.94 393 LYS B CA 1
ATOM 6392 C C . LYS B 1 393 ? 10.062 -50.531 -35.781 1 52.94 393 LYS B C 1
ATOM 6394 O O . LYS B 1 393 ? 10.969 -51.344 -35.469 1 52.94 393 LYS B O 1
ATOM 6399 N N . THR B 1 394 ? 10.555 -49.438 -36.031 1 44.31 394 THR B N 1
ATOM 6400 C CA . THR B 1 394 ? 11.984 -49.156 -35.938 1 44.31 394 THR B CA 1
ATOM 6401 C C . THR B 1 394 ? 12.32 -48.375 -34.688 1 44.31 394 THR B C 1
ATOM 6403 O O . THR B 1 394 ? 13.484 -48.312 -34.281 1 44.31 394 THR B O 1
ATOM 6406 N N . ASN B 1 395 ? 11.633 -47.375 -34.125 1 45.62 395 ASN B N 1
ATOM 6407 C CA . ASN B 1 395 ? 12.297 -46.344 -33.375 1 45.62 395 ASN B CA 1
ATOM 6408 C C . ASN B 1 395 ? 12.125 -46.531 -31.859 1 45.62 395 ASN B C 1
ATOM 6410 O O . ASN B 1 395 ? 11.211 -45.969 -31.25 1 45.62 395 ASN B O 1
ATOM 6414 N N . ALA B 1 396 ? 12.367 -47.719 -31.188 1 46.69 396 ALA B N 1
ATOM 6415 C CA . ALA B 1 396 ? 12.391 -47.938 -29.75 1 46.69 396 ALA B CA 1
ATOM 6416 C C . ALA B 1 396 ? 13.289 -46.938 -29.047 1 46.69 396 ALA B C 1
ATOM 6418 O O . ALA B 1 396 ? 14.5 -47.156 -28.922 1 46.69 396 ALA B O 1
ATOM 6419 N N . SER B 1 397 ? 13.5 -45.781 -29.266 1 46.19 397 SER B N 1
ATOM 6420 C CA . SER B 1 397 ? 14.57 -45.062 -28.562 1 46.19 397 SER B CA 1
ATOM 6421 C C . SER B 1 397 ? 14.336 -45.094 -27.047 1 46.19 397 SER B C 1
ATOM 6423 O O . SER B 1 397 ? 13.266 -44.719 -26.578 1 46.19 397 SER B O 1
ATOM 6425 N N . ALA B 1 398 ? 14.836 -46.125 -26.234 1 51.66 398 ALA B N 1
ATOM 6426 C CA . ALA B 1 398 ? 15.008 -46.219 -24.781 1 51.66 398 ALA B CA 1
ATOM 6427 C C . ALA B 1 398 ? 15.242 -44.844 -24.172 1 51.66 398 ALA B C 1
ATOM 6429 O O . ALA B 1 398 ? 16.375 -44.375 -24.125 1 51.66 398 ALA B O 1
ATOM 6430 N N . SER B 1 399 ? 14.555 -43.688 -24.406 1 62.62 399 SER B N 1
ATOM 6431 C CA . SER B 1 399 ? 15.047 -42.312 -24.328 1 62.62 399 SER B CA 1
ATOM 6432 C C . SER B 1 399 ? 15.125 -41.812 -22.891 1 62.62 399 SER B C 1
ATOM 6434 O O . SER B 1 399 ? 14.234 -42.094 -22.078 1 62.62 399 SER B O 1
ATOM 6436 N N . ILE B 1 400 ? 16.297 -41.812 -22.281 1 80.62 400 ILE B N 1
ATOM 6437 C CA . ILE B 1 400 ? 16.688 -41.156 -21.031 1 80.62 400 ILE B CA 1
ATOM 6438 C C . ILE B 1 400 ? 16.016 -39.781 -20.938 1 80.62 400 ILE B C 1
ATOM 6440 O O . ILE B 1 400 ? 15.836 -39.094 -21.938 1 80.62 400 ILE B O 1
ATOM 6444 N N . CYS B 1 401 ? 15.383 -39.656 -19.703 1 90.5 401 CYS B N 1
ATOM 6445 C CA . CYS B 1 401 ? 14.797 -38.312 -19.484 1 90.5 401 CYS B CA 1
ATOM 6446 C C . CYS B 1 401 ? 15.836 -37.219 -19.656 1 90.5 401 CYS B C 1
ATOM 6448 O O . CYS B 1 401 ? 17.031 -37.438 -19.438 1 90.5 401 CYS B O 1
ATOM 6450 N N . ALA B 1 402 ? 15.398 -36.156 -20.125 1 86.06 402 ALA B N 1
ATOM 6451 C CA . ALA B 1 402 ? 16.281 -35 -20.031 1 86.06 402 ALA B CA 1
ATOM 6452 C C . ALA B 1 402 ? 16.734 -34.75 -18.594 1 86.06 402 ALA B C 1
ATOM 6454 O O . ALA B 1 402 ? 15.977 -34.969 -17.656 1 86.06 402 ALA B O 1
ATOM 6455 N N . CYS B 1 403 ? 18.016 -34.469 -18.281 1 88.31 403 CYS B N 1
ATOM 6456 C CA . CYS B 1 403 ? 18.609 -34.219 -16.984 1 88.31 403 CYS B CA 1
ATOM 6457 C C . CYS B 1 403 ? 18.812 -35.5 -16.203 1 88.31 403 CYS B C 1
ATOM 6459 O O . CYS B 1 403 ? 18.812 -35.5 -14.977 1 88.31 403 CYS B O 1
ATOM 6461 N N . GLY B 1 404 ? 18.797 -36.719 -16.875 1 77.38 404 GLY B N 1
ATOM 6462 C CA . GLY B 1 404 ? 19.188 -38 -16.312 1 77.38 404 GLY B CA 1
ATOM 6463 C C . GLY B 1 404 ? 18.016 -38.812 -15.805 1 77.38 404 GLY B C 1
ATOM 6464 O O . GLY B 1 404 ? 16.906 -38.312 -15.656 1 77.38 404 GLY B O 1
#

Radius of gyration: 38.47 Å; Cα contacts (8 Å, |Δi|>4): 1638; chains: 2; bounding box: 68×121×77 Å

InterPro domains:
  IPR007657 Glycosyltransferase 61 [PTHR20961] (93-381)
  IPR049625 Glycosyltransferase 61, catalytic domain [PF04577] (228-304)

pLDDT: mean 92.49, std 9.52, range [44.31, 98.88]

Nearest PDB structures (foldseek):
  6xi2-assembly2_C  TM=6.793E-01  e=1.247E-12  Homo sapiens
  8kb7-assembly1_A  TM=6.466E-01  e=5.166E-13  Homo sapiens
  6xfi-assembly1_A-2  TM=6.699E-01  e=2.115E-12  Homo sapiens
  8kb7-assembly1_B  TM=6.557E-01  e=1.402E-12  Homo sapiens
  7e9j-assembly1_A  TM=6.688E-01  e=1.095E-11  Bos taurus